Protein AF-0000000082298680 (afdb_homodimer)

InterPro domains:
  IPR006968 Root UVB sensitive family [PTHR12770] (121-531)
  IPR054549 Protein root UVB sensitive/RUS domain [PF04884] (141-387)
  IPR055412 Root UVB sensitive protein, C-terminal [PF24160] (391-531)

Structure (mmCIF, N/CA/C/O backbone):
data_AF-0000000082298680-model_v1
#
loop_
_entity.id
_entity.type
_entity.pdbx_description
1 polymer 'Vitamin B6 photo-protection and homoeostasis domain containing protein'
#
loop_
_atom_site.group_PDB
_atom_site.id
_atom_site.type_symbol
_atom_site.label_atom_id
_atom_site.label_alt_id
_atom_site.label_comp_id
_atom_site.label_asym_id
_atom_site.label_entity_id
_atom_site.label_seq_id
_atom_site.pdbx_PDB_ins_code
_atom_site.Cartn_x
_atom_site.Cartn_y
_atom_site.Cartn_z
_atom_site.occupancy
_atom_site.B_iso_or_equiv
_atom_site.auth_seq_id
_atom_site.auth_comp_id
_atom_site.auth_asym_id
_atom_site.auth_atom_id
_atom_site.pdbx_PDB_model_num
ATOM 1 N N . MET A 1 1 ? -20.094 -68.25 15.547 1 15.2 1 MET A N 1
ATOM 2 C CA . MET A 1 1 ? -20.938 -68.062 16.734 1 15.2 1 MET A CA 1
ATOM 3 C C . MET A 1 1 ? -21.188 -66.625 17 1 15.2 1 MET A C 1
ATOM 5 O O . MET A 1 1 ? -20.562 -65.75 16.359 1 15.2 1 MET A O 1
ATOM 9 N N . SER A 1 2 ? -20.922 -66.312 18.344 1 16.11 2 SER A N 1
ATOM 10 C CA . SER A 1 2 ? -21.625 -65.438 19.266 1 16.11 2 SER A CA 1
ATOM 11 C C . SER A 1 2 ? -21.406 -63.938 18.922 1 16.11 2 SER A C 1
ATOM 13 O O . SER A 1 2 ? -20.484 -63.594 18.172 1 16.11 2 SER A O 1
ATOM 15 N N . SER A 1 3 ? -21.875 -63 19.828 1 16.31 3 SER A N 1
ATOM 16 C CA . SER A 1 3 ? -22.688 -61.875 20.25 1 16.31 3 SER A CA 1
ATOM 17 C C . SER A 1 3 ? -21.844 -60.625 20.5 1 16.31 3 SER A C 1
ATOM 19 O O . SER A 1 3 ? -22.359 -59.531 20.719 1 16.31 3 SER A O 1
ATOM 21 N N . SER A 1 4 ? -20.609 -60.781 20.891 1 17.95 4 SER A N 1
ATOM 22 C CA . SER A 1 4 ? -20.266 -59.906 22.016 1 17.95 4 SER A CA 1
ATOM 23 C C . SER A 1 4 ? -20.328 -58.438 21.609 1 17.95 4 SER A C 1
ATOM 25 O O . SER A 1 4 ? -19.969 -58.094 20.484 1 17.95 4 SER A O 1
ATOM 27 N N . SER A 1 5 ? -20.891 -57.625 22.438 1 17.7 5 SER A N 1
ATOM 28 C CA . SER A 1 5 ? -21.516 -56.375 22.891 1 17.7 5 SER A CA 1
ATOM 29 C C . SER A 1 5 ? -20.547 -55.188 22.797 1 17.7 5 SER A C 1
ATOM 31 O O . SER A 1 5 ? -19.375 -55.344 23.172 1 17.7 5 SER A O 1
ATOM 33 N N . LEU A 1 6 ? -20.75 -54.219 21.859 1 17.81 6 LEU A N 1
ATOM 34 C CA . LEU A 1 6 ? -20.406 -52.938 21.25 1 17.81 6 LEU A CA 1
ATOM 35 C C . LEU A 1 6 ? -20.359 -51.844 22.281 1 17.81 6 LEU A C 1
ATOM 37 O O . LEU A 1 6 ? -21.391 -51.312 22.688 1 17.81 6 LEU A O 1
ATOM 41 N N . ILE A 1 7 ? -19.766 -52.125 23.469 1 16.97 7 ILE A N 1
ATOM 42 C CA . ILE A 1 7 ? -19.969 -51.344 24.688 1 16.97 7 ILE A CA 1
ATOM 43 C C . ILE A 1 7 ? -19.469 -49.906 24.453 1 16.97 7 ILE A C 1
ATOM 45 O O . ILE A 1 7 ? -18.281 -49.688 24.203 1 16.97 7 ILE A O 1
ATOM 49 N N . GLY A 1 8 ? -20.281 -49.031 23.828 1 17.34 8 GLY A N 1
ATOM 50 C CA . GLY A 1 8 ? -20.297 -47.625 23.422 1 17.34 8 GLY A CA 1
ATOM 51 C C . GLY A 1 8 ? -20.094 -46.656 24.578 1 17.34 8 GLY A C 1
ATOM 52 O O . GLY A 1 8 ? -21.016 -46.406 25.359 1 17.34 8 GLY A O 1
ATOM 53 N N . THR A 1 9 ? -19.062 -46.844 25.391 1 16.61 9 THR A N 1
ATOM 54 C CA . THR A 1 9 ? -19.047 -46.188 26.688 1 16.61 9 THR A CA 1
ATOM 55 C C . THR A 1 9 ? -19.266 -44.688 26.516 1 16.61 9 THR A C 1
ATOM 57 O O . THR A 1 9 ? -18.812 -44.062 25.547 1 16.61 9 THR A O 1
ATOM 60 N N . ARG A 1 10 ? -20.094 -43.938 27.359 1 17.27 10 ARG A N 1
ATOM 61 C CA . ARG A 1 10 ? -20.984 -42.844 27.719 1 17.27 10 ARG A CA 1
ATOM 62 C C . ARG A 1 10 ? -20.172 -41.594 28.125 1 17.27 10 ARG A C 1
ATOM 64 O O . ARG A 1 10 ? -19.594 -41.562 29.219 1 17.27 10 ARG A O 1
ATOM 71 N N . MET A 1 11 ? -19.234 -41.125 27.359 1 16.62 11 MET A N 1
ATOM 72 C CA . MET A 1 11 ? -18.375 -40.062 27.844 1 16.62 11 MET A CA 1
ATOM 73 C C . MET A 1 11 ? -19.203 -38.906 28.391 1 16.62 11 MET A C 1
ATOM 75 O O . MET A 1 11 ? -20.078 -38.375 27.703 1 16.62 11 MET A O 1
ATOM 79 N N . VAL A 1 12 ? -19.406 -38.781 29.703 1 16.64 12 VAL A N 1
ATOM 80 C CA . VAL A 1 12 ? -20.125 -37.938 30.656 1 16.64 12 VAL A CA 1
ATOM 81 C C . VAL A 1 12 ? -19.766 -36.469 30.406 1 16.64 12 VAL A C 1
ATOM 83 O O . VAL A 1 12 ? -18.625 -36.156 30.078 1 16.64 12 VAL A O 1
ATOM 86 N N . LEU A 1 13 ? -20.781 -35.562 30.25 1 17.56 13 LEU A N 1
ATOM 87 C CA . LEU A 1 13 ? -21.234 -34.219 29.891 1 17.56 13 LEU A CA 1
ATOM 88 C C . LEU A 1 13 ? -20.812 -33.188 30.938 1 17.56 13 LEU A C 1
ATOM 90 O O . LEU A 1 13 ? -21.109 -32 30.828 1 17.56 13 LEU A O 1
ATOM 94 N N . PRO A 1 14 ? -19.547 -33.281 31.531 1 16.38 14 PRO A N 1
ATOM 95 C CA . PRO A 1 14 ? -19.641 -32.594 32.812 1 16.38 14 PRO A CA 1
ATOM 96 C C . PRO A 1 14 ? -20.188 -31.172 32.688 1 16.38 14 PRO A C 1
ATOM 98 O O . PRO A 1 14 ? -20.094 -30.578 31.594 1 16.38 14 PRO A O 1
ATOM 101 N N . GLN A 1 15 ? -21.047 -30.719 33.594 1 16.88 15 GLN A N 1
ATOM 102 C CA . GLN A 1 15 ? -22.016 -29.688 33.969 1 16.88 15 GLN A CA 1
ATOM 103 C C . GLN A 1 15 ? -21.312 -28.359 34.281 1 16.88 15 GLN A C 1
ATOM 105 O O . GLN A 1 15 ? -20.984 -28.078 35.438 1 16.88 15 GLN A O 1
ATOM 110 N N . LEU A 1 16 ? -20.188 -28.031 33.719 1 16.06 16 LEU A N 1
ATOM 111 C CA . LEU A 1 16 ? -19.516 -26.906 34.344 1 16.06 16 LEU A CA 1
ATOM 112 C C . LEU A 1 16 ? -20.484 -25.734 34.531 1 16.06 16 LEU A C 1
ATOM 114 O O . LEU A 1 16 ? -21.094 -25.266 33.562 1 16.06 16 LEU A O 1
ATOM 118 N N . ASN A 1 17 ? -21.078 -25.531 35.688 1 16.42 17 ASN A N 1
ATOM 119 C CA . ASN A 1 17 ? -22.047 -24.656 36.344 1 16.42 17 ASN A CA 1
ATOM 120 C C . ASN A 1 17 ? -21.578 -23.203 36.344 1 16.42 17 ASN A C 1
ATOM 122 O O . ASN A 1 17 ? -20.719 -22.812 37.156 1 16.42 17 ASN A O 1
ATOM 126 N N . TYR A 1 18 ? -20.891 -22.766 35.406 1 17.05 18 TYR A N 1
ATOM 127 C CA . TYR A 1 18 ? -20.406 -21.406 35.625 1 17.05 18 TYR A CA 1
ATOM 128 C C . TYR A 1 18 ? -21.531 -20.5 36.125 1 17.05 18 TYR A C 1
ATOM 130 O O . TYR A 1 18 ? -22.641 -20.531 35.594 1 17.05 18 TYR A O 1
ATOM 138 N N . CYS A 1 19 ? -21.453 -20.203 37.406 1 17.25 19 CYS A N 1
ATOM 139 C CA . CYS A 1 19 ? -22.266 -19.375 38.312 1 17.25 19 CYS A CA 1
ATOM 140 C C . CYS A 1 19 ? -22.516 -18 37.688 1 17.25 19 CYS A C 1
ATOM 142 O O . CYS A 1 19 ? -21.562 -17.266 37.406 1 17.25 19 CYS A O 1
ATOM 144 N N . ILE A 1 20 ? -23.562 -17.766 36.875 1 17.66 20 ILE A N 1
ATOM 145 C CA . ILE A 1 20 ? -24.219 -16.703 36.156 1 17.66 20 ILE A CA 1
ATOM 146 C C . ILE A 1 20 ? -24.516 -15.539 37.094 1 17.66 20 ILE A C 1
ATOM 148 O O . ILE A 1 20 ? -24.906 -14.453 36.656 1 17.66 20 ILE A O 1
ATOM 152 N N . SER A 1 21 ? -24.438 -15.711 38.469 1 16.34 21 SER A N 1
ATOM 153 C CA . SER A 1 21 ? -25.547 -15 39.062 1 16.34 21 SER A CA 1
ATOM 154 C C . SER A 1 21 ? -25.312 -13.492 39.094 1 16.34 21 SER A C 1
ATOM 156 O O . SER A 1 21 ? -26.25 -12.719 39.281 1 16.34 21 SER A O 1
ATOM 158 N N . ARG A 1 22 ? -24.078 -12.984 39.312 1 18.77 22 ARG A N 1
ATOM 159 C CA . ARG A 1 22 ? -24.172 -11.922 40.312 1 18.77 22 ARG A CA 1
ATOM 160 C C . ARG A 1 22 ? -25 -10.75 39.781 1 18.77 22 ARG A C 1
ATOM 162 O O . ARG A 1 22 ? -24.859 -10.352 38.625 1 18.77 22 ARG A O 1
ATOM 169 N N . ARG A 1 23 ? -26.109 -10.305 40.469 1 19.19 23 ARG A N 1
ATOM 170 C CA . ARG A 1 23 ? -27.203 -9.344 40.438 1 19.19 23 ARG A CA 1
ATOM 171 C C . ARG A 1 23 ? -26.688 -7.91 40.406 1 19.19 23 ARG A C 1
ATOM 173 O O . ARG A 1 23 ? -26.328 -7.363 41.469 1 19.19 23 ARG A O 1
ATOM 180 N N . LEU A 1 24 ? -25.547 -7.617 39.812 1 18 24 LEU A N 1
ATOM 181 C CA . LEU A 1 24 ? -25.125 -6.281 40.219 1 18 24 LEU A CA 1
ATOM 182 C C . LEU A 1 24 ? -26.281 -5.289 40.094 1 18 24 LEU A C 1
ATOM 184 O O . LEU A 1 24 ? -26.969 -5.238 39.094 1 18 24 LEU A O 1
ATOM 188 N N . SER A 1 25 ? -26.859 -4.898 41.219 1 17.77 25 SER A N 1
ATOM 189 C CA . SER A 1 25 ? -27.922 -3.941 41.5 1 17.77 25 SER A CA 1
ATOM 190 C C . SER A 1 25 ? -27.641 -2.588 40.875 1 17.77 25 SER A C 1
ATOM 192 O O . SER A 1 25 ? -26.562 -2.01 41.094 1 17.77 25 SER A O 1
ATOM 194 N N . ILE A 1 26 ? -28 -2.379 39.719 1 19.28 26 ILE A N 1
ATOM 195 C CA . ILE A 1 26 ? -27.844 -1.153 38.938 1 19.28 26 ILE A CA 1
ATOM 196 C C . ILE A 1 26 ? -28.438 0.024 39.719 1 19.28 26 ILE A C 1
ATOM 198 O O . ILE A 1 26 ? -29.641 0.051 40 1 19.28 26 ILE A O 1
ATOM 202 N N . PRO A 1 27 ? -27.703 0.486 40.781 1 18.97 27 PRO A N 1
ATOM 203 C CA . PRO A 1 27 ? -28.469 1.513 41.469 1 18.97 27 PRO A CA 1
ATOM 204 C C . PRO A 1 27 ? -29.062 2.57 40.531 1 18.97 27 PRO A C 1
ATOM 206 O O . PRO A 1 27 ? -28.516 2.801 39.469 1 18.97 27 PRO A O 1
ATOM 209 N N . THR A 1 28 ? -30.406 2.818 40.688 1 18.09 28 THR A N 1
ATOM 210 C CA . THR A 1 28 ? -31.406 3.533 39.906 1 18.09 28 THR A CA 1
ATOM 211 C C . THR A 1 28 ? -31.016 5.004 39.75 1 18.09 28 THR A C 1
ATOM 213 O O . THR A 1 28 ? -31.109 5.562 38.656 1 18.09 28 THR A O 1
ATOM 216 N N . SER A 1 29 ? -30.938 5.766 40.844 1 18.31 29 SER A N 1
ATOM 217 C CA . SER A 1 29 ? -31.703 7.004 40.875 1 18.31 29 SER A CA 1
ATOM 218 C C . SER A 1 29 ? -30.891 8.188 40.406 1 18.31 29 SER A C 1
ATOM 220 O O . SER A 1 29 ? -31.203 9.344 40.688 1 18.31 29 SER A O 1
ATOM 222 N N . PHE A 1 30 ? -30.094 8.102 39.531 1 18.61 30 PHE A N 1
ATOM 223 C CA . PHE A 1 30 ? -29.25 9.289 39.438 1 18.61 30 PHE A CA 1
ATOM 224 C C . PHE A 1 30 ? -30.109 10.547 39.25 1 18.61 30 PHE A C 1
ATOM 226 O O . PHE A 1 30 ? -30.984 10.586 38.406 1 18.61 30 PHE A O 1
ATOM 233 N N . HIS A 1 31 ? -30.344 11.312 40.344 1 18.59 31 HIS A N 1
ATOM 234 C CA . HIS A 1 31 ? -31.094 12.555 40.5 1 18.59 31 HIS A CA 1
ATOM 235 C C . HIS A 1 31 ? -30.547 13.648 39.594 1 18.59 31 HIS A C 1
ATOM 237 O O . HIS A 1 31 ? -29.359 13.977 39.656 1 18.59 31 HIS A O 1
ATOM 243 N N . TRP A 1 32 ? -30.938 13.688 38.406 1 18.05 32 TRP A N 1
ATOM 244 C CA . TRP A 1 32 ? -30.562 14.719 37.438 1 18.05 32 TRP A CA 1
ATOM 245 C C . TRP A 1 32 ? -30.891 16.109 37.969 1 18.05 32 TRP A C 1
ATOM 247 O O . TRP A 1 32 ? -32.031 16.391 38.312 1 18.05 32 TRP A O 1
ATOM 257 N N . ARG A 1 33 ? -30.109 16.531 39 1 18.03 33 ARG A N 1
ATOM 258 C CA . ARG A 1 33 ? -30.484 17.875 39.438 1 18.03 33 ARG A CA 1
ATOM 259 C C . ARG A 1 33 ? -30.594 18.828 38.25 1 18.03 33 ARG A C 1
ATOM 261 O O . ARG A 1 33 ? -29.656 18.953 37.469 1 18.03 33 ARG A O 1
ATOM 268 N N . GLN A 1 34 ? -31.797 19.094 37.844 1 17.58 34 GLN A N 1
ATOM 269 C CA . GLN A 1 34 ? -32.344 20 36.812 1 17.58 34 GLN A CA 1
ATOM 270 C C . GLN A 1 34 ? -31.844 21.422 37.062 1 17.58 34 GLN A C 1
ATOM 272 O O . GLN A 1 34 ? -32.031 21.984 38.125 1 17.58 34 GLN A O 1
ATOM 277 N N . PHE A 1 35 ? -30.594 21.719 36.875 1 18.34 35 PHE A N 1
ATOM 278 C CA . PHE A 1 35 ? -30.297 23.125 37.156 1 18.34 35 PHE A CA 1
ATOM 279 C C . PHE A 1 35 ? -31.312 24.047 36.5 1 18.34 35 PHE A C 1
ATOM 281 O O . PHE A 1 35 ? -31.703 23.828 35.344 1 18.34 35 PHE A O 1
ATOM 288 N N . PRO A 1 36 ? -32.125 24.688 37.25 1 17.59 36 PRO A N 1
ATOM 289 C CA . PRO A 1 36 ? -33.25 25.562 36.844 1 17.59 36 PRO A CA 1
ATOM 290 C C . PRO A 1 36 ? -32.812 26.672 35.875 1 17.59 36 PRO A C 1
ATOM 292 O O . PRO A 1 36 ? -31.734 27.25 36.062 1 17.59 36 PRO A O 1
ATOM 295 N N . LEU A 1 37 ? -32.938 26.516 34.656 1 18 37 LEU A N 1
ATOM 296 C CA . LEU A 1 37 ? -32.75 27.531 33.625 1 18 37 LEU A CA 1
ATOM 297 C C . LEU A 1 37 ? -33.406 28.844 34.031 1 18 37 LEU A C 1
ATOM 299 O O . LEU A 1 37 ? -34.625 28.875 34.281 1 18 37 LEU A O 1
ATOM 303 N N . SER A 1 38 ? -32.75 29.609 34.875 1 17.69 38 SER A N 1
ATOM 304 C CA . SER A 1 38 ? -33.312 30.906 35.281 1 17.69 38 SER A CA 1
ATOM 305 C C . SER A 1 38 ? -33.938 31.609 34.062 1 17.69 38 SER A C 1
ATOM 307 O O . SER A 1 38 ? -33.438 31.469 32.938 1 17.69 38 SER A O 1
ATOM 309 N N . VAL A 1 39 ? -35.188 32.094 34.188 1 18.66 39 VAL A N 1
ATOM 310 C CA . VAL A 1 39 ? -36.312 32.688 33.5 1 18.66 39 VAL A CA 1
ATOM 311 C C . VAL A 1 39 ? -35.938 34.062 32.969 1 18.66 39 VAL A C 1
ATOM 313 O O . VAL A 1 39 ? -35.625 34.969 33.719 1 18.66 39 VAL A O 1
ATOM 316 N N . PHE A 1 40 ? -34.875 34.25 32.219 1 18.73 40 PHE A N 1
ATOM 317 C CA . PHE A 1 40 ? -34.656 35.688 31.922 1 18.73 40 PHE A CA 1
ATOM 318 C C . PHE A 1 40 ? -35.938 36.312 31.391 1 18.73 40 PHE A C 1
ATOM 320 O O . PHE A 1 40 ? -36.719 35.656 30.703 1 18.73 40 PHE A O 1
ATOM 327 N N . PRO A 1 41 ? -36.406 37.344 31.984 1 18.39 41 PRO A N 1
ATOM 328 C CA . PRO A 1 41 ? -37.656 38.062 31.766 1 18.39 41 PRO A CA 1
ATOM 329 C C . PRO A 1 41 ? -37.844 38.531 30.328 1 18.39 41 PRO A C 1
ATOM 331 O O . PRO A 1 41 ? -36.844 38.875 29.672 1 18.39 41 PRO A O 1
ATOM 334 N N . ILE A 1 42 ? -38.781 38 29.625 1 18.98 42 ILE A N 1
ATOM 335 C CA . ILE A 1 42 ? -39.281 38.281 28.297 1 18.98 42 ILE A CA 1
ATOM 336 C C . ILE A 1 42 ? -39.688 39.75 28.188 1 18.98 42 ILE A C 1
ATOM 338 O O . ILE A 1 42 ? -40.625 40.188 28.875 1 18.98 42 ILE A O 1
ATOM 342 N N . ARG A 1 43 ? -38.719 40.688 28.234 1 19.02 43 ARG A N 1
ATOM 343 C CA . ARG A 1 43 ? -39.281 42.031 28.109 1 19.02 43 ARG A CA 1
ATOM 344 C C . ARG A 1 43 ? -40.219 42.125 26.906 1 19.02 43 ARG A C 1
ATOM 346 O O . ARG A 1 43 ? -39.906 41.625 25.828 1 19.02 43 ARG A O 1
ATOM 353 N N . ARG A 1 44 ? -41.469 42.312 27.172 1 18.86 44 ARG A N 1
ATOM 354 C CA . ARG A 1 44 ? -42.688 42.5 26.375 1 18.86 44 ARG A CA 1
ATOM 355 C C . ARG A 1 44 ? -42.531 43.688 25.422 1 18.86 44 ARG A C 1
ATOM 357 O O . ARG A 1 44 ? -42.531 44.844 25.859 1 18.86 44 ARG A O 1
ATOM 364 N N . TYR A 1 45 ? -41.5 43.812 24.641 1 18.2 45 TYR A N 1
ATOM 365 C CA . TYR A 1 45 ? -41.594 45.062 23.906 1 18.2 45 TYR A CA 1
ATOM 366 C C . TYR A 1 45 ? -42.906 45.125 23.141 1 18.2 45 TYR A C 1
ATOM 368 O O . TYR A 1 45 ? -43.375 44.125 22.609 1 18.2 45 TYR A O 1
ATOM 376 N N . SER A 1 46 ? -43.781 45.969 23.562 1 18.28 46 SER A N 1
ATOM 377 C CA . SER A 1 46 ? -45.094 46.438 23.094 1 18.28 46 SER A CA 1
ATOM 378 C C . SER A 1 46 ? -45.031 46.875 21.641 1 18.28 46 SER A C 1
ATOM 380 O O . SER A 1 46 ? -44.25 47.75 21.281 1 18.28 46 SER A O 1
ATOM 382 N N . ASN A 1 47 ? -45.156 45.969 20.75 1 18.33 47 ASN A N 1
ATOM 383 C CA . ASN A 1 47 ? -45.312 46.312 19.328 1 18.33 47 ASN A CA 1
ATOM 384 C C . ASN A 1 47 ? -46.5 47.25 19.109 1 18.33 47 ASN A C 1
ATOM 386 O O . ASN A 1 47 ? -47.625 46.906 19.453 1 18.33 47 ASN A O 1
ATOM 390 N N . THR A 1 48 ? -46.344 48.5 19.312 1 19.47 48 THR A N 1
ATOM 391 C CA . THR A 1 48 ? -47.375 49.406 18.891 1 19.47 48 THR A CA 1
ATOM 392 C C . THR A 1 48 ? -47.781 49.125 17.453 1 19.47 48 THR A C 1
ATOM 394 O O . THR A 1 48 ? -46.938 48.969 16.578 1 19.47 48 THR A O 1
ATOM 397 N N . SER A 1 49 ? -49.062 48.688 17.219 1 19.23 49 SER A N 1
ATOM 398 C CA . SER A 1 49 ? -49.844 48.312 16.047 1 19.23 49 SER A CA 1
ATOM 399 C C . SER A 1 49 ? -50 49.469 15.078 1 19.23 49 SER A C 1
ATOM 401 O O . SER A 1 49 ? -50.688 49.375 14.078 1 19.23 49 SER A O 1
ATOM 403 N N . ASN A 1 50 ? -49 50.375 14.797 1 20.42 50 ASN A N 1
ATOM 404 C CA . ASN A 1 50 ? -49.594 51.375 13.953 1 20.42 50 ASN A CA 1
ATOM 405 C C . ASN A 1 50 ? -50.25 50.781 12.711 1 20.42 50 ASN A C 1
ATOM 407 O O . ASN A 1 50 ? -49.688 49.875 12.102 1 20.42 50 ASN A O 1
ATOM 411 N N . ASP A 1 51 ? -51.594 50.969 12.492 1 20.77 51 ASP A N 1
ATOM 412 C CA . ASP A 1 51 ? -52.625 50.594 11.555 1 20.77 51 ASP A CA 1
ATOM 413 C C . ASP A 1 51 ? -52.312 51.062 10.141 1 20.77 51 ASP A C 1
ATOM 415 O O . ASP A 1 51 ? -53.156 51 9.234 1 20.77 51 ASP A O 1
ATOM 419 N N . THR A 1 52 ? -51.062 51.438 9.734 1 22.3 52 THR A N 1
ATOM 420 C CA . THR A 1 52 ? -51.219 52.156 8.477 1 22.3 52 THR A CA 1
ATOM 421 C C . THR A 1 52 ? -51.812 51.25 7.414 1 22.3 52 THR A C 1
ATOM 423 O O . THR A 1 52 ? -51.562 50.031 7.395 1 22.3 52 THR A O 1
ATOM 426 N N . THR A 1 53 ? -52.875 51.688 6.707 1 23 53 THR A N 1
ATOM 427 C CA . THR A 1 53 ? -53.812 51.281 5.648 1 23 53 THR A CA 1
ATOM 428 C C . THR A 1 53 ? -53.062 50.906 4.379 1 23 53 THR A C 1
ATOM 430 O O . THR A 1 53 ? -53.438 51.281 3.275 1 23 53 THR A O 1
ATOM 433 N N . GLU A 1 54 ? -51.781 50.375 4.402 1 21.86 54 GLU A N 1
ATOM 434 C CA . GLU A 1 54 ? -51.25 50.344 3.051 1 21.86 54 GLU A CA 1
ATOM 435 C C . GLU A 1 54 ? -52.094 49.5 2.121 1 21.86 54 GLU A C 1
ATOM 437 O O . GLU A 1 54 ? -52.75 48.531 2.561 1 21.86 54 GLU A O 1
ATOM 442 N N . SER A 1 55 ? -52.406 50.031 0.885 1 25.14 55 SER A N 1
ATOM 443 C CA . SER A 1 55 ? -53.031 49.625 -0.354 1 25.14 55 SER A CA 1
ATOM 444 C C . SER A 1 55 ? -52.531 48.281 -0.827 1 25.14 55 SER A C 1
ATOM 446 O O . SER A 1 55 ? -51.312 48 -0.743 1 25.14 55 SER A O 1
ATOM 448 N N . SER A 1 56 ? -53.375 47.25 -0.876 1 25.27 56 SER A N 1
ATOM 449 C CA . SER A 1 56 ? -53.281 45.844 -1.203 1 25.27 56 SER A CA 1
ATOM 450 C C . SER A 1 56 ? -52.719 45.625 -2.615 1 25.27 56 SER A C 1
ATOM 452 O O . SER A 1 56 ? -53.5 45.312 -3.537 1 25.27 56 SER A O 1
ATOM 454 N N . ASN A 1 57 ? -51.812 46.531 -3.186 1 26.86 57 ASN A N 1
ATOM 455 C CA . ASN A 1 57 ? -51.438 46.031 -4.52 1 26.86 57 ASN A CA 1
ATOM 456 C C . ASN A 1 57 ? -51.062 44.562 -4.5 1 26.86 57 ASN A C 1
ATOM 458 O O . ASN A 1 57 ? -50.219 44.156 -3.697 1 26.86 57 ASN A O 1
ATOM 462 N N . ALA A 1 58 ? -51.969 43.688 -4.918 1 28.38 58 ALA A N 1
ATOM 463 C CA . ALA A 1 58 ? -51.781 42.25 -5.172 1 28.38 58 ALA A CA 1
ATOM 464 C C . ALA A 1 58 ? -50.5 41.969 -5.934 1 28.38 58 ALA A C 1
ATOM 466 O O . ALA A 1 58 ? -50.406 42.25 -7.133 1 28.38 58 ALA A O 1
ATOM 467 N N . THR A 1 59 ? -49.312 42.5 -5.445 1 29.61 59 THR A N 1
ATOM 468 C CA . THR A 1 59 ? -48.125 42.031 -6.113 1 29.61 59 THR A CA 1
ATOM 469 C C . THR A 1 59 ? -48.219 40.531 -6.402 1 29.61 59 THR A C 1
ATOM 471 O O . THR A 1 59 ? -48.594 39.75 -5.52 1 29.61 59 THR A O 1
ATOM 474 N N . THR A 1 60 ? -48.5 40.125 -7.652 1 33.06 60 THR A N 1
ATOM 475 C CA . THR A 1 60 ? -48.312 38.781 -8.18 1 33.06 60 THR A CA 1
ATOM 476 C C . THR A 1 60 ? -47.125 38.094 -7.5 1 33.06 60 THR A C 1
ATOM 478 O O . THR A 1 60 ? -46 38.625 -7.535 1 33.06 60 THR A O 1
ATOM 481 N N . SER A 1 61 ? -47.344 37.594 -6.395 1 34.78 61 SER A N 1
ATOM 482 C CA . SER A 1 61 ? -46.344 36.812 -5.668 1 34.78 61 SER A CA 1
ATOM 483 C C . SER A 1 61 ? -45.5 36 -6.625 1 34.78 61 SER A C 1
ATOM 485 O O . SER A 1 61 ? -46 35.188 -7.406 1 34.78 61 SER A O 1
ATOM 487 N N . SER A 1 62 ? -44.438 36.438 -7.234 1 38.38 62 SER A N 1
ATOM 488 C CA . SER A 1 62 ? -43.375 35.781 -7.953 1 38.38 62 SER A CA 1
ATOM 489 C C . SER A 1 62 ? -43.188 34.344 -7.461 1 38.38 62 SER A C 1
ATOM 491 O O . SER A 1 62 ? -43.031 34.125 -6.262 1 38.38 62 SER A O 1
ATOM 493 N N . ALA A 1 63 ? -43.812 33.25 -8.086 1 45.88 63 ALA A N 1
ATOM 494 C CA . ALA A 1 63 ? -43.719 31.812 -7.977 1 45.88 63 ALA A CA 1
ATOM 495 C C . ALA A 1 63 ? -42.281 31.406 -7.629 1 45.88 63 ALA A C 1
ATOM 497 O O . ALA A 1 63 ? -41.344 31.703 -8.367 1 45.88 63 ALA A O 1
ATOM 498 N N . SER A 1 64 ? -41.844 31.422 -6.441 1 55.97 64 SER A N 1
ATOM 499 C CA . SER A 1 64 ? -40.5 31.016 -6.012 1 55.97 64 SER A CA 1
ATOM 500 C C . SER A 1 64 ? -40.188 29.594 -6.48 1 55.97 64 SER A C 1
ATOM 502 O O . SER A 1 64 ? -40.938 28.656 -6.18 1 55.97 64 SER A O 1
ATOM 504 N N . LEU A 1 65 ? -39.688 29.422 -7.676 1 68.5 65 LEU A N 1
ATOM 505 C CA . LEU A 1 65 ? -39.188 28.188 -8.266 1 68.5 65 LEU A CA 1
ATOM 506 C C . LEU A 1 65 ? -37.969 27.641 -7.496 1 68.5 65 LEU A C 1
ATOM 508 O O . LEU A 1 65 ? -36.969 28.359 -7.328 1 68.5 65 LEU A O 1
ATOM 512 N N . LEU A 1 66 ? -38.25 26.625 -6.695 1 78.44 66 LEU A N 1
ATOM 513 C CA . LEU A 1 66 ? -37.125 25.922 -6.055 1 78.44 66 LEU A CA 1
ATOM 514 C C . LEU A 1 66 ? -36.5 24.906 -7.012 1 78.44 66 LEU A C 1
ATOM 516 O O . LEU A 1 66 ? -37.219 24.047 -7.543 1 78.44 66 LEU A O 1
ATOM 520 N N . ARG A 1 67 ? -35.219 25.25 -7.418 1 82.25 67 ARG A N 1
ATOM 521 C CA . ARG A 1 67 ? -34.469 24.344 -8.273 1 82.25 67 ARG A CA 1
ATOM 522 C C . ARG A 1 67 ? -33.281 23.734 -7.531 1 82.25 67 ARG A C 1
ATOM 524 O O . ARG A 1 67 ? -32.438 24.453 -6.988 1 82.25 67 ARG A O 1
ATOM 531 N N . ILE A 1 68 ? -33.375 22.391 -7.449 1 88 68 ILE A N 1
ATOM 532 C CA . ILE A 1 68 ? -32.312 21.672 -6.738 1 88 68 ILE A CA 1
ATOM 533 C C . ILE A 1 68 ? -31.688 20.641 -7.66 1 88 68 ILE A C 1
ATOM 535 O O . ILE A 1 68 ? -32.406 19.891 -8.352 1 88 68 ILE A O 1
ATOM 539 N N . ARG A 1 69 ? -30.391 20.688 -7.691 1 88.56 69 ARG A N 1
ATOM 540 C CA . ARG A 1 69 ? -29.656 19.703 -8.461 1 88.56 69 ARG A CA 1
ATOM 541 C C . ARG A 1 69 ? -29.047 18.641 -7.547 1 88.56 69 ARG A C 1
ATOM 543 O O . ARG A 1 69 ? -28.484 18.969 -6.5 1 88.56 69 ARG A O 1
ATOM 550 N N . GLN A 1 70 ? -29.25 17.391 -7.816 1 90.38 70 GLN A N 1
ATOM 551 C CA . GLN A 1 70 ? -28.625 16.297 -7.09 1 90.38 70 GLN A CA 1
ATOM 552 C C . GLN A 1 70 ? -27.625 15.547 -7.973 1 90.38 70 GLN A C 1
ATOM 554 O O . GLN A 1 70 ? -27.922 15.227 -9.125 1 90.38 70 GLN A O 1
ATOM 559 N N . ILE A 1 71 ? -26.438 15.328 -7.426 1 87.19 71 ILE A N 1
ATOM 560 C CA . ILE A 1 71 ? -25.359 14.688 -8.156 1 87.19 71 ILE A CA 1
ATOM 561 C C . ILE A 1 71 ? -24.828 13.5 -7.359 1 87.19 71 ILE A C 1
ATOM 563 O O . ILE A 1 71 ? -24.672 13.578 -6.141 1 87.19 71 ILE A O 1
ATOM 567 N N . PRO A 1 72 ? -24.594 12.375 -8.062 1 84.75 72 PRO A N 1
ATOM 568 C CA . PRO A 1 72 ? -24.031 11.227 -7.359 1 84.75 72 PRO A CA 1
ATOM 569 C C . PRO A 1 72 ? -22.594 11.477 -6.883 1 84.75 72 PRO A C 1
ATOM 571 O O . PRO A 1 72 ? -21.812 12.133 -7.574 1 84.75 72 PRO A O 1
ATOM 574 N N . VAL A 1 73 ? -22.281 10.898 -5.742 1 83.06 73 VAL A N 1
ATOM 575 C CA . VAL A 1 73 ? -20.969 11.078 -5.121 1 83.06 73 VAL A CA 1
ATOM 576 C C . VAL A 1 73 ? -19.875 10.57 -6.062 1 83.06 73 VAL A C 1
ATOM 578 O O . VAL A 1 73 ? -18.781 11.148 -6.133 1 83.06 73 VAL A O 1
ATOM 581 N N . LYS A 1 74 ? -20.172 9.547 -6.816 1 77.06 74 LYS A N 1
ATOM 582 C CA . LYS A 1 74 ? -19.188 8.945 -7.727 1 77.06 74 LYS A CA 1
ATOM 583 C C . LYS A 1 74 ? -18.781 9.93 -8.812 1 77.06 74 LYS A C 1
ATOM 585 O O . LYS A 1 74 ? -17.688 9.812 -9.375 1 77.06 74 LYS A O 1
ATOM 590 N N . SER A 1 75 ? -19.547 10.93 -9.062 1 74.81 75 SER A N 1
ATOM 591 C CA . SER A 1 75 ? -19.297 11.836 -10.18 1 74.81 75 SER A CA 1
ATOM 592 C C . SER A 1 75 ? -18.828 13.203 -9.688 1 74.81 75 SER A C 1
ATOM 594 O O . SER A 1 75 ? -18.594 14.109 -10.484 1 74.81 75 SER A O 1
ATOM 596 N N . LEU A 1 76 ? -18.656 13.375 -8.445 1 74.06 76 LEU A N 1
ATOM 597 C CA . LEU A 1 76 ? -18.344 14.68 -7.867 1 74.06 76 LEU A CA 1
ATOM 598 C C . LEU A 1 76 ? -17 15.195 -8.359 1 74.06 76 LEU A C 1
ATOM 600 O O . LEU A 1 76 ? -16.781 16.406 -8.461 1 74.06 76 LEU A O 1
ATOM 604 N N . LYS A 1 77 ? -16.109 14.289 -8.641 1 68.62 77 LYS A N 1
ATOM 605 C CA . LYS A 1 77 ? -14.766 14.719 -9.031 1 68.62 77 LYS A CA 1
ATOM 606 C C . LYS A 1 77 ? -14.656 14.883 -10.539 1 68.62 77 LYS A C 1
ATOM 608 O O . LYS A 1 77 ? -13.617 15.312 -11.055 1 68.62 77 LYS A O 1
ATOM 613 N N . ASP A 1 78 ? -15.766 14.641 -11.117 1 71.38 78 ASP A N 1
ATOM 614 C CA . ASP A 1 78 ? -15.766 14.797 -12.57 1 71.38 78 ASP A CA 1
ATOM 615 C C . ASP A 1 78 ? -15.992 16.25 -12.969 1 71.38 78 ASP A C 1
ATOM 617 O O . ASP A 1 78 ? -16.688 16.984 -12.273 1 71.38 78 ASP A O 1
ATOM 621 N N . ASP A 1 79 ? -15.281 16.656 -13.938 1 63.69 79 ASP A N 1
ATOM 622 C CA . ASP A 1 79 ? -15.469 18.016 -14.445 1 63.69 79 ASP A CA 1
ATOM 623 C C . ASP A 1 79 ? -16.922 18.234 -14.875 1 63.69 79 ASP A C 1
ATOM 625 O O . ASP A 1 79 ? -17.469 19.328 -14.688 1 63.69 79 ASP A O 1
ATOM 629 N N . HIS A 1 80 ? -17.531 17.125 -15.398 1 63.59 80 HIS A N 1
ATOM 630 C CA . HIS A 1 80 ? -18.938 17.156 -15.789 1 63.59 80 HIS A CA 1
ATOM 631 C C . HIS A 1 80 ? -19.719 16.031 -15.133 1 63.59 80 HIS A C 1
ATOM 633 O O . HIS A 1 80 ? -19.844 14.945 -15.703 1 63.59 80 HIS A O 1
ATOM 639 N N . PRO A 1 81 ? -20.109 16.359 -13.875 1 68.19 81 PRO A N 1
ATOM 640 C CA . PRO A 1 81 ? -20.812 15.289 -13.172 1 68.19 81 PRO A CA 1
ATOM 641 C C . PRO A 1 81 ? -22.078 14.844 -13.891 1 68.19 81 PRO A C 1
ATOM 643 O O . PRO A 1 81 ? -22.812 15.68 -14.43 1 68.19 81 PRO A O 1
ATOM 646 N N . THR A 1 82 ? -22.188 13.539 -14.203 1 64.56 82 THR A N 1
ATOM 647 C CA . THR A 1 82 ? -23.344 12.961 -14.906 1 64.56 82 THR A CA 1
ATOM 648 C C . THR A 1 82 ? -24.172 12.102 -13.953 1 64.56 82 THR A C 1
ATOM 650 O O . THR A 1 82 ? -23.703 11.719 -12.883 1 64.56 82 THR A O 1
ATOM 653 N N . GLY A 1 83 ? -25.406 11.969 -14.273 1 68.5 83 GLY A N 1
ATOM 654 C CA . GLY A 1 83 ? -26.281 11.039 -13.57 1 68.5 83 GLY A CA 1
ATOM 655 C C . GLY A 1 83 ? -27.078 11.695 -12.461 1 68.5 83 GLY A C 1
ATOM 656 O O . GLY A 1 83 ? -27.641 11.008 -11.617 1 68.5 83 GLY A O 1
ATOM 657 N N . GLY A 1 84 ? -27.047 12.93 -12.5 1 77.62 84 GLY A N 1
ATOM 658 C CA . GLY A 1 84 ? -27.797 13.625 -11.469 1 77.62 84 GLY A CA 1
ATOM 659 C C . GLY A 1 84 ? -29.203 13.984 -11.891 1 77.62 84 GLY A C 1
ATOM 660 O O . GLY A 1 84 ? -29.672 13.547 -12.945 1 77.62 84 GLY A O 1
ATOM 661 N N . PHE A 1 85 ? -29.984 14.461 -10.914 1 84.31 85 PHE A N 1
ATOM 662 C CA . PHE A 1 85 ? -31.375 14.859 -11.117 1 84.31 85 PHE A CA 1
ATOM 663 C C . PHE A 1 85 ? -31.578 16.312 -10.703 1 84.31 85 PHE A C 1
ATOM 665 O O . PHE A 1 85 ? -30.875 16.828 -9.836 1 84.31 85 PHE A O 1
ATOM 672 N N . VAL A 1 86 ? -32.469 16.938 -11.508 1 84.44 86 VAL A N 1
ATOM 673 C CA . VAL A 1 86 ? -32.906 18.281 -11.133 1 84.44 86 VAL A CA 1
ATOM 674 C C . VAL A 1 86 ? -34.344 18.234 -10.625 1 84.44 86 VAL A C 1
ATOM 676 O O . VAL A 1 86 ? -35.219 17.672 -11.273 1 84.44 86 VAL A O 1
ATOM 679 N N . TYR A 1 87 ? -34.469 18.688 -9.461 1 84.62 87 TYR A N 1
ATOM 680 C CA . TYR A 1 87 ? -35.781 18.781 -8.844 1 84.62 87 TYR A CA 1
ATOM 681 C C . TYR A 1 87 ? -36.344 20.203 -8.922 1 84.62 87 TYR A C 1
ATOM 683 O O . TYR A 1 87 ? -35.625 21.156 -8.578 1 84.62 87 TYR A O 1
ATOM 691 N N . GLU A 1 88 ? -37.562 20.328 -9.461 1 83.94 88 GLU A N 1
ATOM 692 C CA . GLU A 1 88 ? -38.188 21.641 -9.555 1 83.94 88 GLU A CA 1
ATOM 693 C C . GLU A 1 88 ? -39.594 21.594 -8.977 1 83.94 88 GLU A C 1
ATOM 695 O O . GLU A 1 88 ? -40.312 20.594 -9.117 1 83.94 88 GLU A O 1
ATOM 700 N N . TYR A 1 89 ? -39.875 22.594 -8.172 1 80 89 TYR A N 1
ATOM 701 C CA . TYR A 1 89 ? -41.219 22.75 -7.629 1 80 89 TYR A CA 1
ATOM 702 C C . TYR A 1 89 ? -41.719 24.188 -7.805 1 80 89 TYR A C 1
ATOM 704 O O . TYR A 1 89 ? -41 25.141 -7.441 1 80 89 TYR A O 1
ATOM 712 N N . ASN A 1 90 ? -43 24.391 -8.516 1 71.06 90 ASN A N 1
ATOM 713 C CA . ASN A 1 90 ? -43.656 25.688 -8.672 1 71.06 90 ASN A CA 1
ATOM 714 C C . ASN A 1 90 ? -44.844 25.828 -7.734 1 71.06 90 ASN A C 1
ATOM 716 O O . ASN A 1 90 ? -45.75 25 -7.766 1 71.06 90 ASN A O 1
ATOM 720 N N . ASN A 1 91 ? -44.688 26.609 -6.73 1 62.62 91 ASN A N 1
ATOM 721 C CA . ASN A 1 91 ? -45.781 26.844 -5.777 1 62.62 91 ASN A CA 1
ATOM 722 C C . ASN A 1 91 ? -46.906 27.656 -6.402 1 62.62 91 ASN A C 1
ATOM 724 O O . ASN A 1 91 ? -47.062 28.844 -6.102 1 62.62 91 ASN A O 1
ATOM 728 N N . THR A 1 92 ? -47.312 27.797 -7.594 1 53.66 92 THR A N 1
ATOM 729 C CA . THR A 1 92 ? -48.406 28.625 -8.055 1 53.66 92 THR A CA 1
ATOM 730 C C . THR A 1 92 ? -49.75 28.125 -7.504 1 53.66 92 THR A C 1
ATOM 732 O O . THR A 1 92 ? -50.25 27.094 -7.953 1 53.66 92 THR A O 1
ATOM 735 N N . GLN A 1 93 ? -49.938 28.094 -6.242 1 45.41 93 GLN A N 1
ATOM 736 C CA . GLN A 1 93 ? -51.281 27.812 -5.824 1 45.41 93 GLN A CA 1
ATOM 737 C C . GLN A 1 93 ? -52.281 28.703 -6.566 1 45.41 93 GLN A C 1
ATOM 739 O O . GLN A 1 93 ? -52.219 29.922 -6.48 1 45.41 93 GLN A O 1
ATOM 744 N N . GLN A 1 94 ? -52.844 28.453 -7.664 1 43.09 94 GLN A N 1
ATOM 745 C CA . GLN A 1 94 ? -54.125 29.094 -7.98 1 43.09 94 GLN A CA 1
ATOM 746 C C . GLN A 1 94 ? -55.125 28.891 -6.855 1 43.09 94 GLN A C 1
ATOM 748 O O . GLN A 1 94 ? -55.188 27.812 -6.254 1 43.09 94 GLN A O 1
ATOM 753 N N . PRO A 1 95 ? -55.812 30.047 -6.168 1 39.97 95 PRO A N 1
ATOM 754 C CA . PRO A 1 95 ? -56.812 30.047 -5.098 1 39.97 95 PRO A CA 1
ATOM 755 C C . PRO A 1 95 ? -57.875 28.969 -5.27 1 39.97 95 PRO A C 1
ATOM 757 O O . PRO A 1 95 ? -58.5 28.562 -4.297 1 39.97 95 PRO A O 1
ATOM 760 N N . GLU A 1 96 ? -58.5 28.859 -6.527 1 39.38 96 GLU A N 1
ATOM 761 C CA . GLU A 1 96 ? -59.875 28.375 -6.551 1 39.38 96 GLU A CA 1
ATOM 762 C C . GLU A 1 96 ? -59.969 26.906 -6.117 1 39.38 96 GLU A C 1
ATOM 764 O O . GLU A 1 96 ? -60.938 26.5 -5.492 1 39.38 96 GLU A O 1
ATOM 769 N N . GLU A 1 97 ? -59.594 25.906 -7.051 1 38.81 97 GLU A N 1
ATOM 770 C CA . GLU A 1 97 ? -60.281 24.625 -6.898 1 38.81 97 GLU A CA 1
ATOM 771 C C . GLU A 1 97 ? -59.781 23.891 -5.656 1 38.81 97 GLU A C 1
ATOM 773 O O . GLU A 1 97 ? -58.594 23.953 -5.316 1 38.81 97 GLU A O 1
ATOM 778 N N . LYS A 1 98 ? -60.688 23.312 -4.727 1 42.31 98 LYS A N 1
ATOM 779 C CA . LYS A 1 98 ? -60.781 22.578 -3.475 1 42.31 98 LYS A CA 1
ATOM 780 C C . LYS A 1 98 ? -59.688 21.516 -3.391 1 42.31 98 LYS A C 1
ATOM 782 O O . LYS A 1 98 ? -59.562 20.828 -2.373 1 42.31 98 LYS A O 1
ATOM 787 N N . THR A 1 99 ? -59.438 20.766 -4.527 1 39.31 99 THR A N 1
ATOM 788 C CA . THR A 1 99 ? -58.688 19.547 -4.379 1 39.31 99 THR A CA 1
ATOM 789 C C . THR A 1 99 ? -57.188 19.859 -4.18 1 39.31 99 THR A C 1
ATOM 791 O O . THR A 1 99 ? -56.594 20.609 -4.957 1 39.31 99 THR A O 1
ATOM 794 N N . LEU A 1 100 ? -56.719 19.844 -2.984 1 39.84 100 LEU A N 1
ATOM 795 C CA . LEU A 1 100 ? -55.344 19.984 -2.57 1 39.84 100 LEU A CA 1
ATOM 796 C C . LEU A 1 100 ? -54.406 19.312 -3.568 1 39.84 100 LEU A C 1
ATOM 798 O O . LEU A 1 100 ? -54.469 18.094 -3.762 1 39.84 100 LEU A O 1
ATOM 802 N N . PRO A 1 101 ? -54.094 19.828 -4.758 1 44.06 101 PRO A N 1
ATOM 803 C CA . PRO A 1 101 ? -53.219 19.141 -5.699 1 44.06 101 PRO A CA 1
ATOM 804 C C . PRO A 1 101 ? -52 18.5 -5.012 1 44.06 101 PRO A C 1
ATOM 806 O O . PRO A 1 101 ? -51.5 19.047 -4.027 1 44.06 101 PRO A O 1
ATOM 809 N N . LEU A 1 102 ? -51.781 17.188 -5.09 1 51.25 102 LEU A N 1
ATOM 810 C CA . LEU A 1 102 ? -50.656 16.375 -4.637 1 51.25 102 LEU A CA 1
ATOM 811 C C . LEU A 1 102 ? -49.344 17.047 -4.984 1 51.25 102 LEU A C 1
ATOM 813 O O . LEU A 1 102 ? -49.031 17.266 -6.16 1 51.25 102 LEU A O 1
ATOM 817 N N . ARG A 1 103 ? -48.75 17.938 -4.27 1 64.19 103 ARG A N 1
ATOM 818 C CA . ARG A 1 103 ? -47.469 18.625 -4.363 1 64.19 103 ARG A CA 1
ATOM 819 C C . ARG A 1 103 ? -46.344 17.641 -4.57 1 64.19 103 ARG A C 1
ATOM 821 O O . ARG A 1 103 ? -46.156 16.703 -3.793 1 64.19 103 ARG A O 1
ATOM 828 N N . SER A 1 104 ? -45.906 17.312 -5.871 1 75.06 104 SER A N 1
ATOM 829 C CA . SER A 1 104 ? -44.812 16.375 -6.129 1 75.06 104 SER A CA 1
ATOM 830 C C . SER A 1 104 ? -43.688 17.047 -6.91 1 75.06 104 SER A C 1
ATOM 832 O O . SER A 1 104 ? -43.875 18.109 -7.488 1 75.06 104 SER A O 1
ATOM 834 N N . TRP A 1 105 ? -42.469 16.625 -6.781 1 81.56 105 TRP A N 1
ATOM 835 C CA . TRP A 1 105 ? -41.281 17.078 -7.488 1 81.56 105 TRP A CA 1
ATOM 836 C C . TRP A 1 105 ? -41.406 16.859 -8.992 1 81.56 105 TRP A C 1
ATOM 838 O O . TRP A 1 105 ? -41.938 15.836 -9.43 1 81.56 105 TRP A O 1
ATOM 848 N N . SER A 1 106 ? -41.125 17.875 -9.781 1 83.44 106 SER A N 1
ATOM 849 C CA . SER A 1 106 ? -40.781 17.609 -11.172 1 83.44 106 SER A CA 1
ATOM 850 C C . SER A 1 106 ? -39.312 17.203 -11.305 1 83.44 106 SER A C 1
ATOM 852 O O . SER A 1 106 ? -38.406 17.984 -10.953 1 83.44 106 SER A O 1
ATOM 854 N N . ILE A 1 107 ? -39.125 16.016 -11.719 1 86.44 107 ILE A N 1
ATOM 855 C CA . ILE A 1 107 ? -37.75 15.461 -11.734 1 86.44 107 ILE A CA 1
ATOM 856 C C . ILE A 1 107 ? -37.281 15.328 -13.18 1 86.44 107 ILE A C 1
ATOM 858 O O . ILE A 1 107 ? -37.969 14.781 -14.031 1 86.44 107 ILE A O 1
ATOM 862 N N . ARG A 1 108 ? -36.125 15.891 -13.555 1 82.25 108 ARG A N 1
ATOM 863 C CA . ARG A 1 108 ? -35.469 15.758 -14.859 1 82.25 108 ARG A CA 1
ATOM 864 C C . ARG A 1 108 ? -34.031 15.289 -14.711 1 82.25 108 ARG A C 1
ATOM 866 O O . ARG A 1 108 ? -33.375 15.602 -13.719 1 82.25 108 ARG A O 1
ATOM 873 N N . PRO A 1 109 ? -33.594 14.469 -15.602 1 80.88 109 PRO A N 1
ATOM 874 C CA . PRO A 1 109 ? -32.188 14.047 -15.547 1 80.88 109 PRO A CA 1
ATOM 875 C C . PRO A 1 109 ? -31.203 15.203 -15.789 1 80.88 109 PRO A C 1
ATOM 877 O O . PRO A 1 109 ? -31.531 16.141 -16.516 1 80.88 109 PRO A O 1
ATOM 880 N N . ASP A 1 110 ? -30.047 15.305 -15.102 1 73.88 110 ASP A N 1
ATOM 881 C CA . ASP A 1 110 ? -28.969 16.281 -15.273 1 73.88 110 ASP A CA 1
ATOM 882 C C . ASP A 1 110 ? -27.734 15.617 -15.875 1 73.88 110 ASP A C 1
ATOM 884 O O . ASP A 1 110 ? -27.141 14.734 -15.25 1 73.88 110 ASP A O 1
ATOM 888 N N . PRO A 1 111 ? -27.125 16.25 -17.016 1 63 111 PRO A N 1
ATOM 889 C CA . PRO A 1 111 ? -27.734 17.266 -17.891 1 63 111 PRO A CA 1
ATOM 890 C C . PRO A 1 111 ? -28.859 16.688 -18.75 1 63 111 PRO A C 1
ATOM 892 O O . PRO A 1 111 ? -29 15.469 -18.859 1 63 111 PRO A O 1
ATOM 895 N N . PRO A 1 112 ? -29.734 17.594 -19.141 1 56.19 112 PRO A N 1
ATOM 896 C CA . PRO A 1 112 ? -30.766 17.062 -20.047 1 56.19 112 PRO A CA 1
ATOM 897 C C . PRO A 1 112 ? -30.172 16.266 -21.203 1 56.19 112 PRO A C 1
ATOM 899 O O . PRO A 1 112 ? -29.078 16.578 -21.672 1 56.19 112 PRO A O 1
ATOM 902 N N . PRO A 1 113 ? -30.688 15.133 -21.328 1 47.75 113 PRO A N 1
ATOM 903 C CA . PRO A 1 113 ? -30.203 14.414 -22.5 1 47.75 113 PRO A CA 1
ATOM 904 C C . PRO A 1 113 ? -30.031 15.32 -23.719 1 47.75 113 PRO A C 1
ATOM 906 O O . PRO A 1 113 ? -30.844 16.219 -23.938 1 47.75 113 PRO A O 1
ATOM 909 N N . THR A 1 114 ? -28.891 15.773 -24.047 1 43.25 114 THR A N 1
ATOM 910 C CA . THR A 1 114 ? -28.75 16.516 -25.281 1 43.25 114 THR A CA 1
ATOM 911 C C . THR A 1 114 ? -29.75 16.031 -26.328 1 43.25 114 THR A C 1
ATOM 913 O O . THR A 1 114 ? -29.719 14.867 -26.734 1 43.25 114 THR A O 1
ATOM 916 N N . VAL A 1 115 ? -30.969 16.578 -26.312 1 36.53 115 VAL A N 1
ATOM 917 C CA . VAL A 1 115 ? -31.766 16.359 -27.516 1 36.53 115 VAL A CA 1
ATOM 918 C C . VAL A 1 115 ? -30.984 16.828 -28.75 1 36.53 115 VAL A C 1
ATOM 920 O O . VAL A 1 115 ? -30.688 18.016 -28.875 1 36.53 115 VAL A O 1
ATOM 923 N N . ASN A 1 116 ? -30.047 16.062 -29.297 1 32.84 116 ASN A N 1
ATOM 924 C CA . ASN A 1 116 ? -29.594 16.469 -30.625 1 32.84 116 ASN A CA 1
ATOM 925 C C . ASN A 1 116 ? -30.734 17.109 -31.438 1 32.84 116 ASN A C 1
ATOM 927 O O . ASN A 1 116 ? -30.562 18.188 -32 1 32.84 116 ASN A O 1
ATOM 931 N N . ASN A 1 117 ? -31.547 16.266 -32.219 1 32.94 117 ASN A N 1
ATOM 932 C CA . ASN A 1 117 ? -31.906 16.562 -33.594 1 32.94 117 ASN A CA 1
ATOM 933 C C . ASN A 1 117 ? -33.062 17.531 -33.688 1 32.94 117 ASN A C 1
ATOM 935 O O . ASN A 1 117 ? -34.25 17.141 -33.594 1 32.94 117 ASN A O 1
ATOM 939 N N . ASN A 1 118 ? -33.156 18.641 -33.062 1 29.98 118 ASN A N 1
ATOM 940 C CA . ASN A 1 118 ? -34.219 19.484 -33.625 1 29.98 118 ASN A CA 1
ATOM 941 C C . ASN A 1 118 ? -34.062 19.672 -35.125 1 29.98 118 ASN A C 1
ATOM 943 O O . ASN A 1 118 ? -33.781 20.781 -35.594 1 29.98 118 ASN A O 1
ATOM 947 N N . ASN A 1 119 ? -33.156 19.016 -35.969 1 29.53 119 ASN A N 1
ATOM 948 C CA . ASN A 1 119 ? -33.406 19.406 -37.375 1 29.53 119 ASN A CA 1
ATOM 949 C C . ASN A 1 119 ? -34.844 19.141 -37.781 1 29.53 119 ASN A C 1
ATOM 951 O O . ASN A 1 119 ? -35.281 17.984 -37.812 1 29.53 119 ASN A O 1
ATOM 955 N N . ASN A 1 120 ? -35.75 20.062 -37.562 1 28.47 120 ASN A N 1
ATOM 956 C CA . ASN A 1 120 ? -37.031 20.234 -38.25 1 28.47 120 ASN A CA 1
ATOM 957 C C . ASN A 1 120 ? -36.906 20.078 -39.75 1 28.47 120 ASN A C 1
ATOM 959 O O . ASN A 1 120 ? -37.062 21.047 -40.5 1 28.47 120 ASN A O 1
ATOM 963 N N . ASN A 1 121 ? -35.719 19.688 -40.438 1 26.64 121 ASN A N 1
ATOM 964 C CA . ASN A 1 121 ? -35.906 19.641 -41.875 1 26.64 121 ASN A CA 1
ATOM 965 C C . ASN A 1 121 ? -37.156 18.859 -42.281 1 26.64 121 ASN A C 1
ATOM 967 O O . ASN A 1 121 ? -37.594 17.969 -41.531 1 26.64 121 ASN A O 1
ATOM 971 N N . ASN A 1 122 ? -38 19.531 -43.25 1 28.22 122 ASN A N 1
ATOM 972 C CA . ASN A 1 122 ? -39.094 19.188 -44.156 1 28.22 122 ASN A CA 1
ATOM 973 C C . ASN A 1 122 ? -39 17.734 -44.625 1 28.22 122 ASN A C 1
ATOM 975 O O . ASN A 1 122 ? -37.875 17.188 -44.688 1 28.22 122 ASN A O 1
ATOM 979 N N . ASN A 1 123 ? -40.219 16.984 -44.688 1 27.52 123 ASN A N 1
ATOM 980 C CA . ASN A 1 123 ? -40.688 15.625 -44.969 1 27.52 123 ASN A CA 1
ATOM 981 C C . ASN A 1 123 ? -40.156 15.117 -46.312 1 27.52 123 ASN A C 1
ATOM 983 O O . ASN A 1 123 ? -40.75 14.195 -46.875 1 27.52 123 ASN A O 1
ATOM 987 N N . ASN A 1 124 ? -39.469 15.992 -47.219 1 28.55 124 ASN A N 1
ATOM 988 C CA . ASN A 1 124 ? -39.281 15.25 -48.469 1 28.55 124 ASN A CA 1
ATOM 989 C C . ASN A 1 124 ? -38.625 13.898 -48.219 1 28.55 124 ASN A C 1
ATOM 991 O O . ASN A 1 124 ? -37.531 13.828 -47.656 1 28.55 124 ASN A O 1
ATOM 995 N N . GLN A 1 125 ? -39.5 12.805 -48.219 1 27.39 125 GLN A N 1
ATOM 996 C CA . GLN A 1 125 ? -39.375 11.359 -48.094 1 27.39 125 GLN A CA 1
ATOM 997 C C . GLN A 1 125 ? -38.25 10.812 -48.938 1 27.39 125 GLN A C 1
ATOM 999 O O . GLN A 1 125 ? -38.5 10.156 -49.969 1 27.39 125 GLN A O 1
ATOM 1004 N N . THR A 1 126 ? -37.375 11.68 -49.625 1 29.66 126 THR A N 1
ATOM 1005 C CA . THR A 1 126 ? -36.562 10.781 -50.406 1 29.66 126 THR A CA 1
ATOM 1006 C C . THR A 1 126 ? -35.938 9.695 -49.531 1 29.66 126 THR A C 1
ATOM 1008 O O . THR A 1 126 ? -35.375 9.984 -48.5 1 29.66 126 THR A O 1
ATOM 1011 N N . GLU A 1 127 ? -36.375 8.406 -49.688 1 28.88 127 GLU A N 1
ATOM 1012 C CA . GLU A 1 127 ? -35.938 7.121 -49.188 1 28.88 127 GLU A CA 1
ATOM 1013 C C . GLU A 1 127 ? -34.406 7.039 -49.125 1 28.88 127 GLU A C 1
ATOM 1015 O O . GLU A 1 127 ? -33.781 6.805 -50.156 1 28.88 127 GLU A O 1
ATOM 1020 N N . VAL A 1 128 ? -33.75 8.133 -48.812 1 27.81 128 VAL A N 1
ATOM 1021 C CA . VAL A 1 128 ? -32.344 7.766 -48.812 1 27.81 128 VAL A CA 1
ATOM 1022 C C . VAL A 1 128 ? -32.125 6.477 -48.031 1 27.81 128 VAL A C 1
ATOM 1024 O O . VAL A 1 128 ? -32.656 6.352 -46.906 1 27.81 128 VAL A O 1
ATOM 1027 N N . SER A 1 129 ? -31.859 5.367 -48.719 1 30.22 129 SER A N 1
ATOM 1028 C CA . SER A 1 129 ? -31.406 4.07 -48.219 1 30.22 129 SER A CA 1
ATOM 1029 C C . SER A 1 129 ? -30.375 4.227 -47.125 1 30.22 129 SER A C 1
ATOM 1031 O O . SER A 1 129 ? -29.359 4.906 -47.281 1 30.22 129 SER A O 1
ATOM 1033 N N . THR A 1 130 ? -30.797 4.434 -45.906 1 32.62 130 THR A N 1
ATOM 1034 C CA . THR A 1 130 ? -30.141 4.473 -44.594 1 32.62 130 THR A CA 1
ATOM 1035 C C . THR A 1 130 ? -29.047 3.41 -44.531 1 32.62 130 THR A C 1
ATOM 1037 O O . THR A 1 130 ? -29.328 2.225 -44.344 1 32.62 130 THR A O 1
ATOM 1040 N N . SER A 1 131 ? -28.156 3.381 -45.531 1 33.25 131 SER A N 1
ATOM 1041 C CA . SER A 1 131 ? -27 2.547 -45.25 1 33.25 131 SER A CA 1
ATOM 1042 C C . SER A 1 131 ? -26.375 2.928 -43.906 1 33.25 131 SER A C 1
ATOM 1044 O O . SER A 1 131 ? -25.312 3.553 -43.875 1 33.25 131 SER A O 1
ATOM 1046 N N . SER A 1 132 ? -27.016 3.629 -43.031 1 37.69 132 SER A N 1
ATOM 1047 C CA . SER A 1 132 ? -26.562 4.023 -41.688 1 37.69 132 SER A CA 1
ATOM 1048 C C . SER A 1 132 ? -26.047 2.82 -40.906 1 37.69 132 SER A C 1
ATOM 1050 O O . SER A 1 132 ? -25.766 2.93 -39.719 1 37.69 132 SER A O 1
ATOM 1052 N N . SER A 1 133 ? -26.172 1.668 -41.5 1 37.94 133 SER A N 1
ATOM 1053 C CA . SER A 1 133 ? -25.922 0.499 -40.656 1 37.94 133 SER A CA 1
ATOM 1054 C C . SER A 1 133 ? -24.469 0.448 -40.188 1 37.94 133 SER A C 1
ATOM 1056 O O . SER A 1 133 ? -24.156 -0.153 -39.156 1 37.94 133 SER A O 1
ATOM 1058 N N . SER A 1 134 ? -23.469 0.754 -41.125 1 43 134 SER A N 1
ATOM 1059 C CA . SER A 1 134 ? -22.125 0.216 -40.969 1 43 134 SER A CA 1
ATOM 1060 C C . SER A 1 134 ? -21.297 1.079 -40 1 43 134 SER A C 1
ATOM 1062 O O . SER A 1 134 ? -20.328 0.604 -39.438 1 43 134 SER A O 1
ATOM 1064 N N . SER A 1 135 ? -21.328 2.42 -40.031 1 45.47 135 SER A N 1
ATOM 1065 C CA . SER A 1 135 ? -20.453 3.33 -39.312 1 45.47 135 SER A CA 1
ATOM 1066 C C . SER A 1 135 ? -20.797 3.342 -37.812 1 45.47 135 SER A C 1
ATOM 1068 O O . SER A 1 135 ? -20.172 4.066 -37.031 1 45.47 135 SER A O 1
ATOM 1070 N N . PHE A 1 136 ? -22.109 3.223 -37.5 1 48.81 136 PHE A N 1
ATOM 1071 C CA . PHE A 1 136 ? -22.531 3.051 -36.125 1 48.81 136 PHE A CA 1
ATOM 1072 C C . PHE A 1 136 ? -21.5 2.25 -35.312 1 48.81 136 PHE A C 1
ATOM 1074 O O . PHE A 1 136 ? -21.266 2.531 -34.156 1 48.81 136 PHE A O 1
ATOM 1081 N N . SER A 1 137 ? -20.891 1.045 -36 1 56.91 137 SER A N 1
ATOM 1082 C CA . SER A 1 137 ? -20.344 -0.203 -35.469 1 56.91 137 SER A CA 1
ATOM 1083 C C . SER A 1 137 ? -18.969 0.013 -34.844 1 56.91 137 SER A C 1
ATOM 1085 O O . SER A 1 137 ? -18.719 -0.438 -33.75 1 56.91 137 SER A O 1
ATOM 1087 N N . LEU A 1 138 ? -18.203 0.788 -35.594 1 64.88 138 LEU A N 1
ATOM 1088 C CA . LEU A 1 138 ? -16.828 0.867 -35.094 1 64.88 138 LEU A CA 1
ATOM 1089 C C . LEU A 1 138 ? -16.719 1.864 -33.938 1 64.88 138 LEU A C 1
ATOM 1091 O O . LEU A 1 138 ? -16.016 1.613 -32.969 1 64.88 138 LEU A O 1
ATOM 1095 N N . GLU A 1 139 ? -17.344 3.111 -34.156 1 69.31 139 GLU A N 1
ATOM 1096 C CA . GLU A 1 139 ? -17.297 4.117 -33.094 1 69.31 139 GLU A CA 1
ATOM 1097 C C . GLU A 1 139 ? -18 3.627 -31.844 1 69.31 139 GLU A C 1
ATOM 1099 O O . GLU A 1 139 ? -17.531 3.896 -30.734 1 69.31 139 GLU A O 1
ATOM 1104 N N . GLN A 1 140 ? -19.141 3.055 -32.094 1 69.44 140 GLN A N 1
ATOM 1105 C CA . GLN A 1 140 ? -19.828 2.469 -30.953 1 69.44 140 GLN A CA 1
ATOM 1106 C C . GLN A 1 140 ? -18.984 1.385 -30.312 1 69.44 140 GLN A C 1
ATOM 1108 O O . GLN A 1 140 ? -18.953 1.268 -29.078 1 69.44 140 GLN A O 1
ATOM 1113 N N . LEU A 1 141 ? -18.391 0.717 -31.219 1 67.88 141 LEU A N 1
ATOM 1114 C CA . LEU A 1 141 ? -17.484 -0.317 -30.719 1 67.88 141 LEU A CA 1
ATOM 1115 C C . LEU A 1 141 ? -16.328 0.3 -29.953 1 67.88 141 LEU A C 1
ATOM 1117 O O . LEU A 1 141 ? -15.953 -0.183 -28.875 1 67.88 141 LEU A O 1
ATOM 1121 N N . LYS A 1 142 ? -15.812 1.322 -30.484 1 70.38 142 LYS A N 1
ATOM 1122 C CA . LYS A 1 142 ? -14.703 2 -29.812 1 70.38 142 LYS A CA 1
ATOM 1123 C C . LYS A 1 142 ? -15.133 2.572 -28.469 1 70.38 142 LYS A C 1
ATOM 1125 O O . LYS A 1 142 ? -14.398 2.484 -27.484 1 70.38 142 LYS A O 1
ATOM 1130 N N . ARG A 1 143 ? -16.266 3.129 -28.469 1 70.06 143 ARG A N 1
ATOM 1131 C CA . ARG A 1 143 ? -16.781 3.689 -27.219 1 70.06 143 ARG A CA 1
ATOM 1132 C C . ARG A 1 143 ? -17.062 2.592 -26.203 1 70.06 143 ARG A C 1
ATOM 1134 O O . ARG A 1 143 ? -16.781 2.758 -25.016 1 70.06 143 ARG A O 1
ATOM 1141 N N . SER A 1 144 ? -17.531 1.557 -26.766 1 73.94 144 SER A N 1
ATOM 1142 C CA . SER A 1 144 ? -17.828 0.429 -25.891 1 73.94 144 SER A CA 1
ATOM 1143 C C . SER A 1 144 ? -16.547 -0.179 -25.328 1 73.94 144 SER A C 1
ATOM 1145 O O . SER A 1 144 ? -16.484 -0.499 -24.141 1 73.94 144 SER A O 1
ATOM 1147 N N . ILE A 1 145 ? -15.578 -0.264 -26.188 1 73.5 145 ILE A N 1
ATOM 1148 C CA . ILE A 1 145 ? -14.297 -0.81 -25.766 1 73.5 145 ILE A CA 1
ATOM 1149 C C . ILE A 1 145 ? -13.648 0.135 -24.75 1 73.5 145 ILE A C 1
ATOM 1151 O O . ILE A 1 145 ? -13.109 -0.307 -23.734 1 73.5 145 ILE A O 1
ATOM 1155 N N . HIS A 1 146 ? -13.781 1.335 -25.109 1 76 146 HIS A N 1
ATOM 1156 C CA . HIS A 1 146 ? -13.219 2.328 -24.203 1 76 146 HIS A CA 1
ATOM 1157 C C . HIS A 1 146 ? -13.898 2.275 -22.828 1 76 146 HIS A C 1
ATOM 1159 O O . HIS A 1 146 ? -13.227 2.344 -21.797 1 76 146 HIS A O 1
ATOM 1165 N N . GLU A 1 147 ? -15.117 2.152 -22.828 1 77 147 GLU A N 1
ATOM 1166 C CA . GLU A 1 147 ? -15.859 2.078 -21.578 1 77 147 GLU A CA 1
ATOM 1167 C C . GLU A 1 147 ? -15.5 0.818 -20.797 1 77 147 GLU A C 1
ATOM 1169 O O . GLU A 1 147 ? -15.344 0.862 -19.578 1 77 147 GLU A O 1
ATOM 1174 N N . SER A 1 148 ? -15.359 -0.139 -21.578 1 77 148 SER A N 1
ATOM 1175 C CA . SER A 1 148 ? -15.016 -1.4 -20.922 1 77 148 SER A CA 1
ATOM 1176 C C . SER A 1 148 ? -13.609 -1.352 -20.328 1 77 148 SER A C 1
ATOM 1178 O O . SER A 1 148 ? -13.398 -1.786 -19.188 1 77 148 SER A O 1
ATOM 1180 N N . VAL A 1 149 ? -12.711 -0.818 -21.078 1 80.5 149 VAL A N 1
ATOM 1181 C CA . VAL A 1 149 ? -11.328 -0.728 -20.609 1 80.5 149 VAL A CA 1
ATOM 1182 C C . VAL A 1 149 ? -11.266 0.152 -19.359 1 80.5 149 VAL A C 1
ATOM 1184 O O . VAL A 1 149 ? -10.555 -0.166 -18.406 1 80.5 149 VAL A O 1
ATOM 1187 N N . THR A 1 150 ? -12.031 1.143 -19.375 1 79.62 150 THR A N 1
ATOM 1188 C CA . THR A 1 150 ? -12.023 2.076 -18.25 1 79.62 150 THR A CA 1
ATOM 1189 C C . THR A 1 150 ? -12.625 1.43 -17 1 79.62 150 THR A C 1
ATOM 1191 O O . THR A 1 150 ? -12.094 1.581 -15.906 1 79.62 150 THR A O 1
ATOM 1194 N N . VAL A 1 151 ? -13.578 0.645 -17.219 1 77.38 151 VAL A N 1
ATOM 1195 C CA . VAL A 1 151 ? -14.289 0.056 -16.078 1 77.38 151 VAL A CA 1
ATOM 1196 C C . VAL A 1 151 ? -13.484 -1.108 -15.516 1 77.38 151 VAL A C 1
ATOM 1198 O O . VAL A 1 151 ? -13.375 -1.263 -14.297 1 77.38 151 VAL A O 1
ATOM 1201 N N . TYR A 1 152 ? -12.805 -1.756 -16.375 1 84.69 152 TYR A N 1
ATOM 1202 C CA . TYR A 1 152 ? -12.195 -3.006 -15.93 1 84.69 152 TYR A CA 1
ATOM 1203 C C . TYR A 1 152 ? -10.727 -2.807 -15.578 1 84.69 152 TYR A C 1
ATOM 1205 O O . TYR A 1 152 ? -10.172 -3.547 -14.766 1 84.69 152 TYR A O 1
ATOM 1213 N N . PHE A 1 153 ? -10.148 -1.725 -16.078 1 90.44 153 PHE A N 1
ATOM 1214 C CA . PHE A 1 153 ? -8.703 -1.69 -15.938 1 90.44 153 PHE A CA 1
ATOM 1215 C C . PHE A 1 153 ? -8.25 -0.378 -15.312 1 90.44 153 PHE A C 1
ATOM 1217 O O . PHE A 1 153 ? -7.062 -0.202 -15.016 1 90.44 153 PHE A O 1
ATOM 1224 N N . LEU A 1 154 ? -9.203 0.526 -15.062 1 91.06 154 LEU A N 1
ATOM 1225 C CA . LEU A 1 154 ? -8.828 1.789 -14.438 1 91.06 154 LEU A CA 1
ATOM 1226 C C . LEU A 1 154 ? -9.578 1.993 -13.125 1 91.06 154 LEU A C 1
ATOM 1228 O O . LEU A 1 154 ? -10.688 1.475 -12.953 1 91.06 154 LEU A O 1
ATOM 1232 N N . PRO A 1 155 ? -8.953 2.66 -12.156 1 89.88 155 PRO A N 1
ATOM 1233 C CA . PRO A 1 155 ? -9.586 2.863 -10.852 1 89.88 155 PRO A CA 1
ATOM 1234 C C . PRO A 1 155 ? -10.852 3.715 -10.938 1 89.88 155 PRO A C 1
ATOM 1236 O O . PRO A 1 155 ? -11.039 4.457 -11.906 1 89.88 155 PRO A O 1
ATOM 1239 N N . ALA A 1 156 ? -11.656 3.607 -9.891 1 84.88 156 ALA A N 1
ATOM 1240 C CA . ALA A 1 156 ? -12.875 4.406 -9.797 1 84.88 156 ALA A CA 1
ATOM 1241 C C . ALA A 1 156 ? -12.555 5.898 -9.789 1 84.88 156 ALA A C 1
ATOM 1243 O O . ALA A 1 156 ? -11.594 6.328 -9.148 1 84.88 156 ALA A O 1
ATOM 1244 N N . GLN A 1 157 ? -13.398 6.695 -10.594 1 83.31 157 GLN A N 1
ATOM 1245 C CA . GLN A 1 157 ? -13.297 8.148 -10.664 1 83.31 157 GLN A CA 1
ATOM 1246 C C . GLN A 1 157 ? -12.016 8.586 -11.367 1 83.31 157 GLN A C 1
ATOM 1248 O O . GLN A 1 157 ? -11.461 9.641 -11.062 1 83.31 157 GLN A O 1
ATOM 1253 N N . TYR A 1 158 ? -11.453 7.699 -12.078 1 87.31 158 TYR A N 1
ATOM 1254 C CA . TYR A 1 158 ? -10.336 8.109 -12.922 1 87.31 158 TYR A CA 1
ATOM 1255 C C . TYR A 1 158 ? -10.719 9.289 -13.812 1 87.31 158 TYR A C 1
ATOM 1257 O O . TYR A 1 158 ? -11.844 9.352 -14.312 1 87.31 158 TYR A O 1
ATOM 1265 N N . PRO A 1 159 ? -9.781 10.289 -13.984 1 89.25 159 PRO A N 1
ATOM 1266 C CA . PRO A 1 159 ? -8.352 10.383 -13.664 1 89.25 159 PRO A CA 1
ATOM 1267 C C . PRO A 1 159 ? -8.094 11.148 -12.367 1 89.25 159 PRO A C 1
ATOM 1269 O O . PRO A 1 159 ? -6.969 11.148 -11.859 1 89.25 159 PRO A O 1
ATOM 1272 N N . LYS A 1 160 ? -9.117 11.617 -11.711 1 87.75 160 LYS A N 1
ATOM 1273 C CA . LYS A 1 160 ? -8.906 12.523 -10.586 1 87.75 160 LYS A CA 1
ATOM 1274 C C . LYS A 1 160 ? -8.578 11.742 -9.312 1 87.75 160 LYS A C 1
ATOM 1276 O O . LYS A 1 160 ? -8.094 12.32 -8.336 1 87.75 160 LYS A O 1
ATOM 1281 N N . SER A 1 161 ? -8.812 10.461 -9.359 1 89.06 161 SER A N 1
ATOM 1282 C CA . SER A 1 161 ? -8.617 9.633 -8.18 1 89.06 161 SER A CA 1
ATOM 1283 C C . SER A 1 161 ? -7.164 9.172 -8.062 1 89.06 161 SER A C 1
ATOM 1285 O O . SER A 1 161 ? -6.762 8.625 -7.035 1 89.06 161 SER A O 1
ATOM 1287 N N . VAL A 1 162 ? -6.383 9.391 -9.156 1 94.06 162 VAL A N 1
ATOM 1288 C CA . VAL A 1 162 ? -5.008 8.898 -9.164 1 94.06 162 VAL A CA 1
ATOM 1289 C C . VAL A 1 162 ? -4.059 10.023 -9.586 1 94.06 162 VAL A C 1
ATOM 1291 O O . VAL A 1 162 ? -4.5 11.086 -10.023 1 94.06 162 VAL A O 1
ATOM 1294 N N . ALA A 1 163 ? -2.746 9.766 -9.391 1 94.69 163 ALA A N 1
ATOM 1295 C CA . ALA A 1 163 ? -1.729 10.734 -9.789 1 94.69 163 ALA A CA 1
ATOM 1296 C C . ALA A 1 163 ? -1.691 10.906 -11.305 1 94.69 163 ALA A C 1
ATOM 1298 O O . ALA A 1 163 ? -2.035 9.984 -12.047 1 94.69 163 ALA A O 1
ATOM 1299 N N . PRO A 1 164 ? -1.341 12.07 -11.867 1 91.25 164 PRO A N 1
ATOM 1300 C CA . PRO A 1 164 ? -1.347 12.344 -13.305 1 91.25 164 PRO A CA 1
ATOM 1301 C C . PRO A 1 164 ? -0.492 11.352 -14.094 1 91.25 164 PRO A C 1
ATOM 1303 O O . PRO A 1 164 ? -0.775 11.086 -15.266 1 91.25 164 PRO A O 1
ATOM 1306 N N . GLY A 1 165 ? 0.466 10.773 -13.664 1 93.06 165 GLY A N 1
ATOM 1307 C CA . GLY A 1 165 ? 1.326 9.844 -14.391 1 93.06 165 GLY A CA 1
ATOM 1308 C C . GLY A 1 165 ? 0.816 8.422 -14.367 1 93.06 165 GLY A C 1
ATOM 1309 O O . GLY A 1 165 ? 1.432 7.523 -14.953 1 93.06 165 GLY A O 1
ATOM 1310 N N . TYR A 1 166 ? -0.421 8.219 -13.945 1 96.38 166 TYR A N 1
ATOM 1311 C CA . TYR A 1 166 ? -0.935 6.875 -13.727 1 96.38 166 TYR A CA 1
ATOM 1312 C C . TYR A 1 166 ? -1.063 6.121 -15.047 1 96.38 166 TYR A C 1
ATOM 1314 O O . TYR A 1 166 ? -0.615 4.977 -15.164 1 96.38 166 TYR A O 1
ATOM 1322 N N . LEU A 1 167 ? -1.629 6.723 -16.031 1 95.62 167 LEU A N 1
ATOM 1323 C CA . LEU A 1 167 ? -1.847 6.035 -17.297 1 95.62 167 LEU A CA 1
ATOM 1324 C C . LEU A 1 167 ? -0.519 5.684 -17.953 1 95.62 167 LEU A C 1
ATOM 1326 O O . LEU A 1 167 ? -0.37 4.594 -18.516 1 95.62 167 LEU A O 1
ATOM 1330 N N . GLY A 1 168 ? 0.413 6.617 -17.984 1 96.12 168 GLY A N 1
ATOM 1331 C CA . GLY A 1 168 ? 1.736 6.301 -18.5 1 96.12 168 GLY A CA 1
ATOM 1332 C C . GLY A 1 168 ? 2.393 5.137 -17.781 1 96.12 168 GLY A C 1
ATOM 1333 O O . GLY A 1 168 ? 2.918 4.223 -18.422 1 96.12 168 GLY A O 1
ATOM 1334 N N . PHE A 1 169 ? 2.277 5.156 -16.5 1 97 169 PHE A N 1
ATOM 1335 C CA . PHE A 1 169 ? 2.85 4.102 -15.672 1 97 169 PHE A CA 1
ATOM 1336 C C . PHE A 1 169 ? 2.254 2.746 -16.031 1 97 169 PHE A C 1
ATOM 1338 O O . PHE A 1 169 ? 2.988 1.793 -16.297 1 97 169 PHE A O 1
ATOM 1345 N N . VAL A 1 170 ? 0.916 2.629 -16.125 1 97.06 170 VAL A N 1
ATOM 1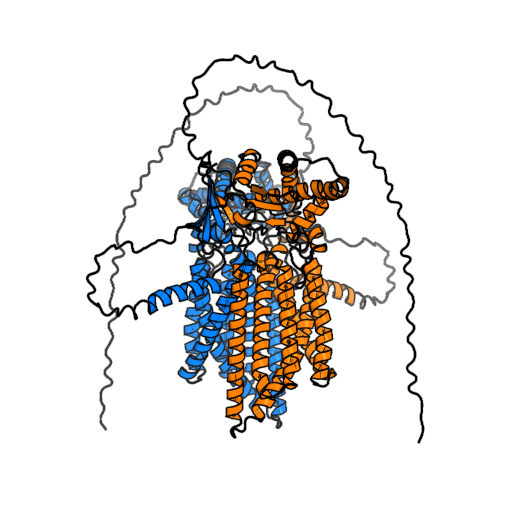346 C CA . VAL A 1 170 ? 0.252 1.339 -16.281 1 97.06 170 VAL A CA 1
ATOM 1347 C C . VAL A 1 170 ? 0.418 0.844 -17.719 1 97.06 170 VAL A C 1
ATOM 1349 O O . VAL A 1 170 ? 0.52 -0.362 -17.953 1 97.06 170 VAL A O 1
ATOM 1352 N N . THR A 1 171 ? 0.498 1.736 -18.672 1 97.12 171 THR A N 1
ATOM 1353 C CA . THR A 1 171 ? 0.682 1.339 -20.062 1 97.12 171 THR A CA 1
ATOM 1354 C C . THR A 1 171 ? 2.039 0.671 -20.25 1 97.12 171 THR A C 1
ATOM 1356 O O . THR A 1 171 ? 2.127 -0.402 -20.859 1 97.12 171 THR A O 1
ATOM 1359 N N . PHE A 1 172 ? 3.01 1.278 -19.75 1 97.94 172 PHE A N 1
ATOM 1360 C CA . PHE A 1 172 ? 4.348 0.715 -19.891 1 97.94 172 PHE A CA 1
ATOM 1361 C C . PHE A 1 172 ? 4.508 -0.528 -19.016 1 97.94 172 PHE A C 1
ATOM 1363 O O . PHE A 1 172 ? 5.199 -1.474 -19.406 1 97.94 172 PHE A O 1
ATOM 1370 N N . CYS A 1 173 ? 3.9 -0.525 -17.844 1 97.5 173 CYS A N 1
ATOM 1371 C CA . CYS A 1 173 ? 3.914 -1.719 -17.016 1 97.5 173 CYS A CA 1
ATOM 1372 C C . CYS A 1 173 ? 3.254 -2.893 -17.719 1 97.5 173 CYS A C 1
ATOM 1374 O O . CYS A 1 173 ? 3.729 -4.027 -17.641 1 97.5 173 CYS A O 1
ATOM 1376 N N . PHE A 1 174 ? 2.158 -2.59 -18.359 1 97.25 174 PHE A N 1
ATOM 1377 C CA . PHE A 1 174 ? 1.44 -3.605 -19.109 1 97.25 174 PHE A CA 1
ATOM 1378 C C . PHE A 1 174 ? 2.332 -4.199 -20.203 1 97.25 174 PHE A C 1
ATOM 1380 O O . PHE A 1 174 ? 2.434 -5.422 -20.328 1 97.25 174 PHE A O 1
ATOM 1387 N N . SER A 1 175 ? 2.973 -3.355 -20.906 1 98.12 175 SER A N 1
ATOM 1388 C CA . SER A 1 175 ? 3.861 -3.785 -21.984 1 98.12 175 SER A CA 1
ATOM 1389 C C . SER A 1 175 ? 5.035 -4.594 -21.438 1 98.12 175 SER A C 1
ATOM 1391 O O . SER A 1 175 ? 5.426 -5.602 -22.016 1 98.12 175 SER A O 1
ATOM 1393 N N . ALA A 1 176 ? 5.598 -4.141 -20.359 1 98.25 176 ALA A N 1
ATOM 1394 C CA . ALA A 1 176 ? 6.684 -4.871 -19.719 1 98.25 176 ALA A CA 1
ATOM 1395 C C . ALA A 1 176 ? 6.23 -6.27 -19.297 1 98.25 176 ALA A C 1
ATOM 1397 O O . ALA A 1 176 ? 6.961 -7.246 -19.484 1 98.25 176 ALA A O 1
ATOM 1398 N N . SER A 1 177 ? 5.012 -6.332 -18.75 1 97.31 177 SER A N 1
ATOM 1399 C CA . SER A 1 177 ? 4.48 -7.605 -18.266 1 97.31 177 SER A CA 1
ATOM 1400 C C . SER A 1 177 ? 4.23 -8.562 -19.422 1 97.31 177 SER A C 1
ATOM 1402 O O . SER A 1 177 ? 4.414 -9.773 -19.281 1 97.31 177 SER A O 1
ATOM 1404 N N . VAL A 1 178 ? 3.809 -8.062 -20.547 1 97.56 178 VAL A N 1
ATOM 1405 C CA . VAL A 1 178 ? 3.607 -8.898 -21.719 1 97.56 178 VAL A CA 1
ATOM 1406 C C . VAL A 1 178 ? 4.941 -9.492 -22.172 1 97.56 178 VAL A C 1
ATOM 1408 O O . VAL A 1 178 ? 5.047 -10.703 -22.375 1 97.56 178 VAL A O 1
ATOM 1411 N N . ALA A 1 179 ? 5.891 -8.656 -22.266 1 98.31 179 ALA A N 1
ATOM 1412 C CA . ALA A 1 179 ? 7.215 -9.117 -22.688 1 98.31 179 ALA A CA 1
ATOM 1413 C C . ALA A 1 179 ? 7.793 -10.109 -21.672 1 98.31 179 ALA A C 1
ATOM 1415 O O . ALA A 1 179 ? 8.375 -11.133 -22.062 1 98.31 179 ALA A O 1
ATOM 1416 N N . GLY A 1 180 ? 7.613 -9.758 -20.406 1 97.12 180 GLY A N 1
ATOM 1417 C CA . GLY A 1 180 ? 8.109 -10.648 -19.375 1 97.12 180 GLY A CA 1
ATOM 1418 C C . GLY A 1 180 ? 7.434 -12.008 -19.375 1 97.12 180 GLY A C 1
ATOM 1419 O O . GLY A 1 180 ? 8.102 -13.039 -19.234 1 97.12 180 GLY A O 1
ATOM 1420 N N . SER A 1 181 ? 6.16 -12.031 -19.547 1 94.19 181 SER A N 1
ATOM 1421 C CA . SER A 1 181 ? 5.414 -13.281 -19.578 1 94.19 181 SER A CA 1
ATOM 1422 C C . SER A 1 181 ? 5.793 -14.117 -20.812 1 94.19 181 SER A C 1
ATOM 1424 O O . SER A 1 181 ? 5.871 -15.344 -20.719 1 94.19 181 SER A O 1
ATOM 1426 N N . ALA A 1 182 ? 5.973 -13.477 -21.859 1 95.94 182 ALA A N 1
ATOM 1427 C CA . ALA A 1 182 ? 6.426 -14.188 -23.062 1 95.94 182 ALA A CA 1
ATOM 1428 C C . ALA A 1 182 ? 7.785 -14.844 -22.828 1 95.94 182 ALA A C 1
ATOM 1430 O O . ALA A 1 182 ? 8 -15.992 -23.203 1 95.94 182 ALA A O 1
ATOM 1431 N N . ALA A 1 183 ? 8.68 -14.109 -22.281 1 96.5 183 ALA A N 1
ATOM 1432 C CA . ALA A 1 183 ? 10.016 -14.625 -21.984 1 96.5 183 ALA A CA 1
ATOM 1433 C C . ALA A 1 183 ? 9.945 -15.82 -21.047 1 96.5 183 ALA A C 1
ATOM 1435 O O . ALA A 1 183 ? 10.727 -16.766 -21.172 1 96.5 183 ALA A O 1
ATOM 1436 N N . MET A 1 184 ? 9.055 -15.742 -20.125 1 92.75 184 MET A N 1
ATOM 1437 C CA . MET A 1 184 ? 8.914 -16.812 -19.156 1 92.75 184 MET A CA 1
ATOM 1438 C C . MET A 1 184 ? 8.484 -18.109 -19.828 1 92.75 184 MET A C 1
ATOM 1440 O O . MET A 1 184 ? 8.867 -19.203 -19.391 1 92.75 184 MET A O 1
ATOM 1444 N N . VAL A 1 185 ? 7.684 -17.984 -20.844 1 88.94 185 VAL A N 1
ATOM 1445 C CA . VAL A 1 185 ? 7.273 -19.172 -21.594 1 88.94 185 VAL A CA 1
ATOM 1446 C C . VAL A 1 185 ? 8.492 -19.828 -22.234 1 88.94 185 VAL A C 1
ATOM 1448 O O . VAL A 1 185 ? 8.656 -21.047 -22.172 1 88.94 185 VAL A O 1
ATOM 1451 N N . LEU A 1 186 ? 9.32 -19.047 -22.812 1 91.44 186 LEU A N 1
ATOM 1452 C CA . LEU A 1 186 ? 10.531 -19.578 -23.422 1 91.44 186 LEU A CA 1
ATOM 1453 C C . LEU A 1 186 ? 11.414 -20.266 -22.391 1 91.44 186 LEU A C 1
ATOM 1455 O O . LEU A 1 186 ? 11.953 -21.344 -22.641 1 91.44 186 LEU A O 1
ATOM 1459 N N . SER A 1 187 ? 11.484 -19.609 -21.281 1 91.44 187 SER A N 1
ATOM 1460 C CA . SER A 1 187 ? 12.273 -20.156 -20.172 1 91.44 187 SER A CA 1
ATOM 1461 C C . SER A 1 187 ? 11.703 -21.484 -19.688 1 91.44 187 SER A C 1
ATOM 1463 O O . SER A 1 187 ? 12.453 -22.453 -19.484 1 91.44 187 SER A O 1
ATOM 1465 N N . THR A 1 188 ? 10.445 -21.5 -19.469 1 82.25 188 THR A N 1
ATOM 1466 C CA . THR A 1 188 ? 9.789 -22.703 -18.984 1 82.25 188 THR A CA 1
ATOM 1467 C C . THR A 1 188 ? 9.984 -23.859 -19.969 1 82.25 188 THR A C 1
ATOM 1469 O O . THR A 1 188 ? 10.234 -25 -19.578 1 82.25 188 THR A O 1
ATOM 1472 N N . GLN A 1 189 ? 9.914 -23.656 -21.219 1 82.62 189 GLN A N 1
ATOM 1473 C CA . GLN A 1 189 ? 10.078 -24.688 -22.25 1 82.62 189 GLN A CA 1
ATOM 1474 C C . GLN A 1 189 ? 11.492 -25.266 -22.219 1 82.62 189 GLN A C 1
ATOM 1476 O O . GLN A 1 189 ? 11.664 -26.484 -22.297 1 82.62 189 GLN A O 1
ATOM 1481 N N . THR A 1 190 ? 12.398 -24.438 -22.141 1 84.56 190 THR A N 1
ATOM 1482 C CA . THR A 1 190 ? 13.781 -24.906 -22.125 1 84.56 190 THR A CA 1
ATOM 1483 C C . THR A 1 190 ? 14.086 -25.672 -20.844 1 84.56 190 THR A C 1
ATOM 1485 O O . THR A 1 190 ? 14.836 -26.656 -20.875 1 84.56 190 THR A O 1
ATOM 1488 N N . LEU A 1 191 ? 13.547 -25.203 -19.812 1 78.44 191 LEU A N 1
ATOM 1489 C CA . LEU A 1 191 ? 13.773 -25.859 -18.531 1 78.44 191 LEU A CA 1
ATOM 1490 C C . LEU A 1 191 ? 13.164 -27.266 -18.516 1 78.44 191 LEU A C 1
ATOM 1492 O O . LEU A 1 191 ? 13.734 -28.188 -17.938 1 78.44 191 LEU A O 1
ATOM 1496 N N . LEU A 1 192 ? 11.992 -27.438 -19.109 1 72.25 192 LEU A N 1
ATOM 1497 C CA . LEU A 1 192 ? 11.367 -28.75 -19.219 1 72.25 192 LEU A CA 1
ATOM 1498 C C . LEU A 1 192 ? 12.219 -29.688 -20.062 1 72.25 192 LEU A C 1
ATOM 1500 O O . LEU A 1 192 ? 12.336 -30.875 -19.75 1 72.25 192 LEU A O 1
ATOM 1504 N N . LEU A 1 193 ? 12.766 -29.188 -21.062 1 72.94 193 LEU A N 1
ATOM 1505 C CA . LEU A 1 193 ? 13.664 -29.969 -21.906 1 72.94 193 LEU A CA 1
ATOM 1506 C C . LEU A 1 193 ? 14.898 -30.391 -21.125 1 72.94 193 LEU A C 1
ATOM 1508 O O . LEU A 1 193 ? 15.336 -31.547 -21.219 1 72.94 193 LEU A O 1
ATOM 1512 N N . ALA A 1 194 ? 15.344 -29.484 -20.375 1 73.75 194 ALA A N 1
ATOM 1513 C CA . ALA A 1 194 ? 16.547 -29.75 -19.594 1 73.75 194 ALA A CA 1
ATOM 1514 C C . ALA A 1 194 ? 16.297 -30.812 -18.531 1 73.75 194 ALA A C 1
ATOM 1516 O O . ALA A 1 194 ? 17.141 -31.703 -18.312 1 73.75 194 ALA A O 1
ATOM 1517 N N . VAL A 1 195 ? 15.273 -30.734 -17.891 1 68.62 195 VAL A N 1
ATOM 1518 C CA . VAL A 1 195 ? 14.93 -31.688 -16.828 1 68.62 195 VAL A CA 1
ATOM 1519 C C . VAL A 1 195 ? 14.641 -33.062 -17.453 1 68.62 195 VAL A C 1
ATOM 1521 O O . VAL A 1 195 ? 14.953 -34.094 -16.859 1 68.62 195 VAL A O 1
ATOM 1524 N N . GLY A 1 196 ? 13.984 -33.031 -18.562 1 65.31 196 GLY A N 1
ATOM 1525 C CA . GLY A 1 196 ? 13.789 -34.281 -19.281 1 65.31 196 GLY A CA 1
ATOM 1526 C C . GLY A 1 196 ? 15.094 -34.969 -19.656 1 65.31 196 GLY A C 1
ATOM 1527 O O . GLY A 1 196 ? 15.211 -36.188 -19.547 1 65.31 196 GLY A O 1
ATOM 1528 N N . ILE A 1 197 ? 16 -34.219 -20 1 62.19 197 ILE A N 1
ATOM 1529 C CA . ILE A 1 197 ? 17.312 -34.719 -20.375 1 62.19 197 ILE A CA 1
ATOM 1530 C C . ILE A 1 197 ? 18.016 -35.312 -19.156 1 62.19 197 ILE A C 1
ATOM 1532 O O . ILE A 1 197 ? 18.594 -36.406 -19.234 1 62.19 197 ILE A O 1
ATOM 1536 N N . VAL A 1 198 ? 17.938 -34.656 -18.062 1 59.56 198 VAL A N 1
ATOM 1537 C CA . VAL A 1 198 ? 18.562 -35.125 -16.828 1 59.56 198 VAL A CA 1
ATOM 1538 C C . VAL A 1 198 ? 17.906 -36.406 -16.375 1 59.56 198 VAL A C 1
ATOM 1540 O O . VAL A 1 198 ? 18.594 -37.312 -15.898 1 59.56 198 VAL A O 1
ATOM 1543 N N . GLY A 1 199 ? 16.625 -36.438 -16.438 1 60.19 199 GLY A N 1
ATOM 1544 C CA . GLY A 1 199 ? 15.891 -37.656 -16.047 1 60.19 199 GLY A CA 1
ATOM 1545 C C . GLY A 1 199 ? 16.203 -38.844 -16.922 1 60.19 199 GLY A C 1
ATOM 1546 O O . GLY A 1 199 ? 16.188 -39.969 -16.438 1 60.19 199 GLY A O 1
ATOM 1547 N N . SER A 1 200 ? 16.453 -38.688 -18.156 1 59.91 200 SER A N 1
ATOM 1548 C CA . SER A 1 200 ? 16.719 -39.781 -19.062 1 59.91 200 SER A CA 1
ATOM 1549 C C . SER A 1 200 ? 18.109 -40.375 -18.844 1 59.91 200 SER A C 1
ATOM 1551 O O . SER A 1 200 ? 18.344 -41.531 -19.125 1 59.91 200 SER A O 1
ATOM 1553 N N . ASN A 1 201 ? 19.016 -39.531 -18.484 1 55.16 201 ASN A N 1
ATOM 1554 C CA . ASN A 1 201 ? 20.375 -40 -18.328 1 55.16 201 ASN A CA 1
ATOM 1555 C C . ASN A 1 201 ? 20.562 -40.75 -17 1 55.16 201 ASN A C 1
ATOM 1557 O O . ASN A 1 201 ? 21.641 -41.312 -16.734 1 55.16 201 ASN A O 1
ATOM 1561 N N . THR A 1 202 ? 19.75 -40.469 -16.094 1 46.78 202 THR A N 1
ATOM 1562 C CA . THR A 1 202 ? 19.891 -41.25 -14.875 1 46.78 202 THR A CA 1
ATOM 1563 C C . THR A 1 202 ? 19.484 -42.719 -15.102 1 46.78 202 THR A C 1
ATOM 1565 O O . THR A 1 202 ? 18.438 -42.969 -15.688 1 46.78 202 THR A O 1
ATOM 1568 N N . SER A 1 203 ? 20.531 -43.625 -15.289 1 43.47 203 SER A N 1
ATOM 1569 C CA . SER A 1 203 ? 20.531 -45.062 -15.539 1 43.47 203 SER A CA 1
ATOM 1570 C C . SER A 1 203 ? 19.406 -45.75 -14.781 1 43.47 203 SER A C 1
ATOM 1572 O O . SER A 1 203 ? 19.328 -46.969 -14.781 1 43.47 203 SER A O 1
ATOM 1574 N N . THR A 1 204 ? 18.859 -45.188 -13.781 1 39.94 204 THR A N 1
ATOM 1575 C CA . THR A 1 204 ? 18.016 -46.156 -13.062 1 39.94 204 THR A CA 1
ATOM 1576 C C . THR A 1 204 ? 16.828 -46.594 -13.914 1 39.94 204 THR A C 1
ATOM 1578 O O . THR A 1 204 ? 16.25 -45.75 -14.625 1 39.94 204 THR A O 1
ATOM 1581 N N . SER A 1 205 ? 16.656 -47.844 -14.211 1 43.03 205 SER A N 1
ATOM 1582 C CA . SER A 1 205 ? 15.742 -48.719 -14.977 1 43.03 205 SER A CA 1
ATOM 1583 C C . SER A 1 205 ? 14.305 -48.188 -14.891 1 43.03 205 SER A C 1
ATOM 1585 O O . SER A 1 205 ? 13.461 -48.531 -15.719 1 43.03 205 SER A O 1
ATOM 1587 N N . VAL A 1 206 ? 13.703 -47.719 -13.609 1 45.31 206 VAL A N 1
ATOM 1588 C CA . VAL A 1 206 ? 12.25 -47.594 -13.602 1 45.31 206 VAL A CA 1
ATOM 1589 C C . VAL A 1 206 ? 11.852 -46.156 -13.836 1 45.31 206 VAL A C 1
ATOM 1591 O O . VAL A 1 206 ? 12.289 -45.25 -13.117 1 45.31 206 VAL A O 1
ATOM 1594 N N . ALA A 1 207 ? 11.328 -45.75 -14.984 1 47.94 207 ALA A N 1
ATOM 1595 C CA . ALA A 1 207 ? 10.734 -44.5 -15.461 1 47.94 207 ALA A CA 1
ATOM 1596 C C . ALA A 1 207 ? 10.086 -43.719 -14.312 1 47.94 207 ALA A C 1
ATOM 1598 O O . ALA A 1 207 ? 10.234 -42.5 -14.203 1 47.94 207 ALA A O 1
ATOM 1599 N N . SER A 1 208 ? 9.539 -44.469 -13.492 1 49.59 208 SER A N 1
ATOM 1600 C CA . SER A 1 208 ? 8.789 -43.875 -12.391 1 49.59 208 SER A CA 1
ATOM 1601 C C . SER A 1 208 ? 9.711 -43.219 -11.375 1 49.59 208 SER A C 1
ATOM 1603 O O . SER A 1 208 ? 9.422 -42.156 -10.859 1 49.59 208 SER A O 1
ATOM 1605 N N . ALA A 1 209 ? 10.891 -43.938 -11.148 1 49.56 209 ALA A N 1
ATOM 1606 C CA . ALA A 1 209 ? 11.82 -43.406 -10.164 1 49.56 209 ALA A CA 1
ATOM 1607 C C . ALA A 1 209 ? 12.477 -42.125 -10.688 1 49.56 209 ALA A C 1
ATOM 1609 O O . ALA A 1 209 ? 12.711 -41.188 -9.922 1 49.56 209 ALA A O 1
ATOM 1610 N N . GLY A 1 210 ? 12.648 -42.031 -11.922 1 51.97 210 GLY A N 1
ATOM 1611 C CA . GLY A 1 210 ? 13.211 -40.844 -12.531 1 51.97 210 GLY A CA 1
ATOM 1612 C C . GLY A 1 210 ? 12.273 -39.625 -12.477 1 51.97 210 GLY A C 1
ATOM 1613 O O . GLY A 1 210 ? 12.703 -38.531 -12.172 1 51.97 210 GLY A O 1
ATOM 1614 N N . ILE A 1 211 ? 11.008 -39.969 -12.633 1 54.5 211 ILE A N 1
ATOM 1615 C CA . ILE A 1 211 ? 9.992 -38.906 -12.594 1 54.5 211 ILE A CA 1
ATOM 1616 C C . ILE A 1 211 ? 9.867 -38.375 -11.172 1 54.5 211 ILE A C 1
ATOM 1618 O O . ILE A 1 211 ? 9.781 -37.156 -10.969 1 54.5 211 ILE A O 1
ATOM 1622 N N . MET A 1 212 ? 9.938 -39.219 -10.195 1 53.09 212 MET A N 1
ATOM 1623 C CA . MET A 1 212 ? 9.852 -38.781 -8.805 1 53.09 212 MET A CA 1
ATOM 1624 C C . MET A 1 212 ? 11.07 -37.969 -8.398 1 53.09 212 MET A C 1
ATOM 1626 O O . MET A 1 212 ? 10.945 -36.969 -7.703 1 53.09 212 MET A O 1
ATOM 1630 N N . ALA A 1 213 ? 12.172 -38.5 -8.805 1 58.41 213 ALA A N 1
ATOM 1631 C CA . ALA A 1 213 ? 13.391 -37.75 -8.516 1 58.41 213 ALA A CA 1
ATOM 1632 C C . ALA A 1 213 ? 13.367 -36.375 -9.172 1 58.41 213 ALA A C 1
ATOM 1634 O O . ALA A 1 213 ? 13.797 -35.406 -8.57 1 58.41 213 ALA A O 1
ATOM 1635 N N . GLY A 1 214 ? 12.844 -36.344 -10.32 1 64.25 214 GLY A N 1
ATOM 1636 C CA . GLY A 1 214 ? 12.664 -35.062 -10.992 1 64.25 214 GLY A CA 1
ATOM 1637 C C . GLY A 1 214 ? 11.719 -34.125 -10.25 1 64.25 214 GLY A C 1
ATOM 1638 O O . GLY A 1 214 ? 12 -32.938 -10.102 1 64.25 214 GLY A O 1
ATOM 1639 N N . ALA A 1 215 ? 10.664 -34.656 -9.742 1 61.09 215 ALA A N 1
ATOM 1640 C CA . ALA A 1 215 ? 9.695 -33.875 -8.977 1 61.09 215 ALA A CA 1
ATOM 1641 C C . ALA A 1 215 ? 10.32 -33.344 -7.68 1 61.09 215 ALA A C 1
ATOM 1643 O O . ALA A 1 215 ? 10.109 -32.188 -7.309 1 61.09 215 ALA A O 1
ATOM 1644 N N . LEU A 1 216 ? 11.047 -34.25 -7.059 1 61.94 216 LEU A N 1
ATOM 1645 C CA . LEU A 1 216 ? 11.695 -33.844 -5.812 1 61.94 216 LEU A CA 1
ATOM 1646 C C . LEU A 1 216 ? 12.727 -32.75 -6.062 1 61.94 216 LEU A C 1
ATOM 1648 O O . LEU A 1 216 ? 12.852 -31.812 -5.273 1 61.94 216 LEU A O 1
ATOM 1652 N N . ASN A 1 217 ? 13.469 -33 -7.137 1 65.12 217 ASN A N 1
ATOM 1653 C CA . ASN A 1 217 ? 14.453 -32 -7.492 1 65.12 217 ASN A CA 1
ATOM 1654 C C . ASN A 1 217 ? 13.797 -30.656 -7.797 1 65.12 217 ASN A C 1
ATOM 1656 O O . ASN A 1 217 ? 14.336 -29.594 -7.457 1 65.12 217 ASN A O 1
ATOM 1660 N N . TRP A 1 218 ? 12.68 -30.719 -8.32 1 69.12 218 TRP A N 1
ATOM 1661 C CA . TRP A 1 218 ? 11.922 -29.5 -8.625 1 69.12 218 TRP A CA 1
ATOM 1662 C C . TRP A 1 218 ? 11.477 -28.812 -7.34 1 69.12 218 TRP A C 1
ATOM 1664 O O . TRP A 1 218 ? 11.594 -27.594 -7.207 1 69.12 218 TRP A O 1
ATOM 1674 N N . VAL A 1 219 ? 11.07 -29.609 -6.434 1 69.19 219 VAL A N 1
ATOM 1675 C CA . VAL A 1 219 ? 10.594 -29.078 -5.16 1 69.19 219 VAL A CA 1
ATOM 1676 C C . VAL A 1 219 ? 11.758 -28.469 -4.391 1 69.19 219 VAL A C 1
ATOM 1678 O O . VAL A 1 219 ? 11.617 -27.391 -3.787 1 69.19 219 VAL A O 1
ATOM 1681 N N . MET A 1 220 ? 12.828 -29.156 -4.461 1 73 220 MET A N 1
ATOM 1682 C CA . MET A 1 220 ? 14 -28.656 -3.756 1 73 220 MET A CA 1
ATOM 1683 C C . MET A 1 220 ? 14.477 -27.344 -4.359 1 73 220 MET A C 1
ATOM 1685 O O . MET A 1 220 ? 14.852 -26.422 -3.635 1 73 220 MET A O 1
ATOM 1689 N N . LYS A 1 221 ? 14.516 -27.344 -5.633 1 76.81 221 LYS A N 1
ATOM 1690 C CA . LYS A 1 221 ? 14.844 -26.109 -6.344 1 76.81 221 LYS A CA 1
ATOM 1691 C C . LYS A 1 221 ? 13.922 -24.969 -5.918 1 76.81 221 LYS A C 1
ATOM 1693 O O . LYS A 1 221 ? 14.375 -23.859 -5.664 1 76.81 221 LYS A O 1
ATOM 1698 N N . ASP A 1 222 ? 12.68 -25.219 -5.805 1 78.19 222 ASP A N 1
ATOM 1699 C CA . ASP A 1 222 ? 11.695 -24.203 -5.41 1 78.19 222 ASP A CA 1
ATOM 1700 C C . ASP A 1 222 ? 11.914 -23.766 -3.965 1 78.19 222 ASP A C 1
ATOM 1702 O O . ASP A 1 222 ? 11.812 -22.578 -3.652 1 78.19 222 ASP A O 1
ATOM 1706 N N . PHE A 1 223 ? 12.258 -24.719 -3.17 1 79.62 223 PHE A N 1
ATOM 1707 C CA . PHE A 1 223 ? 12.508 -24.453 -1.759 1 79.62 223 PHE A CA 1
ATOM 1708 C C . PHE A 1 223 ? 13.727 -23.547 -1.592 1 79.62 223 PHE A C 1
ATOM 1710 O O . PHE A 1 223 ? 13.664 -22.531 -0.882 1 79.62 223 PHE A O 1
ATOM 1717 N N . VAL A 1 224 ? 14.711 -23.891 -2.244 1 79.94 224 VAL A N 1
ATOM 1718 C CA . VAL A 1 224 ? 15.945 -23.125 -2.152 1 79.94 224 VAL A CA 1
ATOM 1719 C C . VAL A 1 224 ? 15.727 -21.719 -2.711 1 79.94 224 VAL A C 1
ATOM 1721 O O . VAL A 1 224 ? 16.203 -20.734 -2.145 1 79.94 224 VAL A O 1
ATOM 1724 N N . GLY A 1 225 ? 15.062 -21.656 -3.787 1 85.06 225 GLY A N 1
ATOM 1725 C CA . GLY A 1 225 ? 14.75 -20.359 -4.375 1 85.06 225 GLY A CA 1
ATOM 1726 C C . GLY A 1 225 ? 13.961 -19.453 -3.441 1 85.06 225 GLY A C 1
ATOM 1727 O O . GLY A 1 225 ? 14.281 -18.281 -3.295 1 85.06 225 GLY A O 1
ATOM 1728 N N . GLN A 1 226 ? 13.031 -20.016 -2.783 1 87 226 GLN A N 1
ATOM 1729 C CA . GLN A 1 226 ? 12.172 -19.266 -1.874 1 87 226 GLN A CA 1
ATOM 1730 C C . GLN A 1 226 ? 12.953 -18.766 -0.657 1 87 226 GLN A C 1
ATOM 1732 O O . GLN A 1 226 ? 12.836 -17.609 -0.264 1 87 226 GLN A O 1
ATOM 1737 N N . ILE A 1 227 ? 13.766 -19.562 -0.168 1 85.94 227 ILE A N 1
ATOM 1738 C CA . ILE A 1 227 ? 14.578 -19.203 0.982 1 85.94 227 ILE A CA 1
ATOM 1739 C C . ILE A 1 227 ? 15.547 -18.078 0.592 1 85.94 227 ILE A C 1
ATOM 1741 O O . ILE A 1 227 ? 15.727 -17.125 1.336 1 85.94 227 ILE A O 1
ATOM 1745 N N . GLY A 1 228 ? 16.141 -18.297 -0.542 1 83.5 228 GLY A N 1
ATOM 1746 C CA . GLY A 1 228 ? 17.031 -17.25 -1.027 1 83.5 228 GLY A CA 1
ATOM 1747 C C . GLY A 1 228 ? 16.344 -15.914 -1.197 1 83.5 228 GLY A C 1
ATOM 1748 O O . GLY A 1 228 ? 16.906 -14.875 -0.837 1 83.5 228 GLY A O 1
ATOM 1749 N N . GLY A 1 229 ? 15.164 -15.938 -1.74 1 89.31 229 GLY A N 1
ATOM 1750 C CA . GLY A 1 229 ? 14.391 -14.719 -1.876 1 89.31 229 GLY A CA 1
ATOM 1751 C C . GLY A 1 229 ? 14.07 -14.062 -0.545 1 89.31 229 GLY A C 1
ATOM 1752 O O . GLY A 1 229 ? 14.195 -12.844 -0.404 1 89.31 229 GLY A O 1
ATOM 1753 N N . VAL A 1 230 ? 13.766 -14.828 0.433 1 86.5 230 VAL A N 1
ATOM 1754 C CA . VAL A 1 230 ? 13.391 -14.359 1.763 1 86.5 230 VAL A CA 1
ATOM 1755 C C . VAL A 1 230 ? 14.602 -13.703 2.43 1 86.5 230 VAL A C 1
ATOM 1757 O O . VAL A 1 230 ? 14.484 -12.617 3.002 1 86.5 230 VAL A O 1
ATOM 1760 N N . ILE A 1 231 ? 15.719 -14.281 2.299 1 84.62 231 ILE A N 1
ATOM 1761 C CA . ILE A 1 231 ? 16.938 -13.75 2.906 1 84.62 231 ILE A CA 1
ATOM 1762 C C . ILE A 1 231 ? 17.266 -12.391 2.299 1 84.62 231 ILE A C 1
ATOM 1764 O O . ILE A 1 231 ? 17.547 -11.43 3.023 1 84.62 231 ILE A O 1
ATOM 1768 N N . PHE A 1 232 ? 17.125 -12.359 1.065 1 87.94 232 PHE A N 1
ATOM 1769 C CA . PHE A 1 232 ? 17.438 -11.109 0.377 1 87.94 232 PHE A CA 1
ATOM 1770 C C . PHE A 1 232 ? 16.438 -10.023 0.762 1 87.94 232 PHE A C 1
ATOM 1772 O O . PHE A 1 232 ? 16.828 -8.906 1.105 1 87.94 232 PHE A O 1
ATOM 1779 N N . ALA A 1 233 ? 15.242 -10.359 0.659 1 85.06 233 ALA A N 1
ATOM 1780 C CA . ALA A 1 233 ? 14.195 -9.383 0.946 1 85.06 233 ALA A CA 1
ATOM 1781 C C . ALA A 1 233 ? 14.297 -8.875 2.383 1 85.06 233 ALA A C 1
ATOM 1783 O O . ALA A 1 233 ? 14.07 -7.695 2.65 1 85.06 233 ALA A O 1
ATOM 1784 N N . SER A 1 234 ? 14.656 -9.719 3.27 1 83.62 234 SER A N 1
ATOM 1785 C CA . SER A 1 234 ? 14.781 -9.359 4.676 1 83.62 234 SER A CA 1
ATOM 1786 C C . SER A 1 234 ? 15.938 -8.391 4.902 1 83.62 234 SER A C 1
ATOM 1788 O O . SER A 1 234 ? 15.82 -7.441 5.68 1 83.62 234 SER A O 1
ATOM 1790 N N . GLN A 1 235 ? 16.953 -8.617 4.223 1 82.69 235 GLN A N 1
ATOM 1791 C CA . GLN A 1 235 ? 18.109 -7.742 4.363 1 82.69 235 GLN A CA 1
ATOM 1792 C C . GLN A 1 235 ? 17.828 -6.352 3.803 1 82.69 235 GLN A C 1
ATOM 1794 O O . GLN A 1 235 ? 18.219 -5.348 4.398 1 82.69 235 GLN A O 1
ATOM 1799 N N . MET A 1 236 ? 17.156 -6.375 2.732 1 85.25 236 MET A N 1
ATOM 1800 C CA . MET A 1 236 ? 16.844 -5.09 2.119 1 85.25 236 MET A CA 1
ATOM 1801 C C . MET A 1 236 ? 15.75 -4.367 2.904 1 85.25 236 MET A C 1
ATOM 1803 O O . MET A 1 236 ? 15.711 -3.137 2.938 1 85.25 236 MET A O 1
ATOM 1807 N N . GLY A 1 237 ? 14.922 -5.102 3.49 1 78.94 237 GLY A N 1
ATOM 1808 C CA . GLY A 1 237 ? 13.883 -4.52 4.332 1 78.94 237 GLY A CA 1
ATOM 1809 C C . GLY A 1 237 ? 14.438 -3.809 5.551 1 78.94 237 GLY A C 1
ATOM 1810 O O . GLY A 1 237 ? 13.953 -2.734 5.918 1 78.94 237 GLY A O 1
ATOM 1811 N N . GLN A 1 238 ? 15.461 -4.27 6.074 1 78.88 238 GLN A N 1
ATOM 1812 C CA . GLN A 1 238 ? 16.062 -3.709 7.277 1 78.88 238 GLN A CA 1
ATOM 1813 C C . GLN A 1 238 ? 16.625 -2.314 7.016 1 78.88 238 GLN A C 1
ATOM 1815 O O . GLN A 1 238 ? 16.672 -1.477 7.918 1 78.88 238 GLN A O 1
ATOM 1820 N N . THR A 1 239 ? 16.891 -2.117 5.82 1 78.75 239 THR A N 1
ATOM 1821 C CA . THR A 1 239 ? 17.438 -0.813 5.465 1 78.75 239 THR A CA 1
ATOM 1822 C C . THR A 1 239 ? 16.344 0.094 4.898 1 78.75 239 THR A C 1
ATOM 1824 O O . THR A 1 239 ? 16.641 1.207 4.449 1 78.75 239 THR A O 1
ATOM 1827 N N . ARG A 1 240 ? 15.195 -0.357 4.824 1 85.38 240 ARG A N 1
ATOM 1828 C CA . ARG A 1 240 ? 14.062 0.38 4.266 1 85.38 240 ARG A CA 1
ATOM 1829 C C . ARG A 1 240 ? 14.328 0.77 2.814 1 85.38 240 ARG A C 1
ATOM 1831 O O . ARG A 1 240 ? 13.914 1.843 2.369 1 85.38 240 ARG A O 1
ATOM 1838 N N . ALA A 1 241 ? 14.969 -0.105 2.219 1 87.06 241 ALA A N 1
ATOM 1839 C CA . ALA A 1 241 ? 15.391 0.164 0.846 1 87.06 241 ALA A CA 1
ATOM 1840 C C . ALA A 1 241 ? 14.188 0.315 -0.08 1 87.06 241 ALA A C 1
ATOM 1842 O O . ALA A 1 241 ? 14.18 1.171 -0.968 1 87.06 241 ALA A O 1
ATOM 1843 N N . PHE A 1 242 ? 13.141 -0.422 0.155 1 90.06 242 PHE A N 1
ATOM 1844 C CA . PHE A 1 242 ? 11.984 -0.461 -0.733 1 90.06 242 PHE A CA 1
ATOM 1845 C C . PHE A 1 242 ? 11.156 0.815 -0.606 1 90.06 242 PHE A C 1
ATOM 1847 O O . PHE A 1 242 ? 10.422 1.178 -1.525 1 90.06 242 PHE A O 1
ATOM 1854 N N . ASP A 1 243 ? 11.297 1.457 0.505 1 90.19 243 ASP A N 1
ATOM 1855 C CA . ASP A 1 243 ? 10.539 2.688 0.734 1 90.19 243 ASP A CA 1
ATOM 1856 C C . ASP A 1 243 ? 11.367 3.914 0.366 1 90.19 243 ASP A C 1
ATOM 1858 O O . ASP A 1 243 ? 10.828 4.918 -0.1 1 90.19 243 ASP A O 1
ATOM 1862 N N . ASN A 1 244 ? 12.656 3.779 0.534 1 88.06 244 ASN A N 1
ATOM 1863 C CA . ASN A 1 244 ? 13.547 4.898 0.264 1 88.06 244 ASN A CA 1
ATOM 1864 C C . ASN A 1 244 ? 13.719 5.133 -1.234 1 88.06 244 ASN A C 1
ATOM 1866 O O . ASN A 1 244 ? 13.758 6.281 -1.686 1 88.06 244 ASN A O 1
ATOM 1870 N N . ASP A 1 245 ? 13.836 4.07 -1.934 1 92.38 245 ASP A N 1
ATOM 1871 C CA . ASP A 1 245 ? 14.047 4.156 -3.375 1 92.38 245 ASP A CA 1
ATOM 1872 C C . ASP A 1 245 ? 13.305 3.041 -4.109 1 92.38 245 ASP A C 1
ATOM 1874 O O . ASP A 1 245 ? 13.922 2.219 -4.785 1 92.38 245 ASP A O 1
ATOM 1878 N N . PRO A 1 246 ? 11.953 3.117 -4.086 1 94.88 246 PRO A N 1
ATOM 1879 C CA . PRO A 1 246 ? 11.164 2.039 -4.691 1 94.88 246 PRO A CA 1
ATOM 1880 C C . PRO A 1 246 ? 11.414 1.905 -6.195 1 94.88 246 PRO A C 1
ATOM 1882 O O . PRO A 1 246 ? 11.344 0.8 -6.738 1 94.88 246 PRO A O 1
ATOM 1885 N N . LYS A 1 247 ? 11.734 2.971 -6.945 1 96.44 247 LYS A N 1
ATOM 1886 C CA . LYS A 1 247 ? 12 2.918 -8.383 1 96.44 247 LYS A CA 1
ATOM 1887 C C . LYS A 1 247 ? 13.234 2.08 -8.68 1 96.44 247 LYS A C 1
ATOM 1889 O O . LYS A 1 247 ? 13.219 1.229 -9.57 1 96.44 247 LYS A O 1
ATOM 1894 N N . ARG A 1 248 ? 14.258 2.34 -7.961 1 94.69 248 ARG A N 1
ATOM 1895 C CA . ARG A 1 248 ? 15.508 1.6 -8.133 1 94.69 248 ARG A CA 1
ATOM 1896 C C . ARG A 1 248 ? 15.297 0.109 -7.895 1 94.69 248 ARG A C 1
ATOM 1898 O O . ARG A 1 248 ? 15.773 -0.724 -8.672 1 94.69 248 ARG A O 1
ATOM 1905 N N . TRP A 1 249 ? 14.641 -0.166 -6.902 1 94.44 249 TRP A N 1
ATOM 1906 C CA . TRP A 1 249 ? 14.484 -1.566 -6.523 1 94.44 249 TRP A CA 1
ATOM 1907 C C . TRP A 1 249 ? 13.484 -2.271 -7.438 1 94.44 249 TRP A C 1
ATOM 1909 O O . TRP A 1 249 ? 13.578 -3.48 -7.652 1 94.44 249 TRP A O 1
ATOM 1919 N N . ARG A 1 250 ? 12.539 -1.556 -7.98 1 96.69 250 ARG A N 1
ATOM 1920 C CA . ARG A 1 250 ? 11.711 -2.131 -9.039 1 96.69 250 ARG A CA 1
ATOM 1921 C C . ARG A 1 250 ? 12.547 -2.506 -10.25 1 96.69 250 ARG A C 1
ATOM 1923 O O . ARG A 1 250 ? 12.305 -3.533 -10.891 1 96.69 250 ARG A O 1
ATOM 1930 N N . MET A 1 251 ? 13.516 -1.658 -10.57 1 96.75 251 MET A N 1
ATOM 1931 C CA . MET A 1 251 ? 14.43 -1.963 -11.664 1 96.75 251 MET A CA 1
ATOM 1932 C C . MET A 1 251 ? 15.297 -3.174 -11.328 1 96.75 251 MET A C 1
ATOM 1934 O O . MET A 1 251 ? 15.539 -4.027 -12.188 1 96.75 251 MET A O 1
ATOM 1938 N N . VAL A 1 252 ? 15.742 -3.225 -10.125 1 95.88 252 VAL A N 1
ATOM 1939 C CA . VAL A 1 252 ? 16.531 -4.367 -9.68 1 95.88 252 VAL A CA 1
ATOM 1940 C C . VAL A 1 252 ? 15.703 -5.648 -9.812 1 95.88 252 VAL A C 1
ATOM 1942 O O . VAL A 1 252 ? 16.219 -6.684 -10.234 1 95.88 252 VAL A O 1
ATOM 1945 N N . ALA A 1 253 ? 14.461 -5.559 -9.414 1 96.62 253 ALA A N 1
ATOM 1946 C CA . ALA A 1 253 ? 13.57 -6.707 -9.539 1 96.62 253 ALA A CA 1
ATOM 1947 C C . ALA A 1 253 ? 13.477 -7.18 -10.992 1 96.62 253 ALA A C 1
ATOM 1949 O O . ALA A 1 253 ? 13.594 -8.375 -11.273 1 96.62 253 ALA A O 1
ATOM 1950 N N . ALA A 1 254 ? 13.281 -6.246 -11.875 1 97.25 254 ALA A N 1
ATOM 1951 C CA . ALA A 1 254 ? 13.164 -6.574 -13.297 1 97.25 254 ALA A CA 1
ATOM 1952 C C . ALA A 1 254 ? 14.461 -7.199 -13.812 1 97.25 254 ALA A C 1
ATOM 1954 O O . ALA A 1 254 ? 14.422 -8.164 -14.586 1 97.25 254 ALA A O 1
ATOM 1955 N N . MET A 1 255 ? 15.562 -6.723 -13.422 1 97.12 255 MET A N 1
ATOM 1956 C CA . MET A 1 255 ? 16.859 -7.234 -13.875 1 97.12 255 MET A CA 1
ATOM 1957 C C . MET A 1 255 ? 17.109 -8.633 -13.312 1 97.12 255 MET A C 1
ATOM 1959 O O . MET A 1 255 ? 17.625 -9.5 -14.016 1 97.12 255 MET A O 1
ATOM 1963 N N . ALA A 1 256 ? 16.781 -8.742 -12.062 1 96.38 256 ALA A N 1
ATOM 1964 C CA . ALA A 1 256 ? 16.922 -10.062 -11.453 1 96.38 256 ALA A CA 1
ATOM 1965 C C . ALA A 1 256 ? 16.078 -11.102 -12.18 1 96.38 256 ALA A C 1
ATOM 1967 O O . ALA A 1 256 ? 16.547 -12.219 -12.438 1 96.38 256 ALA A O 1
ATOM 1968 N N . MET A 1 257 ? 14.852 -10.742 -12.523 1 96.31 257 MET A N 1
ATOM 1969 C CA . MET A 1 257 ? 13.953 -11.648 -13.242 1 96.31 257 MET A CA 1
ATOM 1970 C C . MET A 1 257 ? 14.523 -12.008 -14.609 1 96.31 257 MET A C 1
ATOM 1972 O O . MET A 1 257 ? 14.508 -13.172 -15.008 1 96.31 257 MET A O 1
ATOM 1976 N N . ASP A 1 258 ? 15.023 -11.039 -15.281 1 97.69 258 ASP A N 1
ATOM 1977 C CA . ASP A 1 258 ? 15.578 -11.281 -16.609 1 97.69 258 ASP A CA 1
ATOM 1978 C C . ASP A 1 258 ? 16.828 -12.141 -16.531 1 97.69 258 ASP A C 1
ATOM 1980 O O . ASP A 1 258 ? 17.016 -13.047 -17.344 1 97.69 258 ASP A O 1
ATOM 1984 N N . ALA A 1 259 ? 17.688 -11.844 -15.586 1 97.44 259 ALA A N 1
ATOM 1985 C CA . ALA A 1 259 ? 18.906 -12.641 -15.422 1 97.44 259 ALA A CA 1
ATOM 1986 C C . ALA A 1 259 ? 18.562 -14.094 -15.109 1 97.44 259 ALA A C 1
ATOM 1988 O O . ALA A 1 259 ? 19.188 -15.008 -15.656 1 97.44 259 ALA A O 1
ATOM 1989 N N . ALA A 1 260 ? 17.609 -14.273 -14.242 1 96.25 260 ALA A N 1
ATOM 1990 C CA . ALA A 1 260 ? 17.188 -15.617 -13.875 1 96.25 260 ALA A CA 1
ATOM 1991 C C . ALA A 1 260 ? 16.594 -16.359 -15.078 1 96.25 260 ALA A C 1
ATOM 1993 O O . ALA A 1 260 ? 16.906 -17.531 -15.305 1 96.25 260 ALA A O 1
ATOM 1994 N N . THR A 1 261 ? 15.781 -15.688 -15.812 1 95.69 261 THR A N 1
ATOM 1995 C CA . THR A 1 261 ? 15.148 -16.266 -17 1 95.69 261 THR A CA 1
ATOM 1996 C C . THR A 1 261 ? 16.203 -16.672 -18.031 1 95.69 261 THR A C 1
ATOM 1998 O O . THR A 1 261 ? 16.109 -17.734 -18.625 1 95.69 261 THR A O 1
ATOM 2001 N N . LEU A 1 262 ? 17.156 -15.836 -18.219 1 97 262 LEU A N 1
ATOM 2002 C CA . LEU A 1 262 ? 18.219 -16.141 -19.156 1 97 262 LEU A CA 1
ATOM 2003 C C . LEU A 1 262 ? 19.016 -17.359 -18.719 1 97 262 LEU A C 1
ATOM 2005 O O . LEU A 1 262 ? 19.359 -18.219 -19.547 1 97 262 LEU A O 1
ATOM 2009 N N . LEU A 1 263 ? 19.312 -17.453 -17.469 1 95.31 263 LEU A N 1
ATOM 2010 C CA . LEU A 1 263 ? 20.047 -18.609 -16.938 1 95.31 263 LEU A CA 1
ATOM 2011 C C . LEU A 1 263 ? 19.281 -19.906 -17.203 1 95.31 263 LEU A C 1
ATOM 2013 O O . LEU A 1 263 ? 19.891 -20.922 -17.547 1 95.31 263 LEU A O 1
ATOM 2017 N N . GLU A 1 264 ? 18.031 -19.844 -17.047 1 91.62 264 GLU A N 1
ATOM 2018 C CA . GLU A 1 264 ? 17.203 -21.016 -17.312 1 91.62 264 GLU A CA 1
ATOM 2019 C C . GLU A 1 264 ? 17.203 -21.391 -18.781 1 91.62 264 GLU A C 1
ATOM 2021 O O . GLU A 1 264 ? 17.297 -22.562 -19.141 1 91.62 264 GLU A O 1
ATOM 2026 N N . ILE A 1 265 ? 17.094 -20.391 -19.578 1 93.19 265 ILE A N 1
ATOM 2027 C CA . ILE A 1 265 ? 17.062 -20.609 -21.031 1 93.19 265 ILE A CA 1
ATOM 2028 C C . ILE A 1 265 ? 18.375 -21.25 -21.469 1 93.19 265 ILE A C 1
ATOM 2030 O O . ILE A 1 265 ? 18.375 -22.125 -22.344 1 93.19 265 ILE A O 1
ATOM 2034 N N . LEU A 1 266 ? 19.453 -20.969 -20.859 1 93.69 266 LEU A N 1
ATOM 2035 C CA . LEU A 1 266 ? 20.781 -21.438 -21.266 1 93.69 266 LEU A CA 1
ATOM 2036 C C . LEU A 1 266 ? 21.109 -22.75 -20.562 1 93.69 266 LEU A C 1
ATOM 2038 O O . LEU A 1 266 ? 22.141 -23.375 -20.859 1 93.69 266 LEU A O 1
ATOM 2042 N N . SER A 1 267 ? 20.312 -23.234 -19.719 1 89.81 267 SER A N 1
ATOM 2043 C CA . SER A 1 267 ? 20.609 -24.375 -18.844 1 89.81 267 SER A CA 1
ATOM 2044 C C . SER A 1 267 ? 20.859 -25.641 -19.656 1 89.81 267 SER A C 1
ATOM 2046 O O . SER A 1 267 ? 21.703 -26.469 -19.281 1 89.81 267 SER A O 1
ATOM 2048 N N . PRO A 1 268 ? 20.203 -25.828 -20.859 1 86.75 268 PRO A N 1
ATOM 2049 C CA . PRO A 1 268 ? 20.453 -27.047 -21.625 1 86.75 268 PRO A CA 1
ATOM 2050 C C . PRO A 1 268 ? 21.828 -27.062 -22.297 1 86.75 268 PRO A C 1
ATOM 2052 O O . PRO A 1 268 ? 22.281 -28.109 -22.766 1 86.75 268 PRO A O 1
ATOM 2055 N N . LEU A 1 269 ? 22.453 -25.953 -22.328 1 88.62 269 LEU A N 1
ATOM 2056 C CA . LEU A 1 269 ? 23.734 -25.844 -23.016 1 88.62 269 LEU A CA 1
ATOM 2057 C C . LEU A 1 269 ? 24.875 -26.266 -22.109 1 88.62 269 LEU A C 1
ATOM 2059 O O . LEU A 1 269 ? 26.016 -26.438 -22.562 1 88.62 269 LEU A O 1
ATOM 2063 N N . VAL A 1 270 ? 24.562 -26.484 -20.844 1 88.88 270 VAL A N 1
ATOM 2064 C CA . VAL A 1 270 ? 25.625 -26.844 -19.906 1 88.88 270 VAL A CA 1
ATOM 2065 C C . VAL A 1 270 ? 25.594 -28.344 -19.641 1 88.88 270 VAL A C 1
ATOM 2067 O O . VAL A 1 270 ? 24.703 -29.047 -20.109 1 88.88 270 VAL A O 1
ATOM 2070 N N . ALA A 1 271 ? 26.703 -28.797 -18.922 1 87.31 271 ALA A N 1
ATOM 2071 C CA . ALA A 1 271 ? 26.766 -30.219 -18.547 1 87.31 271 ALA A CA 1
ATOM 2072 C C . ALA A 1 271 ? 25.547 -30.609 -17.703 1 87.31 271 ALA A C 1
ATOM 2074 O O . ALA A 1 271 ? 25.062 -29.828 -16.906 1 87.31 271 ALA A O 1
ATOM 2075 N N . THR A 1 272 ? 25.047 -31.844 -17.875 1 83.81 272 THR A N 1
ATOM 2076 C CA . THR A 1 272 ? 23.844 -32.344 -17.234 1 83.81 272 THR A CA 1
ATOM 2077 C C . THR A 1 272 ? 23.953 -32.219 -15.711 1 83.81 272 THR A C 1
ATOM 2079 O O . THR A 1 272 ? 22.953 -31.969 -15.031 1 83.81 272 THR A O 1
ATOM 2082 N N . SER A 1 273 ? 25.172 -32.375 -15.195 1 85 273 SER A N 1
ATOM 2083 C CA . SER A 1 273 ? 25.359 -32.344 -13.75 1 85 273 SER A CA 1
ATOM 2084 C C . SER A 1 273 ? 25.188 -30.922 -13.219 1 85 273 SER A C 1
ATOM 2086 O O . SER A 1 273 ? 24.938 -30.719 -12.023 1 85 273 SER A O 1
ATOM 2088 N N . LEU A 1 274 ? 25.203 -29.984 -14.102 1 89.94 274 LEU A N 1
ATOM 2089 C CA . LEU A 1 274 ? 25.156 -28.578 -13.672 1 89.94 274 LEU A CA 1
ATOM 2090 C C . LEU A 1 274 ? 23.766 -27.984 -13.883 1 89.94 274 LEU A C 1
ATOM 2092 O O . LEU A 1 274 ? 23.484 -26.875 -13.43 1 89.94 274 LEU A O 1
ATOM 2096 N N . VAL A 1 275 ? 22.891 -28.703 -14.453 1 86.69 275 VAL A N 1
ATOM 2097 C CA . VAL A 1 275 ? 21.562 -28.188 -14.797 1 86.69 275 VAL A CA 1
ATOM 2098 C C . VAL A 1 275 ? 20.797 -27.844 -13.523 1 86.69 275 VAL A C 1
ATOM 2100 O O . VAL A 1 275 ? 20.234 -26.75 -13.406 1 86.69 275 VAL A O 1
ATOM 2103 N N . LEU A 1 276 ? 20.828 -28.734 -12.555 1 84.06 276 LEU A N 1
ATOM 2104 C CA . LEU A 1 276 ? 20.047 -28.516 -11.336 1 84.06 276 LEU A CA 1
ATOM 2105 C C . LEU A 1 276 ? 20.625 -27.359 -10.523 1 84.06 276 LEU A C 1
ATOM 2107 O O . LEU A 1 276 ? 19.875 -26.5 -10.055 1 84.06 276 LEU A O 1
ATOM 2111 N N . PRO A 1 277 ? 21.906 -27.297 -10.328 1 87.88 277 PRO A N 1
ATOM 2112 C CA . PRO A 1 277 ? 22.469 -26.141 -9.617 1 87.88 277 PRO A CA 1
ATOM 2113 C C . PRO A 1 277 ? 22.172 -24.812 -10.312 1 87.88 277 PRO A C 1
ATOM 2115 O O . PRO A 1 277 ? 21.859 -23.828 -9.641 1 87.88 277 PRO A O 1
ATOM 2118 N N . ILE A 1 278 ? 22.219 -24.797 -11.547 1 90.06 278 ILE A N 1
ATOM 2119 C CA . ILE A 1 278 ? 21.969 -23.578 -12.297 1 90.06 278 ILE A CA 1
ATOM 2120 C C . ILE A 1 278 ? 20.5 -23.188 -12.203 1 90.06 278 ILE A C 1
ATOM 2122 O O . ILE A 1 278 ? 20.172 -22.016 -12.023 1 90.06 278 ILE A O 1
ATOM 2126 N N . ALA A 1 279 ? 19.688 -24.156 -12.336 1 87.25 279 ALA A N 1
ATOM 2127 C CA . ALA A 1 279 ? 18.25 -23.922 -12.195 1 87.25 279 ALA A CA 1
ATOM 2128 C C . ALA A 1 279 ? 17.922 -23.406 -10.797 1 87.25 279 ALA A C 1
ATOM 2130 O O . ALA A 1 279 ? 17.016 -22.578 -10.633 1 87.25 279 ALA A O 1
ATOM 2131 N N . SER A 1 280 ? 18.641 -23.875 -9.836 1 88.81 280 SER A N 1
ATOM 2132 C CA . SER A 1 280 ? 18.422 -23.438 -8.461 1 88.81 280 SER A CA 1
ATOM 2133 C C . SER A 1 280 ? 18.844 -21.984 -8.266 1 88.81 280 SER A C 1
ATOM 2135 O O . SER A 1 280 ? 18.156 -21.219 -7.605 1 88.81 280 SER A O 1
ATOM 2137 N N . VAL A 1 281 ? 19.922 -21.672 -8.812 1 93.06 281 VAL A N 1
ATOM 2138 C CA . VAL A 1 281 ? 20.391 -20.297 -8.742 1 93.06 281 VAL A CA 1
ATOM 2139 C C . VAL A 1 281 ? 19.422 -19.375 -9.484 1 93.06 281 VAL A C 1
ATOM 2141 O O . VAL A 1 281 ? 19.125 -18.266 -9.016 1 93.06 281 VAL A O 1
ATOM 2144 N N . ALA A 1 282 ? 18.953 -19.781 -10.609 1 93.94 282 ALA A N 1
ATOM 2145 C CA . ALA A 1 282 ? 17.953 -19.016 -11.352 1 93.94 282 ALA A CA 1
ATOM 2146 C C . ALA A 1 282 ? 16.688 -18.812 -10.523 1 93.94 282 ALA A C 1
ATOM 2148 O O . ALA A 1 282 ? 16.109 -17.734 -10.516 1 93.94 282 ALA A O 1
ATOM 2149 N N . ASN A 1 283 ? 16.375 -19.812 -9.844 1 90.69 283 ASN A N 1
ATOM 2150 C CA . ASN A 1 283 ? 15.156 -19.734 -9.031 1 90.69 283 ASN A CA 1
ATOM 2151 C C . ASN A 1 283 ? 15.336 -18.781 -7.852 1 90.69 283 ASN A C 1
ATOM 2153 O O . ASN A 1 283 ? 14.383 -18.125 -7.43 1 90.69 283 ASN A O 1
ATOM 2157 N N . ILE A 1 284 ? 16.484 -18.766 -7.277 1 92.44 284 ILE A N 1
ATOM 2158 C CA . ILE A 1 284 ? 16.781 -17.766 -6.258 1 92.44 284 ILE A CA 1
ATOM 2159 C C . ILE A 1 284 ? 16.594 -16.359 -6.84 1 92.44 284 ILE A C 1
ATOM 2161 O O . ILE A 1 284 ? 15.938 -15.516 -6.23 1 92.44 284 ILE A O 1
ATOM 2165 N N . GLY A 1 285 ? 17.125 -16.203 -8 1 94.5 285 GLY A N 1
ATOM 2166 C CA . GLY A 1 285 ? 16.984 -14.914 -8.672 1 94.5 285 GLY A CA 1
ATOM 2167 C C . GLY A 1 285 ? 15.539 -14.539 -8.945 1 94.5 285 GLY A C 1
ATOM 2168 O O . GLY A 1 285 ? 15.148 -13.383 -8.766 1 94.5 285 GLY A O 1
ATOM 2169 N N . LYS A 1 286 ? 14.734 -15.445 -9.344 1 93.56 286 LYS A N 1
ATOM 2170 C CA . LYS A 1 286 ? 13.312 -15.195 -9.594 1 93.56 286 LYS A CA 1
ATOM 2171 C C . LYS A 1 286 ? 12.586 -14.805 -8.312 1 93.56 286 LYS A C 1
ATOM 2173 O O . LYS A 1 286 ? 11.75 -13.906 -8.32 1 93.56 286 LYS A O 1
ATOM 2178 N N . ASN A 1 287 ? 12.961 -15.477 -7.25 1 92.12 287 ASN A N 1
ATOM 2179 C CA . ASN A 1 287 ? 12.305 -15.172 -5.98 1 92.12 287 ASN A CA 1
ATOM 2180 C C . ASN A 1 287 ? 12.742 -13.812 -5.438 1 92.12 287 ASN A C 1
ATOM 2182 O O . ASN A 1 287 ? 11.938 -13.094 -4.848 1 92.12 287 ASN A O 1
ATOM 2186 N N . ILE A 1 288 ? 13.969 -13.508 -5.625 1 93.06 288 ILE A N 1
ATOM 2187 C CA . ILE A 1 288 ? 14.438 -12.164 -5.297 1 93.06 288 ILE A CA 1
ATOM 2188 C C . ILE A 1 288 ? 13.656 -11.133 -6.102 1 93.06 288 ILE A C 1
ATOM 2190 O O . ILE A 1 288 ? 13.164 -10.148 -5.551 1 93.06 288 ILE A O 1
ATOM 2194 N N . GLY A 1 289 ? 13.562 -11.406 -7.398 1 94.75 289 GLY A N 1
ATOM 2195 C CA . GLY A 1 289 ? 12.82 -10.516 -8.273 1 94.75 289 GLY A CA 1
ATOM 2196 C C . GLY A 1 289 ? 11.359 -10.367 -7.875 1 94.75 289 GLY A C 1
ATOM 2197 O O . GLY A 1 289 ? 10.844 -9.258 -7.797 1 94.75 289 GLY A O 1
ATOM 2198 N N . PHE A 1 290 ? 10.75 -11.414 -7.516 1 91.44 290 PHE A N 1
ATOM 2199 C CA . PHE A 1 290 ? 9.336 -11.422 -7.172 1 91.44 290 PHE A CA 1
ATOM 2200 C C . PHE A 1 290 ? 9.086 -10.656 -5.875 1 91.44 290 PHE A C 1
ATOM 2202 O O . PHE A 1 290 ? 8.195 -9.812 -5.805 1 91.44 290 PHE A O 1
ATOM 2209 N N . LEU A 1 291 ? 9.844 -10.945 -4.855 1 92.25 291 LEU A N 1
ATOM 2210 C CA . LEU A 1 291 ? 9.664 -10.297 -3.559 1 92.25 291 LEU A CA 1
ATOM 2211 C C . LEU A 1 291 ? 9.992 -8.812 -3.648 1 92.25 291 LEU A C 1
ATOM 2213 O O . LEU A 1 291 ? 9.281 -7.98 -3.074 1 92.25 291 LEU A O 1
ATOM 2217 N N . THR A 1 292 ? 11.062 -8.531 -4.352 1 94.25 292 THR A N 1
ATOM 2218 C CA . THR A 1 292 ? 11.469 -7.141 -4.531 1 94.25 292 THR A CA 1
ATOM 2219 C C . THR A 1 292 ? 10.422 -6.371 -5.332 1 94.25 292 THR A C 1
ATOM 2221 O O . THR A 1 292 ? 10.102 -5.227 -5.008 1 94.25 292 THR A O 1
ATOM 2224 N N . ALA A 1 293 ? 9.922 -6.984 -6.34 1 95.38 293 ALA A N 1
ATOM 2225 C CA . ALA A 1 293 ? 8.883 -6.359 -7.152 1 95.38 293 ALA A CA 1
ATOM 2226 C C . ALA A 1 293 ? 7.629 -6.102 -6.328 1 95.38 293 ALA A C 1
ATOM 2228 O O . ALA A 1 293 ? 7.008 -5.039 -6.445 1 95.38 293 ALA A O 1
ATOM 2229 N N . SER A 1 294 ? 7.301 -7.027 -5.535 1 93.81 294 SER A N 1
ATOM 2230 C CA . SER A 1 294 ? 6.105 -6.902 -4.707 1 93.81 294 SER A CA 1
ATOM 2231 C C . SER A 1 294 ? 6.238 -5.754 -3.713 1 93.81 294 SER A C 1
ATOM 2233 O O . SER A 1 294 ? 5.34 -4.922 -3.594 1 93.81 294 SER A O 1
ATOM 2235 N N . ALA A 1 295 ? 7.348 -5.668 -3.047 1 94.06 295 ALA A N 1
ATOM 2236 C CA . ALA A 1 295 ? 7.582 -4.641 -2.035 1 94.06 295 ALA A CA 1
ATOM 2237 C C . ALA A 1 295 ? 7.648 -3.254 -2.666 1 94.06 295 ALA A C 1
ATOM 2239 O O . ALA A 1 295 ? 7.023 -2.311 -2.176 1 94.06 295 ALA A O 1
ATOM 2240 N N . SER A 1 296 ? 8.43 -3.148 -3.709 1 95.38 296 SER A N 1
ATOM 2241 C CA . SER A 1 296 ? 8.562 -1.854 -4.371 1 95.38 296 SER A CA 1
ATOM 2242 C C . SER A 1 296 ? 7.238 -1.416 -4.996 1 95.38 296 SER A C 1
ATOM 2244 O O . SER A 1 296 ? 6.906 -0.229 -4.988 1 95.38 296 SER A O 1
ATOM 2246 N N . ARG A 1 297 ? 6.492 -2.383 -5.492 1 95.94 297 ARG A N 1
ATOM 2247 C CA . ARG A 1 297 ? 5.195 -2.086 -6.09 1 95.94 297 ARG A CA 1
ATOM 2248 C C . ARG A 1 297 ? 4.242 -1.478 -5.066 1 95.94 297 ARG A C 1
ATOM 2250 O O . ARG A 1 297 ? 3.447 -0.597 -5.395 1 95.94 297 ARG A O 1
ATOM 2257 N N . ALA A 1 298 ? 4.293 -1.981 -3.889 1 94.62 298 ALA A N 1
ATOM 2258 C CA . ALA A 1 298 ? 3.445 -1.438 -2.832 1 94.62 298 ALA A CA 1
ATOM 2259 C C . ALA A 1 298 ? 3.721 0.047 -2.617 1 94.62 298 ALA A C 1
ATOM 2261 O O . ALA A 1 298 ? 2.791 0.852 -2.527 1 94.62 298 ALA A O 1
ATOM 2262 N N . ALA A 1 299 ? 4.969 0.392 -2.561 1 93.81 299 ALA A N 1
ATOM 2263 C CA . ALA A 1 299 ? 5.363 1.784 -2.361 1 93.81 299 ALA A CA 1
ATOM 2264 C C . ALA A 1 299 ? 4.988 2.639 -3.566 1 93.81 299 ALA A C 1
ATOM 2266 O O . ALA A 1 299 ? 4.547 3.781 -3.414 1 93.81 299 ALA A O 1
ATOM 2267 N N . LEU A 1 300 ? 5.125 2.115 -4.73 1 96.94 300 LEU A N 1
ATOM 2268 C CA . LEU A 1 300 ? 4.793 2.84 -5.953 1 96.94 300 LEU A CA 1
ATOM 2269 C C . LEU A 1 300 ? 3.287 3.076 -6.051 1 96.94 300 LEU A C 1
ATOM 2271 O O . LEU A 1 300 ? 2.85 4.176 -6.395 1 96.94 300 LEU A O 1
ATOM 2275 N N . HIS A 1 301 ? 2.504 2.023 -5.715 1 96.62 301 HIS A N 1
ATOM 2276 C CA . HIS A 1 301 ? 1.051 2.146 -5.734 1 96.62 301 HIS A CA 1
ATOM 2277 C C . HIS A 1 301 ? 0.57 3.186 -4.727 1 96.62 301 HIS A C 1
ATOM 2279 O O . HIS A 1 301 ? -0.378 3.928 -4.996 1 96.62 301 HIS A O 1
ATOM 2285 N N . GLN A 1 302 ? 1.247 3.188 -3.643 1 94.19 302 GLN A N 1
ATOM 2286 C CA . GLN A 1 302 ? 0.893 4.16 -2.615 1 94.19 302 GLN A CA 1
ATOM 2287 C C . GLN A 1 302 ? 1.055 5.59 -3.131 1 94.19 302 GLN A C 1
ATOM 2289 O O . GLN A 1 302 ? 0.241 6.461 -2.822 1 94.19 302 GLN A O 1
ATOM 2294 N N . SER A 1 303 ? 2.086 5.832 -3.879 1 94.12 303 SER A N 1
ATOM 2295 C CA . SER A 1 303 ? 2.35 7.164 -4.414 1 94.12 303 SER A CA 1
ATOM 2296 C C . SER A 1 303 ? 1.342 7.535 -5.496 1 94.12 303 SER A C 1
ATOM 2298 O O . SER A 1 303 ? 1.081 8.719 -5.727 1 94.12 303 SER A O 1
ATOM 2300 N N . LEU A 1 304 ? 0.78 6.578 -6.148 1 96.5 304 LEU A N 1
ATOM 2301 C CA . LEU A 1 304 ? -0.165 6.812 -7.234 1 96.5 304 LEU A CA 1
ATOM 2302 C C . LEU A 1 304 ? -1.588 6.934 -6.703 1 96.5 304 LEU A C 1
ATOM 2304 O O . LEU A 1 304 ? -2.447 7.535 -7.348 1 96.5 304 LEU A O 1
ATOM 2308 N N . ALA A 1 305 ? -1.869 6.32 -5.523 1 93.69 305 ALA A N 1
ATOM 2309 C CA . ALA A 1 305 ? -3.189 6.336 -4.898 1 93.69 305 ALA A CA 1
ATOM 2310 C C . ALA A 1 305 ? -3.391 7.609 -4.082 1 93.69 305 ALA A C 1
ATOM 2312 O O . ALA A 1 305 ? -3.271 7.594 -2.854 1 93.69 305 ALA A O 1
ATOM 2313 N N . ILE A 1 306 ? -3.891 8.734 -4.695 1 90.44 306 ILE A N 1
ATOM 2314 C CA . ILE A 1 306 ? -3.893 10.039 -4.043 1 90.44 306 ILE A CA 1
ATOM 2315 C C . ILE A 1 306 ? -5.254 10.289 -3.4 1 90.44 306 ILE A C 1
ATOM 2317 O O . ILE A 1 306 ? -5.465 11.328 -2.766 1 90.44 306 ILE A O 1
ATOM 2321 N N . SER A 1 307 ? -6.203 9.328 -3.516 1 87.5 307 SER A N 1
ATOM 2322 C CA . SER A 1 307 ? -7.543 9.492 -2.961 1 87.5 307 SER A CA 1
ATOM 2323 C C . SER A 1 307 ? -7.852 8.414 -1.927 1 87.5 307 SER A C 1
ATOM 2325 O O . SER A 1 307 ? -8.984 7.945 -1.837 1 87.5 307 SER A O 1
ATOM 2327 N N . GLY A 1 308 ? -6.816 7.965 -1.316 1 87.25 308 GLY A N 1
ATOM 2328 C CA . GLY A 1 308 ? -7.039 6.926 -0.324 1 87.25 308 GLY A CA 1
ATOM 2329 C C . GLY A 1 308 ? -7.605 5.648 -0.915 1 87.25 308 GLY A C 1
ATOM 2330 O O . GLY A 1 308 ? -8.422 4.977 -0.282 1 87.25 308 GLY A O 1
ATOM 2331 N N . ASN A 1 309 ? -7.254 5.332 -2.111 1 91.31 309 ASN A N 1
ATOM 2332 C CA . ASN A 1 309 ? -7.812 4.203 -2.85 1 91.31 309 ASN A CA 1
ATOM 2333 C C . ASN A 1 309 ? -6.738 3.184 -3.215 1 91.31 309 ASN A C 1
ATOM 2335 O O . ASN A 1 309 ? -6.688 2.707 -4.352 1 91.31 309 ASN A O 1
ATOM 2339 N N . LEU A 1 310 ? -5.844 2.895 -2.283 1 93.25 310 LEU A N 1
ATOM 2340 C CA . LEU A 1 310 ? -4.754 1.95 -2.518 1 93.25 310 LEU A CA 1
ATOM 2341 C C . LEU A 1 310 ? -5.297 0.573 -2.883 1 93.25 310 LEU A C 1
ATOM 2343 O O . LEU A 1 310 ? -4.738 -0.113 -3.74 1 93.25 310 LEU A O 1
ATOM 2347 N N . GLY A 1 311 ? -6.395 0.135 -2.236 1 92.75 311 GLY A N 1
ATOM 2348 C CA . GLY A 1 311 ? -7.016 -1.134 -2.582 1 92.75 311 GLY A CA 1
ATOM 2349 C C . GLY A 1 311 ? -7.496 -1.191 -4.02 1 92.75 311 GLY A C 1
ATOM 2350 O O . GLY A 1 311 ? -7.262 -2.18 -4.719 1 92.75 311 GLY A O 1
ATOM 2351 N N . ASP A 1 312 ? -8.102 -0.159 -4.418 1 91.88 312 ASP A N 1
ATOM 2352 C CA . ASP A 1 312 ? -8.617 -0.091 -5.785 1 91.88 312 ASP A CA 1
ATOM 2353 C C . ASP A 1 312 ? -7.473 -0.095 -6.797 1 91.88 312 ASP A C 1
ATOM 2355 O O . ASP A 1 312 ? -7.527 -0.816 -7.797 1 91.88 312 ASP A O 1
ATOM 2359 N N . VAL A 1 313 ? -6.48 0.722 -6.523 1 95.12 313 VAL A N 1
ATOM 2360 C CA . VAL A 1 313 ? -5.324 0.796 -7.406 1 95.12 313 VAL A CA 1
ATOM 2361 C C . VAL A 1 313 ? -4.656 -0.575 -7.504 1 95.12 313 VAL A C 1
ATOM 2363 O O . VAL A 1 313 ? -4.277 -1.012 -8.594 1 95.12 313 VAL A O 1
ATOM 2366 N N . THR A 1 314 ? -4.535 -1.262 -6.426 1 94 314 THR A N 1
ATOM 2367 C CA . THR A 1 314 ? -3.912 -2.58 -6.387 1 94 314 THR A CA 1
ATOM 2368 C C . THR A 1 314 ? -4.773 -3.607 -7.113 1 94 314 THR A C 1
ATOM 2370 O O . THR A 1 314 ? -4.258 -4.461 -7.836 1 94 314 THR A O 1
ATOM 2373 N N . ALA A 1 315 ? -6.066 -3.531 -6.91 1 92.56 315 ALA A N 1
ATOM 2374 C CA . ALA A 1 315 ? -6.977 -4.441 -7.598 1 92.56 315 ALA A CA 1
ATOM 2375 C C . ALA A 1 315 ? -6.863 -4.293 -9.109 1 92.56 315 ALA A C 1
ATOM 2377 O O . ALA A 1 315 ? -6.781 -5.285 -9.836 1 92.56 315 ALA A O 1
ATOM 2378 N N . LYS A 1 316 ? -6.898 -3.105 -9.57 1 93.31 316 LYS A N 1
ATOM 2379 C CA . LYS A 1 316 ? -6.816 -2.85 -11.008 1 93.31 316 LYS A CA 1
ATOM 2380 C C . LYS A 1 316 ? -5.453 -3.246 -11.562 1 93.31 316 LYS A C 1
ATOM 2382 O O . LYS A 1 316 ? -5.352 -3.754 -12.68 1 93.31 316 LYS A O 1
ATOM 2387 N N . SER A 1 317 ? -4.406 -2.955 -10.781 1 94.31 317 SER A N 1
ATOM 2388 C CA . SER A 1 317 ? -3.084 -3.426 -11.18 1 94.31 317 SER A CA 1
ATOM 2389 C C . SER A 1 317 ? -3.059 -4.941 -11.336 1 94.31 317 SER A C 1
ATOM 2391 O O . SER A 1 317 ? -2.426 -5.469 -12.25 1 94.31 317 SER A O 1
ATOM 2393 N N . GLY A 1 318 ? -3.713 -5.648 -10.406 1 92.62 318 GLY A N 1
ATOM 2394 C CA . GLY A 1 318 ? -3.832 -7.094 -10.523 1 92.62 318 GLY A CA 1
ATOM 2395 C C . GLY A 1 318 ? -4.523 -7.527 -11.805 1 92.62 318 GLY A C 1
ATOM 2396 O O . GLY A 1 318 ? -4.047 -8.43 -12.492 1 92.62 318 GLY A O 1
ATOM 2397 N N . SER A 1 319 ? -5.578 -6.895 -12.102 1 91.88 319 SER A N 1
ATOM 2398 C CA . SER A 1 319 ? -6.32 -7.188 -13.32 1 91.88 319 SER A CA 1
ATOM 2399 C C . SER A 1 319 ? -5.469 -6.926 -14.562 1 91.88 319 SER A C 1
ATOM 2401 O O . SER A 1 319 ? -5.469 -7.723 -15.5 1 91.88 319 SER A O 1
ATOM 2403 N N . GLN A 1 320 ? -4.805 -5.84 -14.586 1 94.06 320 GLN A N 1
ATOM 2404 C CA . GLN A 1 320 ? -3.924 -5.48 -15.688 1 94.06 320 GLN A CA 1
ATOM 2405 C C . GLN A 1 320 ? -2.811 -6.512 -15.859 1 94.06 320 GLN A C 1
ATOM 2407 O O . GLN A 1 320 ? -2.496 -6.914 -16.984 1 94.06 320 GLN A O 1
ATOM 2412 N N . SER A 1 321 ? -2.262 -6.891 -14.766 1 93.31 321 SER A N 1
ATOM 2413 C CA . SER A 1 321 ? -1.172 -7.863 -14.797 1 93.31 321 SER A CA 1
ATOM 2414 C C . SER A 1 321 ? -1.647 -9.203 -15.344 1 93.31 321 SER A C 1
ATOM 2416 O O . SER A 1 321 ? -0.929 -9.867 -16.094 1 93.31 321 SER A O 1
ATOM 2418 N N . ILE A 1 322 ? -2.82 -9.617 -14.914 1 91.62 322 ILE A N 1
ATOM 2419 C CA . ILE A 1 322 ? -3.377 -10.883 -15.391 1 91.62 322 ILE A CA 1
ATOM 2420 C C . ILE A 1 322 ? -3.594 -10.82 -16.891 1 91.62 322 ILE A C 1
ATOM 2422 O O . ILE A 1 322 ? -3.197 -11.734 -17.625 1 91.62 322 ILE A O 1
ATOM 2426 N N . MET A 1 323 ? -4.164 -9.797 -17.328 1 91 323 MET A N 1
ATOM 2427 C CA . MET A 1 323 ? -4.406 -9.648 -18.766 1 91 323 MET A CA 1
ATOM 2428 C C . MET A 1 323 ? -3.092 -9.617 -19.531 1 91 323 MET A C 1
ATOM 2430 O O . MET A 1 323 ? -2.969 -10.266 -20.578 1 91 323 MET A O 1
ATOM 2434 N N . ALA A 1 324 ? -2.184 -8.852 -19.062 1 94.62 324 ALA A N 1
ATOM 2435 C CA . ALA A 1 324 ? -0.875 -8.781 -19.703 1 94.62 324 ALA A CA 1
ATOM 2436 C C . ALA A 1 324 ? -0.215 -10.164 -19.75 1 94.62 324 ALA A C 1
ATOM 2438 O O . ALA A 1 324 ? 0.413 -10.523 -20.75 1 94.62 324 ALA A O 1
ATOM 2439 N N . SER A 1 325 ? -0.341 -10.828 -18.672 1 92.56 325 SER A N 1
ATOM 2440 C CA . SER A 1 325 ? 0.235 -12.172 -18.594 1 92.56 325 SER A CA 1
ATOM 2441 C C . SER A 1 325 ? -0.406 -13.109 -19.609 1 92.56 325 SER A C 1
ATOM 2443 O O . SER A 1 325 ? 0.278 -13.93 -20.219 1 92.56 325 SER A O 1
ATOM 2445 N N . LEU A 1 326 ? -1.698 -13.039 -19.781 1 89.62 326 LEU A N 1
ATOM 2446 C CA . LEU A 1 326 ? -2.404 -13.859 -20.766 1 89.62 326 LEU A CA 1
ATOM 2447 C C . LEU A 1 326 ? -1.923 -13.547 -22.172 1 89.62 326 LEU A C 1
ATOM 2449 O O . LEU A 1 326 ? -1.639 -14.461 -22.953 1 89.62 326 LEU A O 1
ATOM 2453 N N . LEU A 1 327 ? -1.833 -12.367 -22.438 1 93.12 327 LEU A N 1
ATOM 2454 C CA . LEU A 1 327 ? -1.345 -11.945 -23.75 1 93.12 327 LEU A CA 1
ATOM 2455 C C . LEU A 1 327 ? 0.113 -12.352 -23.938 1 93.12 327 LEU A C 1
ATOM 2457 O O . LEU A 1 327 ? 0.496 -12.82 -25.016 1 93.12 327 LEU A O 1
ATOM 2461 N N . GLY A 1 328 ? 0.877 -12.117 -22.922 1 94.88 328 GLY A N 1
ATOM 2462 C CA . GLY A 1 328 ? 2.281 -12.492 -22.984 1 94.88 328 GLY A CA 1
ATOM 2463 C C . GLY A 1 328 ? 2.498 -13.984 -23.156 1 94.88 328 GLY A C 1
ATOM 2464 O O . GLY A 1 328 ? 3.35 -14.398 -23.953 1 94.88 328 GLY A O 1
ATOM 2465 N N . THR A 1 329 ? 1.767 -14.703 -22.469 1 90.44 329 THR A N 1
ATOM 2466 C CA . THR A 1 329 ? 1.866 -16.156 -22.594 1 90.44 329 THR A CA 1
ATOM 2467 C C . THR A 1 329 ? 1.499 -16.594 -24 1 90.44 329 THR A C 1
ATOM 2469 O O . THR A 1 329 ? 2.178 -17.438 -24.594 1 90.44 329 THR A O 1
ATOM 2472 N N . SER A 1 330 ? 0.423 -16.078 -24.5 1 90.69 330 SER A N 1
ATOM 2473 C CA . SER A 1 330 ? 0.035 -16.391 -25.875 1 90.69 330 SER A CA 1
ATOM 2474 C C . SER A 1 330 ? 1.14 -16.016 -26.859 1 90.69 330 SER A C 1
ATOM 2476 O O . SER A 1 330 ? 1.45 -16.781 -27.766 1 90.69 330 SER A O 1
ATOM 2478 N N . LEU A 1 331 ? 1.669 -14.93 -26.625 1 94.25 331 LEU A N 1
ATOM 2479 C CA . LEU A 1 331 ? 2.775 -14.484 -27.469 1 94.25 331 LEU A CA 1
ATOM 2480 C C . LEU A 1 331 ? 3.98 -15.398 -27.312 1 94.25 331 LEU A C 1
ATOM 2482 O O . LEU A 1 331 ? 4.664 -15.711 -28.297 1 94.25 331 LEU A O 1
ATOM 2486 N N . GLY A 1 332 ? 4.273 -15.758 -26.078 1 93.75 332 GLY A N 1
ATOM 2487 C CA . GLY A 1 332 ? 5.379 -16.672 -25.828 1 93.75 332 GLY A CA 1
ATOM 2488 C C . GLY A 1 332 ? 5.227 -18 -26.531 1 93.75 332 GLY A C 1
ATOM 2489 O O . GLY A 1 332 ? 6.188 -18.531 -27.094 1 93.75 332 GLY A O 1
ATOM 2490 N N . ILE A 1 333 ? 4.023 -18.5 -26.562 1 88.62 333 ILE A N 1
ATOM 2491 C CA . ILE A 1 333 ? 3.742 -19.766 -27.234 1 88.62 333 ILE A CA 1
ATOM 2492 C C . ILE A 1 333 ? 3.932 -19.609 -28.734 1 88.62 333 ILE A C 1
ATOM 2494 O O . ILE A 1 333 ? 4.562 -20.453 -29.391 1 88.62 333 ILE A O 1
ATOM 2498 N N . ALA A 1 334 ? 3.42 -18.609 -29.25 1 92.62 334 ALA A N 1
ATOM 2499 C CA . ALA A 1 334 ? 3.58 -18.344 -30.688 1 92.62 334 ALA A CA 1
ATOM 2500 C C . ALA A 1 334 ? 5.051 -18.188 -31.047 1 92.62 334 ALA A C 1
ATOM 2502 O O . ALA A 1 334 ? 5.5 -18.734 -32.062 1 92.62 334 ALA A O 1
ATOM 2503 N N . LEU A 1 335 ? 5.789 -17.5 -30.234 1 93.44 335 LEU A N 1
ATOM 2504 C CA . LEU A 1 335 ? 7.211 -17.281 -30.484 1 93.44 335 LEU A CA 1
ATOM 2505 C C . LEU A 1 335 ? 7.992 -18.578 -30.375 1 93.44 335 LEU A C 1
ATOM 2507 O O . LEU A 1 335 ? 8.953 -18.797 -31.125 1 93.44 335 LEU A O 1
ATOM 2511 N N . SER A 1 336 ? 7.605 -19.328 -29.391 1 91.38 336 SER A N 1
ATOM 2512 C CA . SER A 1 336 ? 8.273 -20.609 -29.234 1 91.38 336 SER A CA 1
ATOM 2513 C C . SER A 1 336 ? 8.164 -21.469 -30.484 1 91.38 336 SER A C 1
ATOM 2515 O O . SER A 1 336 ? 9.133 -22.109 -30.906 1 91.38 336 SER A O 1
ATOM 2517 N N . SER A 1 337 ? 7.008 -21.5 -31.094 1 90.81 337 SER A N 1
ATOM 2518 C CA . SER A 1 337 ? 6.785 -22.25 -32.344 1 90.81 337 SER A CA 1
ATOM 2519 C C . SER A 1 337 ? 7.57 -21.641 -33.5 1 90.81 337 SER A C 1
ATOM 2521 O O . SER A 1 337 ? 8.148 -22.359 -34.312 1 90.81 337 SER A O 1
ATOM 2523 N N . LEU A 1 338 ? 7.559 -20.406 -33.531 1 92.56 338 LEU A N 1
ATOM 2524 C CA . LEU A 1 338 ? 8.242 -19.703 -34.625 1 92.56 338 LEU A CA 1
ATOM 2525 C C . LEU A 1 338 ? 9.75 -19.906 -34.531 1 92.56 338 LEU A C 1
ATOM 2527 O O . LEU A 1 338 ? 10.43 -19.969 -35.562 1 92.56 338 LEU A O 1
ATOM 2531 N N . LEU A 1 339 ? 10.289 -20.031 -33.281 1 92.81 339 LEU A N 1
ATOM 2532 C CA . LEU A 1 339 ? 11.727 -20.125 -33.062 1 92.81 339 LEU A CA 1
ATOM 2533 C C . LEU A 1 339 ? 12.172 -21.594 -33.031 1 92.81 339 LEU A C 1
ATOM 2535 O O . LEU A 1 339 ? 13.305 -21.891 -32.656 1 92.81 339 LEU A O 1
ATOM 2539 N N . GLN A 1 340 ? 11.344 -22.5 -33.375 1 86.62 340 GLN A N 1
ATOM 2540 C CA . GLN A 1 340 ? 11.586 -23.906 -33.625 1 86.62 340 GLN A CA 1
ATOM 2541 C C . GLN A 1 340 ? 12.141 -24.609 -32.375 1 86.62 340 GLN A C 1
ATOM 2543 O O . GLN A 1 340 ? 13 -25.484 -32.5 1 86.62 340 GLN A O 1
ATOM 2548 N N . HIS A 1 341 ? 11.852 -24.109 -31.266 1 82.81 341 HIS A N 1
ATOM 2549 C CA . HIS A 1 341 ? 12.172 -24.75 -29.984 1 82.81 341 HIS A CA 1
ATOM 2550 C C . HIS A 1 341 ? 13.672 -24.984 -29.844 1 82.81 341 HIS A C 1
ATOM 2552 O O . HIS A 1 341 ? 14.109 -26.016 -29.344 1 82.81 341 HIS A O 1
ATOM 2558 N N . ASP A 1 342 ? 14.461 -24.047 -30.438 1 89.06 342 ASP A N 1
ATOM 2559 C CA . ASP A 1 342 ? 15.922 -24.078 -30.359 1 89.06 342 ASP A CA 1
ATOM 2560 C C . ASP A 1 342 ? 16.422 -23.156 -29.25 1 89.06 342 ASP A C 1
ATOM 2562 O O . ASP A 1 342 ? 16 -22 -29.141 1 89.06 342 ASP A O 1
ATOM 2566 N N . THR A 1 343 ? 17.375 -23.703 -28.5 1 89.56 343 THR A N 1
ATOM 2567 C CA . THR A 1 343 ? 17.859 -23 -27.312 1 89.56 343 THR A CA 1
ATOM 2568 C C . THR A 1 343 ? 18.531 -21.688 -27.703 1 89.56 343 THR A C 1
ATOM 2570 O O . THR A 1 343 ? 18.297 -20.656 -27.047 1 89.56 343 THR A O 1
ATOM 2573 N N . LEU A 1 344 ? 19.375 -21.719 -28.656 1 92.5 344 LEU A N 1
ATOM 2574 C CA . LEU A 1 344 ? 20.078 -20.5 -29.047 1 92.5 344 LEU A CA 1
ATOM 2575 C C . LEU A 1 344 ? 19.109 -19.484 -29.641 1 92.5 344 LEU A C 1
ATOM 2577 O O . LEU A 1 344 ? 19.266 -18.281 -29.422 1 92.5 344 LEU A O 1
ATOM 2581 N N . ASN A 1 345 ? 18.109 -19.953 -30.406 1 94.5 345 ASN A N 1
ATOM 2582 C CA . ASN A 1 345 ? 17.062 -19.062 -30.891 1 94.5 345 ASN A CA 1
ATOM 2583 C C . ASN A 1 345 ? 16.25 -18.469 -29.75 1 94.5 345 ASN A C 1
ATOM 2585 O O . ASN A 1 345 ? 15.844 -17.312 -29.812 1 94.5 345 ASN A O 1
ATOM 2589 N N . PHE A 1 346 ? 16.016 -19.328 -28.797 1 94.94 346 PHE A N 1
ATOM 2590 C CA . PHE A 1 346 ? 15.281 -18.844 -27.625 1 94.94 346 PHE A CA 1
ATOM 2591 C C . PHE A 1 346 ? 16.078 -17.766 -26.906 1 94.94 346 PHE A C 1
ATOM 2593 O O . PHE A 1 346 ? 15.5 -16.766 -26.453 1 94.94 346 PHE A O 1
ATOM 2600 N N . ALA A 1 347 ? 17.375 -17.938 -26.797 1 95.69 347 ALA A N 1
ATOM 2601 C CA . ALA A 1 347 ? 18.219 -16.938 -26.141 1 95.69 347 ALA A CA 1
ATOM 2602 C C . ALA A 1 347 ? 18.172 -15.609 -26.875 1 95.69 347 ALA A C 1
ATOM 2604 O O . ALA A 1 347 ? 18.109 -14.547 -26.266 1 95.69 347 ALA A O 1
ATOM 2605 N N . MET A 1 348 ? 18.203 -15.664 -28.172 1 96.06 348 MET A N 1
ATOM 2606 C CA . MET A 1 348 ? 18.156 -14.445 -28.969 1 96.06 348 MET A CA 1
ATOM 2607 C C . MET A 1 348 ? 16.781 -13.773 -28.859 1 96.06 348 MET A C 1
ATOM 2609 O O . MET A 1 348 ? 16.703 -12.555 -28.734 1 96.06 348 MET A O 1
ATOM 2613 N N . GLY A 1 349 ? 15.766 -14.594 -28.984 1 96.62 349 GLY A N 1
ATOM 2614 C CA . GLY A 1 349 ? 14.43 -14.062 -28.781 1 96.62 349 GLY A CA 1
ATOM 2615 C C . GLY A 1 349 ? 14.242 -13.438 -27.406 1 96.62 349 GLY A C 1
ATOM 2616 O O . GLY A 1 349 ? 13.633 -12.375 -27.281 1 96.62 349 GLY A O 1
ATOM 2617 N N . PHE A 1 350 ? 14.812 -14.07 -26.438 1 97.5 350 PHE A N 1
ATOM 2618 C CA . PHE A 1 350 ? 14.742 -13.555 -25.062 1 97.5 350 PHE A CA 1
ATOM 2619 C C . PHE A 1 350 ? 15.43 -12.195 -24.969 1 97.5 350 PHE A C 1
ATOM 2621 O O . PHE A 1 350 ? 14.93 -11.297 -24.281 1 97.5 350 PHE A O 1
ATOM 2628 N N . LEU A 1 351 ? 16.594 -12.109 -25.562 1 97.94 351 LEU A N 1
ATOM 2629 C CA . LEU A 1 351 ? 17.328 -10.844 -25.484 1 97.94 351 LEU A CA 1
ATOM 2630 C C . LEU A 1 351 ? 16.484 -9.703 -26.031 1 97.94 351 LEU A C 1
ATOM 2632 O O . LEU A 1 351 ? 16.484 -8.602 -25.469 1 97.94 351 LEU A O 1
ATOM 2636 N N . ALA A 1 352 ? 15.766 -9.914 -27.078 1 97.88 352 ALA A N 1
ATOM 2637 C CA . ALA A 1 352 ? 14.867 -8.898 -27.641 1 97.88 352 ALA A CA 1
ATOM 2638 C C . ALA A 1 352 ? 13.734 -8.578 -26.672 1 97.88 352 ALA A C 1
ATOM 2640 O O . ALA A 1 352 ? 13.414 -7.41 -26.453 1 97.88 352 ALA A O 1
ATOM 2641 N N . LEU A 1 353 ? 13.148 -9.609 -26.141 1 98.44 353 LEU A N 1
ATOM 2642 C CA . LEU A 1 353 ? 12.07 -9.422 -25.172 1 98.44 353 LEU A CA 1
ATOM 2643 C C . LEU A 1 353 ? 12.57 -8.695 -23.922 1 98.44 353 LEU A C 1
ATOM 2645 O O . LEU A 1 353 ? 11.859 -7.875 -23.344 1 98.44 353 LEU A O 1
ATOM 2649 N N . SER A 1 354 ? 13.797 -8.992 -23.531 1 98.38 354 SER A N 1
ATOM 2650 C CA . SER A 1 354 ? 14.383 -8.391 -22.344 1 98.38 354 SER A CA 1
ATOM 2651 C C . SER A 1 354 ? 14.602 -6.891 -22.531 1 98.38 354 SER A C 1
ATOM 2653 O O . SER A 1 354 ? 14.414 -6.105 -21.594 1 98.38 354 SER A O 1
ATOM 2655 N N . ILE A 1 355 ? 15.023 -6.508 -23.688 1 98.19 355 ILE A N 1
ATOM 2656 C CA . ILE A 1 355 ? 15.211 -5.09 -23.984 1 98.19 355 ILE A CA 1
ATOM 2657 C C . ILE A 1 355 ? 13.875 -4.359 -23.859 1 98.19 355 ILE A C 1
ATOM 2659 O O . ILE A 1 355 ? 13.805 -3.273 -23.266 1 98.19 355 ILE A O 1
ATOM 2663 N N . ILE A 1 356 ? 12.836 -4.965 -24.344 1 98.44 356 ILE A N 1
ATOM 2664 C CA . ILE A 1 356 ? 11.5 -4.379 -24.234 1 98.44 356 ILE A CA 1
ATOM 2665 C C . ILE A 1 356 ? 11.062 -4.359 -22.766 1 98.44 356 ILE A C 1
ATOM 2667 O O . ILE A 1 356 ? 10.555 -3.35 -22.281 1 98.44 356 ILE A O 1
ATOM 2671 N N . HIS A 1 357 ? 11.273 -5.461 -22.125 1 98.44 357 HIS A N 1
ATOM 2672 C CA . HIS A 1 357 ? 10.891 -5.598 -20.719 1 98.44 357 HIS A CA 1
ATOM 2673 C C . HIS A 1 357 ? 11.586 -4.547 -19.859 1 98.44 357 HIS A C 1
ATOM 2675 O O . HIS A 1 357 ? 10.93 -3.834 -19.094 1 98.44 357 HIS A O 1
ATOM 2681 N N . GLN A 1 358 ? 12.906 -4.391 -20 1 97.81 358 GLN A N 1
ATOM 2682 C CA . GLN A 1 358 ? 13.68 -3.441 -19.219 1 97.81 358 GLN A CA 1
ATOM 2683 C C . GLN A 1 358 ? 13.352 -2.002 -19.609 1 97.81 358 GLN A C 1
ATOM 2685 O O . GLN A 1 358 ? 13.219 -1.134 -18.734 1 97.81 358 GLN A O 1
ATOM 2690 N N . GLY A 1 359 ? 13.281 -1.748 -20.875 1 97.88 359 GLY A N 1
ATOM 2691 C CA . GLY A 1 359 ? 12.961 -0.412 -21.359 1 97.88 359 GLY A CA 1
ATOM 2692 C C . GLY A 1 359 ? 11.594 0.073 -20.891 1 97.88 359 GLY A C 1
ATOM 2693 O O . GLY A 1 359 ? 11.453 1.216 -20.453 1 97.88 359 GLY A O 1
ATOM 2694 N N . CYS A 1 360 ? 10.609 -0.782 -20.969 1 98.31 360 CYS A N 1
ATOM 2695 C CA . CYS A 1 360 ? 9.258 -0.419 -20.562 1 98.31 360 CYS A CA 1
ATOM 2696 C C . CYS A 1 360 ? 9.18 -0.225 -19.047 1 98.31 360 CYS A C 1
ATOM 2698 O O . CYS A 1 360 ? 8.453 0.65 -18.562 1 98.31 360 CYS A O 1
ATOM 2700 N N . ASN A 1 361 ? 9.875 -1.055 -18.297 1 97.94 361 ASN A N 1
ATOM 2701 C CA . ASN A 1 361 ? 9.922 -0.847 -16.859 1 97.94 361 ASN A CA 1
ATOM 2702 C C . ASN A 1 361 ? 10.539 0.504 -16.5 1 97.94 361 ASN A C 1
ATOM 2704 O O . ASN A 1 361 ? 10.023 1.22 -15.641 1 97.94 361 ASN A O 1
ATOM 2708 N N . TYR A 1 362 ? 11.617 0.826 -17.172 1 96.5 362 TYR A N 1
ATOM 2709 C CA . TYR A 1 362 ? 12.281 2.104 -16.922 1 96.5 362 TYR A CA 1
ATOM 2710 C C . TYR A 1 362 ? 11.352 3.268 -17.234 1 96.5 362 TYR A C 1
ATOM 2712 O O . TYR A 1 362 ? 11.227 4.203 -16.453 1 96.5 362 TYR A O 1
ATOM 2720 N N . GLN A 1 363 ? 10.703 3.232 -18.375 1 97.19 363 GLN A N 1
ATOM 2721 C CA . GLN A 1 363 ? 9.789 4.293 -18.781 1 97.19 363 GLN A CA 1
ATOM 2722 C C . GLN A 1 363 ? 8.609 4.406 -17.828 1 97.19 363 GLN A C 1
ATOM 2724 O O . GLN A 1 363 ? 8.172 5.508 -17.5 1 97.19 363 GLN A O 1
ATOM 2729 N N . SER A 1 364 ? 8.094 3.262 -17.406 1 97.81 364 SER A N 1
ATOM 2730 C CA . SER A 1 364 ? 6.965 3.27 -16.469 1 97.81 364 SER A CA 1
ATOM 2731 C C . SER A 1 364 ? 7.312 4.012 -15.188 1 97.81 364 SER A C 1
ATOM 2733 O O . SER A 1 364 ? 6.504 4.789 -14.672 1 97.81 364 SER A O 1
ATOM 2735 N N . LEU A 1 365 ? 8.508 3.863 -14.672 1 97.31 365 LEU A N 1
ATOM 2736 C CA . LEU A 1 365 ? 8.922 4.395 -13.375 1 97.31 365 LEU A CA 1
ATOM 2737 C C . LEU A 1 365 ? 9.133 5.902 -13.453 1 97.31 365 LEU A C 1
ATOM 2739 O O . LEU A 1 365 ? 9.023 6.602 -12.438 1 97.31 365 LEU A O 1
ATOM 2743 N N . GLN A 1 366 ? 9.352 6.414 -14.617 1 96.06 366 GLN A N 1
ATOM 2744 C CA . GLN A 1 366 ? 9.523 7.852 -14.805 1 96.06 366 GLN A CA 1
ATOM 2745 C C . GLN A 1 366 ? 8.211 8.594 -14.57 1 96.06 366 GLN A C 1
ATOM 2747 O O . GLN A 1 366 ? 8.219 9.797 -14.297 1 96.06 366 GLN A O 1
ATOM 2752 N N . TYR A 1 367 ? 7.102 7.906 -14.562 1 96.5 367 TYR A N 1
ATOM 2753 C CA . TYR A 1 367 ? 5.793 8.531 -14.438 1 96.5 367 TYR A CA 1
ATOM 2754 C C . TYR A 1 367 ? 5.324 8.547 -12.992 1 96.5 367 TYR A C 1
ATOM 2756 O O . TYR A 1 367 ? 4.262 9.094 -12.68 1 96.5 367 TYR A O 1
ATOM 2764 N N . VAL A 1 368 ? 6.098 8.023 -12.078 1 97 368 VAL A N 1
ATOM 2765 C CA . VAL A 1 368 ? 5.652 7.898 -10.695 1 97 368 VAL A CA 1
ATOM 2766 C C . VAL A 1 368 ? 6.199 9.062 -9.867 1 97 368 VAL A C 1
ATOM 2768 O O . VAL A 1 368 ? 7.41 9.18 -9.672 1 97 368 VAL A O 1
ATOM 2771 N N . PRO A 1 369 ? 5.336 9.898 -9.406 1 96.25 369 PRO A N 1
ATOM 2772 C CA . PRO A 1 369 ? 5.793 10.984 -8.531 1 96.25 369 PRO A CA 1
ATOM 2773 C C . PRO A 1 369 ? 5.953 10.547 -7.078 1 96.25 369 PRO A C 1
ATOM 2775 O O . PRO A 1 369 ? 4.969 10.18 -6.43 1 96.25 369 PRO A O 1
ATOM 2778 N N . LEU A 1 370 ? 7.094 10.461 -6.551 1 95.06 370 LEU A N 1
ATOM 2779 C CA . LEU A 1 370 ? 7.332 10.211 -5.133 1 95.06 370 LEU A CA 1
ATOM 2780 C C . LEU A 1 370 ? 7.395 11.523 -4.355 1 95.06 370 LEU A C 1
ATOM 2782 O O . LEU A 1 370 ? 8.219 12.391 -4.66 1 95.06 370 LEU A O 1
ATOM 2786 N N . ALA A 1 371 ? 6.578 11.672 -3.359 1 94.31 371 ALA A N 1
ATOM 2787 C CA . ALA A 1 371 ? 6.406 12.945 -2.68 1 94.31 371 ALA A CA 1
ATOM 2788 C C . ALA A 1 371 ? 7.254 13.016 -1.41 1 94.31 371 ALA A C 1
ATOM 2790 O O . ALA A 1 371 ? 7.035 13.875 -0.554 1 94.31 371 ALA A O 1
ATOM 2791 N N . HIS A 1 372 ? 8.156 12.133 -1.234 1 93.12 372 HIS A N 1
ATOM 2792 C CA . HIS A 1 372 ? 9.055 12.156 -0.089 1 93.12 372 HIS A CA 1
ATOM 2793 C C . HIS A 1 372 ? 10.508 12.297 -0.534 1 93.12 372 HIS A C 1
ATOM 2795 O O . HIS A 1 372 ? 10.852 11.977 -1.675 1 93.12 372 HIS A O 1
ATOM 2801 N N . PHE A 1 373 ? 11.336 12.734 0.372 1 94.38 373 PHE A N 1
ATOM 2802 C CA . PHE A 1 373 ? 12.695 13.086 -0.013 1 94.38 373 PHE A CA 1
ATOM 2803 C C . PHE A 1 373 ? 13.664 11.969 0.343 1 94.38 373 PHE A C 1
ATOM 2805 O O . PHE A 1 373 ? 13.609 11.414 1.443 1 94.38 373 PHE A O 1
ATOM 2812 N N . ASN A 1 374 ? 14.367 11.578 -0.601 1 92.06 374 ASN A N 1
ATOM 2813 C CA . ASN A 1 374 ? 15.695 11.016 -0.378 1 92.06 374 ASN A CA 1
ATOM 2814 C C . ASN A 1 374 ? 16.797 11.992 -0.781 1 92.06 374 ASN A C 1
ATOM 2816 O O . ASN A 1 374 ? 16.516 13.148 -1.117 1 92.06 374 ASN A O 1
ATOM 2820 N N . ILE A 1 375 ? 18.031 11.602 -0.679 1 92.06 375 ILE A N 1
ATOM 2821 C CA . ILE A 1 375 ? 19.125 12.531 -0.909 1 92.06 375 ILE A CA 1
ATOM 2822 C C . ILE A 1 375 ? 19.125 12.977 -2.369 1 92.06 375 ILE A C 1
ATOM 2824 O O . ILE A 1 375 ? 19.422 14.141 -2.67 1 92.06 375 ILE A O 1
ATOM 2828 N N . GLN A 1 376 ? 18.75 12.156 -3.25 1 93.25 376 GLN A N 1
ATOM 2829 C CA . GLN A 1 376 ? 18.75 12.492 -4.668 1 93.25 376 GLN A CA 1
ATOM 2830 C C . GLN A 1 376 ? 17.625 13.469 -5 1 93.25 376 GLN A C 1
ATOM 2832 O O . GLN A 1 376 ? 17.859 14.477 -5.668 1 93.25 376 GLN A O 1
ATOM 2837 N N . ARG A 1 377 ? 16.453 13.156 -4.613 1 95.06 377 ARG A N 1
ATOM 2838 C CA . ARG A 1 377 ? 15.305 14.016 -4.914 1 95.06 377 ARG A CA 1
ATOM 2839 C C . ARG A 1 377 ? 15.477 15.398 -4.293 1 95.06 377 ARG A C 1
ATOM 2841 O O . ARG A 1 377 ? 15.18 16.406 -4.93 1 95.06 377 ARG A O 1
ATOM 2848 N N . LEU A 1 378 ? 15.906 15.375 -3.045 1 95.69 378 LEU A N 1
ATOM 2849 C CA . LEU A 1 378 ? 16.156 16.672 -2.41 1 95.69 378 LEU A CA 1
ATOM 2850 C C . LEU A 1 378 ? 17.25 17.438 -3.154 1 95.69 378 LEU A C 1
ATOM 2852 O O . LEU A 1 378 ? 17.141 18.656 -3.324 1 95.69 378 LEU A O 1
ATOM 2856 N N . GLY A 1 379 ? 18.266 16.719 -3.539 1 94.81 379 GLY A N 1
ATOM 2857 C CA . GLY A 1 379 ? 19.328 17.359 -4.305 1 94.81 379 GLY A CA 1
ATOM 2858 C C . GLY A 1 379 ? 18.844 18 -5.582 1 94.81 379 GLY A C 1
ATOM 2859 O O . GLY A 1 379 ? 19.25 19.125 -5.914 1 94.81 379 GLY A O 1
ATOM 2860 N N . ILE A 1 380 ? 17.984 17.359 -6.297 1 95.44 380 ILE A N 1
ATOM 2861 C CA . ILE A 1 380 ? 17.438 17.891 -7.535 1 95.44 380 ILE A CA 1
ATOM 2862 C C . ILE A 1 380 ? 16.641 19.156 -7.242 1 95.44 380 ILE A C 1
ATOM 2864 O O . ILE A 1 380 ? 16.781 20.156 -7.957 1 95.44 380 ILE A O 1
ATOM 2868 N N . VAL A 1 381 ? 15.859 19.141 -6.191 1 97 381 VAL A N 1
ATOM 2869 C CA . VAL A 1 381 ? 15.031 20.281 -5.812 1 97 381 VAL A CA 1
ATOM 2870 C C . VAL A 1 381 ? 15.922 21.453 -5.414 1 97 381 VAL A C 1
ATOM 2872 O O . VAL A 1 381 ? 15.688 22.578 -5.84 1 97 381 VAL A O 1
ATOM 2875 N N . LEU A 1 382 ? 16.938 21.141 -4.637 1 96 382 LEU A N 1
ATOM 2876 C CA . LEU A 1 382 ? 17.797 22.203 -4.121 1 96 382 LEU A CA 1
ATOM 2877 C C . LEU A 1 382 ? 18.672 22.797 -5.234 1 96 382 LEU A C 1
ATOM 2879 O O . LEU A 1 382 ? 18.938 24 -5.258 1 96 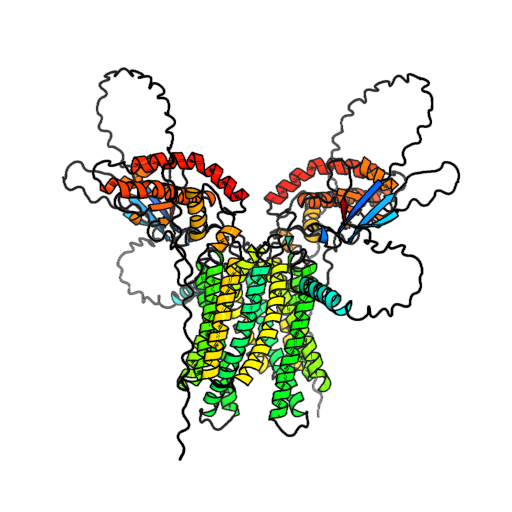382 LEU A O 1
ATOM 2883 N N . GLU A 1 383 ? 19.141 21.969 -6.07 1 93.69 383 GLU A N 1
ATOM 2884 C CA . GLU A 1 383 ? 19.891 22.453 -7.215 1 93.69 383 GLU A CA 1
ATOM 2885 C C . GLU A 1 383 ? 19.062 23.422 -8.055 1 93.69 383 GLU A C 1
ATOM 2887 O O . GLU A 1 383 ? 19.562 24.469 -8.484 1 93.69 383 GLU A O 1
ATOM 2892 N N . GLU A 1 384 ? 17.859 23.062 -8.328 1 94.81 384 GLU A N 1
ATOM 2893 C CA . GLU A 1 384 ? 16.953 23.922 -9.086 1 94.81 384 GLU A CA 1
ATOM 2894 C C . GLU A 1 384 ? 16.656 25.219 -8.32 1 94.81 384 GLU A C 1
ATOM 2896 O O . GLU A 1 384 ? 16.625 26.297 -8.906 1 94.81 384 GLU A O 1
ATOM 2901 N N . TYR A 1 385 ? 16.484 25.109 -7.051 1 95.38 385 TYR A N 1
ATOM 2902 C CA . TYR A 1 385 ? 16.156 26.281 -6.238 1 95.38 385 TYR A CA 1
ATOM 2903 C C . TYR A 1 385 ? 17.297 27.266 -6.215 1 95.38 385 TYR A C 1
ATOM 2905 O O . TYR A 1 385 ? 17.094 28.484 -6.297 1 95.38 385 TYR A O 1
ATOM 2913 N N . ILE A 1 386 ? 18.453 26.781 -6.047 1 90.06 386 ILE A N 1
ATOM 2914 C CA . ILE A 1 386 ? 19.625 27.641 -5.969 1 90.06 386 ILE A CA 1
ATOM 2915 C C . ILE A 1 386 ? 19.859 28.328 -7.312 1 90.06 386 ILE A C 1
ATOM 2917 O O . ILE A 1 386 ? 20.266 29.484 -7.359 1 90.06 386 ILE A O 1
ATOM 2921 N N . THR A 1 387 ? 19.484 27.672 -8.352 1 90.25 387 THR A N 1
ATOM 2922 C CA . THR A 1 387 ? 19.75 28.188 -9.695 1 90.25 387 THR A CA 1
ATOM 2923 C C . THR A 1 387 ? 18.609 29.094 -10.148 1 90.25 387 THR A C 1
ATOM 2925 O O . THR A 1 387 ? 18.859 30.172 -10.711 1 90.25 387 THR A O 1
ATOM 2928 N N . SER A 1 388 ? 17.359 28.719 -9.883 1 93.75 388 SER A N 1
ATOM 2929 C CA . SER A 1 388 ? 16.234 29.453 -10.477 1 93.75 388 SER A CA 1
ATOM 2930 C C . SER A 1 388 ? 15.258 29.922 -9.406 1 93.75 388 SER A C 1
ATOM 2932 O O . SER A 1 388 ? 14.25 30.562 -9.719 1 93.75 388 SER A O 1
ATOM 2934 N N . VAL A 1 389 ? 15.445 29.609 -8.125 1 93.12 389 VAL A N 1
ATOM 2935 C CA . VAL A 1 389 ? 14.594 30 -7 1 93.12 389 VAL A CA 1
ATOM 2936 C C . VAL A 1 389 ? 13.195 29.406 -7.188 1 93.12 389 VAL A C 1
ATOM 2938 O O . VAL A 1 389 ? 12.195 30.094 -6.938 1 93.12 389 VAL A O 1
ATOM 2941 N N . THR A 1 390 ? 13.227 28.281 -7.824 1 95.5 390 THR A N 1
ATOM 2942 C CA . THR A 1 390 ? 11.969 27.562 -8.023 1 95.5 390 THR A CA 1
ATOM 2943 C C . THR A 1 390 ? 12.016 26.203 -7.344 1 95.5 390 THR A C 1
ATOM 2945 O O . THR A 1 390 ? 13.031 25.5 -7.41 1 95.5 390 THR A O 1
ATOM 2948 N N . ILE A 1 391 ? 10.938 25.953 -6.691 1 97.12 391 ILE A N 1
ATOM 2949 C CA . ILE A 1 391 ? 10.82 24.641 -6.066 1 97.12 391 ILE A CA 1
ATOM 2950 C C . ILE A 1 391 ? 10.008 23.719 -6.965 1 97.12 391 ILE A C 1
ATOM 2952 O O . ILE A 1 391 ? 8.852 24 -7.285 1 97.12 391 ILE A O 1
ATOM 2956 N N . LEU A 1 392 ? 10.633 22.656 -7.363 1 97.31 392 LEU A N 1
ATOM 2957 C CA . LEU A 1 392 ? 10 21.688 -8.25 1 97.31 392 LEU A CA 1
ATOM 2958 C C . LEU A 1 392 ? 9 20.828 -7.488 1 97.31 392 LEU A C 1
ATOM 2960 O O . LEU A 1 392 ? 9.188 20.547 -6.301 1 97.31 392 LEU A O 1
ATOM 2964 N N . ASN A 1 393 ? 7.941 20.453 -8.148 1 96.56 393 ASN A N 1
ATOM 2965 C CA . ASN A 1 393 ? 7.008 19.484 -7.586 1 96.56 393 ASN A CA 1
ATOM 2966 C C . ASN A 1 393 ? 7.449 18.047 -7.859 1 96.56 393 ASN A C 1
ATOM 2968 O O . ASN A 1 393 ? 8.375 17.812 -8.641 1 96.56 393 ASN A O 1
ATOM 2972 N N . PRO A 1 394 ? 6.844 17.078 -7.207 1 95.81 394 PRO A N 1
ATOM 2973 C CA . PRO A 1 394 ? 7.27 15.688 -7.344 1 95.81 394 PRO A CA 1
ATOM 2974 C C . PRO A 1 394 ? 7.188 15.188 -8.781 1 95.81 394 PRO A C 1
ATOM 2976 O O . PRO A 1 394 ? 8.031 14.398 -9.219 1 95.81 394 PRO A O 1
ATOM 2979 N N . THR A 1 395 ? 6.266 15.586 -9.531 1 94.69 395 THR A N 1
ATOM 2980 C CA . THR A 1 395 ? 6.105 15.141 -10.906 1 94.69 395 THR A CA 1
ATOM 2981 C C . THR A 1 395 ? 7.289 15.578 -11.766 1 94.69 395 THR A C 1
ATOM 2983 O O . THR A 1 395 ? 7.828 14.789 -12.547 1 94.69 395 THR A O 1
ATOM 2986 N N . LYS A 1 396 ? 7.695 16.797 -11.57 1 95.5 396 LYS A N 1
ATOM 2987 C CA . LYS A 1 396 ? 8.82 17.312 -12.328 1 95.5 396 LYS A CA 1
ATOM 2988 C C . LYS A 1 396 ? 10.133 16.656 -11.898 1 95.5 396 LYS A C 1
ATOM 2990 O O . LYS A 1 396 ? 11.016 16.438 -12.719 1 95.5 396 LYS A O 1
ATOM 2995 N N . VAL A 1 397 ? 10.281 16.375 -10.664 1 96.12 397 VAL A N 1
ATOM 2996 C CA . VAL A 1 397 ? 11.484 15.727 -10.148 1 96.12 397 VAL A CA 1
ATOM 2997 C C . VAL A 1 397 ? 11.578 14.305 -10.695 1 96.12 397 VAL A C 1
ATOM 2999 O O . VAL A 1 397 ? 12.672 13.812 -10.992 1 96.12 397 VAL A O 1
ATOM 3002 N N . SER A 1 398 ? 10.406 13.602 -10.82 1 94.94 398 SER A N 1
ATOM 3003 C CA . SER A 1 398 ? 10.367 12.227 -11.297 1 94.94 398 SER A CA 1
ATOM 3004 C C . SER A 1 398 ? 11 12.094 -12.68 1 94.94 398 SER A C 1
ATOM 3006 O O . SER A 1 398 ? 11.586 11.062 -13 1 94.94 398 SER A O 1
ATOM 3008 N N . GLU A 1 399 ? 10.969 13.125 -13.445 1 92.69 399 GLU A N 1
ATOM 3009 C CA . GLU A 1 399 ? 11.508 13.109 -14.797 1 92.69 399 GLU A CA 1
ATOM 3010 C C . GLU A 1 399 ? 13.031 13.211 -14.789 1 92.69 399 GLU A C 1
ATOM 3012 O O . GLU A 1 399 ? 13.688 12.852 -15.766 1 92.69 399 GLU A O 1
ATOM 3017 N N . ARG A 1 400 ? 13.578 13.641 -13.703 1 92.62 400 ARG A N 1
ATOM 3018 C CA . ARG A 1 400 ? 15.008 13.906 -13.641 1 92.62 400 ARG A CA 1
ATOM 3019 C C . ARG A 1 400 ? 15.719 12.867 -12.781 1 92.62 400 ARG A C 1
ATOM 3021 O O . ARG A 1 400 ? 16.953 12.773 -12.789 1 92.62 400 ARG A O 1
ATOM 3028 N N . GLU A 1 401 ? 14.977 12.086 -12.125 1 93.31 401 GLU A N 1
ATOM 3029 C CA . GLU A 1 401 ? 15.547 11.109 -11.203 1 93.31 401 GLU A CA 1
ATOM 3030 C C . GLU A 1 401 ? 16.312 10.023 -11.953 1 93.31 401 GLU A C 1
ATOM 3032 O O . GLU A 1 401 ? 15.891 9.578 -13.023 1 93.31 401 GLU A O 1
ATOM 3037 N N . ARG A 1 402 ? 17.438 9.703 -11.375 1 92.12 402 ARG A N 1
ATOM 3038 C CA . ARG A 1 402 ? 18.219 8.57 -11.859 1 92.12 402 ARG A CA 1
ATOM 3039 C C . ARG A 1 402 ? 18.078 7.367 -10.938 1 92.12 402 ARG A C 1
ATOM 3041 O O . ARG A 1 402 ? 18.484 7.422 -9.773 1 92.12 402 ARG A O 1
ATOM 3048 N N . PHE A 1 403 ? 17.453 6.301 -11.469 1 92.88 403 PHE A N 1
ATOM 3049 C CA . PHE A 1 403 ? 17.188 5.176 -10.586 1 92.88 403 PHE A CA 1
ATOM 3050 C C . PHE A 1 403 ? 17.703 3.875 -11.188 1 92.88 403 PHE A C 1
ATOM 3052 O O . PHE A 1 403 ? 17.438 2.791 -10.664 1 92.88 403 PHE A O 1
ATOM 3059 N N . PHE A 1 404 ? 18.469 3.969 -12.195 1 91.88 404 PHE A N 1
ATOM 3060 C CA . PHE A 1 404 ? 19.094 2.762 -12.727 1 91.88 404 PHE A CA 1
ATOM 3061 C C . PHE A 1 404 ? 20.078 2.172 -11.727 1 91.88 404 PHE A C 1
ATOM 3063 O O . PHE A 1 404 ? 20.922 2.891 -11.18 1 91.88 404 PHE A O 1
ATOM 3070 N N . PRO A 1 405 ? 20 0.872 -11.477 1 88.06 405 PRO A N 1
ATOM 3071 C CA . PRO A 1 405 ? 20.734 0.258 -10.359 1 88.06 405 PRO A CA 1
ATOM 3072 C C . PRO A 1 405 ? 22.25 0.384 -10.516 1 88.06 405 PRO A C 1
ATOM 3074 O O . PRO A 1 405 ? 22.984 0.333 -9.523 1 88.06 405 PRO A O 1
ATOM 3077 N N . LEU A 1 406 ? 22.828 0.596 -11.594 1 83.56 406 LEU A N 1
ATOM 3078 C CA . LEU A 1 406 ? 24.266 0.693 -11.781 1 83.56 406 LEU A CA 1
ATOM 3079 C C . LEU A 1 406 ? 24.766 2.102 -11.469 1 83.56 406 LEU A C 1
ATOM 3081 O O . LEU A 1 406 ? 25.969 2.33 -11.367 1 83.56 406 LEU A O 1
ATOM 3085 N N . VAL A 1 407 ? 23.828 2.953 -11.195 1 80.12 407 VAL A N 1
ATOM 3086 C CA . VAL A 1 407 ? 24.156 4.332 -10.859 1 80.12 407 VAL A CA 1
ATOM 3087 C C . VAL A 1 407 ? 23.953 4.562 -9.359 1 80.12 407 VAL A C 1
ATOM 3089 O O . VAL A 1 407 ? 22.906 4.207 -8.812 1 80.12 407 VAL A O 1
ATOM 3092 N N . ALA A 1 408 ? 24.891 5.109 -8.766 1 76.25 408 ALA A N 1
ATOM 3093 C CA . ALA A 1 408 ? 24.766 5.379 -7.332 1 76.25 408 ALA A CA 1
ATOM 3094 C C . ALA A 1 408 ? 23.672 6.398 -7.059 1 76.25 408 ALA A C 1
ATOM 3096 O O . ALA A 1 408 ? 23.531 7.383 -7.793 1 76.25 408 ALA A O 1
ATOM 3097 N N . PRO A 1 409 ? 22.875 6.121 -6.062 1 76.19 409 PRO A N 1
ATOM 3098 C CA . PRO A 1 409 ? 21.75 7.016 -5.754 1 76.19 409 PRO A CA 1
ATOM 3099 C C . PRO A 1 409 ? 22.219 8.406 -5.328 1 76.19 409 PRO A C 1
ATOM 3101 O O . PRO A 1 409 ? 21.484 9.383 -5.504 1 76.19 409 PRO A O 1
ATOM 3104 N N . ASN A 1 410 ? 23.406 8.469 -4.781 1 77.44 410 ASN A N 1
ATOM 3105 C CA . ASN A 1 410 ? 23.906 9.742 -4.273 1 77.44 410 ASN A CA 1
ATOM 3106 C C . ASN A 1 410 ? 25 10.312 -5.176 1 77.44 410 ASN A C 1
ATOM 3108 O O . ASN A 1 410 ? 25.953 10.922 -4.691 1 77.44 410 ASN A O 1
ATOM 3112 N N . GLN A 1 411 ? 24.859 10.125 -6.414 1 80.38 411 GLN A N 1
ATOM 3113 C CA . GLN A 1 411 ? 25.891 10.562 -7.348 1 80.38 411 GLN A CA 1
ATOM 3114 C C . GLN A 1 411 ? 26.125 12.07 -7.254 1 80.38 411 GLN A C 1
ATOM 3116 O O . GLN A 1 411 ? 27.25 12.539 -7.398 1 80.38 411 GLN A O 1
ATOM 3121 N N . MET A 1 412 ? 25.156 12.789 -6.934 1 81.75 412 MET A N 1
ATOM 3122 C CA . MET A 1 412 ? 25.219 14.242 -6.887 1 81.75 412 MET A CA 1
ATOM 3123 C C . MET A 1 412 ? 25.984 14.711 -5.652 1 81.75 412 MET A C 1
ATOM 3125 O O . MET A 1 412 ? 26.547 15.805 -5.645 1 81.75 412 MET A O 1
ATOM 3129 N N . THR A 1 413 ? 26 13.867 -4.629 1 88.06 413 THR A N 1
ATOM 3130 C CA . THR A 1 413 ? 26.5 14.352 -3.348 1 88.06 413 THR A CA 1
ATOM 3131 C C . THR A 1 413 ? 27.625 13.461 -2.844 1 88.06 413 THR A C 1
ATOM 3133 O O . THR A 1 413 ? 28.328 13.812 -1.891 1 88.06 413 THR A O 1
ATOM 3136 N N . LYS A 1 414 ? 27.875 12.406 -3.453 1 85.81 414 LYS A N 1
ATOM 3137 C CA . LYS A 1 414 ? 28.797 11.391 -2.938 1 85.81 414 LYS A CA 1
ATOM 3138 C C . LYS A 1 414 ? 30.188 11.969 -2.688 1 85.81 414 LYS A C 1
ATOM 3140 O O . LYS A 1 414 ? 30.875 11.547 -1.761 1 85.81 414 LYS A O 1
ATOM 3145 N N . ASP A 1 415 ? 30.531 12.992 -3.357 1 86.94 415 ASP A N 1
ATOM 3146 C CA . ASP A 1 415 ? 31.906 13.477 -3.307 1 86.94 415 ASP A CA 1
ATOM 3147 C C . ASP A 1 415 ? 32.031 14.617 -2.303 1 86.94 415 ASP A C 1
ATOM 3149 O O . ASP A 1 415 ? 33.156 14.992 -1.928 1 86.94 415 ASP A O 1
ATOM 3153 N N . TRP A 1 416 ? 30.906 15.086 -1.843 1 91.44 416 TRP A N 1
ATOM 3154 C CA . TRP A 1 416 ? 31.141 16.297 -1.066 1 91.44 416 TRP A CA 1
ATOM 3155 C C . TRP A 1 416 ? 30.234 16.344 0.154 1 91.44 416 TRP A C 1
ATOM 3157 O O . TRP A 1 416 ? 30.438 17.156 1.058 1 91.44 416 TRP A O 1
ATOM 3167 N N . LEU A 1 417 ? 29.25 15.516 0.263 1 94 417 LEU A N 1
ATOM 3168 C CA . LEU A 1 417 ? 28.297 15.602 1.363 1 94 417 LEU A CA 1
ATOM 3169 C C . LEU A 1 417 ? 28.25 14.289 2.139 1 94 417 LEU A C 1
ATOM 3171 O O . LEU A 1 417 ? 28.078 13.219 1.548 1 94 417 LEU A O 1
ATOM 3175 N N . HIS A 1 418 ? 28.422 14.398 3.477 1 93.75 418 HIS A N 1
ATOM 3176 C CA . HIS A 1 418 ? 28.266 13.273 4.391 1 93.75 418 HIS A CA 1
ATOM 3177 C C . HIS A 1 418 ? 27.219 13.594 5.469 1 93.75 418 HIS A C 1
ATOM 3179 O O . HIS A 1 418 ? 27.281 14.656 6.09 1 93.75 418 HIS A O 1
ATOM 3185 N N . VAL A 1 419 ? 26.312 12.688 5.555 1 94.06 419 VAL A N 1
ATOM 3186 C CA . VAL A 1 419 ? 25.25 12.898 6.531 1 94.06 419 VAL A CA 1
ATOM 3187 C C . VAL A 1 419 ? 25.359 11.883 7.66 1 94.06 419 VAL A C 1
ATOM 3189 O O . VAL A 1 419 ? 25.359 10.672 7.418 1 94.06 419 VAL A O 1
ATOM 3192 N N . GLY A 1 420 ? 25.5 12.328 8.852 1 93.5 420 GLY A N 1
ATOM 3193 C CA . GLY A 1 420 ? 25.453 11.5 10.039 1 93.5 420 GLY A CA 1
ATOM 3194 C C . GLY A 1 420 ? 26.688 10.641 10.227 1 93.5 420 GLY A C 1
ATOM 3195 O O . GLY A 1 420 ? 26.594 9.5 10.672 1 93.5 420 GLY A O 1
ATOM 3196 N N . ARG A 1 421 ? 27.781 11.086 9.859 1 92.25 421 ARG A N 1
ATOM 3197 C CA . ARG A 1 421 ? 29.031 10.359 10.102 1 92.25 421 ARG A CA 1
ATOM 3198 C C . ARG A 1 421 ? 29.406 10.406 11.578 1 92.25 421 ARG A C 1
ATOM 3200 O O . ARG A 1 421 ? 29 11.312 12.305 1 92.25 421 ARG A O 1
ATOM 3207 N N . PRO A 1 422 ? 30.172 9.398 11.992 1 91.25 422 PRO A N 1
ATOM 3208 C CA . PRO A 1 422 ? 30.672 9.477 13.367 1 91.25 422 PRO A CA 1
ATOM 3209 C C . PRO A 1 422 ? 31.469 10.75 13.633 1 91.25 422 PRO A C 1
ATOM 3211 O O . PRO A 1 422 ? 32.188 11.227 12.766 1 91.25 422 PRO A O 1
ATOM 3214 N N . LEU A 1 423 ? 31.328 11.203 14.805 1 88.75 423 LEU A N 1
ATOM 3215 C CA . LEU A 1 423 ? 31.891 12.492 15.188 1 88.75 423 LEU A CA 1
ATOM 3216 C C . LEU A 1 423 ? 33.406 12.5 15 1 88.75 423 LEU A C 1
ATOM 3218 O O . LEU A 1 423 ? 33.969 13.516 14.625 1 88.75 423 LEU A O 1
ATOM 3222 N N . GLN A 1 424 ? 34.031 11.383 15.227 1 87.94 424 GLN A N 1
ATOM 3223 C CA . GLN A 1 424 ? 35.469 11.297 15.117 1 87.94 424 GLN A CA 1
ATOM 3224 C C . GLN A 1 424 ? 35.938 11.555 13.688 1 87.94 424 GLN A C 1
ATOM 3226 O O . GLN A 1 424 ? 37.062 12.023 13.469 1 87.94 424 GLN A O 1
ATOM 3231 N N . HIS A 1 425 ? 35.094 11.289 12.789 1 88.69 425 HIS A N 1
ATOM 3232 C CA . HIS A 1 425 ? 35.438 11.484 11.383 1 88.69 425 HIS A CA 1
ATOM 3233 C C . HIS A 1 425 ? 35 12.859 10.898 1 88.69 425 HIS A C 1
ATOM 3235 O O . HIS A 1 425 ? 35.719 13.516 10.141 1 88.69 425 HIS A O 1
ATOM 3241 N N . ALA A 1 426 ? 33.844 13.305 11.344 1 90.31 426 ALA A N 1
ATOM 3242 C CA . ALA A 1 426 ? 33.312 14.594 10.922 1 90.31 426 ALA A CA 1
ATOM 3243 C C . ALA A 1 426 ? 34.094 15.75 11.547 1 90.31 426 ALA A C 1
ATOM 3245 O O . ALA A 1 426 ? 34.281 16.797 10.914 1 90.31 426 ALA A O 1
ATOM 3246 N N . CYS A 1 427 ? 34.438 15.523 12.758 1 88.75 427 CYS A N 1
ATOM 3247 C CA . CYS A 1 427 ? 35.156 16.516 13.531 1 88.75 427 CYS A CA 1
ATOM 3248 C C . CYS A 1 427 ? 36.25 15.852 14.383 1 88.75 427 CYS A C 1
ATOM 3250 O O . CYS A 1 427 ? 36.094 15.695 15.594 1 88.75 427 CYS A O 1
ATOM 3252 N N . PRO A 1 428 ? 37.375 15.656 13.805 1 85.81 428 PRO A N 1
ATOM 3253 C CA . PRO A 1 428 ? 38.438 14.953 14.539 1 85.81 428 PRO A CA 1
ATOM 3254 C C . PRO A 1 428 ? 39 15.781 15.695 1 85.81 428 PRO A C 1
ATOM 3256 O O . PRO A 1 428 ? 39.5 15.211 16.672 1 85.81 428 PRO A O 1
ATOM 3259 N N . ASP A 1 429 ? 38.938 17.125 15.625 1 83.12 429 ASP A N 1
ATOM 3260 C CA . ASP A 1 429 ? 39.438 18.016 16.672 1 83.12 429 ASP A CA 1
ATOM 3261 C C . ASP A 1 429 ? 38.312 18.484 17.594 1 83.12 429 ASP A C 1
ATOM 3263 O O . ASP A 1 429 ? 37.469 19.281 17.172 1 83.12 429 ASP A O 1
ATOM 3267 N N . PRO A 1 430 ? 38.344 18.062 18.875 1 86.31 430 PRO A N 1
ATOM 3268 C CA . PRO A 1 430 ? 37.312 18.469 19.797 1 86.31 430 PRO A CA 1
ATOM 3269 C C . PRO A 1 430 ? 37.219 19.984 19.984 1 86.31 430 PRO A C 1
ATOM 3271 O O . PRO A 1 430 ? 36.125 20.5 20.266 1 86.31 430 PRO A O 1
ATOM 3274 N N . LEU A 1 431 ? 38.281 20.672 19.812 1 83.31 431 LEU A N 1
ATOM 3275 C CA . LEU A 1 431 ? 38.25 22.125 19.953 1 83.31 431 LEU A CA 1
ATOM 3276 C C . LEU A 1 431 ? 37.438 22.75 18.828 1 83.31 431 LEU A C 1
ATOM 3278 O O . LEU A 1 431 ? 36.812 23.797 19.031 1 83.31 431 LEU A O 1
ATOM 3282 N N . ARG A 1 432 ? 37.531 22.109 17.734 1 86.38 432 ARG A N 1
ATOM 3283 C CA . ARG A 1 432 ? 36.75 22.609 16.609 1 86.38 432 ARG A CA 1
ATOM 3284 C C . ARG A 1 432 ? 35.25 22.453 16.906 1 86.38 432 ARG A C 1
ATOM 3286 O O . ARG A 1 432 ? 34.438 23.297 16.484 1 86.38 432 ARG A O 1
ATOM 3293 N N . LEU A 1 433 ? 34.906 21.359 17.516 1 88.94 433 LEU A N 1
ATOM 3294 C CA . LEU A 1 433 ? 33.5 21.172 17.875 1 88.94 433 LEU A CA 1
ATOM 3295 C C . LEU A 1 433 ? 33.031 22.281 18.812 1 88.94 433 LEU A C 1
ATOM 3297 O O . LEU A 1 433 ? 31.891 22.781 18.656 1 88.94 433 LEU A O 1
ATOM 3301 N N . GLU A 1 434 ? 33.844 22.609 19.75 1 86 434 GLU A N 1
ATOM 3302 C CA . GLU A 1 434 ? 33.5 23.688 20.672 1 86 434 GLU A CA 1
ATOM 3303 C C . GLU A 1 434 ? 33.281 25 19.922 1 86 434 GLU A C 1
ATOM 3305 O O . GLU A 1 434 ? 32.375 25.766 20.234 1 86 434 GLU A O 1
ATOM 3310 N N . ALA A 1 435 ? 34.188 25.203 19 1 87.12 435 ALA A N 1
ATOM 3311 C CA . ALA A 1 435 ? 34.062 26.422 18.203 1 87.12 435 ALA A CA 1
ATOM 3312 C C . ALA A 1 435 ? 32.781 26.422 17.391 1 87.12 435 ALA A C 1
ATOM 3314 O O . ALA A 1 435 ? 32.094 27.453 17.328 1 87.12 435 ALA A O 1
ATOM 3315 N N . VAL A 1 436 ? 32.469 25.328 16.812 1 91 436 VAL A N 1
ATOM 3316 C CA . VAL A 1 436 ? 31.266 25.203 15.992 1 91 436 VAL A CA 1
ATOM 3317 C C . VAL A 1 436 ? 30.016 25.359 16.859 1 91 436 VAL A C 1
ATOM 3319 O O . VAL A 1 436 ? 29.047 26 16.453 1 91 436 VAL A O 1
ATOM 3322 N N . LEU A 1 437 ? 30.062 24.781 18.031 1 89.81 437 LEU A N 1
ATOM 3323 C CA . LEU A 1 437 ? 28.938 24.859 18.938 1 89.81 437 LEU A CA 1
ATOM 3324 C C . LEU A 1 437 ? 28.688 26.312 19.359 1 89.81 437 LEU A C 1
ATOM 3326 O O . LEU A 1 437 ? 27.531 26.719 19.547 1 89.81 437 LEU A O 1
ATOM 3330 N N . LYS A 1 438 ? 29.75 27.031 19.484 1 87.38 438 LYS A N 1
ATOM 3331 C CA . LYS A 1 438 ? 29.625 28.438 19.859 1 87.38 438 LYS A CA 1
ATOM 3332 C C . LYS A 1 438 ? 29.031 29.266 18.719 1 87.38 438 LYS A C 1
ATOM 3334 O O . LYS A 1 438 ? 28.312 30.234 18.969 1 87.38 438 LYS A O 1
ATOM 3339 N N . MET A 1 439 ? 29.328 28.875 17.531 1 88.44 439 MET A N 1
ATOM 3340 C CA . MET A 1 439 ? 28.875 29.625 16.375 1 88.44 439 MET A CA 1
ATOM 3341 C C . MET A 1 439 ? 27.469 29.203 15.953 1 88.44 439 MET A C 1
ATOM 3343 O O . MET A 1 439 ? 26.797 29.922 15.227 1 88.44 439 MET A O 1
ATOM 3347 N N . THR A 1 440 ? 27.047 28.062 16.328 1 90.56 440 THR A N 1
ATOM 3348 C CA . THR A 1 440 ? 25.734 27.531 15.969 1 90.56 440 THR A CA 1
ATOM 3349 C C . THR A 1 440 ? 24.656 28.062 16.906 1 90.56 440 THR A C 1
ATOM 3351 O O . THR A 1 440 ? 24.828 28.031 18.141 1 90.56 440 THR A O 1
ATOM 3354 N N . PRO A 1 441 ? 23.641 28.594 16.328 1 91.19 441 PRO A N 1
ATOM 3355 C CA . PRO A 1 441 ? 22.547 29 17.203 1 91.19 441 PRO A CA 1
ATOM 3356 C C . PRO A 1 441 ? 22.094 27.875 18.141 1 91.19 441 PRO A C 1
ATOM 3358 O O . PRO A 1 441 ? 22.031 26.719 17.734 1 91.19 441 PRO A O 1
ATOM 3361 N N . LYS A 1 442 ? 21.688 28.156 19.328 1 86.75 442 LYS A N 1
ATOM 3362 C CA . LYS A 1 442 ? 21.344 27.203 20.359 1 86.75 442 LYS A CA 1
ATOM 3363 C C . LYS A 1 442 ? 20.156 26.344 19.938 1 86.75 442 LYS A C 1
ATOM 3365 O O . LYS A 1 442 ? 20.047 25.172 20.328 1 86.75 442 LYS A O 1
ATOM 3370 N N . GLU A 1 443 ? 19.328 26.906 19.172 1 88.69 443 GLU A N 1
ATOM 3371 C CA . GLU A 1 443 ? 18.109 26.188 18.797 1 88.69 443 GLU A CA 1
ATOM 3372 C C . GLU A 1 443 ? 18.312 25.359 17.531 1 88.69 443 GLU A C 1
ATOM 3374 O O . GLU A 1 443 ? 17.406 24.656 17.094 1 88.69 443 GLU A O 1
ATOM 3379 N N . SER A 1 444 ? 19.5 25.422 17.016 1 92.5 444 SER A N 1
ATOM 3380 C CA . SER A 1 444 ? 19.719 24.688 15.773 1 92.5 444 SER A CA 1
ATOM 3381 C C . SER A 1 444 ? 19.656 23.188 16 1 92.5 444 SER A C 1
ATOM 3383 O O . SER A 1 444 ? 20.297 22.656 16.922 1 92.5 444 SER A O 1
ATOM 3385 N N . PRO A 1 445 ? 18.938 22.484 15.117 1 94.56 445 PRO A N 1
ATOM 3386 C CA . PRO A 1 445 ? 18.781 21.031 15.289 1 94.56 445 PRO A CA 1
ATOM 3387 C C . PRO A 1 445 ? 19.906 20.234 14.617 1 94.56 445 PRO A C 1
ATOM 3389 O O . PRO A 1 445 ? 19.844 19 14.578 1 94.56 445 PRO A O 1
ATOM 3392 N N . TYR A 1 446 ? 20.922 20.891 14.109 1 96.5 446 TYR A N 1
ATOM 3393 C CA . TYR A 1 446 ? 22 20.188 13.43 1 96.5 446 TYR A CA 1
ATOM 3394 C C . TYR A 1 446 ? 23.297 20.969 13.539 1 96.5 446 TYR A C 1
ATOM 3396 O O . TYR A 1 446 ? 23.312 22.125 13.945 1 96.5 446 TYR A O 1
ATOM 3404 N N . LEU A 1 447 ? 24.438 20.297 13.266 1 95.19 447 LEU A N 1
ATOM 3405 C CA . LEU A 1 447 ? 25.781 20.875 13.188 1 95.19 447 LEU A CA 1
ATOM 3406 C C . LEU A 1 447 ? 26.391 20.625 11.82 1 95.19 447 LEU A C 1
ATOM 3408 O O . LEU A 1 447 ? 26.125 19.594 11.195 1 95.19 447 LEU A O 1
ATOM 3412 N N . LEU A 1 448 ? 27.109 21.531 11.352 1 95.62 448 LEU A N 1
ATOM 3413 C CA . LEU A 1 448 ? 27.812 21.391 10.086 1 95.62 448 LEU A CA 1
ATOM 3414 C C . LEU A 1 448 ? 29.312 21.531 10.273 1 95.62 448 LEU A C 1
ATOM 3416 O O . LEU A 1 448 ? 29.766 22.391 11.055 1 95.62 448 LEU A O 1
ATOM 3420 N N . PHE A 1 449 ? 30.047 20.641 9.641 1 92.75 449 PHE A N 1
ATOM 3421 C CA . PHE A 1 449 ? 31.5 20.672 9.68 1 92.75 449 PHE A CA 1
ATOM 3422 C C . PHE A 1 449 ? 32.062 20.719 8.266 1 92.75 449 PHE A C 1
ATOM 3424 O O . PHE A 1 449 ? 31.641 19.969 7.387 1 92.75 449 PHE A O 1
ATOM 3431 N N . PHE A 1 450 ? 32.875 21.609 7.961 1 88.06 450 PHE A N 1
ATOM 3432 C CA . PHE A 1 450 ? 33.594 21.641 6.691 1 88.06 450 PHE A CA 1
ATOM 3433 C C . PHE A 1 450 ? 34.938 22.328 6.848 1 88.06 450 PHE A C 1
ATOM 3435 O O . PHE A 1 450 ? 35.125 23.141 7.75 1 88.06 450 PHE A O 1
ATOM 3442 N N . ASP A 1 451 ? 35.906 21.766 6.23 1 74.81 451 ASP A N 1
ATOM 3443 C CA . ASP A 1 451 ? 37.25 22.281 6.348 1 74.81 451 ASP A CA 1
ATOM 3444 C C . ASP A 1 451 ? 37.688 22.938 5.043 1 74.81 451 ASP A C 1
ATOM 3446 O O . ASP A 1 451 ? 37.156 22.641 3.975 1 74.81 451 ASP A O 1
ATOM 3450 N N . ASP A 1 452 ? 38.625 23.859 5.207 1 63.03 452 ASP A N 1
ATOM 3451 C CA . ASP A 1 452 ? 39.188 24.609 4.086 1 63.03 452 ASP A CA 1
ATOM 3452 C C . ASP A 1 452 ? 39.844 23.688 3.08 1 63.03 452 ASP A C 1
ATOM 3454 O O . ASP A 1 452 ? 39.812 23.938 1.875 1 63.03 452 ASP A O 1
ATOM 3458 N N . ASN A 1 453 ? 40.312 22.656 3.633 1 62.5 453 ASN A N 1
ATOM 3459 C CA . ASN A 1 453 ? 41.125 21.828 2.764 1 62.5 453 ASN A CA 1
ATOM 3460 C C . ASN A 1 453 ? 40.312 20.703 2.135 1 62.5 453 ASN A C 1
ATOM 3462 O O . ASN A 1 453 ? 40.781 20.031 1.209 1 62.5 453 ASN A O 1
ATOM 3466 N N . SER A 1 454 ? 39.188 20.531 2.719 1 67.19 454 SER A N 1
ATOM 3467 C CA . SER A 1 454 ? 38.375 19.438 2.191 1 67.19 454 SER A CA 1
ATOM 3468 C C . SER A 1 454 ? 37.062 19.938 1.627 1 67.19 454 SER A C 1
ATOM 3470 O O . SER A 1 454 ? 36.375 20.766 2.254 1 67.19 454 SER A O 1
ATOM 3472 N N . PRO A 1 455 ? 36.812 19.547 0.372 1 77.5 455 PRO A N 1
ATOM 3473 C CA . PRO A 1 455 ? 35.531 19.938 -0.262 1 77.5 455 PRO A CA 1
ATOM 3474 C C . PRO A 1 455 ? 34.312 19.25 0.343 1 77.5 455 PRO A C 1
ATOM 3476 O O . PRO A 1 455 ? 33.188 19.5 -0.065 1 77.5 455 PRO A O 1
ATOM 3479 N N . THR A 1 456 ? 34.562 18.562 1.489 1 88.88 456 THR A N 1
ATOM 3480 C CA . THR A 1 456 ? 33.469 17.75 2 1 88.88 456 THR A CA 1
ATOM 3481 C C . THR A 1 456 ? 32.75 18.469 3.143 1 88.88 456 THR A C 1
ATOM 3483 O O . THR A 1 456 ? 33.406 19.156 3.939 1 88.88 456 THR A O 1
ATOM 3486 N N . ILE A 1 457 ? 31.562 18.391 3.143 1 94.38 457 ILE A N 1
ATOM 3487 C CA . ILE A 1 457 ? 30.719 18.938 4.191 1 94.38 457 ILE A CA 1
ATOM 3488 C C . ILE A 1 457 ? 30.031 17.812 4.965 1 94.38 457 ILE A C 1
ATOM 3490 O O . ILE A 1 457 ? 29.484 16.891 4.367 1 94.38 457 ILE A O 1
ATOM 3494 N N . ASP A 1 458 ? 30.141 17.844 6.305 1 95.25 458 ASP A N 1
ATOM 3495 C CA . ASP A 1 458 ? 29.484 16.859 7.168 1 95.25 458 ASP A CA 1
ATOM 3496 C C . ASP A 1 458 ? 28.312 17.5 7.926 1 95.25 458 ASP A C 1
ATOM 3498 O O . ASP A 1 458 ? 28.484 18.547 8.555 1 95.25 458 ASP A O 1
ATOM 3502 N N . VAL A 1 459 ? 27.219 16.891 7.812 1 96.56 459 VAL A N 1
ATOM 3503 C CA . VAL A 1 459 ? 26.062 17.328 8.562 1 96.56 459 VAL A CA 1
ATOM 3504 C C . VAL A 1 459 ? 25.703 16.281 9.625 1 96.56 459 VAL A C 1
ATOM 3506 O O . VAL A 1 459 ? 25.531 15.109 9.305 1 96.56 459 VAL A O 1
ATOM 3509 N N . ILE A 1 460 ? 25.578 16.672 10.875 1 96.12 460 ILE A N 1
ATOM 3510 C CA . ILE A 1 460 ? 25.172 15.789 11.969 1 96.12 460 ILE A CA 1
ATOM 3511 C C . ILE A 1 460 ? 23.953 16.391 12.68 1 96.12 460 ILE A C 1
ATOM 3513 O O . ILE A 1 460 ? 23.969 17.562 13.055 1 96.12 460 ILE A O 1
ATOM 3517 N N . TYR A 1 461 ? 22.969 15.594 12.844 1 95.62 461 TYR A N 1
ATOM 3518 C CA . TYR A 1 461 ? 21.734 16.078 13.453 1 95.62 461 TYR A CA 1
ATOM 3519 C C . TYR A 1 461 ? 21.656 15.68 14.922 1 95.62 461 TYR A C 1
ATOM 3521 O O . TYR A 1 461 ? 22.281 14.703 15.344 1 95.62 461 TYR A O 1
ATOM 3529 N N . PHE A 1 462 ? 20.938 16.531 15.641 1 93.88 462 PHE A N 1
ATOM 3530 C CA . PHE A 1 462 ? 20.641 16.203 17.031 1 93.88 462 PHE A CA 1
ATOM 3531 C C . PHE A 1 462 ? 19.531 15.156 17.109 1 93.88 462 PHE A C 1
ATOM 3533 O O . PHE A 1 462 ? 18.797 14.945 16.141 1 93.88 462 PHE A O 1
ATOM 3540 N N . GLN A 1 463 ? 19.344 14.484 18.172 1 90.12 463 GLN A N 1
ATOM 3541 C CA . GLN A 1 463 ? 18.438 13.359 18.375 1 90.12 463 GLN A CA 1
ATOM 3542 C C . GLN A 1 463 ? 16.984 13.758 18.125 1 90.12 463 GLN A C 1
ATOM 3544 O O . GLN A 1 463 ? 16.203 12.969 17.578 1 90.12 463 GLN A O 1
ATOM 3549 N N . ASP A 1 464 ? 16.609 14.984 18.359 1 88.56 464 ASP A N 1
ATOM 3550 C CA . ASP A 1 464 ? 15.211 15.391 18.297 1 88.56 464 ASP A CA 1
ATOM 3551 C C . ASP A 1 464 ? 14.906 16.109 16.984 1 88.56 464 ASP A C 1
ATOM 3553 O O . ASP A 1 464 ? 13.836 16.703 16.828 1 88.56 464 ASP A O 1
ATOM 3557 N N . ALA A 1 465 ? 15.891 16.047 16.125 1 93.06 465 ALA A N 1
ATOM 3558 C CA . ALA A 1 465 ? 15.68 16.719 14.844 1 93.06 465 ALA A CA 1
ATOM 3559 C C . ALA A 1 465 ? 14.492 16.125 14.094 1 93.06 465 ALA A C 1
ATOM 3561 O O . ALA A 1 465 ? 14.32 14.906 14.055 1 93.06 465 ALA A O 1
ATOM 3562 N N . THR A 1 466 ? 13.617 16.953 13.531 1 92.44 466 THR A N 1
ATOM 3563 C CA . THR A 1 466 ? 12.445 16.562 12.758 1 92.44 466 THR A CA 1
ATOM 3564 C C . THR A 1 466 ? 12.797 16.406 11.281 1 92.44 466 THR A C 1
ATOM 3566 O O . THR A 1 466 ? 13.938 16.641 10.883 1 92.44 466 THR A O 1
ATOM 3569 N N . GLY A 1 467 ? 11.805 15.977 10.547 1 92.12 467 GLY A N 1
ATOM 3570 C CA . GLY A 1 467 ? 12.008 15.852 9.109 1 92.12 467 GLY A CA 1
ATOM 3571 C C . GLY A 1 467 ? 12.344 17.172 8.438 1 92.12 467 GLY A C 1
ATOM 3572 O O . GLY A 1 467 ? 13.219 17.219 7.57 1 92.12 467 GLY A O 1
ATOM 3573 N N . GLU A 1 468 ? 11.727 18.156 8.844 1 94.25 468 GLU A N 1
ATOM 3574 C CA . GLU A 1 468 ? 11.984 19.484 8.297 1 94.25 468 GLU A CA 1
ATOM 3575 C C 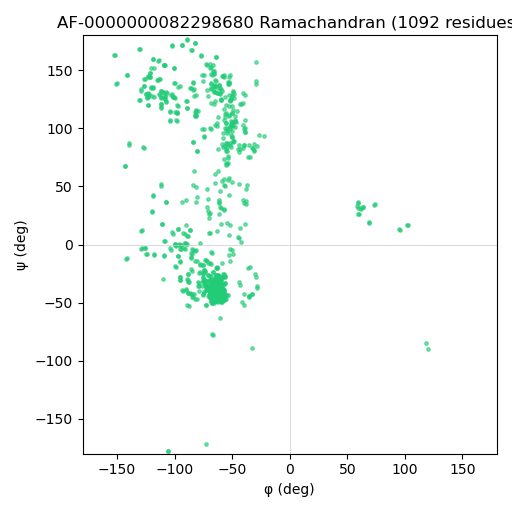. GLU A 1 468 ? 13.391 19.969 8.641 1 94.25 468 GLU A C 1
ATOM 3577 O O . GLU A 1 468 ? 14.031 20.641 7.844 1 94.25 468 GLU A O 1
ATOM 3582 N N . ASP A 1 469 ? 13.797 19.562 9.812 1 95.25 469 ASP A N 1
ATOM 3583 C CA . ASP A 1 469 ? 15.141 19.922 10.242 1 95.25 469 ASP A CA 1
ATOM 3584 C C . ASP A 1 469 ? 16.188 19.266 9.352 1 95.25 469 ASP A C 1
ATOM 3586 O O . ASP A 1 469 ? 17.219 19.891 9.031 1 95.25 469 ASP A O 1
ATOM 3590 N N . VAL A 1 470 ? 15.898 18.047 9.078 1 95.75 470 VAL A N 1
ATOM 3591 C CA . VAL A 1 470 ? 16.828 17.312 8.234 1 95.75 470 VAL A CA 1
ATOM 3592 C C . VAL A 1 470 ? 16.953 18 6.871 1 95.75 470 VAL A C 1
ATOM 3594 O O . VAL A 1 470 ? 18.047 18.172 6.352 1 95.75 470 VAL A O 1
ATOM 3597 N N . ILE A 1 471 ? 15.875 18.375 6.336 1 96.56 471 ILE A N 1
ATOM 3598 C CA . ILE A 1 471 ? 15.859 19.078 5.059 1 96.56 471 ILE A CA 1
ATOM 3599 C C . ILE A 1 471 ? 16.609 20.391 5.184 1 96.56 471 ILE A C 1
ATOM 3601 O O . ILE A 1 471 ? 17.375 20.766 4.293 1 96.56 471 ILE A O 1
ATOM 3605 N N . CYS A 1 472 ? 16.406 21.078 6.238 1 96.88 472 CYS A N 1
ATOM 3606 C CA . CYS A 1 472 ? 17.062 22.359 6.492 1 96.88 472 CYS A CA 1
ATOM 3607 C C . CYS A 1 472 ? 18.578 22.203 6.523 1 96.88 472 CYS A C 1
ATOM 3609 O O . CYS A 1 472 ? 19.312 23.016 5.949 1 96.88 472 CYS A O 1
ATOM 3611 N N . GLY A 1 473 ? 19.016 21.156 7.238 1 97 473 GLY A N 1
ATOM 3612 C CA . GLY A 1 473 ? 20.438 20.906 7.305 1 97 473 GLY A CA 1
ATOM 3613 C C . GLY A 1 473 ? 21.078 20.656 5.945 1 97 473 GLY A C 1
ATOM 3614 O O . GLY A 1 473 ? 22.172 21.156 5.66 1 97 473 GLY A O 1
ATOM 3615 N N . ILE A 1 474 ? 20.375 19.922 5.121 1 96.38 474 ILE A N 1
ATOM 3616 C CA . ILE A 1 474 ? 20.891 19.625 3.793 1 96.38 474 ILE A CA 1
ATOM 3617 C C . ILE A 1 474 ? 20.891 20.891 2.938 1 96.38 474 ILE A C 1
ATOM 3619 O O . ILE A 1 474 ? 21.828 21.141 2.174 1 96.38 474 ILE A O 1
ATOM 3623 N N . TYR A 1 475 ? 19.875 21.688 3.025 1 96.94 475 TYR A N 1
ATOM 3624 C CA . TYR A 1 475 ? 19.828 22.969 2.334 1 96.94 475 TYR A CA 1
ATOM 3625 C C . TYR A 1 475 ? 21.016 23.844 2.736 1 96.94 475 TYR A C 1
ATOM 3627 O O . TYR A 1 475 ? 21.641 24.469 1.885 1 96.94 475 TYR A O 1
ATOM 3635 N N . HIS A 1 476 ? 21.188 23.875 4.02 1 96.69 476 HIS A N 1
ATOM 3636 C CA . HIS A 1 476 ? 22.312 24.641 4.535 1 96.69 476 HIS A CA 1
ATOM 3637 C C . HIS A 1 476 ? 23.625 24.188 3.912 1 96.69 476 HIS A C 1
ATOM 3639 O O . HIS A 1 476 ? 24.453 25.016 3.525 1 96.69 476 HIS A O 1
ATOM 3645 N N . ALA A 1 477 ? 23.812 22.891 3.877 1 95.69 477 ALA A N 1
ATOM 3646 C CA . ALA A 1 477 ? 25.016 22.344 3.25 1 95.69 477 ALA A CA 1
ATOM 3647 C C . ALA A 1 477 ? 25.125 22.781 1.794 1 95.69 477 ALA A C 1
ATOM 3649 O O . ALA A 1 477 ? 26.203 23.141 1.328 1 95.69 477 ALA A O 1
ATOM 3650 N N . TRP A 1 478 ? 24.062 22.75 1.05 1 93.69 478 TRP A N 1
ATOM 3651 C CA . TRP A 1 478 ? 24.047 23.188 -0.343 1 93.69 478 TRP A CA 1
ATOM 3652 C C . TRP A 1 478 ? 24.422 24.656 -0.458 1 93.69 478 TRP A C 1
ATOM 3654 O O . TRP A 1 478 ? 25.109 25.062 -1.396 1 93.69 478 TRP A O 1
ATOM 3664 N N . LEU A 1 479 ? 23.906 25.438 0.436 1 92.81 479 LEU A N 1
ATOM 3665 C CA . LEU A 1 479 ? 24.203 26.859 0.455 1 92.81 479 LEU A CA 1
ATOM 3666 C C . LEU A 1 479 ? 25.688 27.109 0.671 1 92.81 479 LEU A C 1
ATOM 3668 O O . LEU A 1 479 ? 26.297 27.953 -0.003 1 92.81 479 LEU A O 1
ATOM 3672 N N . ILE A 1 480 ? 26.219 26.391 1.635 1 92 480 ILE A N 1
ATOM 3673 C CA . ILE A 1 480 ? 27.656 26.516 1.91 1 92 480 ILE A CA 1
ATOM 3674 C C . ILE A 1 480 ? 28.453 26.141 0.668 1 92 480 ILE A C 1
ATOM 3676 O O . ILE A 1 480 ? 29.391 26.844 0.296 1 92 480 ILE A O 1
ATOM 3680 N N . ARG A 1 481 ? 28.078 25.062 0.087 1 90 481 ARG A N 1
ATOM 3681 C CA . ARG A 1 481 ? 28.781 24.609 -1.108 1 90 481 ARG A CA 1
ATOM 3682 C C . ARG A 1 481 ? 28.703 25.656 -2.221 1 90 481 ARG A C 1
ATOM 3684 O O . ARG A 1 481 ? 29.688 25.891 -2.918 1 90 481 ARG A O 1
ATOM 3691 N N . SER A 1 482 ? 27.609 26.234 -2.445 1 87.06 482 SER A N 1
ATOM 3692 C CA . SER A 1 482 ? 27.406 27.234 -3.496 1 87.06 482 SER A CA 1
ATOM 3693 C C . SER A 1 482 ? 28.281 28.453 -3.275 1 87.06 482 SER A C 1
ATOM 3695 O O . SER A 1 482 ? 28.656 29.141 -4.23 1 87.06 482 SER A O 1
ATOM 3697 N N . GLN A 1 483 ? 28.594 28.734 -2.037 1 83.5 483 GLN A N 1
ATOM 3698 C CA . GLN A 1 483 ? 29.391 29.906 -1.71 1 83.5 483 GLN A CA 1
ATOM 3699 C C . GLN A 1 483 ? 30.891 29.578 -1.729 1 83.5 483 GLN A C 1
ATOM 3701 O O . GLN A 1 483 ? 31.719 30.453 -1.982 1 83.5 483 GLN A O 1
ATOM 3706 N N . THR A 1 484 ? 31.219 28.344 -1.422 1 80.81 484 THR A N 1
ATOM 3707 C CA . THR A 1 484 ? 32.625 27.969 -1.286 1 80.81 484 THR A CA 1
ATOM 3708 C C . THR A 1 484 ? 33.188 27.547 -2.633 1 80.81 484 THR A C 1
ATOM 3710 O O . THR A 1 484 ? 34.406 27.703 -2.875 1 80.81 484 THR A O 1
ATOM 3713 N N . VAL A 1 485 ? 32.438 26.953 -3.529 1 74.38 485 VAL A N 1
ATOM 3714 C CA . VAL A 1 485 ? 32.938 26.422 -4.781 1 74.38 485 VAL A CA 1
ATOM 3715 C C . VAL A 1 485 ? 33.438 27.547 -5.68 1 74.38 485 VAL A C 1
ATOM 3717 O O . VAL A 1 485 ? 34.562 27.516 -6.199 1 74.38 485 VAL A O 1
ATOM 3720 N N . PRO A 1 486 ? 32.625 28.609 -5.887 1 63.47 486 PRO A N 1
ATOM 3721 C CA . PRO A 1 486 ? 33.125 29.703 -6.711 1 63.47 486 PRO A CA 1
ATOM 3722 C C . PRO A 1 486 ? 34.344 30.391 -6.094 1 63.47 486 PRO A C 1
ATOM 3724 O O . PRO A 1 486 ? 35.219 30.875 -6.82 1 63.47 486 PRO A O 1
ATOM 3727 N N . LEU A 1 487 ? 34.375 30.406 -4.754 1 56.94 487 LEU A N 1
ATOM 3728 C CA . LEU A 1 487 ? 35.469 31.062 -4.051 1 56.94 487 LEU A CA 1
ATOM 3729 C C . LEU A 1 487 ? 36.781 30.312 -4.273 1 56.94 487 LEU A C 1
ATOM 3731 O O . LEU A 1 487 ? 37.844 30.922 -4.367 1 56.94 487 LEU A O 1
ATOM 3735 N N . LYS A 1 488 ? 36.688 29.016 -4.301 1 60.03 488 LYS A N 1
ATOM 3736 C CA . LYS A 1 488 ? 37.875 28.219 -4.559 1 60.03 488 LYS A CA 1
ATOM 3737 C C . LYS A 1 488 ? 38.375 28.438 -5.98 1 60.03 488 LYS A C 1
ATOM 3739 O O . LYS A 1 488 ? 39.594 28.406 -6.227 1 60.03 488 LYS A O 1
ATOM 3744 N N . GLU A 1 489 ? 37.406 28.609 -6.824 1 55.34 489 GLU A N 1
ATOM 3745 C CA . GLU A 1 489 ? 37.844 28.875 -8.195 1 55.34 489 GLU A CA 1
ATOM 3746 C C . GLU A 1 489 ? 38.531 30.25 -8.305 1 55.34 489 GLU A C 1
ATOM 3748 O O . GLU A 1 489 ? 39.469 30.422 -9.078 1 55.34 489 GLU A O 1
ATOM 3753 N N . ILE A 1 490 ? 38.031 31.125 -7.398 1 48.88 490 ILE A N 1
ATOM 3754 C CA . ILE A 1 490 ? 38.625 32.469 -7.402 1 48.88 490 ILE A CA 1
ATOM 3755 C C . ILE A 1 490 ? 39.906 32.469 -6.566 1 48.88 490 ILE A C 1
ATOM 3757 O O . ILE A 1 490 ? 40.875 33.125 -6.922 1 48.88 490 ILE A O 1
ATOM 3761 N N . ASP A 1 491 ? 39.781 31.828 -5.367 1 52.81 491 ASP A N 1
ATOM 3762 C CA . ASP A 1 491 ? 40.938 31.906 -4.445 1 52.81 491 ASP A CA 1
ATOM 3763 C C . ASP A 1 491 ? 42.125 31.156 -4.98 1 52.81 491 ASP A C 1
ATOM 3765 O O . ASP A 1 491 ? 43.156 31.016 -4.285 1 52.81 491 ASP A O 1
ATOM 3769 N N . LYS A 1 492 ? 42.156 30.391 -6.047 1 47.09 492 LYS A N 1
ATOM 3770 C CA . LYS A 1 492 ? 43.438 30 -6.566 1 47.09 492 LYS A CA 1
ATOM 3771 C C . LYS A 1 492 ? 44.406 31.172 -6.598 1 47.09 492 LYS A C 1
ATOM 3773 O O . LYS A 1 492 ? 45.594 31.016 -6.875 1 47.09 492 LYS A O 1
ATOM 3778 N N . THR A 1 493 ? 43.875 32.344 -6.82 1 41.44 493 THR A N 1
ATOM 3779 C CA . THR A 1 493 ? 44.812 33.438 -6.977 1 41.44 493 THR A CA 1
ATOM 3780 C C . THR A 1 493 ? 45.281 33.969 -5.617 1 41.44 493 THR A C 1
ATOM 3782 O O . THR A 1 493 ? 46 34.969 -5.535 1 41.44 493 THR A O 1
ATOM 3785 N N . GLY A 1 494 ? 45.562 33.438 -4.457 1 43.66 494 GLY A N 1
ATOM 3786 C CA . GLY A 1 494 ? 46.469 33.594 -3.332 1 43.66 494 GLY A CA 1
ATOM 3787 C C . GLY A 1 494 ? 45.75 33.906 -2.031 1 43.66 494 GLY A C 1
ATOM 3788 O O . GLY A 1 494 ? 46.062 33.312 -0.993 1 43.66 494 GLY A O 1
ATOM 3789 N N . ASN A 1 495 ? 45.312 35.312 -1.56 1 40.28 495 ASN A N 1
ATOM 3790 C CA . ASN A 1 495 ? 45.375 36 -0.283 1 40.28 495 ASN A CA 1
ATOM 3791 C C . ASN A 1 495 ? 44.156 35.719 0.577 1 40.28 495 ASN A C 1
ATOM 3793 O O . ASN A 1 495 ? 44.094 36.125 1.745 1 40.28 495 ASN A O 1
ATOM 3797 N N . ASP A 1 496 ? 42.812 35.875 0.216 1 44.34 496 ASP A N 1
ATOM 3798 C CA . ASP A 1 496 ? 41.719 36.219 1.115 1 44.34 496 ASP A CA 1
ATOM 3799 C C . ASP A 1 496 ? 41.219 35 1.886 1 44.34 496 ASP A C 1
ATOM 3801 O O . ASP A 1 496 ? 40.688 34.062 1.295 1 44.34 496 ASP A O 1
ATOM 3805 N N . SER A 1 497 ? 41.844 34.531 2.986 1 46.69 497 SER A N 1
ATOM 3806 C CA . SER A 1 497 ? 41.438 33.594 4.039 1 46.69 497 SER A CA 1
ATOM 3807 C C . SER A 1 497 ? 39.969 33.812 4.418 1 46.69 497 SER A C 1
ATOM 3809 O O . SER A 1 497 ? 39.656 34.656 5.258 1 46.69 497 SER A O 1
ATOM 3811 N N . THR A 1 498 ? 39.094 34.125 3.633 1 53.69 498 THR A N 1
ATOM 3812 C CA . THR A 1 498 ? 37.719 34.125 4.094 1 53.69 498 THR A CA 1
ATOM 3813 C C . THR A 1 498 ? 37.438 32.969 5.027 1 53.69 498 THR A C 1
ATOM 3815 O O . THR A 1 498 ? 37.656 31.797 4.66 1 53.69 498 THR A O 1
ATOM 3818 N N . ASN A 1 499 ? 37.469 33.125 6.465 1 71.06 499 ASN A N 1
ATOM 3819 C CA . ASN A 1 499 ? 37.375 32.281 7.66 1 71.06 499 ASN A CA 1
ATOM 3820 C C . ASN A 1 499 ? 36.156 31.375 7.617 1 71.06 499 ASN A C 1
ATOM 3822 O O . ASN A 1 499 ? 35.031 31.859 7.41 1 71.06 499 ASN A O 1
ATOM 3826 N N . HIS A 1 500 ? 36.312 30.172 7.34 1 78.81 500 HIS A N 1
ATOM 3827 C CA . HIS A 1 500 ? 35.281 29.125 7.434 1 78.81 500 HIS A CA 1
ATOM 3828 C C . HIS A 1 500 ? 34.281 29.438 8.523 1 78.81 500 HIS A C 1
ATOM 3830 O O . HIS A 1 500 ? 33.062 29.172 8.344 1 78.81 500 HIS A O 1
ATOM 3836 N N . ASP A 1 501 ? 34.75 30.156 9.398 1 85.69 501 ASP A N 1
ATOM 3837 C CA . ASP A 1 501 ? 33.875 30.484 10.508 1 85.69 501 ASP A CA 1
ATOM 3838 C C . ASP A 1 501 ? 32.906 31.594 10.133 1 85.69 501 ASP A C 1
ATOM 3840 O O . ASP A 1 501 ? 31.734 31.562 10.547 1 85.69 501 ASP A O 1
ATOM 3844 N N . ASP A 1 502 ? 33.406 32.469 9.367 1 86.81 502 ASP A N 1
ATOM 3845 C CA . ASP A 1 502 ? 32.531 33.531 8.922 1 86.81 502 ASP A CA 1
ATOM 3846 C C . ASP A 1 502 ? 31.453 33.031 7.98 1 86.81 502 ASP A C 1
ATOM 3848 O O . ASP A 1 502 ? 30.312 33.438 8.047 1 86.81 502 ASP A O 1
ATOM 3852 N N . ILE A 1 503 ? 31.844 32.125 7.164 1 88.19 503 ILE A N 1
ATOM 3853 C CA . ILE A 1 503 ? 30.891 31.516 6.23 1 88.19 503 ILE A CA 1
ATOM 3854 C C . ILE A 1 503 ? 29.828 30.734 7.004 1 88.19 503 ILE A C 1
ATOM 3856 O O . ILE A 1 503 ? 28.641 30.828 6.703 1 88.19 503 ILE A O 1
ATOM 3860 N N . LEU A 1 504 ? 30.266 30 7.953 1 91.06 504 LEU A N 1
ATOM 3861 C CA . LEU A 1 504 ? 29.344 29.188 8.758 1 91.06 504 LEU A CA 1
ATOM 3862 C C . LEU A 1 504 ? 28.344 30.078 9.484 1 91.06 504 LEU A C 1
ATOM 3864 O O . LEU A 1 504 ? 27.141 29.812 9.477 1 91.06 504 LEU A O 1
ATOM 3868 N N . GLN A 1 505 ? 28.812 31.156 10.07 1 90.94 505 GLN A N 1
ATOM 3869 C CA . GLN A 1 505 ? 27.953 32.062 10.828 1 90.94 505 GLN A CA 1
ATOM 3870 C C . GLN A 1 505 ? 26.984 32.812 9.898 1 90.94 505 GLN A C 1
ATOM 3872 O O . GLN A 1 505 ? 25.797 32.938 10.211 1 90.94 505 GLN A O 1
ATOM 3877 N N . SER A 1 506 ? 27.516 33.281 8.844 1 91.38 506 SER A N 1
ATOM 3878 C CA . SER A 1 506 ? 26.688 34 7.91 1 91.38 506 SER A CA 1
ATOM 3879 C C . SER A 1 506 ? 25.625 33.125 7.281 1 91.38 506 SER A C 1
ATOM 3881 O O . SER A 1 506 ? 24.5 33.531 7.051 1 91.38 506 SER A O 1
ATOM 3883 N N . THR A 1 507 ? 25.969 31.875 6.988 1 93.69 507 THR A N 1
ATOM 3884 C CA . THR A 1 507 ? 25.031 30.969 6.348 1 93.69 507 THR A CA 1
ATOM 3885 C C . THR A 1 507 ? 23.953 30.516 7.336 1 93.69 507 THR A C 1
ATOM 3887 O O . THR A 1 507 ? 22.812 30.266 6.953 1 93.69 507 THR A O 1
ATOM 3890 N N . TYR A 1 508 ? 24.297 30.359 8.586 1 94.62 508 TYR A N 1
ATOM 3891 C CA . TYR A 1 508 ? 23.281 30.062 9.586 1 94.62 508 TYR A CA 1
ATOM 3892 C C . TYR A 1 508 ? 22.219 31.141 9.617 1 94.62 508 TYR A C 1
ATOM 3894 O O . TYR A 1 508 ? 21.016 30.844 9.664 1 94.62 508 TYR A O 1
ATOM 3902 N N . LYS A 1 509 ? 22.625 32.344 9.578 1 93.38 509 LYS A N 1
ATOM 3903 C CA . LYS A 1 509 ? 21.688 33.469 9.586 1 93.38 509 LYS A CA 1
ATOM 3904 C C . LYS A 1 509 ? 20.844 33.5 8.32 1 93.38 509 LYS A C 1
ATOM 3906 O O . LYS A 1 509 ? 19.641 33.75 8.375 1 93.38 509 LYS A O 1
ATOM 3911 N N . GLN A 1 510 ? 21.484 33.219 7.289 1 94.25 510 GLN A N 1
ATOM 3912 C CA . GLN A 1 510 ? 20.781 33.219 6.016 1 94.25 510 GLN A CA 1
ATOM 3913 C C . GLN A 1 510 ? 19.719 32.094 5.988 1 94.25 510 GLN A C 1
ATOM 3915 O O . GLN A 1 510 ? 18.609 32.312 5.52 1 94.25 510 GLN A O 1
ATOM 3920 N N . VAL A 1 511 ? 20.047 30.938 6.418 1 95.94 511 VAL A N 1
ATOM 3921 C CA . VAL A 1 511 ? 19.141 29.797 6.418 1 95.94 511 VAL A CA 1
ATOM 3922 C C . VAL A 1 511 ? 17.969 30.062 7.344 1 95.94 511 VAL A C 1
ATOM 3924 O O . VAL A 1 511 ? 16.828 29.719 7.031 1 95.94 511 VAL A O 1
ATOM 3927 N N . GLN A 1 512 ? 18.188 30.688 8.477 1 94 512 GLN A N 1
ATOM 3928 C CA . GLN A 1 512 ? 17.125 31.016 9.422 1 94 512 GLN A CA 1
ATOM 3929 C C . GLN A 1 512 ? 16.109 31.953 8.797 1 94 512 GLN A C 1
ATOM 3931 O O . GLN A 1 512 ? 14.906 31.875 9.102 1 94 512 GLN A O 1
ATOM 3936 N N . LYS A 1 513 ? 16.547 32.656 7.918 1 94.12 513 LYS A N 1
ATOM 3937 C CA . LYS A 1 513 ? 15.688 33.656 7.273 1 94.12 513 LYS A CA 1
ATOM 3938 C C . LYS A 1 513 ? 14.977 33.031 6.066 1 94.12 513 LYS A C 1
ATOM 3940 O O . LYS A 1 513 ? 13.805 33.344 5.812 1 94.12 513 LYS A O 1
ATOM 3945 N N . THR A 1 514 ? 15.609 32.25 5.371 1 94.88 514 THR A N 1
ATOM 3946 C CA . THR A 1 514 ? 15.109 31.812 4.066 1 94.88 514 THR A CA 1
ATOM 3947 C C . THR A 1 514 ? 14.375 30.484 4.18 1 94.88 514 THR A C 1
ATOM 3949 O O . THR A 1 514 ? 13.453 30.203 3.404 1 94.88 514 THR A O 1
ATOM 3952 N N . PHE A 1 515 ? 14.656 29.609 5.094 1 96.38 515 PHE A N 1
ATOM 3953 C CA . PHE A 1 515 ? 14.164 28.234 5.105 1 96.38 515 PHE A CA 1
ATOM 3954 C C . PHE A 1 515 ? 12.664 28.203 5.387 1 96.38 515 PHE A C 1
ATOM 3956 O O . PHE A 1 515 ? 11.945 27.375 4.82 1 96.38 515 PHE A O 1
ATOM 3963 N N . PRO A 1 516 ? 12.156 29.078 6.254 1 96 516 PRO A N 1
ATOM 3964 C CA . PRO A 1 516 ? 10.711 29.031 6.488 1 96 516 PRO A CA 1
ATOM 3965 C C . PRO A 1 516 ? 9.898 29.203 5.207 1 96 516 PRO A C 1
ATOM 3967 O O . PRO A 1 516 ? 8.883 28.547 5.02 1 96 516 PRO A O 1
ATOM 3970 N N . SER A 1 517 ? 10.336 30.031 4.383 1 95.62 517 SER A N 1
ATOM 3971 C CA . SER A 1 517 ? 9.672 30.234 3.102 1 95.62 517 SER A CA 1
ATOM 3972 C C . SER A 1 517 ? 9.82 29 2.209 1 95.62 517 SER A C 1
ATOM 3974 O O . SER A 1 517 ? 8.891 28.641 1.49 1 95.62 517 SER A O 1
ATOM 3976 N N . ILE A 1 518 ? 10.969 28.438 2.238 1 96.69 518 ILE A N 1
ATOM 3977 C CA . ILE A 1 518 ? 11.227 27.234 1.459 1 96.69 518 ILE A CA 1
ATOM 3978 C C . ILE A 1 518 ? 10.336 26.094 1.96 1 96.69 518 ILE A C 1
ATOM 3980 O O . ILE A 1 518 ? 9.75 25.359 1.162 1 96.69 518 ILE A O 1
ATOM 3984 N N . ALA A 1 519 ? 10.219 25.969 3.232 1 96.31 519 ALA A N 1
ATOM 3985 C CA . ALA A 1 519 ? 9.406 24.922 3.842 1 96.31 519 ALA A CA 1
ATOM 3986 C C . ALA A 1 519 ? 7.945 25.047 3.43 1 96.31 519 ALA A C 1
ATOM 3988 O O . ALA A 1 519 ? 7.285 24.047 3.127 1 96.31 519 ALA A O 1
ATOM 3989 N N . LEU A 1 520 ? 7.477 26.234 3.416 1 95.38 520 LEU A N 1
ATOM 3990 C CA . LEU A 1 520 ? 6.094 26.484 3.018 1 95.38 520 LEU A CA 1
ATOM 3991 C C . LEU A 1 520 ? 5.883 26.156 1.545 1 95.38 520 LEU A C 1
ATOM 3993 O O . LEU A 1 520 ? 4.855 25.578 1.174 1 95.38 520 LEU A O 1
ATOM 3997 N N . GLU A 1 521 ? 6.832 26.547 0.782 1 96.25 521 GLU A N 1
ATOM 3998 C CA . GLU A 1 521 ? 6.734 26.281 -0.648 1 96.25 521 GLU A CA 1
ATOM 3999 C C . GLU A 1 521 ? 6.809 24.781 -0.93 1 96.25 521 GLU A C 1
ATOM 4001 O O . GLU A 1 521 ? 6.176 24.281 -1.865 1 96.25 521 GLU A O 1
ATOM 4006 N N . LEU A 1 522 ? 7.621 24.078 -0.214 1 96.75 522 LEU A N 1
ATOM 4007 C CA . LEU A 1 522 ? 7.699 22.625 -0.347 1 96.75 522 LEU A CA 1
ATOM 4008 C C . LEU A 1 522 ? 6.34 21.984 -0.081 1 96.75 522 LEU A C 1
ATOM 4010 O O . LEU A 1 522 ? 5.922 21.078 -0.813 1 96.75 522 LEU A O 1
ATOM 4014 N N . GLN A 1 523 ? 5.68 22.453 0.925 1 94.06 523 GLN A N 1
ATOM 4015 C CA . GLN A 1 523 ? 4.355 21.953 1.261 1 94.06 523 GLN A CA 1
ATOM 4016 C C . GLN A 1 523 ? 3.344 22.281 0.166 1 94.06 523 GLN A C 1
ATOM 4018 O O . GLN A 1 523 ? 2.523 21.438 -0.206 1 94.06 523 GLN A O 1
ATOM 4023 N N . LYS A 1 524 ? 3.447 23.422 -0.326 1 94.38 524 LYS A N 1
ATOM 4024 C CA . LYS A 1 524 ? 2.535 23.859 -1.378 1 94.38 524 LYS A CA 1
ATOM 4025 C C . LYS A 1 524 ? 2.713 23.031 -2.643 1 94.38 524 LYS A C 1
ATOM 4027 O O . LYS A 1 524 ? 1.747 22.766 -3.365 1 94.38 524 LYS A O 1
ATOM 4032 N N . GLN A 1 525 ? 3.928 22.656 -2.854 1 95.5 525 GLN A N 1
ATOM 4033 C CA . GLN A 1 525 ? 4.234 21.891 -4.055 1 95.5 525 GLN A CA 1
ATOM 4034 C C . GLN A 1 525 ? 3.916 20.422 -3.859 1 95.5 525 GLN A C 1
ATOM 4036 O O . GLN A 1 525 ? 4.043 19.625 -4.793 1 95.5 525 GLN A O 1
ATOM 4041 N N . GLY A 1 526 ? 3.535 19.984 -2.709 1 92.5 526 GLY A N 1
ATOM 4042 C CA . GLY A 1 526 ? 3.037 18.641 -2.502 1 92.5 526 GLY A CA 1
ATOM 4043 C C . GLY A 1 526 ? 4.062 17.719 -1.866 1 92.5 526 GLY A C 1
ATOM 4044 O O . GLY A 1 526 ? 3.883 16.5 -1.853 1 92.5 526 GLY A O 1
ATOM 4045 N N . TRP A 1 527 ? 5.105 18.297 -1.277 1 95.06 527 TRP A N 1
ATOM 4046 C CA . TRP A 1 527 ? 6.125 17.469 -0.654 1 95.06 527 TRP A CA 1
ATOM 4047 C C . TRP A 1 527 ? 5.742 17.109 0.781 1 95.06 527 TRP A C 1
ATOM 4049 O O . TRP A 1 527 ? 5.215 17.953 1.511 1 95.06 527 TRP A O 1
ATOM 4059 N N . ASN A 1 528 ? 5.93 15.859 1.07 1 91.12 528 ASN A N 1
ATOM 4060 C CA . ASN A 1 528 ? 5.781 15.398 2.447 1 91.12 528 ASN A CA 1
ATOM 4061 C C . ASN A 1 528 ? 7.098 15.492 3.215 1 91.12 528 ASN A C 1
ATOM 4063 O O . ASN A 1 528 ? 8.047 14.758 2.924 1 91.12 528 ASN A O 1
ATOM 4067 N N . THR A 1 529 ? 7.137 16.266 4.23 1 90.25 529 THR A N 1
ATOM 4068 C CA . THR A 1 529 ? 8.383 16.516 4.938 1 90.25 529 THR A CA 1
ATOM 4069 C C . THR A 1 529 ? 8.359 15.883 6.324 1 90.25 529 THR A C 1
ATOM 4071 O O . THR A 1 529 ? 9.195 16.203 7.176 1 90.25 529 THR A O 1
ATOM 4074 N N . SER A 1 530 ? 7.477 14.969 6.535 1 83.62 530 SER A N 1
ATOM 4075 C CA . SER A 1 530 ? 7.41 14.289 7.824 1 83.62 530 SER A CA 1
ATOM 4076 C C . SER A 1 530 ? 8.625 13.391 8.031 1 83.62 530 SER A C 1
ATOM 4078 O O . SER A 1 530 ? 9.242 12.938 7.07 1 83.62 530 SER A O 1
ATOM 4080 N N . MET A 1 531 ? 8.945 13.219 9.273 1 75.31 531 MET A N 1
ATOM 4081 C CA . MET A 1 531 ? 10.133 12.453 9.648 1 75.31 531 MET A CA 1
ATOM 4082 C C . MET A 1 531 ? 10 11 9.219 1 75.31 531 MET A C 1
ATOM 4084 O O . MET A 1 531 ? 10.984 10.359 8.859 1 75.31 531 MET A O 1
ATOM 4088 N N . ASP A 1 532 ? 8.906 10.492 9.156 1 76.12 532 ASP A N 1
ATOM 4089 C CA . ASP A 1 532 ? 8.695 9.07 8.922 1 76.12 532 ASP A CA 1
ATOM 4090 C C . ASP A 1 532 ? 8.945 8.711 7.457 1 76.12 532 ASP A C 1
ATOM 4092 O O . ASP A 1 532 ? 9.25 7.559 7.137 1 76.12 532 ASP A O 1
ATOM 4096 N N . VAL A 1 533 ? 8.938 9.734 6.637 1 76.38 533 VAL A N 1
ATOM 4097 C CA . VAL A 1 533 ? 9.023 9.406 5.215 1 76.38 533 VAL A CA 1
ATOM 4098 C C . VAL A 1 533 ? 10.289 10.008 4.621 1 76.38 533 VAL A C 1
ATOM 4100 O O . VAL A 1 533 ? 10.672 9.672 3.494 1 76.38 533 VAL A O 1
ATOM 4103 N N . THR A 1 534 ? 10.992 10.82 5.352 1 78.06 534 THR A N 1
ATOM 4104 C CA . THR A 1 534 ? 12.242 11.406 4.879 1 78.06 534 THR A CA 1
ATOM 4105 C C . THR A 1 534 ? 13.406 10.43 5.059 1 78.06 534 THR A C 1
ATOM 4107 O O . THR A 1 534 ? 13.734 10.062 6.184 1 78.06 534 THR A O 1
ATOM 4110 N N . THR A 1 535 ? 13.922 10.023 3.93 1 84.44 535 THR A N 1
ATOM 4111 C CA . THR A 1 535 ? 14.953 9 3.973 1 84.44 535 THR A CA 1
ATOM 4112 C C . THR A 1 535 ? 16.297 9.578 3.543 1 84.44 535 THR A C 1
ATOM 4114 O O . THR A 1 535 ? 16.984 9 2.688 1 84.44 535 THR A O 1
ATOM 4117 N N . ILE A 1 536 ? 16.656 10.594 4.129 1 88.81 536 ILE A N 1
ATOM 4118 C CA . ILE A 1 536 ? 17.922 11.242 3.844 1 88.81 536 ILE A CA 1
ATOM 4119 C C . ILE A 1 536 ? 19.031 10.617 4.695 1 88.81 536 ILE A C 1
ATOM 4121 O O . ILE A 1 536 ? 20.109 10.305 4.191 1 88.81 536 ILE A O 1
ATOM 4125 N N . GLU A 1 537 ? 18.656 10.398 5.906 1 87.81 537 GLU A N 1
ATOM 4126 C CA . GLU A 1 537 ? 19.562 9.695 6.797 1 87.81 537 GLU A CA 1
ATOM 4127 C C .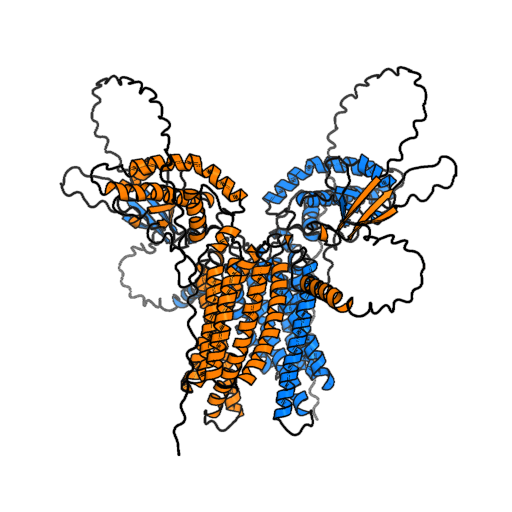 GLU A 1 537 ? 19.438 8.18 6.629 1 87.81 537 GLU A C 1
ATOM 4129 O O . GLU A 1 537 ? 18.344 7.66 6.461 1 87.81 537 GLU A O 1
ATOM 4134 N N . THR A 1 538 ? 20.578 7.578 6.531 1 79.44 538 THR A N 1
ATOM 4135 C CA . THR A 1 538 ? 20.562 6.121 6.457 1 79.44 538 THR A CA 1
ATOM 4136 C C . THR A 1 538 ? 20.438 5.508 7.848 1 79.44 538 THR A C 1
ATOM 4138 O O . THR A 1 538 ? 20.516 6.215 8.852 1 79.44 538 THR A O 1
ATOM 4141 N N . ALA A 1 539 ? 20.281 4.219 7.801 1 75.19 539 ALA A N 1
ATOM 4142 C CA . ALA A 1 539 ? 20.172 3.492 9.062 1 75.19 539 ALA A CA 1
ATOM 4143 C C . ALA A 1 539 ? 21.438 3.631 9.891 1 75.19 539 ALA A C 1
ATOM 4145 O O . ALA A 1 539 ? 21.406 3.613 11.117 1 75.19 539 ALA A O 1
ATOM 4146 N N . LEU A 1 540 ? 22.562 3.869 9.234 1 77.38 540 LEU A N 1
ATOM 4147 C CA . LEU A 1 540 ? 23.859 3.908 9.906 1 77.38 540 LEU A CA 1
ATOM 4148 C C . LEU A 1 540 ? 24.234 5.34 10.273 1 77.38 540 LEU A C 1
ATOM 4150 O O . LEU A 1 540 ? 25.234 5.562 10.969 1 77.38 540 LEU A O 1
ATOM 4154 N N . SER A 1 541 ? 23.359 6.191 9.828 1 88.06 541 SER A N 1
ATOM 4155 C CA . SER A 1 541 ? 23.625 7.578 10.203 1 88.06 541 SER A CA 1
ATOM 4156 C C . SER A 1 541 ? 23.5 7.777 11.711 1 88.06 541 SER A C 1
ATOM 4158 O O . SER A 1 541 ? 22.688 7.117 12.359 1 88.06 541 SER A O 1
ATOM 4160 N N . MET A 1 542 ? 24.375 8.742 12.227 1 91.56 542 MET A N 1
ATOM 4161 C CA . MET A 1 542 ? 24.391 8.953 13.664 1 91.56 542 MET A CA 1
ATOM 4162 C C . MET A 1 542 ? 23.891 10.352 14.023 1 91.56 542 MET A C 1
ATOM 4164 O O . MET A 1 542 ? 24.156 11.312 13.305 1 91.56 542 MET A O 1
ATOM 4168 N N . ARG A 1 543 ? 23.172 10.344 15.078 1 92.69 543 ARG A N 1
ATOM 4169 C CA . ARG A 1 543 ? 22.719 11.609 15.625 1 92.69 543 ARG A CA 1
ATOM 4170 C C . ARG A 1 543 ? 23.344 11.875 16.984 1 92.69 543 ARG A C 1
ATOM 4172 O O . ARG A 1 543 ? 23.859 10.953 17.625 1 92.69 543 ARG A O 1
ATOM 4179 N N . ILE A 1 544 ? 23.375 13.102 17.391 1 92.12 544 ILE A N 1
ATOM 4180 C CA . ILE A 1 544 ? 24.078 13.453 18.609 1 92.12 544 ILE A CA 1
ATOM 4181 C C . ILE A 1 544 ? 23.062 13.922 19.656 1 92.12 544 ILE A C 1
ATOM 4183 O O . ILE A 1 544 ? 22.016 14.461 19.328 1 92.12 544 ILE A O 1
ATOM 4187 N N . SER A 1 545 ? 23.344 13.547 20.859 1 89.38 545 SER A N 1
ATOM 4188 C CA . SER A 1 545 ? 22.625 14.039 22.031 1 89.38 545 SER A CA 1
ATOM 4189 C C . SER A 1 545 ? 23.578 14.695 23.031 1 89.38 545 SER A C 1
ATOM 4191 O O . SER A 1 545 ? 24.609 14.125 23.375 1 89.38 545 SER A O 1
ATOM 4193 N N . MET A 1 546 ? 23.344 15.953 23.312 1 83.25 546 MET A N 1
ATOM 4194 C CA . MET A 1 546 ? 24.172 16.688 24.266 1 83.25 546 MET A CA 1
ATOM 4195 C C . MET A 1 546 ? 23.312 17.625 25.109 1 83.25 546 MET A C 1
ATOM 4197 O O . MET A 1 546 ? 22.234 18.047 24.688 1 83.25 546 MET A O 1
ATOM 4201 N N . ASP A 1 547 ? 23.75 17.75 26.359 1 73.38 547 ASP A N 1
ATOM 4202 C CA . ASP A 1 547 ? 23.109 18.734 27.219 1 73.38 547 ASP A CA 1
ATOM 4203 C C . ASP A 1 547 ? 23.531 20.156 26.844 1 73.38 547 ASP A C 1
ATOM 4205 O O . ASP A 1 547 ? 24.719 20.5 26.922 1 73.38 547 ASP A O 1
ATOM 4209 N N . ARG A 1 548 ? 22.797 20.734 26.047 1 61.62 548 ARG A N 1
ATOM 4210 C CA . ARG A 1 548 ? 23.125 22.094 25.656 1 61.62 548 ARG A CA 1
ATOM 4211 C C . ARG A 1 548 ? 22.703 23.094 26.734 1 61.62 548 ARG A C 1
ATOM 4213 O O . ARG A 1 548 ? 21.781 22.828 27.5 1 61.62 548 ARG A O 1
ATOM 4220 N N . MET B 1 1 ? 28.594 -27.016 -63.031 1 16.05 1 MET B N 1
ATOM 4221 C CA . MET B 1 1 ? 29.688 -26.062 -63.094 1 16.05 1 MET B CA 1
ATOM 4222 C C . MET B 1 1 ? 29.281 -24.734 -62.469 1 16.05 1 MET B C 1
ATOM 4224 O O . MET B 1 1 ? 30.062 -24.141 -61.719 1 16.05 1 MET B O 1
ATOM 4228 N N . SER B 1 2 ? 28.328 -23.969 -63.062 1 17.33 2 SER B N 1
ATOM 4229 C CA . SER B 1 2 ? 28.422 -22.531 -63.25 1 17.33 2 SER B CA 1
ATOM 4230 C C . SER B 1 2 ? 28.172 -21.781 -61.938 1 17.33 2 SER B C 1
ATOM 4232 O O . SER B 1 2 ? 27.391 -22.219 -61.125 1 17.33 2 SER B O 1
ATOM 4234 N N . SER B 1 3 ? 28.938 -20.625 -61.594 1 17.84 3 SER B N 1
ATOM 4235 C CA . SER B 1 3 ? 29.562 -19.75 -60.625 1 17.84 3 SER B CA 1
ATOM 4236 C C . SER B 1 3 ? 28.594 -18.656 -60.188 1 17.84 3 SER B C 1
ATOM 4238 O O . SER B 1 3 ? 29.016 -17.594 -59.688 1 17.84 3 SER B O 1
ATOM 4240 N N . SER B 1 4 ? 27.312 -18.75 -60.406 1 19.23 4 SER B N 1
ATOM 4241 C CA . SER B 1 4 ? 26.609 -17.484 -60.5 1 19.23 4 SER B CA 1
ATOM 4242 C C . SER B 1 4 ? 26.75 -16.672 -59.219 1 19.23 4 SER B C 1
ATOM 4244 O O . SER B 1 4 ? 26.625 -17.219 -58.125 1 19.23 4 SER B O 1
ATOM 4246 N N . SER B 1 5 ? 27.234 -15.438 -59.281 1 18.16 5 SER B N 1
ATOM 4247 C CA . SER B 1 5 ? 27.812 -14.258 -58.625 1 18.16 5 SER B CA 1
ATOM 4248 C C . SER B 1 5 ? 26.828 -13.625 -57.656 1 18.16 5 SER B C 1
ATOM 4250 O O . SER B 1 5 ? 25.672 -13.391 -58 1 18.16 5 SER B O 1
ATOM 4252 N N . LEU B 1 6 ? 26.938 -13.812 -56.25 1 18.66 6 LEU B N 1
ATOM 4253 C CA . LEU B 1 6 ? 26.5 -13.516 -54.906 1 18.66 6 LEU B CA 1
ATOM 4254 C C . LEU B 1 6 ? 26.484 -12.008 -54.656 1 18.66 6 LEU B C 1
ATOM 4256 O O . LEU B 1 6 ? 27.547 -11.391 -54.5 1 18.66 6 LEU B O 1
ATOM 4260 N N . ILE B 1 7 ? 25.703 -11.219 -55.5 1 17.53 7 ILE B N 1
ATOM 4261 C CA . ILE B 1 7 ? 25.781 -9.773 -55.656 1 17.53 7 ILE B CA 1
ATOM 4262 C C . ILE B 1 7 ? 25.578 -9.109 -54.281 1 17.53 7 ILE B C 1
ATOM 4264 O O . ILE B 1 7 ? 24.625 -9.422 -53.562 1 17.53 7 ILE B O 1
ATOM 4268 N N . GLY B 1 8 ? 26.562 -8.312 -53.594 1 17.06 8 GLY B N 1
ATOM 4269 C CA . GLY B 1 8 ? 27.188 -7.668 -52.438 1 17.06 8 GLY B CA 1
ATOM 4270 C C . GLY B 1 8 ? 26.469 -6.395 -52 1 17.06 8 GLY B C 1
ATOM 4271 O O . GLY B 1 8 ? 26.938 -5.676 -51.125 1 17.06 8 GLY B O 1
ATOM 4272 N N . THR B 1 9 ? 25.297 -5.895 -52.625 1 17.03 9 THR B N 1
ATOM 4273 C CA . THR B 1 9 ? 25.234 -4.441 -52.688 1 17.03 9 THR B CA 1
ATOM 4274 C C . THR B 1 9 ? 25.125 -3.818 -51.312 1 17.03 9 THR B C 1
ATOM 4276 O O . THR B 1 9 ? 24.391 -4.309 -50.469 1 17.03 9 THR B O 1
ATOM 4279 N N . ARG B 1 10 ? 25.953 -2.723 -50.875 1 17.67 10 ARG B N 1
ATOM 4280 C CA . ARG B 1 10 ? 26.609 -1.893 -49.844 1 17.67 10 ARG B CA 1
ATOM 4281 C C . ARG B 1 10 ? 25.656 -0.849 -49.312 1 17.67 10 ARG B C 1
ATOM 4283 O O . ARG B 1 10 ? 25.234 0.068 -50 1 17.67 10 ARG B O 1
ATOM 4290 N N . MET B 1 11 ? 24.547 -1.165 -48.656 1 16.94 11 MET B N 1
ATOM 4291 C CA . MET B 1 11 ? 23.5 -0.214 -48.281 1 16.94 11 MET B CA 1
ATOM 4292 C C . MET B 1 11 ? 24.078 0.951 -47.5 1 16.94 11 MET B C 1
ATOM 4294 O O . MET B 1 11 ? 24.75 0.745 -46.469 1 16.94 11 MET B O 1
ATOM 4298 N N . VAL B 1 12 ? 24.375 2.121 -48.094 1 16.95 12 VAL B N 1
ATOM 4299 C CA . VAL B 1 12 ? 24.953 3.436 -47.844 1 16.95 12 VAL B CA 1
ATOM 4300 C C . VAL B 1 12 ? 24.266 4.086 -46.625 1 16.95 12 VAL B C 1
ATOM 4302 O O . VAL B 1 12 ? 23.047 3.988 -46.5 1 16.95 12 VAL B O 1
ATOM 4305 N N . LEU B 1 13 ? 25.016 4.512 -45.562 1 17.52 13 LEU B N 1
ATOM 4306 C CA . LEU B 1 13 ? 25.062 5.016 -44.188 1 17.52 13 LEU B CA 1
ATOM 4307 C C . LEU B 1 13 ? 24.562 6.457 -44.125 1 17.52 13 LEU B C 1
ATOM 4309 O O . LEU B 1 13 ? 25.281 7.383 -44.5 1 17.52 13 LEU B O 1
ATOM 4313 N N . PRO B 1 14 ? 23.375 6.828 -44.75 1 16.47 14 PRO B N 1
ATOM 4314 C CA . PRO B 1 14 ? 23.312 8.273 -44.969 1 16.47 14 PRO B CA 1
ATOM 4315 C C . PRO B 1 14 ? 23.578 9.07 -43.688 1 16.47 14 PRO B C 1
ATOM 4317 O O . PRO B 1 14 ? 23.344 8.562 -42.594 1 16.47 14 PRO B O 1
ATOM 4320 N N . GLN B 1 15 ? 24.375 10.188 -43.75 1 16.88 15 GLN B N 1
ATOM 4321 C CA . GLN B 1 15 ? 25.125 11.211 -43.031 1 16.88 15 GLN B CA 1
ATOM 4322 C C . GLN B 1 15 ? 24.188 12.203 -42.344 1 16.88 15 GLN B C 1
ATOM 4324 O O . GLN B 1 15 ? 23.766 13.195 -42.938 1 16.88 15 GLN B O 1
ATOM 4329 N N . LEU B 1 16 ? 22.984 11.883 -41.844 1 16.27 16 LEU B N 1
ATOM 4330 C CA . LEU B 1 16 ? 22.109 13.008 -41.531 1 16.27 16 LEU B CA 1
ATOM 4331 C C . LEU B 1 16 ? 22.797 13.992 -40.594 1 16.27 16 LEU B C 1
ATOM 4333 O O . LEU B 1 16 ? 23.25 13.609 -39.5 1 16.27 16 LEU B O 1
ATOM 4337 N N . ASN B 1 17 ? 23.359 15.125 -41.031 1 16.5 17 ASN B N 1
ATOM 4338 C CA . ASN B 1 17 ? 24.141 16.297 -40.656 1 16.5 17 ASN B CA 1
ATOM 4339 C C . ASN B 1 17 ? 23.406 17.141 -39.625 1 16.5 17 ASN B C 1
ATOM 4341 O O . ASN B 1 17 ? 22.516 17.922 -39.969 1 16.5 17 ASN B O 1
ATOM 4345 N N . TYR B 1 18 ? 22.688 16.625 -38.719 1 17.02 18 TYR B N 1
ATOM 4346 C CA . TYR B 1 18 ? 21.922 17.531 -37.875 1 17.02 18 TYR B CA 1
ATOM 4347 C C . TYR B 1 18 ? 22.797 18.656 -37.312 1 17.02 18 TYR B C 1
ATOM 4349 O O . TYR B 1 18 ? 23.891 18.391 -36.812 1 17.02 18 TYR B O 1
ATOM 4357 N N . CYS B 1 19 ? 22.641 19.844 -37.938 1 17.3 19 CYS B N 1
ATOM 4358 C CA . CYS B 1 19 ? 23.25 21.156 -37.75 1 17.3 19 CYS B CA 1
ATOM 4359 C C . CYS B 1 19 ? 23.156 21.594 -36.312 1 17.3 19 CYS B C 1
ATOM 4361 O O . CYS B 1 19 ? 22.062 21.781 -35.75 1 17.3 19 CYS B O 1
ATOM 4363 N N . ILE B 1 20 ? 24.062 21.25 -35.375 1 17.25 20 ILE B N 1
ATOM 4364 C CA . ILE B 1 20 ? 24.375 21.391 -33.969 1 17.25 20 ILE B CA 1
ATOM 4365 C C . ILE B 1 20 ? 24.516 22.859 -33.594 1 17.25 20 ILE B C 1
ATOM 4367 O O . ILE B 1 20 ? 24.547 23.234 -32.438 1 17.25 20 ILE B O 1
ATOM 4371 N N . SER B 1 21 ? 24.672 23.859 -34.562 1 16.3 21 SER B N 1
ATOM 4372 C CA . SER B 1 21 ? 25.688 24.797 -34.125 1 16.3 21 SER B CA 1
ATOM 4373 C C . SER B 1 21 ? 25.141 25.781 -33.094 1 16.3 21 SER B C 1
ATOM 4375 O O . SER B 1 21 ? 25.891 26.391 -32.344 1 16.3 21 SER B O 1
ATOM 4377 N N . ARG B 1 22 ? 23.875 26.312 -33.219 1 18.55 22 ARG B N 1
ATOM 4378 C CA . ARG B 1 22 ? 23.906 27.766 -33.125 1 18.55 22 ARG B CA 1
ATOM 4379 C C . ARG B 1 22 ? 24.328 28.219 -31.734 1 18.55 22 ARG B C 1
ATOM 4381 O O . ARG B 1 22 ? 23.984 27.578 -30.734 1 18.55 22 ARG B O 1
ATOM 4388 N N . ARG B 1 23 ? 25.234 29.281 -31.562 1 18.91 23 ARG B N 1
ATOM 4389 C CA . ARG B 1 23 ? 26.109 30.047 -30.688 1 18.91 23 ARG B CA 1
ATOM 4390 C C . ARG B 1 23 ? 25.312 30.875 -29.688 1 18.91 23 ARG B C 1
ATOM 4392 O O . ARG B 1 23 ? 24.875 31.984 -30 1 18.91 23 ARG B O 1
ATOM 4399 N N . LEU B 1 24 ? 24.078 30.5 -29.297 1 18.03 24 LEU B N 1
ATOM 4400 C CA . LEU B 1 24 ? 23.391 31.641 -28.703 1 18.03 24 LEU B CA 1
ATOM 4401 C C . LEU B 1 24 ? 24.25 32.312 -27.641 1 18.03 24 LEU B C 1
ATOM 4403 O O . LEU B 1 24 ? 24.812 31.625 -26.781 1 18.03 24 LEU B O 1
ATOM 4407 N N . SER B 1 25 ? 24.812 33.5 -27.922 1 17.8 25 SER B N 1
ATOM 4408 C CA . SER B 1 25 ? 25.656 34.438 -27.219 1 17.8 25 SER B CA 1
ATOM 4409 C C . SER B 1 25 ? 25.016 34.844 -25.891 1 17.8 25 SER B C 1
ATOM 4411 O O . SER B 1 25 ? 23.906 35.375 -25.875 1 17.8 25 SER B O 1
ATOM 4413 N N . ILE B 1 26 ? 25.109 34.125 -24.922 1 18.91 26 ILE B N 1
ATOM 4414 C CA . ILE B 1 26 ? 24.5 34.375 -23.609 1 18.91 26 ILE B CA 1
ATOM 4415 C C . ILE B 1 26 ? 24.984 35.719 -23.078 1 18.91 26 ILE B C 1
ATOM 4417 O O . ILE B 1 26 ? 26.172 35.938 -22.891 1 18.91 26 ILE B O 1
ATOM 4421 N N . PRO B 1 27 ? 24.281 36.781 -23.516 1 18.89 27 PRO B N 1
ATOM 4422 C CA . PRO B 1 27 ? 24.844 38.062 -23.062 1 18.89 27 PRO B CA 1
ATOM 4423 C C . PRO B 1 27 ? 25.094 38.094 -21.547 1 18.89 27 PRO B C 1
ATOM 4425 O O . PRO B 1 27 ? 24.391 37.406 -20.797 1 18.89 27 PRO B O 1
ATOM 4428 N N . THR B 1 28 ? 26.312 38.406 -21.141 1 17.92 28 THR B N 1
ATOM 4429 C CA . THR B 1 28 ? 27.078 38.281 -19.906 1 17.92 28 THR B CA 1
ATOM 4430 C C . THR B 1 28 ? 26.469 39.156 -18.812 1 17.92 28 THR B C 1
ATOM 4432 O O . THR B 1 28 ? 26.391 38.719 -17.656 1 17.92 28 THR B O 1
ATOM 4435 N N . SER B 1 29 ? 26.156 40.438 -19.031 1 18.25 29 SER B N 1
ATOM 4436 C CA . SER B 1 29 ? 26.703 41.375 -18.062 1 18.25 29 SER B CA 1
ATOM 4437 C C . SER B 1 29 ? 25.75 41.594 -16.906 1 18.25 29 SER B C 1
ATOM 4439 O O . SER B 1 29 ? 25.938 42.531 -16.109 1 18.25 29 SER B O 1
ATOM 4441 N N . PHE B 1 30 ? 25.094 40.75 -16.422 1 18.34 30 PHE B N 1
ATOM 4442 C CA . PHE B 1 30 ? 24.031 41.219 -15.539 1 18.34 30 PHE B CA 1
ATOM 4443 C C . PHE B 1 30 ? 24.625 42.062 -14.406 1 18.34 30 PHE B C 1
ATOM 4445 O O . PHE B 1 30 ? 25.531 41.625 -13.711 1 18.34 30 PHE B O 1
ATOM 4452 N N . HIS B 1 31 ? 24.656 43.375 -14.523 1 18.39 31 HIS B N 1
ATOM 4453 C CA . HIS B 1 31 ? 25.172 44.406 -13.594 1 18.39 31 HIS B CA 1
ATOM 4454 C C . HIS B 1 31 ? 24.438 44.312 -12.258 1 18.39 31 HIS B C 1
ATOM 4456 O O . HIS B 1 31 ? 23.203 44.406 -12.219 1 18.39 31 HIS B O 1
ATOM 4462 N N . TRP B 1 32 ? 24.859 43.531 -11.406 1 17.92 32 TRP B N 1
ATOM 4463 C CA . TRP B 1 32 ? 24.297 43.375 -10.07 1 17.92 32 TRP B CA 1
ATOM 4464 C C . TRP B 1 32 ? 24.297 44.688 -9.305 1 17.92 32 TRP B C 1
ATOM 4466 O O . TRP B 1 32 ? 25.344 45.344 -9.18 1 17.92 32 TRP B O 1
ATOM 4476 N N . ARG B 1 33 ? 23.375 45.594 -9.688 1 18.03 33 ARG B N 1
ATOM 4477 C CA . ARG B 1 33 ? 23.406 46.844 -8.953 1 18.03 33 ARG B CA 1
ATOM 4478 C C . ARG B 1 33 ? 23.375 46.594 -7.449 1 18.03 33 ARG B C 1
ATOM 4480 O O . ARG B 1 33 ? 22.5 45.906 -6.949 1 18.03 33 ARG B O 1
ATOM 4487 N N . GLN B 1 34 ? 24.5 46.688 -6.801 1 17.52 34 GLN B N 1
ATOM 4488 C CA . GLN B 1 34 ? 24.906 46.625 -5.402 1 17.52 34 GLN B CA 1
ATOM 4489 C C . GLN B 1 34 ? 24.125 47.594 -4.535 1 17.52 34 GLN B C 1
ATOM 4491 O O . GLN B 1 34 ? 24.125 48.812 -4.809 1 17.52 34 GLN B O 1
ATOM 4496 N N . PHE B 1 35 ? 22.875 47.375 -4.297 1 18.25 35 PHE B N 1
ATOM 4497 C CA . PHE B 1 35 ? 22.234 48.406 -3.504 1 18.25 35 PHE B CA 1
ATOM 4498 C C . PHE B 1 35 ? 23.047 48.719 -2.246 1 18.25 35 PHE B C 1
ATOM 4500 O O . PHE B 1 35 ? 23.578 47.812 -1.618 1 18.25 35 PHE B O 1
ATOM 4507 N N . PRO B 1 36 ? 23.594 49.875 -2.133 1 17.67 36 PRO B N 1
ATOM 4508 C CA . PRO B 1 36 ? 24.516 50.344 -1.102 1 17.67 36 PRO B CA 1
ATOM 4509 C C . PRO B 1 36 ? 23.938 50.25 0.307 1 17.67 36 PRO B C 1
ATOM 4511 O O . PRO B 1 36 ? 22.766 50.562 0.521 1 17.67 36 PRO B O 1
ATOM 4514 N N . LEU B 1 37 ? 24.156 49.188 0.982 1 17.89 37 LEU B N 1
ATOM 4515 C CA . LEU B 1 37 ? 23.781 49.031 2.383 1 17.89 37 LEU B CA 1
ATOM 4516 C C . LEU B 1 37 ? 24.141 50.25 3.201 1 17.89 37 LEU B C 1
ATOM 4518 O O . LEU B 1 37 ? 25.297 50.688 3.209 1 17.89 37 LEU B O 1
ATOM 4522 N N . SER B 1 38 ? 23.312 51.25 3.176 1 17.62 38 SER B N 1
ATOM 4523 C CA . SER B 1 38 ? 23.547 52.469 3.963 1 17.62 38 SER B CA 1
ATOM 4524 C C . SER B 1 38 ? 24.031 52.125 5.363 1 17.62 38 SER B C 1
ATOM 4526 O O . SER B 1 38 ? 23.594 51.156 5.965 1 17.62 38 SER B O 1
ATOM 4528 N N . VAL B 1 39 ? 25.203 52.594 5.75 1 18.61 39 VAL B N 1
ATOM 4529 C CA . VAL B 1 39 ? 26.203 52.594 6.805 1 18.61 39 VAL B CA 1
ATOM 4530 C C . VAL B 1 39 ? 25.594 53.094 8.109 1 18.61 39 VAL B C 1
ATOM 4532 O O . VAL B 1 39 ? 25.156 54.25 8.195 1 18.61 39 VAL B O 1
ATOM 4535 N N . PHE B 1 40 ? 24.5 52.531 8.625 1 18.69 40 PHE B N 1
ATOM 4536 C CA . PHE B 1 40 ? 24.031 53.188 9.82 1 18.69 40 PHE B CA 1
ATOM 4537 C C . PHE B 1 40 ? 25.172 53.406 10.812 1 18.69 40 PHE B C 1
ATOM 4539 O O . PHE B 1 40 ? 26.094 52.594 10.891 1 18.69 40 PHE B O 1
ATOM 4546 N N . PRO B 1 41 ? 25.375 54.625 11.258 1 18.52 41 PRO B N 1
ATOM 4547 C CA . PRO B 1 41 ? 26.469 55.125 12.086 1 18.52 41 PRO B CA 1
ATOM 4548 C C . PRO B 1 41 ? 26.609 54.375 13.414 1 18.52 41 PRO B C 1
ATOM 4550 O O . PRO B 1 41 ? 25.594 53.969 14 1 18.52 41 PRO B O 1
ATOM 4553 N N . ILE B 1 42 ? 27.609 53.562 13.547 1 19.09 42 ILE B N 1
ATOM 4554 C CA . ILE B 1 42 ? 28.078 52.812 14.711 1 19.09 42 ILE B CA 1
ATOM 4555 C C . ILE B 1 42 ? 28.281 53.781 15.883 1 19.09 42 ILE B C 1
ATOM 4557 O O . ILE B 1 42 ? 29.094 54.688 15.82 1 19.09 42 ILE B O 1
ATOM 4561 N N . ARG B 1 43 ? 27.156 54.188 16.5 1 19.12 43 ARG B N 1
ATOM 4562 C CA . ARG B 1 43 ? 27.406 55.062 17.641 1 19.12 43 ARG B CA 1
ATOM 4563 C C . ARG B 1 43 ? 28.406 54.406 18.594 1 19.12 43 ARG B C 1
ATOM 4565 O O . ARG B 1 43 ? 28.297 53.219 18.906 1 19.12 43 ARG B O 1
ATOM 4572 N N . ARG B 1 44 ? 29.578 54.969 18.641 1 18.89 44 ARG B N 1
ATOM 4573 C CA . ARG B 1 44 ? 30.797 54.688 19.406 1 18.89 44 ARG B CA 1
ATOM 4574 C C . ARG B 1 44 ? 30.5 54.719 20.906 1 18.89 44 ARG B C 1
ATOM 4576 O O . ARG B 1 44 ? 30.219 55.781 21.469 1 18.89 44 ARG B O 1
ATOM 4583 N N . TYR B 1 45 ? 29.562 53.938 21.422 1 18 45 TYR B N 1
ATOM 4584 C CA . TYR B 1 45 ? 29.438 54.156 22.859 1 18 45 TYR B CA 1
ATOM 4585 C C . TYR B 1 45 ? 30.781 53.969 23.547 1 18 45 TYR B C 1
ATOM 4587 O O . TYR B 1 45 ? 31.531 53.031 23.219 1 18 45 TYR B O 1
ATOM 4595 N N . SER B 1 46 ? 31.406 55 23.922 1 18.83 46 SER B N 1
ATOM 4596 C CA . SER B 1 46 ? 32.656 55.219 24.672 1 18.83 46 SER B CA 1
ATOM 4597 C C . SER B 1 46 ? 32.625 54.469 26 1 18.83 46 SER B C 1
ATOM 4599 O O . SER B 1 46 ? 31.828 54.812 26.891 1 18.83 46 SER B O 1
ATOM 4601 N N . ASN B 1 47 ? 32.406 53.188 26.031 1 18.23 47 ASN B N 1
ATOM 4602 C CA . ASN B 1 47 ? 32.469 52.625 27.375 1 18.23 47 ASN B CA 1
ATOM 4603 C C . ASN B 1 47 ? 33.781 52.938 28.062 1 18.23 47 ASN B C 1
ATOM 4605 O O . ASN B 1 47 ? 34.844 52.781 27.453 1 18.23 47 ASN B O 1
ATOM 4609 N N . THR B 1 48 ? 33.781 53.844 28.984 1 19.61 48 THR B N 1
ATOM 4610 C CA . THR B 1 48 ? 34.812 54.25 29.938 1 19.61 48 THR B CA 1
ATOM 4611 C C . THR B 1 48 ? 35.375 53.031 30.672 1 19.61 48 THR B C 1
ATOM 4613 O O . THR B 1 48 ? 34.625 52.125 31.062 1 19.61 48 THR B O 1
ATOM 4616 N N . SER B 1 49 ? 36.719 52.75 30.531 1 19.22 49 SER B N 1
ATOM 4617 C CA . SER B 1 49 ? 37.688 51.75 31.016 1 19.22 49 SER B CA 1
ATOM 4618 C C . SER B 1 49 ? 37.781 51.781 32.531 1 19.22 49 SER B C 1
ATOM 4620 O O . SER B 1 49 ? 38.656 51.125 33.125 1 19.22 49 SER B O 1
ATOM 4622 N N . ASN B 1 50 ? 36.688 51.812 33.344 1 20.14 50 ASN B N 1
ATOM 4623 C CA . ASN B 1 50 ? 37.156 51.875 34.719 1 20.14 50 ASN B CA 1
ATOM 4624 C C . ASN B 1 50 ? 38.094 50.719 35.062 1 20.14 50 ASN B C 1
ATOM 4626 O O . ASN B 1 50 ? 37.906 49.594 34.594 1 20.14 50 ASN B O 1
ATOM 4630 N N . ASP B 1 51 ? 39.312 51 35.594 1 20.62 51 ASP B N 1
ATOM 4631 C CA . ASP B 1 51 ? 40.594 50.406 35.969 1 20.62 51 ASP B CA 1
ATOM 4632 C C . ASP B 1 51 ? 40.406 49.375 37.062 1 20.62 51 ASP B C 1
ATOM 4634 O O . ASP B 1 51 ? 41.375 48.875 37.625 1 20.62 51 ASP B O 1
ATOM 4638 N N . THR B 1 52 ? 39.188 48.875 37.469 1 22.08 52 THR B N 1
ATOM 4639 C CA . THR B 1 52 ? 39.344 48.312 38.781 1 22.08 52 THR B CA 1
ATOM 4640 C C . THR B 1 52 ? 40.312 47.125 38.75 1 22.08 52 THR B C 1
ATOM 4642 O O . THR B 1 52 ? 40.312 46.344 37.75 1 22.08 52 THR B O 1
ATOM 4645 N N . THR B 1 53 ? 41.312 47.031 39.594 1 22.59 53 THR B N 1
ATOM 4646 C CA . THR B 1 53 ? 42.469 46.219 39.969 1 22.59 53 THR B CA 1
ATOM 4647 C C . THR B 1 53 ? 42.031 44.812 40.375 1 22.59 53 THR B C 1
ATOM 4649 O O . THR B 1 53 ? 42.5 44.281 41.375 1 22.59 53 THR B O 1
ATOM 4652 N N . GLU B 1 54 ? 40.875 44.219 39.906 1 21.86 54 GLU B N 1
ATOM 4653 C CA . GLU B 1 54 ? 40.562 43 40.656 1 21.86 54 GLU B CA 1
ATOM 4654 C C . GLU B 1 54 ? 41.688 42 40.562 1 21.86 54 GLU B C 1
ATOM 4656 O O . GLU B 1 54 ? 42.375 41.875 39.531 1 21.86 54 GLU B O 1
ATOM 4661 N N . SER B 1 55 ? 42.125 41.406 41.75 1 25.2 55 SER B N 1
ATOM 4662 C CA . SER B 1 55 ? 43.062 40.375 42.156 1 25.2 55 SER B CA 1
ATOM 4663 C C . SER B 1 55 ? 42.812 39.062 41.406 1 25.2 55 SER B C 1
ATOM 4665 O O . SER B 1 55 ? 41.656 38.688 41.156 1 25.2 55 SER B O 1
ATOM 4667 N N . SER B 1 56 ? 43.781 38.594 40.656 1 25.12 56 SER B N 1
ATOM 4668 C CA . SER B 1 56 ? 43.875 37.438 39.75 1 25.12 56 SER B CA 1
ATOM 4669 C C . SER B 1 56 ? 43.656 36.125 40.469 1 25.12 56 SER B C 1
ATOM 4671 O O . SER B 1 56 ? 44.625 35.5 40.938 1 25.12 56 SER B O 1
ATOM 4673 N N . ASN B 1 57 ? 42.719 35.969 41.531 1 27.28 57 ASN B N 1
ATOM 4674 C CA . ASN B 1 57 ? 42.688 34.594 42 1 27.28 57 ASN B CA 1
ATOM 4675 C C . ASN B 1 57 ? 42.531 33.625 40.812 1 27.28 57 ASN B C 1
ATOM 4677 O O . ASN B 1 57 ? 41.656 33.75 40 1 27.28 57 ASN B O 1
ATOM 4681 N N . ALA B 1 58 ? 43.625 32.938 40.438 1 29.12 58 ALA B N 1
ATOM 4682 C CA . ALA B 1 58 ? 43.719 31.859 39.469 1 29.12 58 ALA B CA 1
ATOM 4683 C C . ALA B 1 58 ? 42.688 30.781 39.719 1 29.12 58 ALA B C 1
ATOM 4685 O O . ALA B 1 58 ? 42.781 30.016 40.688 1 29.12 58 ALA B O 1
ATOM 4686 N N . THR B 1 59 ? 41.344 31.156 39.812 1 29.39 59 THR B N 1
ATOM 4687 C CA . THR B 1 59 ? 40.344 30.078 39.844 1 29.39 59 THR B CA 1
ATOM 4688 C C . THR B 1 59 ? 40.781 28.969 38.875 1 29.39 59 THR B C 1
ATOM 4690 O O . THR B 1 59 ? 41.156 29.234 37.719 1 29.39 59 THR B O 1
ATOM 4693 N N . THR B 1 60 ? 41.25 27.828 39.375 1 33.31 60 THR B N 1
ATOM 4694 C CA . THR B 1 60 ? 41.375 26.547 38.688 1 33.31 60 THR B CA 1
ATOM 4695 C C . THR B 1 60 ? 40.25 26.406 37.656 1 33.31 60 THR B C 1
ATOM 4697 O O . THR B 1 60 ? 39.062 26.438 38 1 33.31 60 THR B O 1
ATOM 4700 N N . SER B 1 61 ? 40.406 26.938 36.562 1 35.03 61 SER B N 1
ATOM 4701 C CA . SER B 1 61 ? 39.469 26.812 35.469 1 35.03 61 SER B CA 1
ATOM 4702 C C . SER B 1 61 ? 38.906 25.391 35.375 1 35.03 61 SER B C 1
ATOM 4704 O O . SER B 1 61 ? 39.656 24.422 35.312 1 35.03 61 SER B O 1
ATOM 4706 N N . SER B 1 62 ? 37.875 24.969 36.062 1 38.72 62 SER B N 1
ATOM 4707 C CA . SER B 1 62 ? 37.031 23.797 35.906 1 38.72 62 SER B CA 1
ATOM 4708 C C . SER B 1 62 ? 37.062 23.234 34.5 1 38.72 62 SER B C 1
ATOM 4710 O O . SER B 1 62 ? 36.844 23.984 33.531 1 38.72 62 SER B O 1
ATOM 4712 N N . ALA B 1 63 ? 37.938 22.219 34.125 1 46.06 63 ALA B N 1
ATOM 4713 C CA . ALA B 1 63 ? 38.062 21.375 32.938 1 46.06 63 ALA B CA 1
ATOM 4714 C C . ALA B 1 63 ? 36.719 21.094 32.281 1 46.06 63 ALA B C 1
ATOM 4716 O O . ALA B 1 63 ? 35.812 20.531 32.938 1 46.06 63 ALA B O 1
ATOM 4717 N N . SER B 1 64 ? 36.156 21.906 31.516 1 55.72 64 SER B N 1
ATOM 4718 C CA . SER B 1 64 ? 34.875 21.719 30.844 1 55.72 64 SER B CA 1
ATOM 4719 C C . SER B 1 64 ? 34.875 20.422 30.031 1 55.72 64 SER B C 1
ATOM 4721 O O . SER B 1 64 ? 35.719 20.219 29.172 1 55.72 64 SER B O 1
ATOM 4723 N N . LEU B 1 65 ? 34.531 19.297 30.609 1 67.44 65 LEU B N 1
ATOM 4724 C CA . LEU B 1 65 ? 34.344 17.984 30 1 67.44 65 LEU B CA 1
ATOM 4725 C C . LEU B 1 65 ? 33.188 18.016 29 1 67.44 65 LEU B C 1
ATOM 4727 O O . LEU B 1 65 ? 32.062 18.375 29.359 1 67.44 65 LEU B O 1
ATOM 4731 N N . LEU B 1 66 ? 33.531 18.031 27.734 1 78.06 66 LEU B N 1
ATOM 4732 C CA . LEU B 1 66 ? 32.531 17.875 26.703 1 78.06 66 LEU B CA 1
ATOM 4733 C C . LEU B 1 66 ? 32.188 16.406 26.484 1 78.06 66 LEU B C 1
ATOM 4735 O O . LEU B 1 66 ? 33.062 15.594 26.219 1 78.06 66 LEU B O 1
ATOM 4739 N N . ARG B 1 67 ? 30.906 16.078 26.906 1 82.12 67 ARG B N 1
ATOM 4740 C CA . ARG B 1 67 ? 30.406 14.719 26.703 1 82.12 67 ARG B CA 1
ATOM 4741 C C . ARG B 1 67 ? 29.281 14.695 25.672 1 82.12 67 ARG B C 1
ATOM 4743 O O . ARG B 1 67 ? 28.281 15.406 25.812 1 82.12 67 ARG B O 1
ATOM 4750 N N . ILE B 1 68 ? 29.609 13.945 24.578 1 87.94 68 ILE B N 1
ATOM 4751 C CA . ILE B 1 68 ? 28.656 13.867 23.484 1 87.94 68 ILE B CA 1
ATOM 4752 C C . ILE B 1 68 ? 28.281 12.406 23.234 1 87.94 68 ILE B C 1
ATOM 4754 O O . ILE B 1 68 ? 29.172 11.539 23.172 1 87.94 68 ILE B O 1
ATOM 4758 N N . ARG B 1 69 ? 27.016 12.188 23.188 1 88.56 69 ARG B N 1
ATOM 4759 C CA . ARG B 1 69 ? 26.531 10.852 22.859 1 88.56 69 ARG B CA 1
ATOM 4760 C C . ARG B 1 69 ? 26.047 10.797 21.406 1 88.56 69 ARG B C 1
ATOM 4762 O O . ARG B 1 69 ? 25.359 11.711 20.953 1 88.56 69 ARG B O 1
ATOM 4769 N N . GLN B 1 70 ? 26.484 9.859 20.641 1 90.31 70 GLN B N 1
ATOM 4770 C CA . GLN B 1 70 ? 26 9.633 19.281 1 90.31 70 GLN B CA 1
ATOM 4771 C C . GLN B 1 70 ? 25.219 8.328 19.188 1 90.31 70 GLN B C 1
ATOM 4773 O O . GLN B 1 70 ? 25.672 7.293 19.688 1 90.31 70 GLN B O 1
ATOM 4778 N N . ILE B 1 71 ? 24.062 8.398 18.578 1 87.31 71 ILE B N 1
ATOM 4779 C CA . ILE B 1 71 ? 23.172 7.254 18.453 1 87.31 71 ILE B CA 1
ATOM 4780 C C . ILE B 1 71 ? 22.797 7.043 17 1 87.31 71 ILE B C 1
ATOM 4782 O O . ILE B 1 71 ? 22.516 8 16.266 1 87.31 71 ILE B O 1
ATOM 4786 N N . PRO B 1 72 ? 22.812 5.77 16.562 1 84.62 72 PRO B N 1
ATOM 4787 C CA . PRO B 1 72 ? 22.406 5.508 15.18 1 84.62 72 PRO B CA 1
ATOM 4788 C C . PRO B 1 72 ? 20.906 5.773 14.953 1 84.62 72 PRO B C 1
ATOM 4790 O O . PRO B 1 72 ? 20.094 5.504 15.828 1 84.62 72 PRO B O 1
ATOM 4793 N N . VAL B 1 73 ? 20.609 6.23 13.766 1 83.06 73 VAL B N 1
ATOM 4794 C CA . VAL B 1 73 ? 19.234 6.586 13.398 1 83.06 73 VAL B CA 1
ATOM 4795 C C . VAL B 1 73 ? 18.344 5.355 13.516 1 83.06 73 VAL B C 1
ATOM 4797 O O . VAL B 1 73 ? 17.172 5.465 13.922 1 83.06 73 VAL B O 1
ATOM 4800 N N . LYS B 1 74 ? 18.859 4.207 13.219 1 77.19 74 LYS B N 1
ATOM 4801 C CA . LYS B 1 74 ? 18.078 2.969 13.25 1 77.19 74 LYS B CA 1
ATOM 4802 C C . LYS B 1 74 ? 17.594 2.662 14.664 1 77.19 74 LYS B C 1
ATOM 4804 O O . LYS B 1 74 ? 16.594 1.967 14.844 1 77.19 74 LYS B O 1
ATOM 4809 N N . SER B 1 75 ? 18.219 3.232 15.656 1 74.88 75 SER B N 1
ATOM 4810 C CA . SER B 1 75 ? 17.906 2.885 17.031 1 74.88 75 SER B CA 1
ATOM 4811 C C . SER B 1 75 ? 17.156 4.016 17.734 1 74.88 75 SER B C 1
ATOM 4813 O O . SER B 1 75 ? 16.844 3.916 18.922 1 74.88 75 SER B O 1
ATOM 4815 N N . LEU B 1 76 ? 16.844 5.039 17.078 1 74.06 76 LEU B N 1
ATOM 4816 C CA . LEU B 1 76 ? 16.266 6.23 17.703 1 74.06 76 LEU B CA 1
ATOM 4817 C C . LEU B 1 76 ? 14.898 5.926 18.297 1 74.06 76 LEU B C 1
ATOM 4819 O O . LEU B 1 76 ? 14.492 6.555 19.281 1 74.06 76 LEU B O 1
ATOM 4823 N N . LYS B 1 77 ? 14.211 4.992 17.703 1 69.12 77 LYS B N 1
ATOM 4824 C CA . LYS B 1 77 ? 12.852 4.719 18.172 1 69.12 77 LYS B CA 1
ATOM 4825 C C . LYS B 1 77 ? 12.852 3.637 19.25 1 69.12 77 LYS B C 1
ATOM 4827 O O . LYS B 1 77 ? 11.805 3.33 19.828 1 69.12 77 LYS B O 1
ATOM 4832 N N . ASP B 1 78 ? 14.039 3.232 19.516 1 71.5 78 ASP B N 1
ATOM 4833 C CA . ASP B 1 78 ? 14.133 2.207 20.547 1 71.5 78 ASP B CA 1
ATOM 4834 C C . ASP B 1 78 ? 14.141 2.83 21.953 1 71.5 78 ASP B C 1
ATOM 4836 O O . ASP B 1 78 ? 14.633 3.943 22.141 1 71.5 78 ASP B O 1
ATOM 4840 N N . ASP B 1 79 ? 13.461 2.201 22.812 1 63.97 79 ASP B N 1
ATOM 4841 C CA . ASP B 1 79 ? 13.461 2.668 24.203 1 63.97 79 ASP B CA 1
ATOM 4842 C C . ASP B 1 79 ? 14.883 2.727 24.766 1 63.97 79 ASP B C 1
ATOM 4844 O O . ASP B 1 79 ? 15.219 3.633 25.531 1 63.97 79 ASP B O 1
ATOM 4848 N N . HIS B 1 80 ? 15.711 1.757 24.281 1 64.25 80 HIS B N 1
ATOM 4849 C CA . HIS B 1 80 ? 17.125 1.72 24.672 1 64.25 80 HIS B CA 1
ATOM 4850 C C . HIS B 1 80 ? 18.016 1.671 23.438 1 64.25 80 HIS B C 1
ATOM 4852 O O . HIS B 1 80 ? 18.391 0.588 22.969 1 64.25 80 HIS B O 1
ATOM 4858 N N . PRO B 1 81 ? 18.25 2.912 22.922 1 68.31 81 PRO B N 1
ATOM 4859 C CA . PRO B 1 81 ? 19.062 2.922 21.703 1 68.31 81 PRO B CA 1
ATOM 4860 C C . PRO B 1 81 ? 20.438 2.314 21.922 1 68.31 81 PRO B C 1
ATOM 4862 O O . PRO B 1 81 ? 21.062 2.535 22.953 1 68.31 81 PRO B O 1
ATOM 4865 N N . THR B 1 82 ? 20.812 1.31 21.109 1 64.69 82 THR B N 1
ATOM 4866 C CA . THR B 1 82 ? 22.109 0.623 21.172 1 64.69 82 THR B CA 1
ATOM 4867 C C . THR B 1 82 ? 22.984 0.983 19.984 1 64.69 82 THR B C 1
ATOM 4869 O O . THR B 1 82 ? 22.484 1.501 18.984 1 64.69 82 THR B O 1
ATOM 4872 N N . GLY B 1 83 ? 24.25 0.873 20.188 1 68.75 83 GLY B N 1
ATOM 4873 C CA . GLY B 1 83 ? 25.203 1.005 19.109 1 68.75 83 GLY B CA 1
ATOM 4874 C C . GLY B 1 83 ? 25.766 2.406 18.969 1 68.75 83 GLY B C 1
ATOM 4875 O O . GLY B 1 83 ? 26.375 2.742 17.953 1 68.75 83 GLY B O 1
ATOM 4876 N N . GLY B 1 84 ? 25.516 3.125 19.953 1 77.5 84 GLY B N 1
ATOM 4877 C CA . GLY B 1 84 ? 26.047 4.48 19.906 1 77.5 84 GLY B CA 1
ATOM 4878 C C . GLY B 1 84 ? 27.391 4.625 20.578 1 77.5 84 GLY B C 1
ATOM 4879 O O . GLY B 1 84 ? 28.016 3.631 20.953 1 77.5 84 GLY B O 1
ATOM 4880 N N . PHE B 1 85 ? 27.984 5.816 20.406 1 83.88 85 PHE B N 1
ATOM 4881 C CA . PHE B 1 85 ? 29.281 6.148 20.969 1 83.88 85 PHE B CA 1
ATOM 4882 C C . PHE B 1 85 ? 29.188 7.391 21.844 1 83.88 85 PHE B C 1
ATOM 4884 O O . PHE B 1 85 ? 28.328 8.25 21.625 1 83.88 85 PHE B O 1
ATOM 4891 N N . VAL B 1 86 ? 30.016 7.328 22.891 1 83.69 86 VAL B N 1
ATOM 4892 C CA . VAL B 1 86 ? 30.188 8.516 23.719 1 83.69 86 VAL B CA 1
ATOM 4893 C C . VAL B 1 86 ? 31.562 9.133 23.484 1 83.69 86 VAL B C 1
ATOM 4895 O O . VAL B 1 86 ? 32.562 8.438 23.531 1 83.69 86 VAL B O 1
ATOM 4898 N N . TYR B 1 87 ? 31.516 10.328 23.125 1 84.44 87 TYR B N 1
ATOM 4899 C CA . TYR B 1 87 ? 32.75 11.094 22.922 1 84.44 87 TYR B CA 1
ATOM 4900 C C . TYR B 1 87 ? 33.031 12.008 24.109 1 84.44 87 TYR B C 1
ATOM 4902 O O . TYR B 1 87 ? 32.125 12.734 24.562 1 84.44 87 TYR B O 1
ATOM 4910 N N . GLU B 1 88 ? 34.25 11.883 24.641 1 83.38 88 GLU B N 1
ATOM 4911 C CA . GLU B 1 88 ? 34.656 12.734 25.75 1 83.38 88 GLU B CA 1
ATOM 4912 C C . GLU B 1 88 ? 36 13.406 25.484 1 83.38 88 GLU B C 1
ATOM 4914 O O . GLU B 1 88 ? 36.875 12.812 24.859 1 83.38 88 GLU B O 1
ATOM 4919 N N . TYR B 1 89 ? 36 14.68 25.734 1 79.69 89 TYR B N 1
ATOM 4920 C CA . TYR B 1 89 ? 37.25 15.438 25.625 1 79.69 89 TYR B CA 1
ATOM 4921 C C . TYR B 1 89 ? 37.5 16.281 26.859 1 79.69 89 TYR B C 1
ATOM 4923 O O . TYR B 1 89 ? 36.594 17.016 27.312 1 79.69 89 TYR B O 1
ATOM 4931 N N . ASN B 1 90 ? 38.781 16.094 27.594 1 70.56 90 ASN B N 1
ATOM 4932 C CA . ASN B 1 90 ? 39.188 16.891 28.734 1 70.56 90 ASN B CA 1
ATOM 4933 C C . ASN B 1 90 ? 40.25 17.922 28.344 1 70.56 90 ASN B C 1
ATOM 4935 O O . ASN B 1 90 ? 41.312 17.562 27.828 1 70.56 90 ASN B O 1
ATOM 4939 N N . ASN B 1 91 ? 39.906 19.141 28.281 1 62.38 91 ASN B N 1
ATOM 4940 C CA . ASN B 1 91 ? 40.812 20.219 27.922 1 62.38 91 ASN B CA 1
ATOM 4941 C C . ASN B 1 91 ? 41.844 20.453 29.031 1 62.38 91 ASN B C 1
ATOM 4943 O O . ASN B 1 91 ? 41.75 21.453 29.75 1 62.38 91 ASN B O 1
ATOM 4947 N N . THR B 1 92 ? 42.281 19.719 29.953 1 53.47 92 THR B N 1
ATOM 4948 C CA . THR B 1 92 ? 43.281 20.078 30.969 1 53.47 92 THR B CA 1
ATOM 4949 C C . THR B 1 92 ? 44.625 20.406 30.328 1 53.47 92 THR B C 1
ATOM 4951 O O . THR B 1 92 ? 45.312 19.516 29.859 1 53.47 92 THR B O 1
ATOM 4954 N N . GLN B 1 93 ? 44.719 21.406 29.547 1 45.31 93 GLN B N 1
ATOM 4955 C CA . GLN B 1 93 ? 46.062 21.797 29.188 1 45.31 93 GLN B CA 1
ATOM 4956 C C . GLN B 1 93 ? 46.969 21.906 30.406 1 45.31 93 GLN B C 1
ATOM 4958 O O . GLN B 1 93 ? 46.656 22.672 31.328 1 45.31 93 GLN B O 1
ATOM 4963 N N . GLN B 1 94 ? 47.656 21 30.906 1 43 94 GLN B N 1
ATOM 4964 C CA . GLN B 1 94 ? 48.812 21.359 31.703 1 43 94 GLN B CA 1
ATOM 4965 C C . GLN B 1 94 ? 49.719 22.328 30.953 1 43 94 GLN B C 1
ATOM 4967 O O . GLN B 1 94 ? 49.906 22.203 29.75 1 43 94 GLN B O 1
ATOM 4972 N N . PRO B 1 95 ? 50.094 23.672 31.516 1 39.81 95 PRO B N 1
ATOM 4973 C CA . PRO B 1 95 ? 50.969 24.703 30.969 1 39.81 95 PRO B CA 1
ATOM 4974 C C . PRO B 1 95 ? 52.219 24.141 30.297 1 39.81 95 PRO B C 1
ATOM 4976 O O . PRO B 1 95 ? 52.812 24.797 29.422 1 39.81 95 PRO B O 1
ATOM 4979 N N . GLU B 1 96 ? 53.031 23.219 31.016 1 39.28 96 GLU B N 1
ATOM 4980 C CA . GLU B 1 96 ? 54.438 23.156 30.75 1 39.28 96 GLU B CA 1
ATOM 4981 C C . GLU B 1 96 ? 54.719 22.625 29.344 1 39.28 96 GLU B C 1
ATOM 4983 O O . GLU B 1 96 ? 55.719 23.016 28.703 1 39.28 96 GLU B O 1
ATOM 4988 N N . GLU B 1 97 ? 54.625 21.25 29.078 1 38.94 97 GLU B N 1
ATOM 4989 C CA . GLU B 1 97 ? 55.469 20.703 28.031 1 38.94 97 GLU B CA 1
ATOM 4990 C C . GLU B 1 97 ? 55 21.156 26.641 1 38.94 97 GLU B C 1
ATOM 4992 O O . GLU B 1 97 ? 53.781 21.234 26.391 1 38.94 97 GLU B O 1
ATOM 4997 N N . LYS B 1 98 ? 55.875 21.75 25.703 1 42.12 98 LYS B N 1
ATOM 4998 C CA . LYS B 1 98 ? 56 22.281 24.359 1 42.12 98 LYS B CA 1
ATOM 4999 C C . LYS B 1 98 ? 55.125 21.484 23.375 1 42.12 98 LYS B C 1
ATOM 5001 O O . LYS B 1 98 ? 55 21.844 22.203 1 42.12 98 LYS B O 1
ATOM 5006 N N . THR B 1 99 ? 55.188 20.109 23.484 1 39.5 99 THR B N 1
ATOM 5007 C CA . THR B 1 99 ? 54.656 19.312 22.375 1 39.5 99 THR B CA 1
ATOM 5008 C C . THR B 1 99 ? 53.125 19.328 22.391 1 39.5 99 THR B C 1
ATOM 5010 O O . THR B 1 99 ? 52.5 19.047 23.406 1 39.5 99 THR B O 1
ATOM 5013 N N . LEU B 1 100 ? 52.5 20.141 21.594 1 39.69 100 LEU B N 1
ATOM 5014 C CA . LEU B 1 100 ? 51.062 20.25 21.328 1 39.69 100 LEU B CA 1
ATOM 5015 C C . LEU B 1 100 ? 50.406 18.875 21.375 1 39.69 100 LEU B C 1
ATOM 5017 O O . LEU B 1 100 ? 50.688 18.016 20.547 1 39.69 100 LEU B O 1
ATOM 5021 N N . PRO B 1 101 ? 50.156 18.219 22.5 1 43.91 101 PRO B N 1
ATOM 5022 C CA . PRO B 1 101 ? 49.5 16.891 22.484 1 43.91 101 PRO B CA 1
ATOM 5023 C C . PRO B 1 101 ? 48.375 16.797 21.484 1 43.91 101 PRO B C 1
ATOM 5025 O O . PRO B 1 101 ? 47.656 17.797 21.25 1 43.91 101 PRO B O 1
ATOM 5028 N N . LEU B 1 102 ? 48.375 15.891 20.5 1 50.91 102 LEU B N 1
ATOM 5029 C CA . LEU B 1 102 ? 47.375 15.516 19.516 1 50.91 102 LEU B CA 1
ATOM 5030 C C . LEU B 1 102 ? 46 15.406 20.156 1 50.91 102 LEU B C 1
ATOM 5032 O O . LEU B 1 102 ? 45.781 14.562 21.047 1 50.91 102 LEU B O 1
ATOM 5036 N N . ARG B 1 103 ? 45.219 16.391 20.391 1 63.47 103 ARG B N 1
ATOM 5037 C CA . ARG B 1 103 ? 43.875 16.5 20.922 1 63.47 103 ARG B CA 1
ATOM 5038 C C . ARG B 1 103 ? 42.906 15.547 20.203 1 63.47 103 ARG B C 1
ATOM 5040 O O . ARG B 1 103 ? 42.844 15.562 18.969 1 63.47 103 ARG B O 1
ATOM 5047 N N . SER B 1 104 ? 42.688 14.266 20.734 1 74.38 104 SER B N 1
ATOM 5048 C CA . SER B 1 104 ? 41.812 13.297 20.094 1 74.38 104 SER B CA 1
ATOM 5049 C C . SER B 1 104 ? 40.625 12.914 21 1 74.38 104 SER B C 1
ATOM 5051 O O . SER B 1 104 ? 40.688 13.18 22.203 1 74.38 104 SER B O 1
ATOM 5053 N N . TRP B 1 105 ? 39.5 12.539 20.5 1 81.12 105 TRP B N 1
ATOM 5054 C CA . TRP B 1 105 ? 38.281 12.062 21.188 1 81.12 105 TRP B CA 1
ATOM 5055 C C . TRP B 1 105 ? 38.594 10.797 21.984 1 81.12 105 TRP B C 1
ATOM 5057 O O . TRP B 1 105 ? 39.344 9.922 21.531 1 81.12 105 TRP B O 1
ATOM 5067 N N . SER B 1 106 ? 38.219 10.773 23.25 1 83.38 106 SER B N 1
ATOM 5068 C CA . SER B 1 106 ? 38.031 9.477 23.906 1 83.38 106 SER B CA 1
ATOM 5069 C C . SER B 1 106 ? 36.688 8.867 23.547 1 83.38 106 SER B C 1
ATOM 5071 O O . SER B 1 106 ? 35.625 9.453 23.844 1 83.38 106 SER B O 1
ATOM 5073 N N . ILE B 1 107 ? 36.719 7.762 22.859 1 86.38 107 ILE B N 1
ATOM 5074 C CA . ILE B 1 107 ? 35.5 7.172 22.344 1 86.38 107 ILE B CA 1
ATOM 5075 C C . ILE B 1 107 ? 35.156 5.895 23.109 1 86.38 107 ILE B C 1
ATOM 5077 O O . ILE B 1 107 ? 36.031 5.027 23.281 1 86.38 107 ILE B O 1
ATOM 5081 N N . ARG B 1 108 ? 33.969 5.75 23.688 1 82.75 108 ARG B N 1
ATOM 5082 C CA . ARG B 1 108 ? 33.469 4.551 24.359 1 82.75 108 ARG B CA 1
ATOM 5083 C C . ARG B 1 108 ? 32.125 4.121 23.781 1 82.75 108 ARG B C 1
ATOM 5085 O O . ARG B 1 108 ? 31.344 4.957 23.344 1 82.75 108 ARG B O 1
ATOM 5092 N N . PRO B 1 109 ? 31.891 2.844 23.656 1 80.75 109 PRO B N 1
ATOM 5093 C CA . PRO B 1 109 ? 30.594 2.379 23.188 1 80.75 109 PRO B CA 1
ATOM 5094 C C . PRO B 1 109 ? 29.453 2.736 24.141 1 80.75 109 PRO B C 1
ATOM 5096 O O . PRO B 1 109 ? 29.672 2.82 25.359 1 80.75 109 PRO B O 1
ATOM 5099 N N . ASP B 1 110 ? 28.234 3.129 23.688 1 74.19 110 ASP B N 1
ATOM 5100 C CA . ASP B 1 110 ? 27.031 3.402 24.453 1 74.19 110 ASP B CA 1
ATOM 5101 C C . ASP B 1 110 ? 25.969 2.328 24.203 1 74.19 110 ASP B C 1
ATOM 5103 O O . ASP B 1 110 ? 25.484 2.174 23.078 1 74.19 110 ASP B O 1
ATOM 5107 N N . PRO B 1 111 ? 25.344 1.765 25.344 1 63.03 111 PRO B N 1
ATOM 5108 C CA . PRO B 1 111 ? 25.844 1.804 26.719 1 63.03 111 PRO B CA 1
ATOM 5109 C C . PRO B 1 111 ? 27.125 1.003 26.906 1 63.03 111 PRO B C 1
ATOM 5111 O O . PRO B 1 111 ? 27.484 0.203 26.047 1 63.03 111 PRO B O 1
ATOM 5114 N N . PRO B 1 112 ? 27.859 1.43 27.922 1 56.78 112 PRO B N 1
ATOM 5115 C CA . PRO B 1 112 ? 29.047 0.601 28.172 1 56.78 112 PRO B CA 1
ATOM 5116 C C . PRO B 1 112 ? 28.719 -0.889 28.25 1 56.78 112 PRO B C 1
ATOM 5118 O O . PRO B 1 112 ? 27.625 -1.264 28.688 1 56.78 112 PRO B O 1
ATOM 5121 N N . PRO B 1 113 ? 29.453 -1.58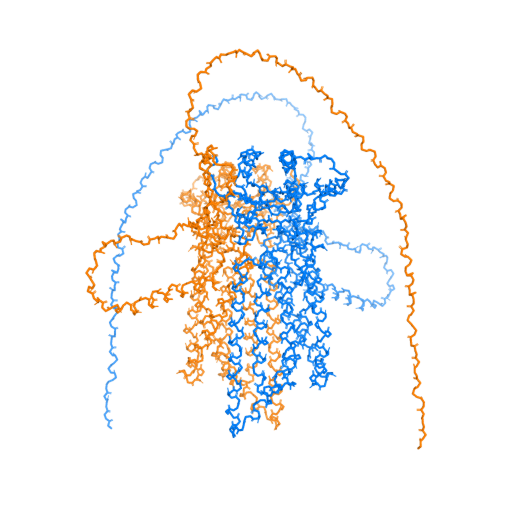8 27.469 1 48.12 113 PRO B N 1
ATOM 5122 C CA . PRO B 1 113 ? 29.188 -3.021 27.625 1 48.12 113 PRO B CA 1
ATOM 5123 C C . PRO B 1 113 ? 28.953 -3.42 29.078 1 48.12 113 PRO B C 1
ATOM 5125 O O . PRO B 1 113 ? 29.594 -2.867 29.984 1 48.12 113 PRO B O 1
ATOM 5128 N N . THR B 1 114 ? 27.797 -3.598 29.547 1 42.91 114 THR B N 1
ATOM 5129 C CA . THR B 1 114 ? 27.609 -4.109 30.906 1 42.91 114 THR B CA 1
ATOM 5130 C C . THR B 1 114 ? 28.797 -4.98 31.312 1 42.91 114 THR B C 1
ATOM 5132 O O . THR B 1 114 ? 29.047 -6.02 30.703 1 42.91 114 THR B O 1
ATOM 5135 N N . VAL B 1 115 ? 29.906 -4.352 31.828 1 36.03 115 VAL B N 1
ATOM 5136 C CA . VAL B 1 115 ? 30.844 -5.227 32.531 1 36.03 115 VAL B CA 1
ATOM 5137 C C . VAL B 1 115 ? 30.094 -6.062 33.562 1 36.03 115 VAL B C 1
ATOM 5139 O O . VAL B 1 115 ? 29.406 -5.523 34.406 1 36.03 115 VAL B O 1
ATOM 5142 N N . ASN B 1 116 ? 29.641 -7.281 33.312 1 32.88 116 ASN B N 1
ATOM 5143 C CA . ASN B 1 116 ? 29.391 -8.156 34.469 1 32.88 116 ASN B CA 1
ATOM 5144 C C . ASN B 1 116 ? 30.312 -7.824 35.625 1 32.88 116 ASN B C 1
ATOM 5146 O O . ASN B 1 116 ? 31.391 -7.254 35.438 1 32.88 116 ASN B O 1
ATOM 5150 N N . ASN B 1 117 ? 29.953 -8.156 36.875 1 30.95 117 ASN B N 1
ATOM 5151 C CA . ASN B 1 117 ? 30.391 -8.172 38.281 1 30.95 117 ASN B CA 1
ATOM 5152 C C . ASN B 1 117 ? 31.875 -8.539 38.375 1 30.95 117 ASN B C 1
ATOM 5154 O O . ASN B 1 117 ? 32.344 -9.422 37.688 1 30.95 117 ASN B O 1
ATOM 5158 N N . ASN B 1 118 ? 32.594 -7.652 39.125 1 29.97 118 ASN B N 1
ATOM 5159 C CA . ASN B 1 118 ? 33.688 -7.688 40.094 1 29.97 118 ASN B CA 1
ATOM 5160 C C . ASN B 1 118 ? 33.562 -8.875 41.031 1 29.97 118 ASN B C 1
ATOM 5162 O O . ASN B 1 118 ? 33.219 -8.711 42.188 1 29.97 118 ASN B O 1
ATOM 5166 N N . ASN B 1 119 ? 32.812 -10.055 40.906 1 28.73 119 ASN B N 1
ATOM 5167 C CA . ASN B 1 119 ? 33.156 -11 41.969 1 28.73 119 ASN B CA 1
ATOM 5168 C C . ASN B 1 119 ? 34.656 -11.281 42 1 28.73 119 ASN B C 1
ATOM 5170 O O . ASN B 1 119 ? 35.219 -11.82 41.062 1 28.73 119 ASN B O 1
ATOM 5174 N N . ASN B 1 120 ? 35.406 -10.375 42.688 1 28.38 120 ASN B N 1
ATOM 5175 C CA . ASN B 1 120 ? 36.688 -10.641 43.344 1 28.38 120 ASN B CA 1
ATOM 5176 C C . ASN B 1 120 ? 36.688 -11.961 44.094 1 28.38 120 ASN B C 1
ATOM 5178 O O . ASN B 1 120 ? 36.75 -11.984 45.312 1 28.38 120 ASN B O 1
ATOM 5182 N N . ASN B 1 121 ? 35.594 -12.859 44.125 1 26.58 121 ASN B N 1
ATOM 5183 C CA . ASN B 1 121 ? 35.906 -14 44.969 1 26.58 121 ASN B CA 1
ATOM 5184 C C . ASN B 1 121 ? 37.25 -14.594 44.625 1 26.58 121 ASN B C 1
ATOM 5186 O O . ASN B 1 121 ? 37.719 -14.484 43.5 1 26.58 121 ASN B O 1
ATOM 5190 N N . ASN B 1 122 ? 38.094 -14.812 45.781 1 28.02 122 ASN B N 1
ATOM 5191 C CA . ASN B 1 122 ? 39.312 -15.57 46.125 1 28.02 122 ASN B CA 1
ATOM 5192 C C . ASN B 1 122 ? 39.438 -16.828 45.281 1 28.02 122 ASN B C 1
ATOM 5194 O O . ASN B 1 122 ? 38.438 -17.375 44.812 1 28.02 122 ASN B O 1
ATOM 5198 N N . ASN B 1 123 ? 40.75 -17.141 44.844 1 27.59 123 ASN B N 1
ATOM 5199 C CA . ASN B 1 123 ? 41.469 -18.109 44 1 27.59 123 ASN B CA 1
ATOM 5200 C C . ASN B 1 123 ? 41.062 -19.531 44.344 1 27.59 123 ASN B C 1
ATOM 5202 O O . ASN B 1 123 ? 41.875 -20.453 44.219 1 27.59 123 ASN B O 1
ATOM 5206 N N . ASN B 1 124 ? 40.219 -19.797 45.5 1 29.02 124 ASN B N 1
ATOM 5207 C CA . ASN B 1 124 ? 40.25 -21.25 45.688 1 29.02 124 ASN B CA 1
ATOM 5208 C C . ASN B 1 124 ? 39.812 -21.969 44.406 1 29.02 124 ASN B C 1
ATOM 5210 O O . ASN B 1 124 ? 38.688 -21.734 43.906 1 29.02 124 ASN B O 1
ATOM 5214 N N . GLN B 1 125 ? 40.844 -22.438 43.594 1 27.64 125 GLN B N 1
ATOM 5215 C CA . GLN B 1 125 ? 40.938 -23.219 42.375 1 27.64 125 GLN B CA 1
ATOM 5216 C C . GLN B 1 125 ? 40 -24.406 42.406 1 27.64 125 GLN B C 1
ATOM 5218 O O . GLN B 1 125 ? 40.438 -25.547 42.562 1 27.64 125 GLN B O 1
ATOM 5223 N N . THR B 1 126 ? 38.969 -24.5 43.375 1 30.11 126 THR B N 1
ATOM 5224 C CA . THR B 1 126 ? 38.375 -25.797 43.125 1 30.11 126 THR B CA 1
ATOM 5225 C C . THR B 1 126 ? 37.906 -25.906 41.656 1 30.11 126 THR B C 1
ATOM 5227 O O . THR B 1 126 ? 37.25 -25.016 41.156 1 30.11 126 THR B O 1
ATOM 5230 N N . GLU B 1 127 ? 38.562 -26.766 40.844 1 29.48 127 GLU B N 1
ATOM 5231 C CA . GLU B 1 127 ? 38.312 -27.25 39.5 1 29.48 127 GLU B CA 1
ATOM 5232 C C . GLU B 1 127 ? 36.812 -27.484 39.25 1 29.48 127 GLU B C 1
ATOM 5234 O O . GLU B 1 127 ? 36.281 -28.516 39.688 1 29.48 127 GLU B O 1
ATOM 5239 N N . VAL B 1 128 ? 35.938 -26.625 39.781 1 28.08 128 VAL B N 1
ATOM 5240 C CA . VAL B 1 128 ? 34.625 -27.031 39.344 1 28.08 128 VAL B CA 1
ATOM 5241 C C . VAL B 1 128 ? 34.594 -27.297 37.844 1 28.08 128 VAL B C 1
ATOM 5243 O O . VAL B 1 128 ? 35.062 -26.453 37.062 1 28.08 128 VAL B O 1
ATOM 5246 N N . SER B 1 129 ? 34.531 -28.578 37.469 1 30.31 129 SER B N 1
ATOM 5247 C CA . SER B 1 129 ? 34.25 -29.094 36.125 1 30.31 129 SER B CA 1
ATOM 5248 C C . SER B 1 129 ? 33.156 -28.297 35.406 1 30.31 129 SER B C 1
ATOM 5250 O O . SER B 1 129 ? 32.062 -28.094 35.969 1 30.31 129 SER B O 1
ATOM 5252 N N . THR B 1 130 ? 33.469 -27.219 34.75 1 32.97 130 THR B N 1
ATOM 5253 C CA . THR B 1 130 ? 32.75 -26.344 33.875 1 32.97 130 THR B CA 1
ATOM 5254 C C . THR B 1 130 ? 31.797 -27.141 32.969 1 32.97 130 THR B C 1
ATOM 5256 O O . THR B 1 130 ? 32.219 -27.766 32 1 32.97 130 THR B O 1
ATOM 5259 N N . SER B 1 131 ? 31.031 -28.047 33.594 1 33.53 131 SER B N 1
ATOM 5260 C CA . SER B 1 131 ? 29.984 -28.531 32.688 1 33.53 131 SER B CA 1
ATOM 5261 C C . SER B 1 131 ? 29.172 -27.375 32.125 1 33.53 131 SER B C 1
ATOM 5263 O O . SER B 1 131 ? 28 -27.203 32.438 1 33.53 131 SER B O 1
ATOM 5265 N N . SER B 1 132 ? 29.625 -26.156 32.156 1 37.81 132 SER B N 1
ATOM 5266 C CA . SER B 1 132 ? 28.984 -24.969 31.594 1 37.81 132 SER B CA 1
ATOM 5267 C C . SER B 1 132 ? 28.594 -25.172 30.141 1 37.81 132 SER B C 1
ATOM 5269 O O . SER B 1 132 ? 28.188 -24.234 29.453 1 37.81 132 SER B O 1
ATOM 5271 N N . SER B 1 133 ? 28.953 -26.312 29.609 1 38.38 133 SER B N 1
ATOM 5272 C CA . SER B 1 133 ? 28.812 -26.422 28.172 1 38.38 133 SER B CA 1
ATOM 5273 C C . SER B 1 133 ? 27.359 -26.344 27.734 1 38.38 133 SER B C 1
ATOM 5275 O O . SER B 1 133 ? 27.047 -25.938 26.609 1 38.38 133 SER B O 1
ATOM 5277 N N . SER B 1 134 ? 26.438 -27.031 28.5 1 43.56 134 SER B N 1
ATOM 5278 C CA . SER B 1 134 ? 25.188 -27.469 27.875 1 43.56 134 SER B CA 1
ATOM 5279 C C . SER B 1 134 ? 24.141 -26.344 27.891 1 43.56 134 SER B C 1
ATOM 5281 O O . SER B 1 134 ? 23.219 -26.328 27.062 1 43.56 134 SER B O 1
ATOM 5283 N N . SER B 1 135 ? 23.938 -25.562 28.953 1 45.62 135 SER B N 1
ATOM 5284 C CA . SER B 1 135 ? 22.875 -24.578 29.125 1 45.62 135 SER B CA 1
ATOM 5285 C C . SER B 1 135 ? 23.094 -23.359 28.234 1 45.62 135 SER B C 1
ATOM 5287 O O . SER B 1 135 ? 22.297 -22.422 28.25 1 45.62 135 SER B O 1
ATOM 5289 N N . PHE B 1 136 ? 24.375 -22.953 28.062 1 48.78 136 PHE B N 1
ATOM 5290 C CA . PHE B 1 136 ? 24.719 -21.922 27.094 1 48.78 136 PHE B CA 1
ATOM 5291 C C . PHE B 1 136 ? 23.797 -21.969 25.875 1 48.78 136 PHE B C 1
ATOM 5293 O O . PHE B 1 136 ? 23.406 -20.938 25.328 1 48.78 136 PHE B O 1
ATOM 5300 N N . SER B 1 137 ? 23.469 -23.328 25.328 1 56.88 137 SER B N 1
ATOM 5301 C CA . SER B 1 137 ? 23.109 -23.781 23.984 1 56.88 137 SER B CA 1
ATOM 5302 C C . SER B 1 137 ? 21.672 -23.422 23.641 1 56.88 137 SER B C 1
ATOM 5304 O O . SER B 1 137 ? 21.406 -22.875 22.562 1 56.88 137 SER B O 1
ATOM 5306 N N . LEU B 1 138 ? 20.859 -23.641 24.641 1 65 138 LEU B N 1
ATOM 5307 C CA . LEU B 1 138 ? 19.453 -23.469 24.266 1 65 138 LEU B CA 1
ATOM 5308 C C . LEU B 1 138 ? 19.062 -21.984 24.312 1 65 138 LEU B C 1
ATOM 5310 O O . LEU B 1 138 ? 18.328 -21.516 23.438 1 65 138 LEU B O 1
ATOM 5314 N N . GLU B 1 139 ? 19.469 -21.281 25.453 1 69.44 139 GLU B N 1
ATOM 5315 C CA . GLU B 1 139 ? 19.156 -19.875 25.547 1 69.44 139 GLU B CA 1
ATOM 5316 C C . GLU B 1 139 ? 19.812 -19.078 24.438 1 69.44 139 GLU B C 1
ATOM 5318 O O . GLU B 1 139 ? 19.234 -18.125 23.891 1 69.44 139 GLU B O 1
ATOM 5323 N N . GLN B 1 140 ? 21.078 -19.422 24.266 1 69.31 140 GLN B N 1
ATOM 5324 C CA . GLN B 1 140 ? 21.75 -18.781 23.141 1 69.31 140 GLN B CA 1
ATOM 5325 C C . GLN B 1 140 ? 21.062 -19.094 21.828 1 69.31 140 GLN B C 1
ATOM 5327 O O . GLN B 1 140 ? 20.953 -18.234 20.953 1 69.31 140 GLN B O 1
ATOM 5332 N N . LEU B 1 141 ? 20.672 -20.312 21.828 1 67.62 141 LEU B N 1
ATOM 5333 C CA . LEU B 1 141 ? 19.938 -20.719 20.641 1 67.62 141 LEU B CA 1
ATOM 5334 C C . LEU B 1 141 ? 18.609 -19.953 20.531 1 67.62 141 LEU B C 1
ATOM 5336 O O . LEU B 1 141 ? 18.25 -19.484 19.453 1 67.62 141 LEU B O 1
ATOM 5340 N N . LYS B 1 142 ? 17.984 -19.828 21.609 1 70.75 142 LYS B N 1
ATOM 5341 C CA . LYS B 1 142 ? 16.719 -19.094 21.625 1 70.75 142 LYS B CA 1
ATOM 5342 C C . LYS B 1 142 ? 16.922 -17.625 21.25 1 70.75 142 LYS B C 1
ATOM 5344 O O . LYS B 1 142 ? 16.125 -17.062 20.5 1 70.75 142 LYS B O 1
ATOM 5349 N N . ARG B 1 143 ? 17.938 -17.094 21.766 1 69.88 143 ARG B N 1
ATOM 5350 C CA . ARG B 1 143 ? 18.234 -15.695 21.453 1 69.88 143 ARG B CA 1
ATOM 5351 C C . ARG B 1 143 ? 18.609 -15.531 19.984 1 69.88 143 ARG B C 1
ATOM 5353 O O . ARG B 1 143 ? 18.203 -14.562 19.344 1 69.88 143 ARG B O 1
ATOM 5360 N N . SER B 1 144 ? 19.297 -16.516 19.594 1 73.69 144 SER B N 1
ATOM 5361 C CA . SER B 1 144 ? 19.719 -16.469 18.203 1 73.69 144 SER B CA 1
ATOM 5362 C C . SER B 1 144 ? 18.516 -16.641 17.266 1 73.69 144 SER B C 1
ATOM 5364 O O . SER B 1 144 ? 18.406 -15.93 16.25 1 73.69 144 SER B O 1
ATOM 5366 N N . ILE B 1 145 ? 17.656 -17.531 17.656 1 73.56 145 ILE B N 1
ATOM 5367 C CA . ILE B 1 145 ? 16.453 -17.75 16.859 1 73.56 145 ILE B CA 1
ATOM 5368 C C . ILE B 1 145 ? 15.562 -16.516 16.906 1 73.56 145 ILE B C 1
ATOM 5370 O O . ILE B 1 145 ? 15.031 -16.094 15.867 1 73.56 145 ILE B O 1
ATOM 5374 N N . HIS B 1 146 ? 15.523 -16.016 18.047 1 76.06 146 HIS B N 1
ATOM 5375 C CA . HIS B 1 146 ? 14.727 -14.805 18.188 1 76.06 146 HIS B CA 1
ATOM 5376 C C . HIS B 1 146 ? 15.281 -13.672 17.344 1 76.06 146 HIS B C 1
ATOM 5378 O O . HIS B 1 146 ? 14.523 -12.953 16.688 1 76.06 146 HIS B O 1
ATOM 5384 N N . GLU B 1 147 ? 16.5 -13.539 17.344 1 76.75 147 GLU B N 1
ATOM 5385 C CA . GLU B 1 147 ? 17.141 -12.492 16.562 1 76.75 147 GLU B CA 1
ATOM 5386 C C . GLU B 1 147 ? 16.938 -12.734 15.062 1 76.75 147 GLU B C 1
ATOM 5388 O O . GLU B 1 147 ? 16.672 -11.789 14.305 1 76.75 147 GLU B O 1
ATOM 5393 N N . SER B 1 148 ? 17.031 -13.945 14.812 1 76.94 148 SER B N 1
ATOM 5394 C CA . SER B 1 148 ? 16.859 -14.289 13.406 1 76.94 148 SER B CA 1
ATOM 5395 C C . SER B 1 148 ? 15.422 -14.039 12.945 1 76.94 148 SER B C 1
ATOM 5397 O O . SER B 1 148 ? 15.195 -13.477 11.875 1 76.94 148 SER B O 1
ATOM 5399 N N . VAL B 1 149 ? 14.508 -14.438 13.758 1 80.44 149 VAL B N 1
ATOM 5400 C CA . VAL B 1 149 ? 13.102 -14.266 13.414 1 80.44 149 VAL B CA 1
ATOM 5401 C C . VAL B 1 149 ? 12.781 -12.781 13.289 1 80.44 149 VAL B C 1
ATOM 5403 O O . VAL B 1 149 ? 12.062 -12.367 12.375 1 80.44 149 VAL B O 1
ATOM 5406 N N . THR B 1 150 ? 13.359 -12.039 14.109 1 79.5 150 THR B N 1
ATOM 5407 C CA . THR B 1 150 ? 13.094 -10.609 14.117 1 79.5 150 THR B CA 1
ATOM 5408 C C . THR B 1 150 ? 13.695 -9.945 12.883 1 79.5 150 THR B C 1
ATOM 5410 O O . THR B 1 150 ? 13.062 -9.094 12.258 1 79.5 150 THR B O 1
ATOM 5413 N N . VAL B 1 151 ? 14.789 -10.422 12.492 1 77.31 151 VAL B N 1
ATOM 5414 C CA . VAL B 1 151 ? 15.5 -9.797 11.383 1 77.31 151 VAL B CA 1
ATOM 5415 C C . VAL B 1 151 ? 14.859 -10.211 10.062 1 77.31 151 VAL B C 1
ATOM 5417 O O . VAL B 1 151 ? 14.695 -9.391 9.156 1 77.31 151 VAL B O 1
ATOM 5420 N N . TYR B 1 152 ? 14.375 -11.391 10.055 1 84.69 152 TYR B N 1
ATOM 5421 C CA . TYR B 1 152 ? 13.961 -11.922 8.758 1 84.69 152 TYR B CA 1
ATOM 5422 C C . TYR B 1 152 ? 12.453 -11.789 8.57 1 84.69 152 TYR B C 1
ATOM 5424 O O . TYR B 1 152 ? 11.969 -11.719 7.441 1 84.69 152 TYR B O 1
ATOM 5432 N N . PHE B 1 153 ? 11.742 -11.602 9.664 1 90.44 153 PHE B N 1
ATOM 5433 C CA . PHE B 1 153 ? 10.305 -11.727 9.484 1 90.44 153 PHE B CA 1
ATOM 5434 C C . PHE B 1 153 ? 9.578 -10.516 10.055 1 90.44 153 PHE B C 1
ATOM 5436 O O . PHE B 1 153 ? 8.359 -10.391 9.906 1 90.44 153 PHE B O 1
ATOM 5443 N N . LEU B 1 154 ? 10.328 -9.602 10.68 1 91.06 154 LEU B N 1
ATOM 5444 C CA . LEU B 1 154 ? 9.688 -8.406 11.219 1 91.06 154 LEU B CA 1
ATOM 5445 C C . LEU B 1 154 ? 10.289 -7.148 10.609 1 91.06 154 LEU B C 1
ATOM 5447 O O . LEU B 1 154 ? 11.453 -7.141 10.195 1 91.06 154 LEU B O 1
ATOM 5451 N N . PRO B 1 155 ? 9.484 -6.098 10.453 1 90 155 PRO B N 1
ATOM 5452 C CA . PRO B 1 155 ? 9.961 -4.859 9.836 1 90 155 PRO B CA 1
ATOM 5453 C C . PRO B 1 155 ? 11.062 -4.18 10.648 1 90 155 PRO B C 1
ATOM 5455 O O . PRO B 1 155 ? 11.188 -4.434 11.852 1 90 155 PRO B O 1
ATOM 5458 N N . ALA B 1 156 ? 11.773 -3.295 9.961 1 84.94 156 ALA B N 1
ATOM 5459 C CA . ALA B 1 156 ? 12.82 -2.523 10.625 1 84.94 156 ALA B CA 1
ATOM 5460 C C . ALA B 1 156 ? 12.242 -1.653 11.734 1 84.94 156 ALA B C 1
ATOM 5462 O O . ALA B 1 156 ? 11.172 -1.065 11.578 1 84.94 156 ALA B O 1
ATOM 5463 N N . GLN B 1 157 ? 13 -1.643 12.93 1 83.44 157 GLN B N 1
ATOM 5464 C CA . GLN B 1 157 ? 12.656 -0.816 14.086 1 83.44 157 GLN B CA 1
ATOM 5465 C C . GLN B 1 157 ? 11.375 -1.313 14.75 1 83.44 157 GLN B C 1
ATOM 5467 O O . GLN B 1 157 ? 10.617 -0.525 15.328 1 83.44 157 GLN B O 1
ATOM 5472 N N . TYR B 1 158 ? 11.039 -2.504 14.477 1 87.62 158 TYR B N 1
ATOM 5473 C CA . TYR B 1 158 ? 9.938 -3.1 15.227 1 87.62 158 TYR B CA 1
ATOM 5474 C C . TYR B 1 158 ? 10.18 -2.986 16.734 1 87.62 158 TYR B C 1
ATOM 5476 O O . TYR B 1 158 ? 11.312 -3.135 17.188 1 87.62 158 TYR B O 1
ATOM 5484 N N . PRO B 1 159 ? 9.109 -2.672 17.531 1 89.31 159 PRO B N 1
ATOM 5485 C CA . PRO B 1 159 ? 7.668 -2.609 17.281 1 89.31 159 PRO B CA 1
ATOM 5486 C C . PRO B 1 159 ? 7.172 -1.188 17.016 1 89.31 159 PRO B C 1
ATOM 5488 O O . PRO B 1 159 ? 6.023 -0.994 16.609 1 89.31 159 PRO B O 1
ATOM 5491 N N . LYS B 1 160 ? 8.031 -0.223 17.062 1 87.94 160 LYS B N 1
ATOM 5492 C CA . LYS B 1 160 ? 7.578 1.164 17.016 1 87.94 160 LYS B CA 1
ATOM 5493 C C . LYS B 1 160 ? 7.285 1.605 15.594 1 87.94 160 LYS B C 1
ATOM 5495 O O . LYS B 1 160 ? 6.637 2.631 15.367 1 87.94 160 LYS B O 1
ATOM 5500 N N . SER B 1 161 ? 7.75 0.818 14.656 1 89.12 161 SER B N 1
ATOM 5501 C CA . SER B 1 161 ? 7.602 1.186 13.25 1 89.12 161 SER B CA 1
ATOM 5502 C C . SER B 1 161 ? 6.254 0.738 12.695 1 89.12 161 SER B C 1
ATOM 5504 O O . SER B 1 161 ? 5.875 1.114 11.586 1 89.12 161 SER B O 1
ATOM 5506 N N . VAL B 1 162 ? 5.527 -0.1 13.5 1 94.19 162 VAL B N 1
ATOM 5507 C CA . VAL B 1 162 ? 4.266 -0.648 13.016 1 94.19 162 VAL B CA 1
ATOM 5508 C C . VAL B 1 162 ? 3.174 -0.446 14.062 1 94.19 162 VAL B C 1
ATOM 5510 O O . VAL B 1 162 ? 3.457 -0.055 15.195 1 94.19 162 VAL B O 1
ATOM 5513 N N . ALA B 1 163 ? 1.921 -0.688 13.633 1 94.75 163 ALA B N 1
ATOM 5514 C CA . ALA B 1 163 ? 0.784 -0.57 14.547 1 94.75 163 ALA B CA 1
ATOM 5515 C C . ALA B 1 163 ? 0.84 -1.636 15.633 1 94.75 163 ALA B C 1
ATOM 5517 O O . ALA B 1 163 ? 1.396 -2.717 15.43 1 94.75 163 ALA B O 1
ATOM 5518 N N . PRO B 1 164 ? 0.34 -1.412 16.859 1 91.19 164 PRO B N 1
ATOM 5519 C CA . PRO B 1 164 ? 0.414 -2.35 17.984 1 91.19 164 PRO B CA 1
ATOM 5520 C C . PRO B 1 164 ? -0.188 -3.713 17.656 1 91.19 164 PRO B C 1
ATOM 5522 O O . PRO B 1 164 ? 0.232 -4.73 18.219 1 91.19 164 PRO B O 1
ATOM 5525 N N . GLY B 1 165 ? -1.059 -3.91 16.844 1 93.12 165 GLY B N 1
ATOM 5526 C CA . GLY B 1 165 ? -1.683 -5.184 16.516 1 93.12 165 GLY B CA 1
ATOM 5527 C C . GLY B 1 165 ? -0.934 -5.957 15.453 1 93.12 165 GLY B C 1
ATOM 5528 O O . GLY B 1 165 ? -1.332 -7.062 15.086 1 93.12 165 GLY B O 1
ATOM 5529 N N . TYR B 1 166 ? 0.279 -5.543 15.148 1 96.44 166 TYR B N 1
ATOM 5530 C CA . TYR B 1 166 ? 1.001 -6.117 14.016 1 96.44 166 TYR B CA 1
ATOM 5531 C C . TYR B 1 166 ? 1.366 -7.57 14.281 1 96.44 166 TYR B C 1
ATOM 5533 O O . TYR B 1 166 ? 1.133 -8.445 13.445 1 96.44 166 TYR B O 1
ATOM 5541 N N . LEU B 1 167 ? 1.907 -7.859 15.422 1 95.75 167 LEU B N 1
ATOM 5542 C CA . LEU B 1 167 ? 2.344 -9.219 15.711 1 95.75 167 LEU B CA 1
ATOM 5543 C C . LEU B 1 167 ? 1.155 -10.172 15.75 1 95.75 167 LEU B C 1
ATOM 5545 O O . LEU B 1 167 ? 1.245 -11.305 15.258 1 95.75 167 LEU B O 1
ATOM 5549 N N . GLY B 1 168 ? 0.073 -9.781 16.406 1 96.12 168 GLY B N 1
ATOM 5550 C CA . GLY B 1 168 ? -1.129 -10.602 16.375 1 96.12 168 GLY B CA 1
ATOM 5551 C C . GLY B 1 168 ? -1.627 -10.883 14.977 1 96.12 168 GLY B C 1
ATOM 5552 O O . GLY B 1 168 ? -1.935 -12.023 14.633 1 96.12 168 GLY B O 1
ATOM 5553 N N . PHE B 1 169 ? -1.624 -9.867 14.188 1 97.06 169 PHE B N 1
ATOM 5554 C CA . PHE B 1 169 ? -2.07 -9.977 12.797 1 97.06 169 PHE B CA 1
ATOM 5555 C C . PHE B 1 169 ? -1.22 -10.984 12.031 1 97.06 169 PHE B C 1
ATOM 5557 O O . PHE B 1 169 ? -1.751 -11.906 11.414 1 97.06 169 PHE B O 1
ATOM 5564 N N . VAL B 1 170 ? 0.117 -10.883 12.117 1 97.12 170 VAL B N 1
ATOM 5565 C CA . VAL B 1 170 ? 1.008 -11.68 11.281 1 97.12 170 VAL B CA 1
ATOM 5566 C C . VAL B 1 170 ? 1.05 -13.117 11.797 1 97.12 170 VAL B C 1
ATOM 5568 O O . VAL B 1 170 ? 1.181 -14.062 11.016 1 97.12 170 VAL B O 1
ATOM 5571 N N . THR B 1 171 ? 0.897 -13.32 13.078 1 97.12 171 THR B N 1
ATOM 5572 C CA . THR B 1 171 ? 0.904 -14.664 13.641 1 97.12 171 THR B CA 1
ATOM 5573 C C . THR B 1 171 ? -0.294 -15.469 13.141 1 97.12 171 THR B C 1
ATOM 5575 O O . THR B 1 171 ? -0.142 -16.609 12.688 1 97.12 171 THR B O 1
ATOM 5578 N N . PHE B 1 172 ? -1.389 -14.867 13.195 1 97.94 172 PHE B N 1
ATOM 5579 C CA . PHE B 1 172 ? -2.59 -15.562 12.742 1 97.94 172 PHE B CA 1
ATOM 5580 C C . PHE B 1 172 ? -2.604 -15.688 11.227 1 97.94 172 PHE B C 1
ATOM 5582 O O . PHE B 1 172 ? -3.086 -16.688 10.68 1 97.94 172 PHE B O 1
ATOM 5589 N N . CYS B 1 173 ? -2.111 -14.68 10.539 1 97.5 173 CYS B N 1
ATOM 5590 C CA . CYS B 1 173 ? -1.984 -14.773 9.086 1 97.5 173 CYS B CA 1
ATOM 5591 C C . CYS B 1 173 ? -1.073 -15.93 8.695 1 97.5 173 CYS B C 1
ATOM 5593 O O . CYS B 1 173 ? -1.347 -16.641 7.723 1 97.5 173 CYS B O 1
ATOM 5595 N N . PHE B 1 174 ? 0.005 -16.031 9.422 1 97.25 174 PHE B N 1
ATOM 5596 C CA . PHE B 1 174 ? 0.951 -17.109 9.188 1 97.25 174 PHE B CA 1
ATOM 5597 C C . PHE B 1 174 ? 0.271 -18.469 9.344 1 97.25 174 PHE B C 1
ATOM 5599 O O . PHE B 1 174 ? 0.394 -19.344 8.469 1 97.25 174 PHE B O 1
ATOM 5606 N N . SER B 1 175 ? -0.451 -18.609 10.375 1 98.19 175 SER B N 1
ATOM 5607 C CA . SER B 1 175 ? -1.157 -19.859 10.648 1 98.19 175 SER B CA 1
ATOM 5608 C C . SER B 1 175 ? -2.213 -20.141 9.586 1 98.19 175 SER B C 1
ATOM 5610 O O . SER B 1 175 ? -2.373 -21.281 9.156 1 98.19 175 SER B O 1
ATOM 5612 N N . ALA B 1 176 ? -2.924 -19.125 9.211 1 98.31 176 ALA B N 1
ATOM 5613 C CA . ALA B 1 176 ? -3.914 -19.281 8.148 1 98.31 176 ALA B CA 1
ATOM 5614 C C . ALA B 1 176 ? -3.262 -19.734 6.848 1 98.31 176 ALA B C 1
ATOM 5616 O O . ALA B 1 176 ? -3.787 -20.609 6.156 1 98.31 176 ALA B O 1
ATOM 5617 N N . SER B 1 177 ? -2.109 -19.141 6.547 1 97.31 177 SER B N 1
ATOM 5618 C CA . SER B 1 177 ? -1.403 -19.469 5.316 1 97.31 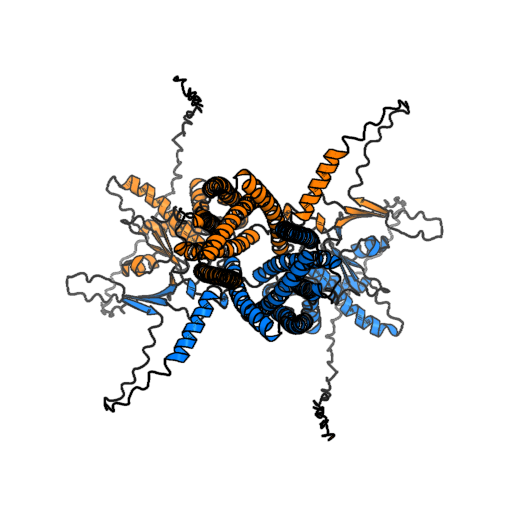177 SER B CA 1
ATOM 5619 C C . SER B 1 177 ? -0.894 -20.906 5.336 1 97.31 177 SER B C 1
ATOM 5621 O O . SER B 1 177 ? -0.869 -21.578 4.301 1 97.31 177 SER B O 1
ATOM 5623 N N . VAL B 1 178 ? -0.471 -21.375 6.465 1 97.56 178 VAL B N 1
ATOM 5624 C CA . VAL B 1 178 ? -0.031 -22.766 6.594 1 97.56 178 VAL B CA 1
ATOM 5625 C C . VAL B 1 178 ? -1.197 -23.703 6.305 1 97.56 178 VAL B C 1
ATOM 5627 O O . VAL B 1 178 ? -1.071 -24.625 5.496 1 97.56 178 VAL B O 1
ATOM 5630 N N . ALA B 1 179 ? -2.273 -23.438 6.922 1 98.31 179 ALA B N 1
ATOM 5631 C CA . ALA B 1 179 ? -3.455 -24.266 6.723 1 98.31 179 ALA B CA 1
ATOM 5632 C C . ALA B 1 179 ? -3.93 -24.203 5.273 1 98.31 179 ALA B C 1
ATOM 5634 O O . ALA B 1 179 ? -4.289 -25.234 4.688 1 98.31 179 ALA B O 1
ATOM 5635 N N . GLY B 1 180 ? -3.92 -22.984 4.754 1 97.12 180 GLY B N 1
ATOM 5636 C CA . GLY B 1 180 ? -4.332 -22.812 3.369 1 97.12 180 GLY B CA 1
ATOM 5637 C C . GLY B 1 180 ? -3.434 -23.547 2.389 1 97.12 180 GLY B C 1
ATOM 5638 O O . GLY B 1 180 ? -3.916 -24.188 1.451 1 97.12 180 GLY B O 1
ATOM 5639 N N . SER B 1 181 ? -2.164 -23.469 2.59 1 94.19 181 SER B N 1
ATOM 5640 C CA . SER B 1 181 ? -1.209 -24.125 1.713 1 94.19 181 SER B CA 1
ATOM 5641 C C . SER B 1 181 ? -1.333 -25.641 1.815 1 94.19 181 SER B C 1
ATOM 5643 O O . SER B 1 181 ? -1.198 -26.359 0.815 1 94.19 181 SER B O 1
ATOM 5645 N N . ALA B 1 182 ? -1.536 -26.109 2.959 1 95.94 182 ALA B N 1
ATOM 5646 C CA . ALA B 1 182 ? -1.756 -27.547 3.135 1 95.94 182 ALA B CA 1
ATOM 5647 C C . ALA B 1 182 ? -2.994 -28 2.375 1 95.94 182 ALA B C 1
ATOM 5649 O O . ALA B 1 182 ? -2.971 -29.047 1.706 1 95.94 182 ALA B O 1
ATOM 5650 N N . ALA B 1 183 ? -4.051 -27.281 2.512 1 96.5 183 ALA B N 1
ATOM 5651 C CA . ALA B 1 183 ? -5.297 -27.609 1.816 1 96.5 183 ALA B CA 1
ATOM 5652 C C . ALA B 1 183 ? -5.094 -27.609 0.304 1 96.5 183 ALA B C 1
ATOM 5654 O O . ALA B 1 183 ? -5.68 -28.422 -0.406 1 96.5 183 ALA B O 1
ATOM 5655 N N . MET B 1 184 ? -4.309 -26.703 -0.134 1 92.75 184 MET B N 1
ATOM 5656 C CA . MET B 1 184 ? -4.059 -26.578 -1.568 1 92.75 184 MET B CA 1
ATOM 5657 C C . MET B 1 184 ? -3.355 -27.828 -2.102 1 92.75 184 MET B C 1
ATOM 5659 O O . MET B 1 184 ? -3.58 -28.234 -3.244 1 92.75 184 MET B O 1
ATOM 5663 N N . VAL B 1 185 ? -2.508 -28.391 -1.295 1 88.94 185 VAL B N 1
ATOM 5664 C CA . VAL B 1 185 ? -1.833 -29.625 -1.695 1 88.94 185 VAL B CA 1
ATOM 5665 C C . VAL B 1 185 ? -2.859 -30.734 -1.888 1 88.94 185 VAL B C 1
ATOM 5667 O O . VAL B 1 185 ? -2.816 -31.469 -2.881 1 88.94 185 VAL B O 1
ATOM 5670 N N . LEU B 1 186 ? -3.762 -30.844 -1 1 91.38 186 LEU B N 1
ATOM 5671 C CA . LEU B 1 186 ? -4.812 -31.859 -1.114 1 91.38 186 LEU B CA 1
ATOM 5672 C C . LEU B 1 186 ? -5.641 -31.641 -2.375 1 91.38 186 LEU B C 1
ATOM 5674 O O . LEU B 1 186 ? -5.953 -32.594 -3.092 1 91.38 186 LEU B O 1
ATOM 5678 N N . SER B 1 187 ? -5.914 -30.391 -2.592 1 91.44 187 SER B N 1
ATOM 5679 C CA . SER B 1 187 ? -6.684 -30.016 -3.775 1 91.44 187 SER B CA 1
ATOM 5680 C C . SER B 1 187 ? -5.93 -30.359 -5.055 1 91.44 187 SER B C 1
ATOM 5682 O O . SER B 1 187 ? -6.508 -30.922 -5.988 1 91.44 187 SER B O 1
ATOM 5684 N N . THR B 1 188 ? -4.707 -29.984 -5.098 1 82.25 188 THR B N 1
ATOM 5685 C CA . THR B 1 188 ? -3.893 -30.234 -6.277 1 82.25 188 THR B CA 1
ATOM 5686 C C . THR B 1 188 ? -3.797 -31.734 -6.551 1 82.25 188 THR B C 1
ATOM 5688 O O . THR B 1 188 ? -3.875 -32.188 -7.703 1 82.25 188 THR B O 1
ATOM 5691 N N . GLN B 1 189 ? -3.668 -32.562 -5.605 1 82.5 189 GLN B N 1
ATOM 5692 C CA . GLN B 1 189 ? -3.564 -34 -5.754 1 82.5 189 GLN B CA 1
ATOM 5693 C C . GLN B 1 189 ? -4.848 -34.594 -6.332 1 82.5 189 GLN B C 1
ATOM 5695 O O . GLN B 1 189 ? -4.805 -35.438 -7.234 1 82.5 189 GLN B O 1
ATOM 5700 N N . THR B 1 190 ? -5.891 -34.188 -5.828 1 84.56 190 THR B N 1
ATOM 5701 C CA . THR B 1 190 ? -7.168 -34.688 -6.301 1 84.56 190 THR B CA 1
ATOM 5702 C C . THR B 1 190 ? -7.434 -34.25 -7.734 1 84.56 190 THR B C 1
ATOM 5704 O O . THR B 1 190 ? -7.996 -35 -8.531 1 84.56 190 THR B O 1
ATOM 5707 N N . LEU B 1 191 ? -7.074 -33.062 -7.992 1 78.38 191 LEU B N 1
ATOM 5708 C CA . LEU B 1 191 ? -7.281 -32.531 -9.328 1 78.38 191 LEU B CA 1
ATOM 5709 C C . LEU B 1 191 ? -6.441 -33.281 -10.359 1 78.38 191 LEU B C 1
ATOM 5711 O O . LEU B 1 191 ? -6.883 -33.5 -11.484 1 78.38 191 LEU B O 1
ATOM 5715 N N . LEU B 1 192 ? -5.203 -33.625 -10.016 1 72 192 LEU B N 1
ATOM 5716 C CA . LEU B 1 192 ? -4.348 -34.406 -10.906 1 72 192 LEU B CA 1
ATOM 5717 C C . LEU B 1 192 ? -4.945 -35.781 -11.164 1 72 192 LEU B C 1
ATOM 5719 O O . LEU B 1 192 ? -4.887 -36.281 -12.281 1 72 192 LEU B O 1
ATOM 5723 N N . LEU B 1 193 ? -5.492 -36.344 -10.18 1 72.69 193 LEU B N 1
ATOM 5724 C CA . LEU B 1 193 ? -6.172 -37.625 -10.32 1 72.69 193 LEU B CA 1
ATOM 5725 C C . LEU B 1 193 ? -7.371 -37.5 -11.258 1 72.69 193 LEU B C 1
ATOM 5727 O O . LEU B 1 193 ? -7.582 -38.375 -12.109 1 72.69 193 LEU B O 1
ATOM 5731 N N . ALA B 1 194 ? -8.031 -36.438 -11.07 1 73.81 194 ALA B N 1
ATOM 5732 C CA . ALA B 1 194 ? -9.234 -36.219 -11.867 1 73.81 194 ALA B CA 1
ATOM 5733 C C . ALA B 1 194 ? -8.891 -36.031 -13.336 1 73.81 194 ALA B C 1
ATOM 5735 O O . ALA B 1 194 ? -9.562 -36.531 -14.227 1 73.81 194 ALA B O 1
ATOM 5736 N N . VAL B 1 195 ? -7.949 -35.281 -13.609 1 68.44 195 VAL B N 1
ATOM 5737 C CA . VAL B 1 195 ? -7.531 -35 -14.977 1 68.44 195 VAL B CA 1
ATOM 5738 C C . VAL B 1 195 ? -6.945 -36.25 -15.609 1 68.44 195 VAL B C 1
ATOM 5740 O O . VAL B 1 195 ? -7.121 -36.5 -16.812 1 68.44 195 VAL B O 1
ATOM 5743 N N . GLY B 1 196 ? -6.219 -37 -14.844 1 65.25 196 GLY B N 1
ATOM 5744 C CA . GLY B 1 196 ? -5.742 -38.281 -15.32 1 65.25 196 GLY B CA 1
ATOM 5745 C C . GLY B 1 196 ? -6.863 -39.219 -15.719 1 65.25 196 GLY B C 1
ATOM 5746 O O . GLY B 1 196 ? -6.77 -39.906 -16.734 1 65.25 196 GLY B O 1
ATOM 5747 N N . ILE B 1 197 ? -7.855 -39.188 -15.016 1 62.31 197 ILE B N 1
ATOM 5748 C CA . ILE B 1 197 ? -9.023 -40.031 -15.281 1 62.31 197 ILE B CA 1
ATOM 5749 C C . ILE B 1 197 ? -9.703 -39.562 -16.562 1 62.31 197 ILE B C 1
ATOM 5751 O O . ILE B 1 197 ? -10.078 -40.406 -17.406 1 62.31 197 ILE B O 1
ATOM 5755 N N . VAL B 1 198 ? -9.844 -38.312 -16.734 1 59.72 198 VAL B N 1
ATOM 5756 C CA . VAL B 1 198 ? -10.484 -37.75 -17.922 1 59.72 198 VAL B CA 1
ATOM 5757 C C . VAL B 1 198 ? -9.648 -38.094 -19.156 1 59.72 198 VAL B C 1
ATOM 5759 O O . VAL B 1 198 ? -10.188 -38.406 -20.219 1 59.72 198 VAL B O 1
ATOM 5762 N N . GLY B 1 199 ? -8.383 -37.938 -19.047 1 60 199 GLY B N 1
ATOM 5763 C CA . GLY B 1 199 ? -7.48 -38.219 -20.141 1 60 199 GLY B CA 1
ATOM 5764 C C . GLY B 1 199 ? -7.496 -39.688 -20.547 1 60 199 GLY B C 1
ATOM 5765 O O . GLY B 1 199 ? -7.336 -40 -21.734 1 60 199 GLY B O 1
ATOM 5766 N N . SER B 1 200 ? -7.656 -40.594 -19.656 1 60.03 200 SER B N 1
ATOM 5767 C CA . SER B 1 200 ? -7.641 -42 -19.953 1 60.03 200 SER B CA 1
ATOM 5768 C C . SER B 1 200 ? -8.922 -42.438 -20.656 1 60.03 200 SER B C 1
ATOM 5770 O O . SER B 1 200 ? -8.93 -43.406 -21.406 1 60.03 200 SER B O 1
ATOM 5772 N N . ASN B 1 201 ? -9.984 -41.812 -20.328 1 55.25 201 ASN B N 1
ATOM 5773 C CA . ASN B 1 201 ? -11.258 -42.219 -20.922 1 55.25 201 ASN B CA 1
ATOM 5774 C C . ASN B 1 201 ? -11.414 -41.688 -22.344 1 55.25 201 ASN B C 1
ATOM 5776 O O . ASN B 1 201 ? -12.391 -42 -23.016 1 55.25 201 ASN B O 1
ATOM 5780 N N . THR B 1 202 ? -10.75 -40.656 -22.609 1 46.88 202 THR B N 1
ATOM 5781 C CA . THR B 1 202 ? -10.859 -40.219 -24 1 46.88 202 THR B CA 1
ATOM 5782 C C . THR B 1 202 ? -10.18 -41.188 -24.938 1 46.88 202 THR B C 1
ATOM 5784 O O . THR B 1 202 ? -9.039 -41.625 -24.688 1 46.88 202 THR B O 1
ATOM 5787 N N . SER B 1 203 ? -11.008 -42.094 -25.594 1 43.5 203 SER B N 1
ATOM 5788 C CA . SER B 1 203 ? -10.742 -43.156 -26.547 1 43.5 203 SER B CA 1
ATOM 5789 C C . SER B 1 203 ? -9.586 -42.812 -27.484 1 43.5 203 SER B C 1
ATOM 5791 O O . SER B 1 203 ? -9.289 -43.562 -28.422 1 43.5 203 SER B O 1
ATOM 5793 N N . THR B 1 204 ? -9.219 -41.594 -27.641 1 40 204 THR B N 1
ATOM 5794 C CA . THR B 1 204 ? -8.305 -41.5 -28.766 1 40 204 THR B CA 1
ATOM 5795 C C . THR B 1 204 ? -6.98 -42.188 -28.469 1 40 204 THR B C 1
ATOM 5797 O O . THR B 1 204 ? -6.5 -42.156 -27.328 1 40 204 THR B O 1
ATOM 5800 N N . SER B 1 205 ? -6.566 -43.188 -29.266 1 43.38 205 SER B N 1
ATOM 5801 C CA . SER B 1 205 ? -5.461 -44.125 -29.375 1 43.38 205 SER B CA 1
ATOM 5802 C C . SER B 1 205 ? -4.148 -43.5 -28.922 1 43.38 205 SER B C 1
ATOM 5804 O O . SER B 1 205 ? -3.189 -44.219 -28.594 1 43.38 205 SER B O 1
ATOM 5806 N N . VAL B 1 206 ? -3.754 -42.125 -29.328 1 45.44 206 VAL B N 1
ATOM 5807 C CA . VAL B 1 206 ? -2.35 -41.781 -29.125 1 45.44 206 VAL B CA 1
ATOM 5808 C C . VAL B 1 206 ? -2.186 -41 -27.812 1 45.44 206 VAL B C 1
ATOM 5810 O O . VAL B 1 206 ? -2.824 -39.969 -27.625 1 45.44 206 VAL B O 1
ATOM 5813 N N . ALA B 1 207 ? -1.653 -41.562 -26.734 1 47.91 207 ALA B N 1
ATOM 5814 C CA . ALA B 1 207 ? -1.253 -41.062 -25.422 1 47.91 207 ALA B CA 1
ATOM 5815 C C . ALA B 1 207 ? -0.844 -39.594 -25.5 1 47.91 207 ALA B C 1
ATOM 5817 O O . ALA B 1 207 ? -1.21 -38.781 -24.641 1 47.91 207 ALA B O 1
ATOM 5818 N N . SER B 1 208 ? -0.263 -39.312 -26.547 1 49.62 208 SER B N 1
ATOM 5819 C CA . SER B 1 208 ? 0.277 -37.969 -26.719 1 49.62 208 SER B CA 1
ATOM 5820 C C . SER B 1 208 ? -0.837 -36.938 -26.938 1 49.62 208 SER B C 1
ATOM 5822 O O . SER B 1 208 ? -0.782 -35.844 -26.391 1 49.62 208 SER B O 1
ATOM 5824 N N . ALA B 1 209 ? -1.883 -37.406 -27.719 1 49.62 209 ALA B N 1
ATOM 5825 C CA . ALA B 1 209 ? -2.984 -36.5 -27.984 1 49.62 209 ALA B CA 1
ATOM 5826 C C . ALA B 1 209 ? -3.803 -36.25 -26.734 1 49.62 209 ALA B C 1
ATOM 5828 O O . ALA B 1 209 ? -4.262 -35.125 -26.5 1 49.62 209 ALA B O 1
ATOM 5829 N N . GLY B 1 210 ? -3.871 -37.156 -25.891 1 51.81 210 GLY B N 1
ATOM 5830 C CA . GLY B 1 210 ? -4.574 -37 -24.625 1 51.81 210 GLY B CA 1
ATOM 5831 C C . GLY B 1 210 ? -3.873 -36.062 -23.672 1 51.81 210 GLY B C 1
ATOM 5832 O O . GLY B 1 210 ? -4.516 -35.219 -23.031 1 51.81 210 GLY B O 1
ATOM 5833 N N . ILE B 1 211 ? -2.568 -36.156 -23.703 1 54.31 211 ILE B N 1
ATOM 5834 C CA . ILE B 1 211 ? -1.758 -35.312 -22.844 1 54.31 211 ILE B CA 1
ATOM 5835 C C . ILE B 1 211 ? -1.857 -33.844 -23.328 1 54.31 211 ILE B C 1
ATOM 5837 O O . ILE B 1 211 ? -2.01 -32.938 -22.516 1 54.31 211 ILE B O 1
ATOM 5841 N N . MET B 1 212 ? -1.855 -33.625 -24.578 1 53.12 212 MET B N 1
ATOM 5842 C CA . MET B 1 212 ? -1.961 -32.281 -25.141 1 53.12 212 MET B CA 1
ATOM 5843 C C . MET B 1 212 ? -3.34 -31.688 -24.859 1 53.12 212 MET B C 1
ATOM 5845 O O . MET B 1 212 ? -3.455 -30.516 -24.516 1 53.12 212 MET B O 1
ATOM 5849 N N . ALA B 1 213 ? -4.293 -32.531 -25.109 1 58.34 213 ALA B N 1
ATOM 5850 C CA . ALA B 1 213 ? -5.648 -32.062 -24.828 1 58.34 213 ALA B CA 1
ATOM 5851 C C . ALA B 1 213 ? -5.812 -31.719 -23.344 1 58.34 213 ALA B C 1
ATOM 5853 O O . ALA B 1 213 ? -6.461 -30.734 -23 1 58.34 213 ALA B O 1
ATOM 5854 N N . GLY B 1 214 ? -5.219 -32.5 -22.531 1 64.12 214 GLY B N 1
ATOM 5855 C CA . GLY B 1 214 ? -5.207 -32.188 -21.109 1 64.12 214 GLY B CA 1
ATOM 5856 C C . GLY B 1 214 ? -4.508 -30.891 -20.781 1 64.12 214 GLY B C 1
ATOM 5857 O O . GLY B 1 214 ? -5.008 -30.094 -19.984 1 64.12 214 GLY B O 1
ATOM 5858 N N . ALA B 1 215 ? -3.43 -30.625 -21.422 1 61.19 215 ALA B N 1
ATOM 5859 C CA . ALA B 1 215 ? -2.682 -29.391 -21.219 1 61.19 215 ALA B CA 1
ATOM 5860 C C . ALA B 1 215 ? -3.49 -28.172 -21.688 1 61.19 215 ALA B C 1
ATOM 5862 O O . ALA B 1 215 ? -3.518 -27.141 -21.016 1 61.19 215 ALA B O 1
ATOM 5863 N N . LEU B 1 216 ? -4.098 -28.375 -22.828 1 62.06 216 LEU B N 1
ATOM 5864 C CA . LEU B 1 216 ? -4.902 -27.281 -23.359 1 62.06 216 LEU B CA 1
ATOM 5865 C C . LEU B 1 216 ? -6.094 -26.984 -22.453 1 62.06 216 LEU B C 1
ATOM 5867 O O . LEU B 1 216 ? -6.449 -25.828 -22.234 1 62.06 216 LEU B O 1
ATOM 5871 N N . ASN B 1 217 ? -6.676 -28.094 -22.047 1 65.31 217 ASN B N 1
ATOM 5872 C CA . ASN B 1 217 ? -7.797 -27.922 -21.125 1 65.31 217 ASN B CA 1
ATOM 5873 C C . ASN B 1 217 ? -7.363 -27.234 -19.828 1 65.31 217 ASN B C 1
ATOM 5875 O O . ASN B 1 217 ? -8.109 -26.406 -19.281 1 65.31 217 ASN B O 1
ATOM 5879 N N . TRP B 1 218 ? -6.219 -27.469 -19.469 1 69.38 218 TRP B N 1
ATOM 5880 C CA . TRP B 1 218 ? -5.668 -26.828 -18.266 1 69.38 218 TRP B CA 1
ATOM 5881 C C . TRP B 1 218 ? -5.453 -25.344 -18.5 1 69.38 218 TRP B C 1
ATOM 5883 O O . TRP B 1 218 ? -5.797 -24.516 -17.656 1 69.38 218 TRP B O 1
ATOM 5893 N N . VAL B 1 219 ? -4.988 -25.062 -19.656 1 69.38 219 VAL B N 1
ATOM 5894 C CA . VAL B 1 219 ? -4.719 -23.672 -20.016 1 69.38 219 VAL B CA 1
ATOM 5895 C C . VAL B 1 219 ? -6.031 -22.891 -20.125 1 69.38 219 VAL B C 1
ATOM 5897 O O . VAL B 1 219 ? -6.129 -21.75 -19.672 1 69.38 219 VAL B O 1
ATOM 5900 N N . MET B 1 220 ? -6.945 -23.562 -20.703 1 73.38 220 MET B N 1
ATOM 5901 C CA . MET B 1 220 ? -8.242 -22.922 -20.859 1 73.38 220 MET B CA 1
ATOM 5902 C C . MET B 1 220 ? -8.891 -22.656 -19.5 1 73.38 220 MET B C 1
ATOM 5904 O O . MET B 1 220 ? -9.484 -21.609 -19.297 1 73.38 220 MET B O 1
ATOM 5908 N N . LYS B 1 221 ? -8.828 -23.656 -18.703 1 77 221 LYS B N 1
ATOM 5909 C CA . LYS B 1 221 ? -9.305 -23.5 -17.328 1 77 221 LYS B CA 1
ATOM 5910 C C . LYS B 1 221 ? -8.641 -22.312 -16.641 1 77 221 LYS B C 1
ATOM 5912 O O . LYS B 1 221 ? -9.305 -21.516 -15.984 1 77 221 LYS B O 1
ATOM 5917 N N . ASP B 1 222 ? -7.391 -22.156 -16.797 1 78.38 222 ASP B N 1
ATOM 5918 C CA . ASP B 1 222 ? -6.633 -21.062 -16.188 1 78.38 222 ASP B CA 1
ATOM 5919 C C . ASP B 1 222 ? -7.043 -19.719 -16.781 1 78.38 222 ASP B C 1
ATOM 5921 O O . ASP B 1 222 ? -7.172 -18.734 -16.062 1 78.38 222 ASP B O 1
ATOM 5925 N N . PHE B 1 223 ? -7.285 -19.766 -18.062 1 80.06 223 PHE B N 1
ATOM 5926 C CA . PHE B 1 223 ? -7.695 -18.547 -18.766 1 80.06 223 PHE B CA 1
ATOM 5927 C C . PHE B 1 223 ? -9.062 -18.078 -18.266 1 80.06 223 PHE B C 1
ATOM 5929 O O . PHE B 1 223 ? -9.227 -16.906 -17.938 1 80.06 223 PHE B O 1
ATOM 5936 N N . VAL B 1 224 ? -9.906 -18.969 -18.219 1 80.44 224 VAL B N 1
ATOM 5937 C CA . VAL B 1 224 ? -11.258 -18.641 -17.781 1 80.44 224 VAL B CA 1
ATOM 5938 C C . VAL B 1 224 ? -11.242 -18.172 -16.328 1 80.44 224 VAL B C 1
ATOM 5940 O O . VAL B 1 224 ? -11.938 -17.219 -15.977 1 80.44 224 VAL B O 1
ATOM 5943 N N . GLY B 1 225 ? -10.516 -18.844 -15.547 1 85.31 225 GLY B N 1
ATOM 5944 C CA . GLY B 1 225 ? -10.391 -18.438 -14.156 1 85.31 225 GLY B CA 1
ATOM 5945 C C . GLY B 1 225 ? -9.852 -17.031 -13.984 1 85.31 225 GLY B C 1
ATOM 5946 O O . GLY B 1 225 ? -10.383 -16.25 -13.195 1 85.31 225 GLY B O 1
ATOM 5947 N N . GLN B 1 226 ? -8.898 -16.703 -14.75 1 87.12 226 GLN B N 1
ATOM 5948 C CA . GLN B 1 226 ? -8.266 -15.383 -14.672 1 87.12 226 GLN B CA 1
ATOM 5949 C C . GLN B 1 226 ? -9.219 -14.289 -15.141 1 87.12 226 GLN B C 1
ATOM 5951 O O . GLN B 1 226 ? -9.336 -13.25 -14.492 1 87.12 226 GLN B O 1
ATOM 5956 N N . ILE B 1 227 ? -9.906 -14.547 -16.125 1 86.12 227 ILE B N 1
ATOM 5957 C CA . ILE B 1 227 ? -10.867 -13.578 -16.641 1 86.12 227 ILE B CA 1
ATOM 5958 C C . ILE B 1 227 ? -11.984 -13.359 -15.617 1 86.12 227 ILE B C 1
ATOM 5960 O O . ILE B 1 227 ? -12.391 -12.227 -15.359 1 86.12 227 ILE B O 1
ATOM 5964 N N . GLY B 1 228 ? -12.43 -14.469 -15.109 1 83.69 228 GLY B N 1
ATOM 5965 C CA . GLY B 1 228 ? -13.445 -14.352 -14.078 1 83.69 228 GLY B CA 1
ATOM 5966 C C . GLY B 1 228 ? -12.992 -13.539 -12.883 1 83.69 228 GLY B C 1
ATOM 5967 O O . GLY B 1 228 ? -13.75 -12.719 -12.359 1 83.69 228 GLY B O 1
ATOM 5968 N N . GLY B 1 229 ? -11.789 -13.758 -12.461 1 89.38 229 GLY B N 1
ATOM 5969 C CA . GLY B 1 229 ? -11.234 -12.977 -11.367 1 89.38 229 GLY B CA 1
ATOM 5970 C C . GLY B 1 229 ? -11.148 -11.492 -11.68 1 89.38 229 GLY B C 1
ATOM 5971 O O . GLY B 1 229 ? -11.5 -10.656 -10.844 1 89.38 229 GLY B O 1
ATOM 5972 N N . VAL B 1 230 ? -10.781 -11.164 -12.867 1 86.62 230 VAL B N 1
ATOM 5973 C CA . VAL B 1 230 ? -10.609 -9.789 -13.32 1 86.62 230 VAL B CA 1
ATOM 5974 C C . VAL B 1 230 ? -11.969 -9.078 -13.336 1 86.62 230 VAL B C 1
ATOM 5976 O O . VAL B 1 230 ? -12.094 -7.949 -12.859 1 86.62 230 VAL B O 1
ATOM 5979 N N . ILE B 1 231 ? -12.953 -9.742 -13.797 1 84.88 231 ILE B N 1
ATOM 5980 C CA . ILE B 1 231 ? -14.289 -9.156 -13.875 1 84.88 231 ILE B CA 1
ATOM 5981 C C . ILE B 1 231 ? -14.805 -8.844 -12.477 1 84.88 231 ILE B C 1
ATOM 5983 O O . ILE B 1 231 ? -15.305 -7.746 -12.219 1 84.88 231 ILE B O 1
ATOM 5987 N N . PHE B 1 232 ? -14.57 -9.742 -11.656 1 87.94 232 PHE B N 1
ATOM 5988 C CA . PHE B 1 232 ? -15.039 -9.562 -10.281 1 87.94 232 PHE B CA 1
ATOM 5989 C C . PHE B 1 232 ? -14.281 -8.422 -9.609 1 87.94 232 PHE B C 1
ATOM 5991 O O . PHE B 1 232 ? -14.898 -7.535 -9 1 87.94 232 PHE B O 1
ATOM 5998 N N . ALA B 1 233 ? -13.039 -8.492 -9.703 1 85.25 233 ALA B N 1
ATOM 5999 C CA . ALA B 1 233 ? -12.211 -7.484 -9.047 1 85.25 233 ALA B CA 1
ATOM 6000 C C . ALA B 1 233 ? -12.516 -6.086 -9.578 1 85.25 233 ALA B C 1
ATOM 6002 O O . ALA B 1 233 ? -12.523 -5.113 -8.82 1 85.25 233 ALA B O 1
ATOM 6003 N N . SER B 1 234 ? -12.805 -5.984 -10.82 1 83.94 234 SER B N 1
ATOM 6004 C CA . SER B 1 234 ? -13.102 -4.703 -11.445 1 83.94 234 SER B CA 1
ATOM 6005 C C . SER B 1 234 ? -14.43 -4.137 -10.93 1 83.94 234 SER B C 1
ATOM 6007 O O . SER B 1 234 ? -14.539 -2.936 -10.688 1 83.94 234 SER B O 1
ATOM 6009 N N . GLN B 1 235 ? -15.328 -4.98 -10.766 1 82.88 235 GLN B N 1
ATOM 6010 C CA . GLN B 1 235 ? -16.641 -4.543 -10.281 1 82.88 235 GLN B CA 1
ATOM 6011 C C . GLN B 1 235 ? -16.547 -4.062 -8.836 1 82.88 235 GLN B C 1
ATOM 6013 O O . GLN B 1 235 ? -17.156 -3.053 -8.469 1 82.88 235 GLN B O 1
ATOM 6018 N N . MET B 1 236 ? -15.797 -4.781 -8.109 1 85.44 236 MET B N 1
ATOM 6019 C CA . MET B 1 236 ? -15.656 -4.402 -6.703 1 85.44 236 MET B CA 1
ATOM 6020 C C . MET B 1 236 ? -14.781 -3.162 -6.562 1 85.44 236 MET B C 1
ATOM 6022 O O . MET B 1 236 ? -14.961 -2.371 -5.633 1 85.44 236 MET B O 1
ATOM 6026 N N . GLY B 1 237 ? -13.883 -3.023 -7.434 1 79.12 237 GLY B N 1
ATOM 6027 C CA . GLY B 1 237 ? -13.039 -1.839 -7.438 1 79.12 237 GLY B CA 1
ATOM 6028 C C . GLY B 1 237 ? -13.805 -0.56 -7.711 1 79.12 237 GLY B C 1
ATOM 6029 O O . GLY B 1 237 ? -13.555 0.469 -7.082 1 79.12 237 GLY B O 1
ATOM 6030 N N . GLN B 1 238 ? -14.773 -0.614 -8.484 1 79.12 238 GLN B N 1
ATOM 6031 C CA . GLN B 1 238 ? -15.562 0.551 -8.867 1 79.12 238 GLN B CA 1
ATOM 6032 C C . GLN B 1 238 ? -16.328 1.113 -7.676 1 79.12 238 GLN B C 1
ATOM 6034 O O . GLN B 1 238 ? -16.578 2.318 -7.605 1 79.12 238 GLN B O 1
ATOM 6039 N N . THR B 1 239 ? -16.531 0.27 -6.785 1 79 239 THR B N 1
ATOM 6040 C CA . THR B 1 239 ? -17.266 0.705 -5.602 1 79 239 THR B CA 1
ATOM 6041 C C . THR B 1 239 ? -16.297 1.017 -4.453 1 79 239 THR B C 1
ATOM 6043 O O . THR B 1 239 ? -16.734 1.307 -3.338 1 79 239 THR B O 1
ATOM 6046 N N . ARG B 1 240 ? -15.094 0.885 -4.652 1 85.38 240 ARG B N 1
ATOM 6047 C CA . ARG B 1 240 ? -14.07 1.104 -3.639 1 85.38 240 ARG B CA 1
ATOM 6048 C C . ARG B 1 240 ? -14.281 0.186 -2.439 1 85.38 240 ARG B C 1
ATOM 6050 O O . ARG B 1 240 ? -14.023 0.577 -1.299 1 85.38 240 ARG B O 1
ATOM 6057 N N . ALA B 1 241 ? -14.695 -0.93 -2.787 1 87.38 241 ALA B N 1
ATOM 6058 C CA . ALA B 1 241 ? -15.047 -1.891 -1.745 1 87.38 241 ALA B CA 1
ATOM 6059 C C . ALA B 1 241 ? -13.812 -2.301 -0.94 1 87.38 241 ALA B C 1
ATOM 6061 O O . ALA B 1 241 ? -13.891 -2.455 0.281 1 87.38 241 ALA B O 1
ATOM 6062 N N . PHE B 1 242 ? -12.672 -2.395 -1.567 1 90.31 242 PHE B N 1
ATOM 6063 C CA . PHE B 1 242 ? -11.461 -2.898 -0.937 1 90.31 242 PHE B CA 1
ATOM 6064 C C . PHE B 1 242 ? -10.883 -1.872 0.032 1 90.31 242 PHE B C 1
ATOM 6066 O O . PHE B 1 242 ? -10.156 -2.225 0.958 1 90.31 242 PHE B O 1
ATOM 6073 N N . ASP B 1 243 ? -11.219 -0.644 -0.194 1 90.38 243 ASP B N 1
ATOM 6074 C CA . ASP B 1 243 ? -10.711 0.42 0.667 1 90.38 243 ASP B CA 1
ATOM 6075 C C . ASP B 1 243 ? -11.711 0.749 1.775 1 90.38 243 ASP B C 1
ATOM 6077 O O . ASP B 1 243 ? -11.312 1.104 2.889 1 90.38 243 ASP B O 1
ATOM 6081 N N . ASN B 1 244 ? -12.969 0.565 1.453 1 88.12 244 ASN B N 1
ATOM 6082 C CA . ASN B 1 244 ? -14.023 0.891 2.41 1 88.12 244 ASN B CA 1
ATOM 6083 C C . ASN B 1 244 ? -14.102 -0.144 3.529 1 88.12 244 ASN B C 1
ATOM 6085 O O . ASN B 1 244 ? -14.312 0.207 4.691 1 88.12 244 ASN B O 1
ATOM 6089 N N . ASP B 1 245 ? -13.969 -1.364 3.15 1 92.5 245 ASP B N 1
ATOM 6090 C CA . ASP B 1 245 ? -14.078 -2.457 4.113 1 92.5 245 ASP B CA 1
ATOM 6091 C C . ASP B 1 245 ? -13.094 -3.576 3.783 1 92.5 245 ASP B C 1
ATOM 6093 O O . ASP B 1 245 ? -13.5 -4.711 3.527 1 92.5 245 ASP B O 1
ATOM 6097 N N . PRO B 1 246 ? -11.781 -3.27 3.936 1 94.94 246 PRO B N 1
ATOM 6098 C CA . PRO B 1 246 ? -10.773 -4.262 3.557 1 94.94 246 PRO B CA 1
ATOM 6099 C C . PRO B 1 246 ? -10.867 -5.539 4.387 1 94.94 246 PRO B C 1
ATOM 6101 O O . PRO B 1 246 ? -10.562 -6.629 3.891 1 94.94 246 PRO B O 1
ATOM 6104 N N . LYS B 1 247 ? -11.305 -5.52 5.66 1 96.44 247 LYS B N 1
ATOM 6105 C CA . LYS B 1 247 ? -11.438 -6.699 6.508 1 96.44 247 LYS B CA 1
ATOM 6106 C C . LYS B 1 247 ? -12.484 -7.66 5.949 1 96.44 247 LYS B C 1
ATOM 6108 O O . LYS B 1 247 ? -12.242 -8.867 5.863 1 96.44 247 LYS B O 1
ATOM 6113 N N . ARG B 1 248 ? -13.586 -7.121 5.602 1 94.75 248 ARG B N 1
ATOM 6114 C CA . ARG B 1 248 ? -14.664 -7.93 5.039 1 94.75 248 ARG B CA 1
ATOM 6115 C C . ARG B 1 248 ? -14.219 -8.625 3.76 1 94.75 248 ARG B C 1
ATOM 6117 O O . ARG B 1 248 ? -14.477 -9.812 3.568 1 94.75 248 ARG B O 1
ATOM 6124 N N . TRP B 1 249 ? -13.609 -7.918 2.971 1 94.56 249 TRP B N 1
ATOM 6125 C CA . TRP B 1 249 ? -13.242 -8.461 1.668 1 94.56 249 TRP B CA 1
ATOM 6126 C C . TRP B 1 249 ? -12.062 -9.422 1.79 1 94.56 249 TRP B C 1
ATOM 6128 O O . TRP B 1 249 ? -11.922 -10.352 0.988 1 94.56 249 TRP B O 1
ATOM 6138 N N . ARG B 1 250 ? -11.219 -9.242 2.766 1 96.81 250 ARG B N 1
ATOM 6139 C CA . ARG B 1 250 ? -10.219 -10.258 3.062 1 96.81 250 ARG B CA 1
ATOM 6140 C C . ARG B 1 250 ? -10.875 -11.57 3.479 1 96.81 250 ARG B C 1
ATOM 6142 O O . ARG B 1 250 ? -10.406 -12.648 3.111 1 96.81 250 ARG B O 1
ATOM 6149 N N . MET B 1 251 ? -11.945 -11.461 4.25 1 96.75 251 MET B N 1
ATOM 6150 C CA . MET B 1 251 ? -12.695 -12.648 4.633 1 96.75 251 MET B CA 1
ATOM 6151 C C . MET B 1 251 ? -13.359 -13.289 3.42 1 96.75 251 MET B C 1
ATOM 6153 O O . MET B 1 251 ? -13.375 -14.516 3.289 1 96.75 251 MET B O 1
ATOM 6157 N N . VAL B 1 252 ? -13.891 -12.477 2.578 1 95.94 252 VAL B N 1
ATOM 6158 C CA . VAL B 1 252 ? -14.5 -12.977 1.35 1 95.94 252 VAL B CA 1
ATOM 6159 C C . VAL B 1 252 ? -13.453 -13.719 0.52 1 95.94 252 VAL B C 1
ATOM 6161 O O . VAL B 1 252 ? -13.742 -14.773 -0.049 1 95.94 252 VAL B O 1
ATOM 6164 N N . ALA B 1 253 ? -12.281 -13.141 0.435 1 96.69 253 ALA B N 1
ATOM 6165 C CA . ALA B 1 253 ? -11.195 -13.797 -0.294 1 96.69 253 ALA B CA 1
ATOM 6166 C C . ALA B 1 253 ? -10.906 -15.18 0.274 1 96.69 253 ALA B C 1
ATOM 6168 O O . ALA B 1 253 ? -10.781 -16.156 -0.476 1 96.69 253 ALA B O 1
ATOM 6169 N N . ALA B 1 254 ? -10.797 -15.25 1.577 1 97.31 254 ALA B N 1
ATOM 6170 C CA . ALA B 1 254 ? -10.516 -16.516 2.236 1 97.31 254 ALA B CA 1
ATOM 6171 C C . ALA B 1 254 ? -11.625 -17.531 1.979 1 97.31 254 ALA B C 1
ATOM 6173 O O . ALA B 1 254 ? -11.359 -18.719 1.729 1 97.31 254 ALA B O 1
ATOM 6174 N N . MET B 1 255 ? -12.828 -17.125 2.004 1 97.19 255 MET B N 1
ATOM 6175 C CA . MET B 1 255 ? -13.961 -18.016 1.785 1 97.19 255 MET B CA 1
ATOM 6176 C C . MET B 1 255 ? -14.016 -18.5 0.337 1 97.19 255 MET B C 1
ATOM 6178 O O . MET B 1 255 ? -14.312 -19.656 0.072 1 97.19 255 MET B O 1
ATOM 6182 N N . ALA B 1 256 ? -13.773 -17.547 -0.521 1 96.44 256 ALA B N 1
ATOM 6183 C CA . ALA B 1 256 ? -13.742 -17.922 -1.933 1 96.44 256 ALA B CA 1
ATOM 6184 C C . ALA B 1 256 ? -12.664 -18.969 -2.199 1 96.44 256 ALA B C 1
ATOM 6186 O O . ALA B 1 256 ? -12.898 -19.938 -2.932 1 96.44 256 ALA B O 1
ATOM 6187 N N . MET B 1 257 ? -11.492 -18.797 -1.604 1 96.38 257 MET B N 1
ATOM 6188 C CA . MET B 1 257 ? -10.398 -19.75 -1.765 1 96.38 257 MET B CA 1
ATOM 6189 C C . MET B 1 257 ? -10.781 -21.125 -1.221 1 96.38 257 MET B C 1
ATOM 6191 O O . MET B 1 257 ? -10.523 -22.141 -1.863 1 96.38 257 MET B O 1
ATOM 6195 N N . ASP B 1 258 ? -11.375 -21.141 -0.093 1 97.69 258 ASP B N 1
ATOM 6196 C CA . ASP B 1 258 ? -11.773 -22.406 0.518 1 97.69 258 ASP B CA 1
ATOM 6197 C C . ASP B 1 258 ? -12.859 -23.094 -0.301 1 97.69 258 ASP B C 1
ATOM 6199 O O . ASP B 1 258 ? -12.82 -24.312 -0.495 1 97.69 258 ASP B O 1
ATOM 6203 N N . ALA B 1 259 ? -13.82 -22.328 -0.751 1 97.44 259 ALA B N 1
ATOM 6204 C CA . ALA B 1 259 ? -14.891 -22.891 -1.565 1 97.44 259 ALA B CA 1
ATOM 6205 C C . ALA B 1 259 ? -14.336 -23.5 -2.855 1 97.44 259 ALA B C 1
ATOM 6207 O O . ALA B 1 259 ? -14.734 -24.578 -3.266 1 97.44 259 ALA B O 1
ATOM 6208 N N . ALA B 1 260 ? -13.445 -22.766 -3.463 1 96.31 260 ALA B N 1
ATOM 6209 C CA . ALA B 1 260 ? -12.812 -23.25 -4.691 1 96.31 260 ALA B CA 1
ATOM 6210 C C . ALA B 1 260 ? -12.016 -24.516 -4.441 1 96.31 260 ALA B C 1
ATOM 6212 O O . ALA B 1 260 ? -12.094 -25.469 -5.219 1 96.31 260 ALA B O 1
ATOM 6213 N N . THR B 1 261 ? -11.266 -24.531 -3.393 1 95.75 261 THR B N 1
ATOM 6214 C CA . THR B 1 261 ? -10.453 -25.688 -3.027 1 95.75 261 THR B CA 1
ATOM 6215 C C . THR B 1 261 ? -11.328 -26.906 -2.77 1 95.75 261 THR B C 1
ATOM 6217 O O . THR B 1 261 ? -11 -28.016 -3.211 1 95.75 261 THR B O 1
ATOM 6220 N N . LEU B 1 262 ? -12.391 -26.719 -2.104 1 97 262 LEU B N 1
ATOM 6221 C CA . LEU B 1 262 ? -13.305 -27.812 -1.822 1 97 262 LEU B CA 1
ATOM 6222 C C . LEU B 1 262 ? -13.906 -28.359 -3.111 1 97 262 LEU B C 1
ATOM 6224 O O . LEU B 1 262 ? -14.023 -29.578 -3.273 1 97 262 LEU B O 1
ATOM 6228 N N . LEU B 1 263 ? -14.289 -27.516 -3.998 1 95.31 263 LEU B N 1
ATOM 6229 C CA . LEU B 1 263 ? -14.844 -27.938 -5.281 1 95.31 263 LEU B CA 1
ATOM 6230 C C . LEU B 1 263 ? -13.852 -28.812 -6.043 1 95.31 263 LEU B C 1
ATOM 6232 O O . LEU B 1 263 ? -14.242 -29.812 -6.66 1 95.31 263 LEU B O 1
ATOM 6236 N N . GLU B 1 264 ? -12.648 -28.422 -5.996 1 91.62 264 GLU B N 1
ATOM 6237 C CA . GLU B 1 264 ? -11.602 -29.203 -6.668 1 91.62 264 GLU B CA 1
ATOM 6238 C C . GLU B 1 264 ? -11.422 -30.562 -6.008 1 91.62 264 GLU B C 1
ATOM 6240 O O . GLU B 1 264 ? -11.266 -31.578 -6.699 1 91.62 264 GLU B O 1
ATOM 6245 N N . ILE B 1 265 ? -11.414 -30.547 -4.723 1 93.25 265 ILE B N 1
ATOM 6246 C CA . ILE B 1 265 ? -11.219 -31.797 -3.984 1 93.25 265 ILE B CA 1
ATOM 6247 C C . ILE B 1 265 ? -12.352 -32.781 -4.297 1 93.25 265 ILE B C 1
ATOM 6249 O O . ILE B 1 265 ? -12.133 -33.969 -4.418 1 93.25 265 ILE B O 1
ATOM 6253 N N . LEU B 1 266 ? -13.523 -32.281 -4.566 1 93.62 266 LEU B N 1
ATOM 6254 C CA . LEU B 1 266 ? -14.703 -33.125 -4.789 1 93.62 266 LEU B CA 1
ATOM 6255 C C . LEU B 1 266 ? -14.859 -33.469 -6.27 1 93.62 266 LEU B C 1
ATOM 6257 O O . LEU B 1 266 ? -15.719 -34.25 -6.641 1 93.62 266 LEU B O 1
ATOM 6261 N N . SER B 1 267 ? -14.055 -32.969 -7.105 1 89.75 267 SER B N 1
ATOM 6262 C CA . SER B 1 267 ? -14.227 -33.062 -8.555 1 89.75 267 SER B CA 1
ATOM 6263 C C . SER B 1 267 ? -14.172 -34.5 -9.039 1 89.75 267 SER B C 1
ATOM 6265 O O . SER B 1 267 ? -14.883 -34.875 -9.977 1 89.75 267 SER B O 1
ATOM 6267 N N . PRO B 1 268 ? -13.398 -35.438 -8.359 1 86.69 268 PRO B N 1
ATOM 6268 C CA . PRO B 1 268 ? -13.359 -36.812 -8.828 1 86.69 268 PRO B CA 1
ATOM 6269 C C . PRO B 1 268 ? -14.648 -37.594 -8.539 1 86.69 268 PRO B C 1
ATOM 6271 O O . PRO B 1 268 ? -14.867 -38.656 -9.086 1 86.69 268 PRO B O 1
ATOM 6274 N N . LEU B 1 269 ? -15.453 -37.031 -7.711 1 88.56 269 LEU B N 1
ATOM 6275 C CA . LEU B 1 269 ? -16.672 -37.719 -7.301 1 88.56 269 LEU B CA 1
ATOM 6276 C C . LEU B 1 269 ? -17.797 -37.469 -8.297 1 88.56 269 LEU B C 1
ATOM 6278 O O . LEU B 1 269 ? -18.844 -38.125 -8.242 1 88.56 269 LEU B O 1
ATOM 6282 N N . VAL B 1 270 ? -17.562 -36.594 -9.242 1 88.81 270 VAL B N 1
ATOM 6283 C CA . VAL B 1 270 ? -18.609 -36.281 -10.203 1 88.81 270 VAL B CA 1
ATOM 6284 C C . VAL B 1 270 ? -18.344 -37 -11.523 1 88.81 270 VAL B C 1
ATOM 6286 O O . VAL B 1 270 ? -17.297 -37.625 -11.695 1 88.81 270 VAL B O 1
ATOM 6289 N N . ALA B 1 271 ? -19.391 -36.906 -12.422 1 87.38 271 ALA B N 1
ATOM 6290 C CA . ALA B 1 271 ? -19.234 -37.5 -13.75 1 87.38 271 ALA B CA 1
ATOM 6291 C C . ALA B 1 271 ? -18.047 -36.906 -14.484 1 87.38 271 ALA B C 1
ATOM 6293 O O . ALA B 1 271 ? -17.766 -35.688 -14.344 1 87.38 271 ALA B O 1
ATOM 6294 N N . THR B 1 272 ? -17.328 -37.688 -15.281 1 83.75 272 THR B N 1
ATOM 6295 C CA . THR B 1 272 ? -16.109 -37.281 -15.984 1 83.75 272 THR B CA 1
ATOM 6296 C C . THR B 1 272 ? -16.375 -36.062 -16.859 1 83.75 272 THR B C 1
ATOM 6298 O O . THR B 1 272 ? -15.5 -35.219 -17.016 1 83.75 272 THR B O 1
ATOM 6301 N N . SER B 1 273 ? -17.578 -35.969 -17.406 1 85 273 SER B N 1
ATOM 6302 C CA . SER B 1 273 ? -17.906 -34.875 -18.297 1 85 273 SER B CA 1
ATOM 6303 C C . SER B 1 273 ? -18.016 -33.562 -17.531 1 85 273 SER B C 1
ATOM 6305 O O . SER B 1 273 ? -17.906 -32.469 -18.125 1 85 273 SER B O 1
ATOM 6307 N N . LEU B 1 274 ? -18.125 -33.688 -16.25 1 89.94 274 LEU B N 1
ATOM 6308 C CA . LEU B 1 274 ? -18.359 -32.469 -15.461 1 89.94 274 LEU B CA 1
ATOM 6309 C C . LEU B 1 274 ? -17.078 -32.031 -14.75 1 89.94 274 LEU B C 1
ATOM 6311 O O . LEU B 1 274 ? -17.047 -30.953 -14.156 1 89.94 274 LEU B O 1
ATOM 6315 N N . VAL B 1 275 ? -16.047 -32.75 -14.867 1 86.56 275 VAL B N 1
ATOM 6316 C CA . VAL B 1 275 ? -14.812 -32.469 -14.133 1 86.56 275 VAL B CA 1
ATOM 6317 C C . VAL B 1 275 ? -14.227 -31.141 -14.609 1 86.56 275 VAL B C 1
ATOM 6319 O O . VAL B 1 275 ? -13.867 -30.281 -13.797 1 86.56 275 VAL B O 1
ATOM 6322 N N . LEU B 1 276 ? -14.172 -30.938 -15.906 1 84.06 276 LEU B N 1
ATOM 6323 C CA . LEU B 1 276 ? -13.555 -29.734 -16.453 1 84.06 276 LEU B CA 1
ATOM 6324 C C . LEU B 1 276 ? -14.383 -28.5 -16.125 1 84.06 276 LEU B C 1
ATOM 6326 O O . LEU B 1 276 ? -13.844 -27.484 -15.695 1 84.06 276 LEU B O 1
ATOM 6330 N N . PRO B 1 277 ? -15.672 -28.547 -16.297 1 87.88 277 PRO B N 1
ATOM 6331 C CA . PRO B 1 277 ? -16.484 -27.391 -15.922 1 87.88 277 PRO B CA 1
ATOM 6332 C C . PRO B 1 277 ? -16.375 -27.047 -14.438 1 87.88 277 PRO B C 1
ATOM 6334 O O . PRO B 1 277 ? -16.297 -25.875 -14.07 1 87.88 277 PRO B O 1
ATOM 6337 N N . ILE B 1 278 ? -16.328 -28 -13.633 1 90.12 278 ILE B N 1
ATOM 6338 C CA . ILE B 1 278 ? -16.234 -27.781 -12.195 1 90.12 278 ILE B CA 1
ATOM 6339 C C . ILE B 1 278 ? -14.867 -27.219 -11.836 1 90.12 278 ILE B C 1
ATOM 6341 O O . ILE B 1 278 ? -14.766 -26.297 -11.023 1 90.12 278 ILE B O 1
ATOM 6345 N N . ALA B 1 279 ? -13.898 -27.766 -12.422 1 87.31 279 ALA B N 1
ATOM 6346 C CA . ALA B 1 279 ? -12.539 -27.25 -12.211 1 87.31 279 ALA B CA 1
ATOM 6347 C C . ALA B 1 279 ? -12.422 -25.812 -12.672 1 87.31 279 ALA B C 1
ATOM 6349 O O . ALA B 1 279 ? -11.703 -25.016 -12.062 1 87.31 279 ALA B O 1
ATOM 6350 N N . SER B 1 280 ? -13.125 -25.484 -13.719 1 88.75 280 SER B N 1
ATOM 6351 C CA . SER B 1 280 ? -13.102 -24.125 -14.234 1 88.75 280 SER B CA 1
ATOM 6352 C C . SER B 1 280 ? -13.789 -23.156 -13.273 1 88.75 280 SER B C 1
ATOM 6354 O O . SER B 1 280 ? -13.305 -22.047 -13.039 1 88.75 280 SER B O 1
ATOM 6356 N N . VAL B 1 281 ? -14.859 -23.562 -12.766 1 93.12 281 VAL B N 1
ATOM 6357 C CA . VAL B 1 281 ? -15.57 -22.75 -11.797 1 93.12 281 VAL B CA 1
ATOM 6358 C C . VAL B 1 281 ? -14.727 -22.578 -10.539 1 93.12 281 VAL B C 1
ATOM 6360 O O . VAL B 1 281 ? -14.664 -21.484 -9.961 1 93.12 281 VAL B O 1
ATOM 6363 N N . ALA B 1 282 ? -14.094 -23.609 -10.109 1 93.94 282 ALA B N 1
ATOM 6364 C CA . ALA B 1 282 ? -13.188 -23.531 -8.961 1 93.94 282 ALA B CA 1
ATOM 6365 C C . ALA B 1 282 ? -12.055 -22.562 -9.227 1 93.94 282 ALA B C 1
ATOM 6367 O O . ALA B 1 282 ? -11.68 -21.781 -8.344 1 93.94 282 ALA B O 1
ATOM 6368 N N . ASN B 1 283 ? -11.625 -22.578 -10.398 1 90.75 283 ASN B N 1
ATOM 6369 C CA . ASN B 1 283 ? -10.516 -21.703 -10.75 1 90.75 283 ASN B CA 1
ATOM 6370 C C . ASN B 1 283 ? -10.961 -20.234 -10.781 1 90.75 283 ASN B C 1
ATOM 6372 O O . ASN B 1 283 ? -10.172 -19.344 -10.469 1 90.75 283 ASN B O 1
ATOM 6376 N N . ILE B 1 284 ? -12.133 -19.984 -11.227 1 92.5 284 ILE B N 1
ATOM 6377 C CA . ILE B 1 284 ? -12.688 -18.641 -11.125 1 92.5 284 ILE B CA 1
ATOM 6378 C C . ILE B 1 284 ? -12.695 -18.188 -9.664 1 92.5 284 ILE B C 1
ATOM 6380 O O . ILE B 1 284 ? -12.258 -17.078 -9.344 1 92.5 284 ILE B O 1
ATOM 6384 N N . GLY B 1 285 ? -13.156 -19.078 -8.852 1 94.62 285 GLY B N 1
ATOM 6385 C CA . GLY B 1 285 ? -13.188 -18.781 -7.426 1 94.62 285 GLY B CA 1
ATOM 6386 C C . GLY B 1 285 ? -11.812 -18.5 -6.848 1 94.62 285 GLY B C 1
ATOM 6387 O O . GLY B 1 285 ? -11.648 -17.594 -6.043 1 94.62 285 GLY B O 1
ATOM 6388 N N . LYS B 1 286 ? -10.828 -19.219 -7.227 1 93.56 286 LYS B N 1
ATOM 6389 C CA . LYS B 1 286 ? -9.461 -19.016 -6.754 1 93.56 286 LYS B CA 1
ATOM 6390 C C . LYS B 1 286 ? -8.914 -17.672 -7.207 1 93.56 286 LYS B C 1
ATOM 6392 O O . LYS B 1 286 ? -8.25 -16.969 -6.438 1 93.56 286 LYS B O 1
ATOM 6397 N N . ASN B 1 287 ? -9.25 -17.328 -8.43 1 92.25 287 ASN B N 1
ATOM 6398 C CA . ASN B 1 287 ? -8.766 -16.047 -8.945 1 92.25 287 ASN B CA 1
ATOM 6399 C C . ASN B 1 287 ? -9.477 -14.867 -8.281 1 92.25 287 ASN B C 1
ATOM 6401 O O . ASN B 1 287 ? -8.867 -13.828 -8.031 1 92.25 287 ASN B O 1
ATOM 6405 N N . ILE B 1 288 ? -10.719 -15.047 -8.023 1 93.19 288 ILE B N 1
ATOM 6406 C CA . ILE B 1 288 ? -11.445 -14.047 -7.242 1 93.19 288 ILE B CA 1
ATOM 6407 C C . ILE B 1 288 ? -10.789 -13.898 -5.871 1 93.19 288 ILE B C 1
ATOM 6409 O O . ILE B 1 288 ? -10.523 -12.781 -5.422 1 93.19 288 ILE B O 1
ATOM 6413 N N . GLY B 1 289 ? -10.547 -15.047 -5.258 1 94.75 289 GLY B N 1
ATOM 6414 C CA . GLY B 1 289 ? -9.906 -15.039 -3.953 1 94.75 289 GLY B CA 1
ATOM 6415 C C . GLY B 1 289 ? -8.531 -14.391 -3.971 1 94.75 289 GLY B C 1
ATOM 6416 O O . GLY B 1 289 ? -8.227 -13.555 -3.121 1 94.75 289 GLY B O 1
ATOM 6417 N N . PHE B 1 290 ? -7.773 -14.648 -4.945 1 91.38 290 PHE B N 1
ATOM 6418 C CA . PHE B 1 290 ? -6.41 -14.141 -5.047 1 91.38 290 PHE B CA 1
ATOM 6419 C C . PHE B 1 290 ? -6.406 -12.633 -5.262 1 91.38 290 PHE B C 1
ATOM 6421 O O . PHE B 1 290 ? -5.68 -11.898 -4.582 1 91.38 290 PHE B O 1
ATOM 6428 N N . LEU B 1 291 ? -7.191 -12.141 -6.203 1 92.12 291 LEU B N 1
ATOM 6429 C CA . LEU B 1 291 ? -7.238 -10.719 -6.512 1 92.12 291 LEU B CA 1
ATOM 6430 C C . LEU B 1 291 ? -7.812 -9.93 -5.34 1 92.12 291 LEU B C 1
ATOM 6432 O O . LEU B 1 291 ? -7.305 -8.852 -5.004 1 92.12 291 LEU B O 1
ATOM 6436 N N . THR B 1 292 ? -8.852 -10.484 -4.766 1 94.31 292 THR B N 1
ATOM 6437 C CA . THR B 1 292 ? -9.477 -9.836 -3.619 1 94.31 292 THR B CA 1
ATOM 6438 C C . THR B 1 292 ? -8.516 -9.797 -2.43 1 94.31 292 THR B C 1
ATOM 6440 O O . THR B 1 292 ? -8.43 -8.789 -1.73 1 94.31 292 THR B O 1
ATOM 6443 N N . ALA B 1 293 ? -7.836 -10.867 -2.223 1 95.44 293 ALA B N 1
ATOM 6444 C CA . ALA B 1 293 ? -6.859 -10.922 -1.141 1 95.44 293 ALA B CA 1
ATOM 6445 C C . ALA B 1 293 ? -5.738 -9.906 -1.359 1 95.44 293 ALA B C 1
ATOM 6447 O O . ALA B 1 293 ? -5.309 -9.234 -0.419 1 95.44 293 ALA B O 1
ATOM 6448 N N . SER B 1 294 ? -5.316 -9.812 -2.547 1 93.88 294 SER B N 1
ATOM 6449 C CA . SER B 1 294 ? -4.238 -8.891 -2.877 1 93.88 294 SER B CA 1
ATOM 6450 C C . SER B 1 294 ? -4.656 -7.441 -2.633 1 93.88 294 SER B C 1
ATOM 6452 O O . SER B 1 294 ? -3.928 -6.68 -1.99 1 93.88 294 SER B O 1
ATOM 6454 N N . ALA B 1 295 ? -5.809 -7.074 -3.084 1 94.12 295 ALA B N 1
ATOM 6455 C CA . ALA B 1 295 ? -6.305 -5.703 -2.955 1 94.12 295 ALA B CA 1
ATOM 6456 C C . ALA B 1 295 ? -6.562 -5.348 -1.493 1 94.12 295 ALA B C 1
ATOM 6458 O O . ALA B 1 295 ? -6.156 -4.281 -1.026 1 94.12 295 ALA B O 1
ATOM 6459 N N . SER B 1 296 ? -7.258 -6.223 -0.818 1 95.44 296 SER B N 1
ATOM 6460 C CA . SER B 1 296 ? -7.562 -5.957 0.585 1 95.44 296 SER B CA 1
ATOM 6461 C C . SER B 1 296 ? -6.293 -5.938 1.43 1 95.44 296 SER B C 1
ATOM 6463 O O . SER B 1 296 ? -6.176 -5.145 2.365 1 95.44 296 SER B O 1
ATOM 6465 N N . ARG B 1 297 ? -5.344 -6.781 1.063 1 96 297 ARG B N 1
ATOM 6466 C CA . ARG B 1 297 ? -4.074 -6.828 1.78 1 96 297 ARG B CA 1
ATOM 6467 C C . ARG B 1 297 ? -3.334 -5.5 1.675 1 96 297 ARG B C 1
ATOM 6469 O O . ARG B 1 297 ? -2.682 -5.07 2.627 1 96 297 ARG B O 1
ATOM 6476 N N . ALA B 1 298 ? -3.393 -4.922 0.534 1 94.75 298 ALA B N 1
ATOM 6477 C CA . ALA B 1 298 ? -2.744 -3.625 0.35 1 94.75 298 ALA B CA 1
ATOM 6478 C C . ALA B 1 298 ? -3.291 -2.592 1.331 1 94.75 298 ALA B C 1
ATOM 6480 O O . ALA B 1 298 ? -2.525 -1.87 1.974 1 94.75 298 ALA B O 1
ATOM 6481 N N . ALA B 1 299 ? -4.582 -2.559 1.457 1 93.88 299 ALA B N 1
ATOM 6482 C CA . ALA B 1 299 ? -5.227 -1.615 2.367 1 93.88 299 ALA B CA 1
ATOM 6483 C C . ALA B 1 299 ? -4.91 -1.949 3.82 1 93.88 299 ALA B C 1
ATOM 6485 O O . ALA B 1 299 ? -4.684 -1.052 4.637 1 93.88 299 ALA B O 1
ATOM 6486 N N . LEU B 1 300 ? -4.852 -3.189 4.145 1 96.88 300 LEU B N 1
ATOM 6487 C CA . LEU B 1 300 ? -4.551 -3.625 5.504 1 96.88 300 LEU B CA 1
ATOM 6488 C C . LEU B 1 300 ? -3.107 -3.295 5.875 1 96.88 300 LEU B C 1
ATOM 6490 O O . LEU B 1 300 ? -2.842 -2.803 6.977 1 96.88 300 LEU B O 1
ATOM 6494 N N . HIS B 1 301 ? -2.186 -3.541 4.922 1 96.62 301 HIS B N 1
ATOM 6495 C CA . HIS B 1 301 ? -0.78 -3.23 5.152 1 96.62 301 HIS B CA 1
ATOM 6496 C C . HIS B 1 301 ? -0.572 -1.732 5.352 1 96.62 301 HIS B C 1
ATOM 6498 O O . HIS B 1 301 ? 0.25 -1.319 6.172 1 96.62 301 HIS B O 1
ATOM 6504 N N . GLN B 1 302 ? -1.326 -1.019 4.602 1 94.19 302 GLN B N 1
ATOM 6505 C CA . GLN B 1 302 ? -1.233 0.432 4.727 1 94.19 302 GLN B CA 1
ATOM 6506 C C . GLN B 1 302 ? -1.602 0.887 6.137 1 94.19 302 GLN B C 1
ATOM 6508 O O . GLN B 1 302 ? -0.98 1.803 6.68 1 94.19 302 GLN B O 1
ATOM 6513 N N . SER B 1 303 ? -2.592 0.284 6.711 1 94.19 303 SER B N 1
ATOM 6514 C CA . SER B 1 303 ? -3.039 0.648 8.055 1 94.19 303 SER B CA 1
ATOM 6515 C C . SER B 1 303 ? -2.025 0.222 9.109 1 94.19 303 SER B C 1
ATOM 6517 O O . SER B 1 303 ? -1.958 0.816 10.188 1 94.19 303 SER B O 1
ATOM 6519 N N . LEU B 1 304 ? -1.249 -0.778 8.836 1 96.56 304 LEU B N 1
ATOM 6520 C CA . LEU B 1 304 ? -0.274 -1.306 9.781 1 96.56 304 LEU B CA 1
ATOM 6521 C C . LEU B 1 304 ? 1.056 -0.569 9.656 1 96.56 304 LEU B C 1
ATOM 6523 O O . LEU B 1 304 ? 1.847 -0.545 10.609 1 96.56 304 LEU B O 1
ATOM 6527 N N . ALA B 1 305 ? 1.342 0.009 8.461 1 93.75 305 ALA B N 1
ATOM 6528 C CA . ALA B 1 305 ? 2.582 0.732 8.188 1 93.75 305 ALA B CA 1
ATOM 6529 C C . ALA B 1 305 ? 2.488 2.18 8.656 1 93.75 305 ALA B C 1
ATOM 6531 O O . ALA B 1 305 ? 2.26 3.088 7.855 1 93.75 305 ALA B O 1
ATOM 6532 N N . ILE B 1 306 ? 2.836 2.488 9.953 1 90.62 306 ILE B N 1
ATOM 6533 C CA . ILE B 1 306 ? 2.555 3.793 10.539 1 90.62 306 ILE B CA 1
ATOM 6534 C C . ILE B 1 306 ? 3.791 4.684 10.43 1 90.62 306 ILE B C 1
ATOM 6536 O O . ILE B 1 306 ? 3.762 5.848 10.836 1 90.62 306 ILE B O 1
ATOM 6540 N N . SER B 1 307 ? 4.91 4.168 9.844 1 87.5 307 SER B N 1
ATOM 6541 C CA . SER B 1 307 ? 6.148 4.934 9.734 1 87.5 307 SER B CA 1
ATOM 6542 C C . SER B 1 307 ? 6.555 5.121 8.273 1 87.5 307 SER B C 1
ATOM 6544 O O . SER B 1 307 ? 7.742 5.102 7.949 1 87.5 307 SER B O 1
ATOM 6546 N N . GLY B 1 308 ? 5.562 5.125 7.457 1 87.25 308 GLY B N 1
ATOM 6547 C CA . GLY B 1 308 ? 5.883 5.285 6.047 1 87.25 308 GLY B CA 1
ATOM 6548 C C . GLY B 1 308 ? 6.711 4.145 5.488 1 87.25 308 GLY B C 1
ATOM 6549 O O . GLY B 1 308 ? 7.578 4.355 4.637 1 87.25 308 GLY B O 1
ATOM 6550 N N . ASN B 1 309 ? 6.527 2.973 5.977 1 91.38 309 ASN B N 1
ATOM 6551 C CA . ASN B 1 309 ? 7.332 1.809 5.629 1 91.38 309 ASN B CA 1
ATOM 6552 C C . ASN B 1 309 ? 6.484 0.711 4.988 1 91.38 309 ASN B C 1
ATOM 6554 O O . ASN B 1 309 ? 6.617 -0.463 5.336 1 91.38 309 ASN B O 1
ATOM 6558 N N . LEU B 1 310 ? 5.57 1.091 4.109 1 93.19 310 LEU B N 1
ATOM 6559 C CA . LEU B 1 310 ? 4.688 0.138 3.441 1 93.19 310 LEU B CA 1
ATOM 6560 C C . LEU B 1 310 ? 5.492 -0.893 2.658 1 93.19 310 LEU B C 1
ATOM 6562 O O . LEU B 1 310 ? 5.137 -2.074 2.629 1 93.19 310 LEU B O 1
ATOM 6566 N N . GLY B 1 311 ? 6.59 -0.47 2.004 1 92.81 311 GLY B N 1
ATOM 6567 C CA . GLY B 1 311 ? 7.449 -1.407 1.296 1 92.81 311 GLY B CA 1
ATOM 6568 C C . GLY B 1 311 ? 8.055 -2.465 2.201 1 92.81 311 GLY B C 1
ATOM 6569 O O . GLY B 1 311 ? 8.055 -3.65 1.865 1 92.81 311 GLY B O 1
ATOM 6570 N N . ASP B 1 312 ? 8.5 -2.033 3.303 1 92 312 ASP B N 1
ATOM 6571 C CA . ASP B 1 312 ? 9.102 -2.951 4.262 1 92 312 ASP B CA 1
ATOM 6572 C C . ASP B 1 312 ? 8.07 -3.934 4.809 1 92 312 ASP B C 1
ATOM 6574 O O . ASP B 1 312 ? 8.328 -5.137 4.891 1 92 312 ASP B O 1
ATOM 6578 N N . VAL B 1 313 ? 6.93 -3.391 5.184 1 95.12 313 VAL B N 1
ATOM 6579 C CA . VAL B 1 313 ? 5.855 -4.227 5.703 1 95.12 313 VAL B CA 1
ATOM 6580 C C . VAL B 1 313 ? 5.449 -5.262 4.656 1 95.12 313 VAL B C 1
ATOM 6582 O O . VAL B 1 313 ? 5.246 -6.434 4.977 1 95.12 313 VAL B O 1
ATOM 6585 N N . THR B 1 314 ? 5.359 -4.879 3.428 1 94 314 THR B N 1
ATOM 6586 C CA . THR B 1 314 ? 4.977 -5.77 2.338 1 94 314 THR B CA 1
ATOM 6587 C C . THR B 1 314 ? 6.062 -6.809 2.082 1 94 314 THR B C 1
ATOM 6589 O O . THR B 1 314 ? 5.766 -7.98 1.84 1 94 314 THR B O 1
ATOM 6592 N N . ALA B 1 315 ? 7.305 -6.379 2.119 1 92.56 315 ALA B N 1
ATOM 6593 C CA . ALA B 1 315 ? 8.414 -7.309 1.932 1 92.56 315 ALA B CA 1
ATOM 6594 C C . ALA B 1 315 ? 8.398 -8.398 2.998 1 92.56 315 ALA B C 1
ATOM 6596 O O . ALA B 1 315 ? 8.555 -9.586 2.686 1 92.56 315 ALA B O 1
ATOM 6597 N N . LYS B 1 316 ? 8.266 -8.016 4.203 1 93.31 316 LYS B N 1
ATOM 6598 C CA . LYS B 1 316 ? 8.258 -8.977 5.305 1 93.31 316 LYS B CA 1
ATOM 6599 C C . LYS B 1 316 ? 7.035 -9.883 5.234 1 93.31 316 LYS B C 1
ATOM 6601 O O . LYS B 1 316 ? 7.117 -11.078 5.547 1 93.31 316 LYS B O 1
ATOM 6606 N N . SER B 1 317 ? 5.895 -9.289 4.883 1 94.31 317 SER B N 1
ATOM 6607 C CA . SER B 1 317 ? 4.711 -10.117 4.66 1 94.31 317 SER B CA 1
ATOM 6608 C C . SER B 1 317 ? 4.969 -11.172 3.592 1 94.31 317 SER B C 1
ATOM 6610 O O . SER B 1 317 ? 4.516 -12.312 3.719 1 94.31 317 SER B O 1
ATOM 6612 N N . GLY B 1 318 ? 5.656 -10.773 2.508 1 92.62 318 GLY B N 1
ATOM 6613 C CA . GLY B 1 318 ? 6.039 -11.742 1.486 1 92.62 318 GLY B CA 1
ATOM 6614 C C . GLY B 1 318 ? 6.895 -12.867 2.021 1 92.62 318 GLY B C 1
ATOM 6615 O O . GLY B 1 318 ? 6.645 -14.039 1.726 1 92.62 318 GLY B O 1
ATOM 6616 N N . SER B 1 319 ? 7.84 -12.523 2.789 1 91.94 319 SER B N 1
ATOM 6617 C CA . SER B 1 319 ? 8.719 -13.516 3.402 1 91.94 319 SER B CA 1
ATOM 6618 C C . SER B 1 319 ? 7.941 -14.453 4.32 1 91.94 319 SER B C 1
ATOM 6620 O O . SER B 1 319 ? 8.156 -15.672 4.301 1 91.94 319 SER B O 1
ATOM 6622 N N . GLN B 1 320 ? 7.105 -13.914 5.109 1 94.12 320 GLN B N 1
ATOM 6623 C CA . GLN B 1 320 ? 6.266 -14.695 6.012 1 94.12 320 GLN B CA 1
ATOM 6624 C C . GLN B 1 320 ? 5.371 -15.656 5.234 1 94.12 320 GLN B C 1
ATOM 6626 O O . GLN B 1 320 ? 5.227 -16.828 5.609 1 94.12 320 GLN B O 1
ATOM 6631 N N . SER B 1 321 ? 4.812 -15.148 4.199 1 93.31 321 SER B N 1
ATOM 6632 C CA . SER B 1 321 ? 3.918 -15.969 3.385 1 93.31 321 SER B CA 1
ATOM 6633 C C . SER B 1 321 ? 4.664 -17.125 2.738 1 93.31 321 SER B C 1
ATOM 6635 O O . SER B 1 321 ? 4.137 -18.234 2.65 1 93.31 321 SER B O 1
ATOM 6637 N N . ILE B 1 322 ? 5.852 -16.859 2.246 1 91.69 322 ILE B N 1
ATOM 6638 C CA . ILE B 1 322 ? 6.656 -17.891 1.624 1 91.69 322 ILE B CA 1
ATOM 6639 C C . ILE B 1 322 ? 6.98 -18.984 2.652 1 91.69 322 ILE B C 1
ATOM 6641 O O . ILE B 1 322 ? 6.812 -20.172 2.381 1 91.69 322 ILE B O 1
ATOM 6645 N N . MET B 1 323 ? 7.398 -18.578 3.77 1 91 323 MET B N 1
ATOM 6646 C CA . MET B 1 323 ? 7.727 -19.547 4.816 1 91 323 MET B CA 1
ATOM 6647 C C . MET B 1 323 ? 6.496 -20.344 5.215 1 91 323 MET B C 1
ATOM 6649 O O . MET B 1 323 ? 6.574 -21.562 5.379 1 91 323 MET B O 1
ATOM 6653 N N . ALA B 1 324 ? 5.426 -19.672 5.426 1 94.56 324 ALA B N 1
ATOM 6654 C CA . ALA B 1 324 ? 4.184 -20.359 5.773 1 94.56 324 ALA B CA 1
ATOM 6655 C C . ALA B 1 324 ? 3.783 -21.344 4.688 1 94.56 324 ALA B C 1
ATOM 6657 O O . ALA B 1 324 ? 3.312 -22.453 4.988 1 94.56 324 ALA B O 1
ATOM 6658 N N . SER B 1 325 ? 3.938 -20.906 3.492 1 92.56 325 SER B N 1
ATOM 6659 C CA . SER B 1 3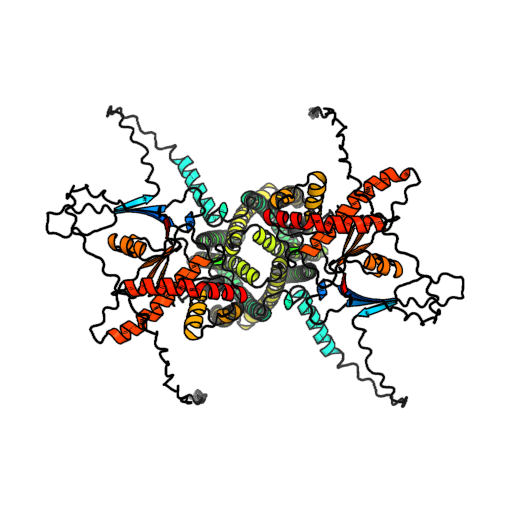25 ? 3.6 -21.781 2.367 1 92.56 325 SER B CA 1
ATOM 6660 C C . SER B 1 325 ? 4.477 -23.016 2.346 1 92.56 325 SER B C 1
ATOM 6662 O O . SER B 1 325 ? 4 -24.125 2.045 1 92.56 325 SER B O 1
ATOM 6664 N N . LEU B 1 326 ? 5.746 -22.891 2.631 1 89.62 326 LEU B N 1
ATOM 6665 C CA . LEU B 1 326 ? 6.66 -24.016 2.682 1 89.62 326 LEU B CA 1
ATOM 6666 C C . LEU B 1 326 ? 6.254 -25 3.775 1 89.62 326 LEU B C 1
ATOM 6668 O O . LEU B 1 326 ? 6.199 -26.203 3.543 1 89.62 326 LEU B O 1
ATOM 6672 N N . LEU B 1 327 ? 5.973 -24.484 4.844 1 93.12 327 LEU B N 1
ATOM 6673 C CA . LEU B 1 327 ? 5.527 -25.328 5.953 1 93.12 327 LEU B CA 1
ATOM 6674 C C . LEU B 1 327 ? 4.184 -25.984 5.637 1 93.12 327 LEU B C 1
ATOM 6676 O O . LEU B 1 327 ? 3.98 -27.156 5.93 1 93.12 327 LEU B O 1
ATOM 6680 N N . GLY B 1 328 ? 3.318 -25.188 5.105 1 94.94 328 GLY B N 1
ATOM 6681 C CA . GLY B 1 328 ? 2.01 -25.719 4.746 1 94.94 328 GLY B CA 1
ATOM 6682 C C . GLY B 1 328 ? 2.076 -26.797 3.693 1 94.94 328 GLY B C 1
ATOM 6683 O O . GLY B 1 328 ? 1.38 -27.812 3.799 1 94.94 328 GLY B O 1
ATOM 6684 N N . THR B 1 329 ? 2.859 -26.578 2.752 1 90.5 329 THR B N 1
ATOM 6685 C CA . THR B 1 329 ? 3.025 -27.578 1.71 1 90.5 329 THR B CA 1
ATOM 6686 C C . THR B 1 329 ? 3.582 -28.875 2.295 1 90.5 329 THR B C 1
ATOM 6688 O O . THR B 1 329 ? 3.109 -29.969 1.963 1 90.5 329 THR B O 1
ATOM 6691 N N . SER B 1 330 ? 4.59 -28.75 3.104 1 90.56 330 SER B N 1
ATOM 6692 C CA . SER B 1 330 ? 5.137 -29.938 3.768 1 90.56 330 SER B CA 1
ATOM 6693 C C . SER B 1 330 ? 4.07 -30.656 4.586 1 90.56 330 SER B C 1
ATOM 6695 O O . SER B 1 330 ? 3.977 -31.875 4.547 1 90.56 330 SER B O 1
ATOM 6697 N N . LEU B 1 331 ? 3.338 -29.906 5.23 1 94.19 331 LEU B N 1
ATOM 6698 C CA . LEU B 1 331 ? 2.244 -30.469 6.012 1 94.19 331 LEU B CA 1
ATOM 6699 C C . LEU B 1 331 ? 1.209 -31.125 5.105 1 94.19 331 LEU B C 1
ATOM 6701 O O . LEU B 1 331 ? 0.675 -32.188 5.434 1 94.19 331 LEU B O 1
ATOM 6705 N N . GLY B 1 332 ? 0.879 -30.438 4.023 1 93.62 332 GLY B N 1
ATOM 6706 C CA . GLY B 1 332 ? -0.066 -31 3.07 1 93.62 332 GLY B CA 1
ATOM 6707 C C . GLY B 1 332 ? 0.377 -32.344 2.504 1 93.62 332 GLY B C 1
ATOM 6708 O O . GLY B 1 332 ? -0.428 -33.25 2.379 1 93.62 332 GLY B O 1
ATOM 6709 N N . ILE B 1 333 ? 1.649 -32.469 2.246 1 88.62 333 ILE B N 1
ATOM 6710 C CA . ILE B 1 333 ? 2.203 -33.719 1.723 1 88.62 333 ILE B CA 1
ATOM 6711 C C . ILE B 1 333 ? 2.113 -34.812 2.785 1 88.62 333 ILE B C 1
ATOM 6713 O O . ILE B 1 333 ? 1.692 -35.938 2.498 1 88.62 333 ILE B O 1
ATOM 6717 N N . ALA B 1 334 ? 2.48 -34.5 3.926 1 92.5 334 ALA B N 1
ATOM 6718 C CA . ALA B 1 334 ? 2.396 -35.438 5.023 1 92.5 334 ALA B CA 1
ATOM 6719 C C . ALA B 1 334 ? 0.956 -35.906 5.25 1 92.5 334 ALA B C 1
ATOM 6721 O O . ALA B 1 334 ? 0.694 -37.094 5.445 1 92.5 334 ALA B O 1
ATOM 6722 N N . LEU B 1 335 ? 0.041 -34.969 5.195 1 93.44 335 LEU B N 1
ATOM 6723 C CA . LEU B 1 335 ? -1.37 -35.281 5.406 1 93.44 335 LEU B CA 1
ATOM 6724 C C . LEU B 1 335 ? -1.919 -36.125 4.277 1 93.44 335 LEU B C 1
ATOM 6726 O O . LEU B 1 335 ? -2.764 -37 4.508 1 93.44 335 LEU B O 1
ATOM 6730 N N . SER B 1 336 ? -1.49 -35.781 3.102 1 91.25 336 SER B N 1
ATOM 6731 C CA . SER B 1 336 ? -1.94 -36.562 1.955 1 91.25 336 SER B CA 1
ATOM 6732 C C . SER B 1 336 ? -1.578 -38.031 2.111 1 91.25 336 SER B C 1
ATOM 6734 O O . SER B 1 336 ? -2.389 -38.906 1.812 1 91.25 336 SER B O 1
ATOM 6736 N N . SER B 1 337 ? -0.375 -38.312 2.578 1 90.81 337 SER B N 1
ATOM 6737 C CA . SER B 1 337 ? 0.07 -39.688 2.814 1 90.81 337 SER B CA 1
ATOM 6738 C C . SER B 1 337 ? -0.713 -40.344 3.951 1 90.81 337 SER B C 1
ATOM 6740 O O . SER B 1 337 ? -1.093 -41.5 3.861 1 90.81 337 SER B O 1
ATOM 6742 N N . LEU B 1 338 ? -0.907 -39.625 4.922 1 92.44 338 LEU B N 1
ATOM 6743 C CA . LEU B 1 338 ? -1.619 -40.125 6.094 1 92.44 338 LEU B CA 1
ATOM 6744 C C . LEU B 1 338 ? -3.066 -40.469 5.75 1 92.44 338 LEU B C 1
ATOM 6746 O O . LEU B 1 338 ? -3.641 -41.406 6.301 1 92.44 338 LEU B O 1
ATOM 6750 N N . LEU B 1 339 ? -3.678 -39.656 4.809 1 92.75 339 LEU B N 1
ATOM 6751 C CA . LEU B 1 339 ? -5.09 -39.781 4.469 1 92.75 339 LEU B CA 1
ATOM 6752 C C . LEU B 1 339 ? -5.27 -40.75 3.291 1 92.75 339 LEU B C 1
ATOM 6754 O O . LEU B 1 339 ? -6.359 -40.844 2.725 1 92.75 339 LEU B O 1
ATOM 6758 N N . GLN B 1 340 ? -4.266 -41.438 2.885 1 86.56 340 GLN B N 1
ATOM 6759 C CA . GLN B 1 340 ? -4.238 -42.531 1.944 1 86.56 340 GLN B CA 1
ATOM 6760 C C . GLN B 1 340 ? -4.758 -42.125 0.573 1 86.56 340 GLN B C 1
ATOM 6762 O O . GLN B 1 340 ? -5.434 -42.906 -0.105 1 86.56 340 GLN B O 1
ATOM 6767 N N . HIS B 1 341 ? -4.645 -40.906 0.269 1 82.75 341 HIS B N 1
ATOM 6768 C CA . HIS B 1 341 ? -4.949 -40.375 -1.061 1 82.75 341 HIS B CA 1
ATOM 6769 C C . HIS B 1 341 ? -6.395 -40.656 -1.448 1 82.75 341 HIS B C 1
ATOM 6771 O O . HIS B 1 341 ? -6.68 -41 -2.604 1 82.75 341 HIS B O 1
ATOM 6777 N N . ASP B 1 342 ? -7.281 -40.688 -0.416 1 89.06 342 ASP B N 1
ATOM 6778 C CA . ASP B 1 342 ? -8.711 -40.875 -0.617 1 89.06 342 ASP B CA 1
ATOM 6779 C C . ASP B 1 342 ? -9.461 -39.562 -0.671 1 89.06 342 ASP B C 1
ATOM 6781 O O . ASP B 1 342 ? -9.25 -38.688 0.179 1 89.06 342 ASP B O 1
ATOM 6785 N N . THR B 1 343 ? -10.367 -39.5 -1.647 1 89.56 343 THR B N 1
ATOM 6786 C CA . THR B 1 343 ? -11.055 -38.25 -1.906 1 89.56 343 THR B CA 1
ATOM 6787 C C . THR B 1 343 ? -11.922 -37.844 -0.711 1 89.56 343 THR B C 1
ATOM 6789 O O . THR B 1 343 ? -11.93 -36.656 -0.312 1 89.56 343 THR B O 1
ATOM 6792 N N . LEU B 1 344 ? -12.656 -38.719 -0.192 1 92.44 344 LEU B N 1
ATOM 6793 C CA . LEU B 1 344 ? -13.531 -38.406 0.933 1 92.44 344 LEU B CA 1
ATOM 6794 C C . LEU B 1 344 ? -12.719 -38.062 2.174 1 92.44 344 LEU B C 1
ATOM 6796 O O . LEU B 1 344 ? -13.102 -37.188 2.951 1 92.44 344 LEU B O 1
ATOM 6800 N N . ASN B 1 345 ? -11.586 -38.781 2.369 1 94.5 345 ASN B N 1
ATOM 6801 C CA . ASN B 1 345 ? -10.68 -38.406 3.457 1 94.5 345 ASN B CA 1
ATOM 6802 C C . ASN B 1 345 ? -10.07 -37.031 3.258 1 94.5 345 ASN B C 1
ATOM 6804 O O . ASN B 1 345 ? -9.891 -36.281 4.223 1 94.5 345 ASN B O 1
ATOM 6808 N N . PHE B 1 346 ? -9.766 -36.781 2.02 1 94.94 346 PHE B N 1
ATOM 6809 C CA . PHE B 1 346 ? -9.234 -35.469 1.707 1 94.94 346 PHE B CA 1
ATOM 6810 C C . PHE B 1 346 ? -10.266 -34.375 2.02 1 94.94 346 PHE B C 1
ATOM 6812 O O . PHE B 1 346 ? -9.922 -33.312 2.547 1 94.94 346 PHE B O 1
ATOM 6819 N N . ALA B 1 347 ? -11.523 -34.625 1.711 1 95.62 347 ALA B N 1
ATOM 6820 C CA . ALA B 1 347 ? -12.578 -33.656 1.986 1 95.62 347 ALA B CA 1
ATOM 6821 C C . ALA B 1 347 ? -12.719 -33.406 3.484 1 95.62 347 ALA B C 1
ATOM 6823 O O . ALA B 1 347 ? -12.891 -32.25 3.914 1 95.62 347 ALA B O 1
ATOM 6824 N N . MET B 1 348 ? -12.625 -34.438 4.258 1 96.06 348 MET B N 1
ATOM 6825 C CA . MET B 1 348 ? -12.727 -34.281 5.707 1 96.06 348 MET B CA 1
ATOM 6826 C C . MET B 1 348 ? -11.516 -33.562 6.266 1 96.06 348 MET B C 1
ATOM 6828 O O . MET B 1 348 ? -11.656 -32.688 7.137 1 96.06 348 MET B O 1
ATOM 6832 N N . GLY B 1 349 ? -10.352 -33.969 5.801 1 96.56 349 GLY B N 1
ATOM 6833 C CA . GLY B 1 349 ? -9.156 -33.25 6.195 1 96.56 349 GLY B CA 1
ATOM 6834 C C . GLY B 1 349 ? -9.195 -31.781 5.816 1 96.56 349 GLY B C 1
ATOM 6835 O O . GLY B 1 349 ? -8.797 -30.922 6.605 1 96.56 349 GLY B O 1
ATOM 6836 N N . PHE B 1 350 ? -9.734 -31.516 4.668 1 97.5 350 PHE B N 1
ATOM 6837 C CA . PHE B 1 350 ? -9.867 -30.141 4.203 1 97.5 350 PHE B CA 1
ATOM 6838 C C . PHE B 1 350 ? -10.789 -29.344 5.125 1 97.5 350 PHE B C 1
ATOM 6840 O O . PHE B 1 350 ? -10.516 -28.188 5.426 1 97.5 350 PHE B O 1
ATOM 6847 N N . LEU B 1 351 ? -11.891 -29.953 5.48 1 97.94 351 LEU B N 1
ATOM 6848 C CA . LEU B 1 351 ? -12.828 -29.25 6.336 1 97.94 351 LEU B CA 1
ATOM 6849 C C . LEU B 1 351 ? -12.164 -28.812 7.641 1 97.94 351 LEU B C 1
ATOM 6851 O O . LEU B 1 351 ? -12.398 -27.719 8.133 1 97.94 351 LEU B O 1
ATOM 6855 N N . ALA B 1 352 ? -11.336 -29.625 8.195 1 97.88 352 ALA B N 1
ATOM 6856 C CA . ALA B 1 352 ? -10.586 -29.281 9.406 1 97.88 352 ALA B CA 1
ATOM 6857 C C . ALA B 1 352 ? -9.609 -28.141 9.133 1 97.88 352 ALA B C 1
ATOM 6859 O O . ALA B 1 352 ? -9.523 -27.188 9.914 1 97.88 352 ALA B O 1
ATOM 6860 N N . LEU B 1 353 ? -8.891 -28.25 8.047 1 98.44 353 LEU B N 1
ATOM 6861 C CA . LEU B 1 353 ? -7.949 -27.203 7.668 1 98.44 353 LEU B CA 1
ATOM 6862 C C . LEU B 1 353 ? -8.672 -25.891 7.395 1 98.44 353 LEU B C 1
ATOM 6864 O O . LEU B 1 353 ? -8.164 -24.828 7.723 1 98.44 353 LEU B O 1
ATOM 6868 N N . SER B 1 354 ? -9.867 -25.984 6.816 1 98.38 354 SER B N 1
ATOM 6869 C CA . SER B 1 354 ? -10.656 -24.797 6.473 1 98.38 354 SER B CA 1
ATOM 6870 C C . SER B 1 354 ? -11.117 -24.062 7.723 1 98.38 354 SER B C 1
ATOM 6872 O O . SER B 1 354 ? -11.148 -22.828 7.75 1 98.38 354 SER B O 1
ATOM 6874 N N . ILE B 1 355 ? -11.5 -24.797 8.711 1 98.19 355 ILE B N 1
ATOM 6875 C CA . ILE B 1 355 ? -11.906 -24.172 9.969 1 98.19 355 ILE B CA 1
ATOM 6876 C C . ILE B 1 355 ? -10.734 -23.391 10.562 1 98.19 355 ILE B C 1
ATOM 6878 O O . ILE B 1 355 ? -10.906 -22.266 11.031 1 98.19 355 ILE B O 1
ATOM 6882 N N . ILE B 1 356 ? -9.562 -23.953 10.5 1 98.44 356 ILE B N 1
ATOM 6883 C CA . ILE B 1 356 ? -8.367 -23.281 11 1 98.44 356 ILE B CA 1
ATOM 6884 C C . ILE B 1 356 ? -8.062 -22.062 10.125 1 98.44 356 ILE B C 1
ATOM 6886 O O . ILE B 1 356 ? -7.781 -20.984 10.633 1 98.44 356 ILE B O 1
ATOM 6890 N N . HIS B 1 357 ? -8.133 -22.281 8.836 1 98.44 357 HIS B N 1
ATOM 6891 C CA . HIS B 1 357 ? -7.848 -21.219 7.879 1 98.44 357 HIS B CA 1
ATOM 6892 C C . HIS B 1 357 ? -8.781 -20.031 8.078 1 98.44 357 HIS B C 1
ATOM 6894 O O . HIS B 1 357 ? -8.328 -18.891 8.195 1 98.44 357 HIS B O 1
ATOM 6900 N N . GLN B 1 358 ? -10.086 -20.281 8.195 1 97.88 358 GLN B N 1
ATOM 6901 C CA . GLN B 1 358 ? -11.078 -19.234 8.352 1 97.88 358 GLN B CA 1
ATOM 6902 C C . GLN B 1 358 ? -10.984 -18.594 9.734 1 97.88 358 GLN B C 1
ATOM 6904 O O . GLN B 1 358 ? -11.07 -17.375 9.867 1 97.88 358 GLN B O 1
ATOM 6909 N N . GLY B 1 359 ? -10.844 -19.406 10.742 1 97.88 359 GLY B N 1
ATOM 6910 C CA . GLY B 1 359 ? -10.727 -18.891 12.102 1 97.88 359 GLY B CA 1
ATOM 6911 C C . GLY B 1 359 ? -9.508 -18 12.289 1 97.88 359 GLY B C 1
ATOM 6912 O O . GLY B 1 359 ? -9.609 -16.938 12.898 1 97.88 359 GLY B O 1
ATOM 6913 N N . CYS B 1 360 ? -8.391 -18.406 11.758 1 98.31 360 CYS B N 1
ATOM 6914 C CA . CYS B 1 360 ? -7.16 -17.641 11.883 1 98.31 360 CYS B CA 1
ATOM 6915 C C . CYS B 1 360 ? -7.242 -16.344 11.086 1 98.31 360 CYS B C 1
ATOM 6917 O O . CYS B 1 360 ? -6.723 -15.305 11.516 1 98.31 360 CYS B O 1
ATOM 6919 N N . ASN B 1 361 ? -7.844 -16.391 9.906 1 97.94 361 ASN B N 1
ATOM 6920 C CA . ASN B 1 361 ? -8.047 -15.156 9.148 1 97.94 361 ASN B CA 1
ATOM 6921 C C . ASN B 1 361 ? -8.914 -14.164 9.914 1 97.94 361 ASN B C 1
ATOM 6923 O O . ASN B 1 361 ? -8.609 -12.977 9.969 1 97.94 361 ASN B O 1
ATOM 6927 N N . TYR B 1 362 ? -9.977 -14.664 10.508 1 96.56 362 TYR B N 1
ATOM 6928 C CA . TYR B 1 362 ? -10.867 -13.812 11.273 1 96.56 362 TYR B CA 1
ATOM 6929 C C . TYR B 1 362 ? -10.133 -13.172 12.453 1 96.56 362 TYR B C 1
ATOM 6931 O O . TYR B 1 362 ? -10.242 -11.969 12.68 1 96.56 362 TYR B O 1
ATOM 6939 N N . GLN B 1 363 ? -9.398 -13.953 13.195 1 97.19 363 GLN B N 1
ATOM 6940 C CA . GLN B 1 363 ? -8.656 -13.461 14.344 1 97.19 363 GLN B CA 1
ATOM 6941 C C . GLN B 1 363 ? -7.598 -12.445 13.922 1 97.19 363 GLN B C 1
ATOM 6943 O O . GLN B 1 363 ? -7.383 -11.445 14.602 1 97.19 363 GLN B O 1
ATOM 6948 N N . SER B 1 364 ? -6.918 -12.734 12.82 1 97.81 364 SER B N 1
ATOM 6949 C CA . SER B 1 364 ? -5.891 -11.82 12.336 1 97.81 364 SER B CA 1
ATOM 6950 C C . SER B 1 364 ? -6.465 -10.438 12.062 1 97.81 364 SER B C 1
ATOM 6952 O O . SER B 1 364 ? -5.848 -9.422 12.398 1 97.81 364 SER B O 1
ATOM 6954 N N . LEU B 1 365 ? -7.66 -10.336 11.516 1 97.31 365 LEU B N 1
ATOM 6955 C CA . LEU B 1 365 ? -8.266 -9.086 11.07 1 97.31 365 LEU B CA 1
ATOM 6956 C C . LEU B 1 365 ? -8.727 -8.258 12.258 1 97.31 365 LEU B C 1
ATOM 6958 O O . LEU B 1 365 ? -8.828 -7.031 12.164 1 97.31 365 LEU B O 1
ATOM 6962 N N . GLN B 1 366 ? -8.938 -8.867 13.367 1 96.12 366 GLN B N 1
ATOM 6963 C CA . GLN B 1 366 ? -9.336 -8.156 14.578 1 96.12 366 GLN B CA 1
ATOM 6964 C C . GLN B 1 366 ? -8.203 -7.285 15.109 1 96.12 366 GLN B C 1
ATOM 6966 O O . GLN B 1 366 ? -8.445 -6.34 15.859 1 96.12 366 GLN B O 1
ATOM 6971 N N . TYR B 1 367 ? -6.992 -7.516 14.672 1 96.5 367 TYR B N 1
ATOM 6972 C CA . TYR B 1 367 ? -5.824 -6.809 15.188 1 96.5 367 TYR B CA 1
ATOM 6973 C C . TYR B 1 367 ? -5.488 -5.602 14.312 1 96.5 367 TYR B C 1
ATOM 6975 O O . TYR B 1 367 ? -4.57 -4.84 14.625 1 96.5 367 TYR B O 1
ATOM 6983 N N . VAL B 1 368 ? -6.234 -5.367 13.266 1 97.06 368 VAL B N 1
ATOM 6984 C CA . VAL B 1 368 ? -5.891 -4.305 12.328 1 97.06 368 VAL B CA 1
ATOM 6985 C C . VAL B 1 368 ? -6.695 -3.049 12.648 1 97.06 368 VAL B C 1
ATOM 6987 O O . VAL B 1 368 ? -7.922 -3.039 12.516 1 97.06 368 VAL B O 1
ATOM 6990 N N . PRO B 1 369 ? -6.031 -2.027 13.078 1 96.25 369 PRO B N 1
ATOM 6991 C CA . PRO B 1 369 ? -6.738 -0.769 13.32 1 96.25 369 PRO B CA 1
ATOM 6992 C C . PRO B 1 369 ? -6.938 0.051 12.047 1 96.25 369 PRO B C 1
ATOM 6994 O O . PRO B 1 369 ? -5.961 0.49 11.43 1 96.25 369 PRO B O 1
ATOM 6997 N N . LEU B 1 370 ? -8.094 0.213 11.555 1 95.12 370 LEU B N 1
ATOM 6998 C CA . LEU B 1 370 ? -8.398 1.109 10.445 1 95.12 370 LEU B CA 1
ATOM 6999 C C . LEU B 1 370 ? -8.758 2.502 10.953 1 95.12 370 LEU B C 1
ATOM 7001 O O . LEU B 1 370 ? -9.688 2.658 11.742 1 95.12 370 LEU B O 1
ATOM 7005 N N . ALA B 1 371 ? -8.055 3.5 10.5 1 94.44 371 ALA B N 1
ATOM 7006 C CA . ALA B 1 371 ? -8.172 4.844 11.062 1 94.44 371 ALA B CA 1
ATOM 7007 C C . ALA B 1 371 ? -9.117 5.707 10.234 1 94.44 371 ALA B C 1
ATOM 7009 O O . ALA B 1 371 ? -9.117 6.934 10.367 1 94.44 371 ALA B O 1
ATOM 7010 N N . HIS B 1 372 ? -9.867 5.152 9.367 1 93.12 372 HIS B N 1
ATOM 7011 C CA . HIS B 1 372 ? -10.852 5.887 8.578 1 93.12 372 HIS B CA 1
ATOM 7012 C C . HIS B 1 372 ? -12.258 5.375 8.844 1 93.12 372 HIS B C 1
ATOM 7014 O O . HIS B 1 372 ? -12.438 4.242 9.297 1 93.12 372 HIS B O 1
ATOM 7020 N N . PHE B 1 373 ? -13.219 6.188 8.531 1 94.38 373 PHE B N 1
ATOM 7021 C CA . PHE B 1 373 ? -14.586 5.871 8.938 1 94.38 373 PHE B CA 1
ATOM 7022 C C . PHE B 1 373 ? -15.375 5.289 7.77 1 94.38 373 PHE B C 1
ATOM 7024 O O . PHE B 1 373 ? -15.312 5.805 6.652 1 94.38 373 PHE B O 1
ATOM 7031 N N . ASN B 1 374 ? -15.914 4.207 8.008 1 92.12 374 ASN B N 1
ATOM 7032 C CA . ASN B 1 374 ? -17.141 3.799 7.324 1 92.12 374 ASN B CA 1
ATOM 7033 C C . ASN B 1 374 ? -18.359 3.904 8.242 1 92.12 374 ASN B C 1
ATOM 7035 O O . ASN B 1 374 ? -18.25 4.406 9.359 1 92.12 374 ASN B O 1
ATOM 7039 N N . ILE B 1 375 ? -19.5 3.529 7.773 1 92.12 375 ILE B N 1
ATOM 7040 C CA . ILE B 1 375 ? -20.719 3.738 8.539 1 92.12 375 ILE B CA 1
ATOM 7041 C C . ILE B 1 375 ? -20.688 2.891 9.812 1 92.12 375 ILE B C 1
ATOM 7043 O O . ILE B 1 375 ? -21.156 3.32 10.867 1 92.12 375 ILE B O 1
ATOM 7047 N N . GLN B 1 376 ? -20.109 1.77 9.766 1 93.31 376 GLN B N 1
ATOM 7048 C CA . GLN B 1 376 ? -20.047 0.885 10.922 1 93.31 376 GLN B CA 1
ATOM 7049 C C . GLN B 1 376 ? -19.078 1.427 11.977 1 93.31 376 GLN B C 1
ATOM 7051 O O . GLN B 1 376 ? -19.422 1.497 13.164 1 93.31 376 GLN B O 1
ATOM 7056 N N . ARG B 1 377 ? -17.906 1.738 11.594 1 95.12 377 ARG B N 1
ATOM 7057 C CA . ARG B 1 377 ? -16.906 2.232 12.539 1 95.12 377 ARG B CA 1
ATOM 7058 C C . ARG B 1 377 ? -17.375 3.531 13.195 1 95.12 377 ARG B C 1
ATOM 7060 O O . ARG B 1 377 ? -17.203 3.717 14.398 1 95.12 377 ARG B O 1
ATOM 7067 N N . LEU B 1 378 ? -17.891 4.402 12.344 1 95.75 378 LEU B N 1
ATOM 7068 C CA . LEU B 1 378 ? -18.406 5.641 12.914 1 95.75 378 LEU B CA 1
ATOM 7069 C C . LEU B 1 378 ? -19.547 5.352 13.883 1 95.75 378 LEU B C 1
ATOM 7071 O O . LEU B 1 378 ? -19.641 5.988 14.938 1 95.75 378 LEU B O 1
ATOM 7075 N N . GLY B 1 379 ? -20.406 4.441 13.5 1 94.88 379 GLY B N 1
ATOM 7076 C CA . GLY B 1 379 ? -21.484 4.055 14.375 1 94.88 379 GLY B CA 1
ATOM 7077 C C . GLY B 1 379 ? -21.016 3.559 15.727 1 94.88 379 GLY B C 1
ATOM 7078 O O . GLY B 1 379 ? -21.594 3.92 16.766 1 94.88 379 GLY B O 1
ATOM 7079 N N . ILE B 1 380 ? -20.016 2.766 15.758 1 95.5 380 ILE B N 1
ATOM 7080 C CA . ILE B 1 380 ? -19.453 2.238 17 1 95.5 380 ILE B CA 1
ATOM 7081 C C . ILE B 1 380 ? -18.938 3.387 17.859 1 95.5 380 ILE B C 1
ATOM 7083 O O . ILE B 1 380 ? -19.188 3.432 19.062 1 95.5 380 ILE B O 1
ATOM 7087 N N . VAL B 1 381 ? -18.234 4.312 17.234 1 97 381 VAL B N 1
ATOM 7088 C CA . VAL B 1 381 ? -17.656 5.449 17.938 1 97 381 VAL B CA 1
ATOM 7089 C C . VAL B 1 381 ? -18.766 6.32 18.516 1 97 381 VAL B C 1
ATOM 7091 O O . VAL B 1 381 ? -18.703 6.73 19.672 1 97 381 VAL B O 1
ATOM 7094 N N . LEU B 1 382 ? -19.781 6.551 17.703 1 96 382 LEU B N 1
ATOM 7095 C CA . LEU B 1 382 ? -20.859 7.449 18.125 1 96 382 LEU B CA 1
ATOM 7096 C C . LEU B 1 382 ? -21.719 6.805 19.203 1 96 382 LEU B C 1
ATOM 7098 O O . LEU B 1 382 ? -22.188 7.48 20.125 1 96 382 LEU B O 1
ATOM 7102 N N . GLU B 1 383 ? -21.969 5.57 19.062 1 93.75 383 GLU B N 1
ATOM 7103 C CA . GLU B 1 383 ? -22.703 4.859 20.109 1 93.75 383 GLU B CA 1
ATOM 7104 C C . GLU B 1 383 ? -21.984 4.953 21.453 1 93.75 383 GLU B C 1
ATOM 7106 O O . GLU B 1 383 ? -22.609 5.18 22.484 1 93.75 383 GLU B O 1
ATOM 7111 N N . GLU B 1 384 ? -20.703 4.73 21.438 1 94.88 384 GLU B N 1
ATOM 7112 C CA . GLU B 1 384 ? -19.906 4.836 22.656 1 94.88 384 GLU B CA 1
ATOM 7113 C C . GLU B 1 384 ? -19.906 6.266 23.203 1 94.88 384 GLU B C 1
ATOM 7115 O O . GLU B 1 384 ? -20.016 6.484 24.406 1 94.88 384 GLU B O 1
ATOM 7120 N N . TYR B 1 385 ? -19.828 7.211 22.328 1 95.44 385 TYR B N 1
ATOM 7121 C CA . TYR B 1 385 ? -19.766 8.609 22.734 1 95.44 385 TYR B CA 1
ATOM 7122 C C . TYR B 1 385 ? -21.078 9.039 23.391 1 95.44 385 TYR B C 1
ATOM 7124 O O . TYR B 1 385 ? -21.062 9.758 24.391 1 95.44 385 TYR B O 1
ATOM 7132 N N . ILE B 1 386 ? -22.141 8.672 22.797 1 90.06 386 ILE B N 1
ATOM 7133 C CA . ILE B 1 386 ? -23.453 9.062 23.312 1 90.06 386 ILE B CA 1
ATOM 7134 C C . ILE B 1 386 ? -23.688 8.414 24.672 1 90.06 386 ILE B C 1
ATOM 7136 O O . ILE B 1 386 ? -24.281 9.016 25.547 1 90.06 386 ILE B O 1
ATOM 7140 N N . THR B 1 387 ? -23.109 7.266 24.859 1 90.25 387 THR B N 1
ATOM 7141 C CA . THR B 1 387 ? -23.359 6.508 26.078 1 90.25 387 THR B CA 1
ATOM 7142 C C . THR B 1 387 ? -22.375 6.914 27.172 1 90.25 387 THR B C 1
ATOM 7144 O O . THR B 1 387 ? -22.75 7.102 28.328 1 90.25 387 THR B O 1
ATOM 7147 N N . SER B 1 388 ? -21.094 7.098 26.812 1 93.69 388 SER B N 1
ATOM 7148 C CA . SER B 1 388 ? -20.062 7.281 27.844 1 93.69 388 SER B CA 1
ATOM 7149 C C . SER B 1 388 ? -19.281 8.562 27.609 1 93.69 388 SER B C 1
ATOM 7151 O O . SER B 1 388 ? -18.375 8.891 28.391 1 93.69 388 SER B O 1
ATOM 7153 N N . VAL B 1 389 ? -19.516 9.336 26.547 1 93.19 389 VAL B N 1
ATOM 7154 C CA . VAL B 1 389 ? -18.844 10.578 26.203 1 93.19 389 VAL B CA 1
ATOM 7155 C C . VAL B 1 389 ? -17.359 10.32 25.984 1 93.19 389 VAL B C 1
ATOM 7157 O O . VAL B 1 389 ? -16.516 11.102 26.438 1 93.19 389 VAL B O 1
ATOM 7160 N N . THR B 1 390 ? -17.125 9.133 25.516 1 95.56 390 THR B N 1
ATOM 7161 C CA . THR B 1 390 ? -15.75 8.758 25.203 1 95.56 390 THR B CA 1
ATOM 7162 C C . THR B 1 390 ? -15.617 8.43 23.719 1 95.56 390 THR B C 1
ATOM 7164 O O . THR B 1 390 ? -16.484 7.77 23.141 1 95.56 390 THR B O 1
ATOM 7167 N N . ILE B 1 391 ? -14.578 8.969 23.203 1 97.12 391 ILE B N 1
ATOM 7168 C CA . ILE B 1 391 ? -14.281 8.656 21.812 1 97.12 391 ILE B CA 1
ATOM 7169 C C . ILE B 1 391 ? -13.242 7.539 21.734 1 97.12 391 ILE B C 1
ATOM 7171 O O . ILE B 1 391 ? -12.141 7.672 22.266 1 97.12 391 ILE B O 1
ATOM 7175 N N . LEU B 1 392 ? -13.641 6.48 21.141 1 97.38 392 LEU B N 1
ATOM 7176 C CA . LEU B 1 392 ? -12.773 5.312 21 1 97.38 392 LEU B CA 1
ATOM 7177 C C . LEU B 1 392 ? -11.703 5.543 19.938 1 97.38 392 LEU B C 1
ATOM 7179 O O . LEU B 1 392 ? -11.938 6.254 18.969 1 97.38 392 LEU B O 1
ATOM 7183 N N . ASN B 1 393 ? -10.547 4.98 20.156 1 96.62 393 ASN B N 1
ATOM 7184 C CA . ASN B 1 393 ? -9.508 4.984 19.141 1 96.62 393 ASN B CA 1
ATOM 7185 C C . ASN B 1 393 ? -9.664 3.812 18.172 1 96.62 393 ASN B C 1
ATOM 7187 O O . ASN B 1 393 ? -10.469 2.908 18.406 1 96.62 393 ASN B O 1
ATOM 7191 N N . PRO B 1 394 ? -8.953 3.826 17.062 1 95.81 394 PRO B N 1
ATOM 7192 C CA . PRO B 1 394 ? -9.117 2.787 16.047 1 95.81 394 PRO B CA 1
ATOM 7193 C C . PRO B 1 394 ? -8.828 1.386 16.578 1 95.81 394 PRO B C 1
ATOM 7195 O O . PRO B 1 394 ? -9.477 0.421 16.172 1 95.81 394 PRO B O 1
ATOM 7198 N N . THR B 1 395 ? -7.926 1.219 17.438 1 94.75 395 THR B N 1
ATOM 7199 C CA . THR B 1 395 ? -7.574 -0.089 17.984 1 94.75 395 THR B CA 1
ATOM 7200 C C . THR B 1 395 ? -8.742 -0.681 18.766 1 94.75 395 THR B C 1
ATOM 7202 O O . THR B 1 395 ? -9.07 -1.859 18.609 1 94.75 395 THR B O 1
ATOM 7205 N N . LYS B 1 396 ? -9.375 0.152 19.531 1 95.56 396 LYS B N 1
ATOM 7206 C CA . LYS B 1 396 ? -10.516 -0.305 20.328 1 95.56 396 LYS B CA 1
ATOM 7207 C C . LYS B 1 396 ? -11.719 -0.604 19.438 1 95.56 396 LYS B C 1
ATOM 7209 O O . LYS B 1 396 ? -12.484 -1.532 19.703 1 95.56 396 LYS B O 1
ATOM 7214 N N . VAL B 1 397 ? -11.906 0.142 18.422 1 96.12 397 VAL B N 1
ATOM 7215 C CA . VAL B 1 397 ? -13.016 -0.076 17.5 1 96.12 397 VAL B CA 1
ATOM 7216 C C . VAL B 1 397 ? -12.812 -1.388 16.75 1 96.12 397 VAL B C 1
ATOM 7218 O O . VAL B 1 397 ? -13.781 -2.105 16.469 1 96.12 397 VAL B O 1
ATOM 7221 N N . SER B 1 398 ? -11.539 -1.719 16.375 1 94.94 398 SER B N 1
ATOM 7222 C CA . SER B 1 398 ? -11.219 -2.926 15.625 1 94.94 398 SER B CA 1
ATOM 7223 C C . SER B 1 398 ? -11.695 -4.176 16.359 1 94.94 398 SER B C 1
ATOM 7225 O O . SER B 1 398 ? -12.062 -5.168 15.719 1 94.94 398 SER B O 1
ATOM 7227 N N . GLU B 1 399 ? -11.781 -4.121 17.641 1 92.62 399 GLU B N 1
ATOM 7228 C CA . GLU B 1 399 ? -12.195 -5.266 18.438 1 92.62 399 GLU B CA 1
ATOM 7229 C C . GLU B 1 399 ? -13.711 -5.457 18.391 1 92.62 399 GLU B C 1
ATOM 7231 O O . GLU B 1 399 ? -14.219 -6.543 18.672 1 92.62 399 GLU B O 1
ATOM 7236 N N . ARG B 1 400 ? -14.406 -4.457 17.984 1 92.69 400 ARG B N 1
ATOM 7237 C CA . ARG B 1 400 ? -15.867 -4.496 18.031 1 92.69 400 ARG B CA 1
ATOM 7238 C C . ARG B 1 400 ? -16.453 -4.594 16.625 1 92.69 400 ARG B C 1
ATOM 7240 O O . ARG B 1 400 ? -17.641 -4.875 16.453 1 92.69 400 ARG B O 1
ATOM 7247 N N . GLU B 1 401 ? -15.648 -4.445 15.656 1 93.38 401 GLU B N 1
ATOM 7248 C CA . GLU B 1 401 ? -16.125 -4.438 14.273 1 93.38 401 GLU B CA 1
ATOM 7249 C C . GLU B 1 401 ? -16.625 -5.816 13.859 1 93.38 401 GLU B C 1
ATOM 7251 O O . GLU B 1 401 ? -16.047 -6.836 14.234 1 93.38 401 GLU B O 1
ATOM 7256 N N . ARG B 1 402 ? -17.719 -5.75 13.156 1 92.31 402 ARG B N 1
ATOM 7257 C CA . ARG B 1 402 ? -18.25 -6.957 12.531 1 92.31 402 ARG B CA 1
ATOM 7258 C C . ARG B 1 402 ? -17.969 -6.961 11.031 1 92.31 402 ARG B C 1
ATOM 7260 O O . ARG B 1 402 ? -18.469 -6.102 10.297 1 92.31 402 ARG B O 1
ATOM 7267 N N . PHE B 1 403 ? -17.141 -7.934 10.594 1 92.94 403 PHE B N 1
ATOM 7268 C CA . PHE B 1 403 ? -16.75 -7.898 9.188 1 92.94 403 PHE B CA 1
ATOM 7269 C C . PHE B 1 403 ? -16.984 -9.25 8.531 1 92.94 403 PHE B C 1
ATOM 7271 O O . PHE B 1 403 ? -16.562 -9.469 7.387 1 92.94 403 PHE B O 1
ATOM 7278 N N . PHE B 1 404 ? -17.656 -10.102 9.18 1 91.88 404 PHE B N 1
ATOM 7279 C CA . PHE B 1 404 ? -18.016 -11.367 8.539 1 91.88 404 PHE B CA 1
ATOM 7280 C C . PHE B 1 404 ? -18.969 -11.133 7.367 1 91.88 404 PHE B C 1
ATOM 7282 O O . PHE B 1 404 ? -19.953 -10.414 7.5 1 91.88 404 PHE B O 1
ATOM 7289 N N . PRO B 1 405 ? -18.688 -11.719 6.211 1 88.31 405 PRO B N 1
ATOM 7290 C CA . PRO B 1 405 ? -19.391 -11.375 4.973 1 88.31 405 PRO B CA 1
ATOM 7291 C C . PRO B 1 405 ? -20.875 -11.688 5.035 1 88.31 405 PRO B C 1
ATOM 7293 O O . PRO B 1 405 ? -21.672 -11.086 4.301 1 88.31 405 PRO B O 1
ATOM 7296 N N . LEU B 1 406 ? -21.391 -12.477 5.84 1 83.75 406 LEU B N 1
ATOM 7297 C CA . LEU B 1 406 ? -22.812 -12.812 5.914 1 83.75 406 LEU B CA 1
ATOM 7298 C C . LEU B 1 406 ? -23.562 -11.797 6.758 1 83.75 406 LEU B C 1
ATOM 7300 O O . LEU B 1 406 ? -24.797 -11.789 6.77 1 83.75 406 LEU B O 1
ATOM 7304 N N . VAL B 1 407 ? -22.812 -10.891 7.312 1 80.25 407 VAL B N 1
ATOM 7305 C CA . VAL B 1 407 ? -23.422 -9.844 8.125 1 80.25 407 VAL B CA 1
ATOM 7306 C C . VAL B 1 407 ? -23.375 -8.516 7.371 1 80.25 407 VAL B C 1
ATOM 7308 O O . VAL B 1 407 ? -22.328 -8.133 6.836 1 80.25 407 VAL B O 1
ATOM 7311 N N . ALA B 1 408 ? -24.453 -7.879 7.336 1 76.38 408 ALA B N 1
ATOM 7312 C CA . ALA B 1 408 ? -24.5 -6.594 6.645 1 76.38 408 ALA B CA 1
ATOM 7313 C C . ALA B 1 408 ? -23.609 -5.566 7.348 1 76.38 408 ALA B C 1
ATOM 7315 O O . ALA B 1 408 ? -23.578 -5.5 8.578 1 76.38 408 ALA B O 1
ATOM 7316 N N . PRO B 1 409 ? -22.859 -4.824 6.57 1 76.31 409 PRO B N 1
ATOM 7317 C CA . PRO B 1 409 ? -21.953 -3.844 7.156 1 76.31 409 PRO B CA 1
ATOM 7318 C C . PRO B 1 409 ? -22.688 -2.738 7.918 1 76.31 409 PRO B C 1
ATOM 7320 O O . PRO B 1 409 ? -22.125 -2.146 8.844 1 76.31 409 PRO B O 1
ATOM 7323 N N . ASN B 1 410 ? -23.906 -2.488 7.52 1 77.75 410 ASN B N 1
ATOM 7324 C CA . ASN B 1 410 ? -24.656 -1.4 8.133 1 77.75 410 ASN B CA 1
ATOM 7325 C C . ASN B 1 410 ? -25.75 -1.928 9.055 1 77.75 410 ASN B C 1
ATOM 7327 O O . ASN B 1 410 ? -26.828 -1.349 9.133 1 77.75 410 ASN B O 1
ATOM 7331 N N . GLN B 1 411 ? -25.484 -2.973 9.719 1 80.38 411 GLN B N 1
ATOM 7332 C CA . GLN B 1 411 ? -26.5 -3.598 10.555 1 80.38 411 GLN B CA 1
ATOM 7333 C C . GLN B 1 411 ? -26.984 -2.637 11.633 1 80.38 411 GLN B C 1
ATOM 7335 O O . GLN B 1 411 ? -28.172 -2.648 11.992 1 80.38 411 GLN B O 1
ATOM 7340 N N . MET B 1 412 ? -26.188 -1.779 12.062 1 82.19 412 MET B N 1
ATOM 7341 C CA . MET B 1 412 ? -26.516 -0.853 13.141 1 82.19 412 MET B CA 1
ATOM 7342 C C . MET B 1 412 ? -27.453 0.248 12.641 1 82.19 412 MET B C 1
ATOM 7344 O O . MET B 1 412 ? -28.188 0.836 13.43 1 82.19 412 MET B O 1
ATOM 7348 N N . THR B 1 413 ? -27.391 0.506 11.352 1 88.5 413 THR B N 1
ATOM 7349 C CA . THR B 1 413 ? -28.078 1.697 10.867 1 88.5 413 THR B CA 1
ATOM 7350 C C . THR B 1 413 ? -29.078 1.337 9.758 1 88.5 413 THR B C 1
ATOM 7352 O O . THR B 1 413 ? -29.906 2.162 9.367 1 88.5 413 THR B O 1
ATOM 7355 N N . LYS B 1 414 ? -29.078 0.176 9.312 1 86.06 414 LYS B N 1
ATOM 7356 C CA . LYS B 1 414 ? -29.844 -0.216 8.125 1 86.06 414 LYS B CA 1
ATOM 7357 C C . LYS B 1 414 ? -31.328 0.092 8.297 1 86.06 414 LYS B C 1
ATOM 7359 O O . LYS B 1 414 ? -32 0.418 7.32 1 86.06 414 LYS B O 1
ATOM 7364 N N . ASP B 1 415 ? -31.797 0.151 9.477 1 87.06 415 ASP B N 1
ATOM 7365 C CA . ASP B 1 415 ? -33.219 0.254 9.703 1 87.06 415 ASP B CA 1
ATOM 7366 C C . ASP B 1 415 ? -33.656 1.705 9.93 1 87.06 415 ASP B C 1
ATOM 7368 O O . ASP B 1 415 ? -34.844 2.027 9.875 1 87.06 415 ASP B O 1
ATOM 7372 N N . TRP B 1 416 ? -32.656 2.543 10.078 1 91.5 416 TRP B N 1
ATOM 7373 C CA . TRP B 1 416 ? -33.156 3.848 10.5 1 91.5 416 TRP B CA 1
ATOM 7374 C C . TRP B 1 416 ? -32.375 4.973 9.844 1 91.5 416 TRP B C 1
ATOM 7376 O O . TRP B 1 416 ? -32.781 6.133 9.883 1 91.5 416 TRP B O 1
ATOM 7386 N N . LEU B 1 417 ? -31.281 4.719 9.227 1 94.12 417 LEU B N 1
ATOM 7387 C CA . LEU B 1 417 ? -30.453 5.781 8.672 1 94.12 417 LEU B CA 1
ATOM 7388 C C . LEU B 1 417 ? -30.234 5.582 7.176 1 94.12 417 LEU B C 1
ATOM 7390 O O . LEU B 1 417 ? -29.828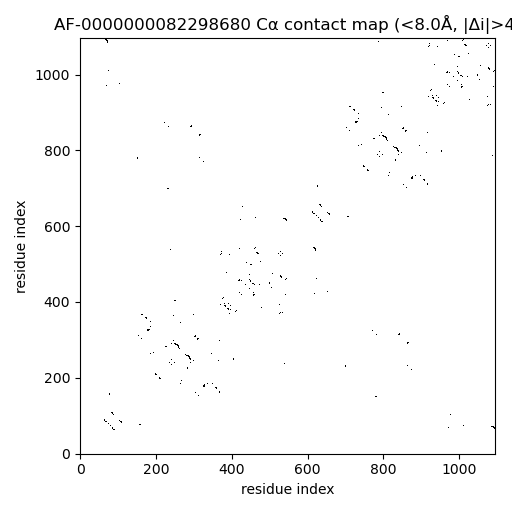 4.5 6.746 1 94.12 417 LEU B O 1
ATOM 7394 N N . HIS B 1 418 ? -30.531 6.645 6.398 1 93.81 418 HIS B N 1
ATOM 7395 C CA . HIS B 1 418 ? -30.25 6.688 4.969 1 93.81 418 HIS B CA 1
ATOM 7396 C C . HIS B 1 418 ? -29.375 7.891 4.613 1 93.81 418 HIS B C 1
ATOM 7398 O O . HIS B 1 418 ? -29.672 9.016 5.027 1 93.81 418 HIS B O 1
ATOM 7404 N N . VAL B 1 419 ? -28.328 7.566 3.945 1 94.06 419 VAL B N 1
ATOM 7405 C CA . VAL B 1 419 ? -27.406 8.633 3.586 1 94.06 419 VAL B CA 1
ATOM 7406 C C . VAL B 1 419 ? -27.422 8.852 2.074 1 94.06 419 VAL B C 1
ATOM 7408 O O . VAL B 1 419 ? -27.188 7.926 1.302 1 94.06 419 VAL B O 1
ATOM 7411 N N . GLY B 1 420 ? -27.75 10.008 1.651 1 93.56 420 GLY B N 1
ATOM 7412 C CA . GLY B 1 420 ? -27.656 10.422 0.261 1 93.56 420 GLY B CA 1
ATOM 7413 C C . GLY B 1 420 ? -28.719 9.82 -0.623 1 93.56 420 GLY B C 1
ATOM 7414 O O . GLY B 1 420 ? -28.469 9.477 -1.778 1 93.56 420 GLY B O 1
ATOM 7415 N N . ARG B 1 421 ? -29.844 9.625 -0.151 1 92.25 421 ARG B N 1
ATOM 7416 C CA . ARG B 1 421 ? -30.953 9.148 -0.966 1 92.25 421 ARG B CA 1
ATOM 7417 C C . ARG B 1 421 ? -31.453 10.25 -1.895 1 92.25 421 ARG B C 1
ATOM 7419 O O . ARG B 1 421 ? -31.266 11.438 -1.621 1 92.25 421 ARG B O 1
ATOM 7426 N N . PRO B 1 422 ? -32.062 9.812 -2.992 1 91.25 422 PRO B N 1
ATOM 7427 C CA . PRO B 1 422 ? -32.688 10.828 -3.85 1 91.25 422 PRO B CA 1
ATOM 7428 C C . PRO B 1 422 ? -33.719 11.68 -3.105 1 91.25 422 PRO B C 1
ATOM 7430 O O . PRO B 1 422 ? -34.438 11.172 -2.252 1 91.25 422 PRO B O 1
ATOM 7433 N N . LEU B 1 423 ? -33.75 12.891 -3.48 1 88.88 423 LEU B N 1
ATOM 7434 C CA . LEU B 1 423 ? -34.562 13.875 -2.781 1 88.88 423 LEU B CA 1
ATOM 7435 C C . LEU B 1 423 ? -36.031 13.469 -2.789 1 88.88 423 LEU B C 1
ATOM 7437 O O . LEU B 1 423 ? -36.75 13.703 -1.815 1 88.88 423 LEU B O 1
ATOM 7441 N N . GLN B 1 424 ? -36.469 12.836 -3.844 1 88.19 424 GLN B N 1
ATOM 7442 C CA . GLN B 1 424 ? -37.844 12.445 -3.969 1 88.19 424 GLN B CA 1
ATOM 7443 C C . GLN B 1 424 ? -38.25 11.43 -2.9 1 88.19 424 GLN B C 1
ATOM 7445 O O . GLN B 1 424 ? -39.406 11.352 -2.496 1 88.19 424 GLN B O 1
ATOM 7450 N N . HIS B 1 425 ? -37.281 10.719 -2.457 1 88.75 425 HIS B N 1
ATOM 7451 C CA . HIS B 1 425 ? -37.531 9.703 -1.442 1 88.75 425 HIS B CA 1
ATOM 7452 C C . HIS B 1 425 ? -37.312 10.258 -0.039 1 88.75 425 HIS B C 1
ATOM 7454 O O . HIS B 1 425 ? -38.094 9.953 0.879 1 88.75 425 HIS B O 1
ATOM 7460 N N . ALA B 1 426 ? -36.281 11.07 0.116 1 90.38 426 ALA B N 1
ATOM 7461 C CA . ALA B 1 426 ? -35.969 11.633 1.421 1 90.38 426 ALA B CA 1
ATOM 7462 C C . ALA B 1 426 ? -36.969 12.688 1.841 1 90.38 426 ALA B C 1
ATOM 7464 O O . ALA B 1 426 ? -37.281 12.82 3.025 1 90.38 426 ALA B O 1
ATOM 7465 N N . CYS B 1 427 ? -37.375 13.422 0.874 1 88.88 427 CYS B N 1
ATOM 7466 C CA . CYS B 1 427 ? -38.344 14.492 1.081 1 88.88 427 CYS B CA 1
ATOM 7467 C C . CYS B 1 427 ? -39.344 14.547 -0.058 1 88.88 427 CYS B C 1
ATOM 7469 O O . CYS B 1 427 ? -39.25 15.414 -0.929 1 88.88 427 CYS B O 1
ATOM 7471 N N . PRO B 1 428 ? -40.375 13.797 0.063 1 86.06 428 PRO B N 1
ATOM 7472 C CA . PRO B 1 428 ? -41.375 13.734 -1.026 1 86.06 428 PRO B CA 1
ATOM 7473 C C . PRO B 1 428 ? -42.156 15.031 -1.183 1 86.06 428 PRO B C 1
ATOM 7475 O O . PRO B 1 428 ? -42.625 15.344 -2.279 1 86.06 428 PRO B O 1
ATOM 7478 N N . ASP B 1 429 ? -42.312 15.828 -0.093 1 83.44 429 ASP B N 1
ATOM 7479 C CA . ASP B 1 429 ? -43.062 17.078 -0.119 1 83.44 429 ASP B CA 1
ATOM 7480 C C . ASP B 1 429 ? -42.094 18.281 -0.247 1 83.44 429 ASP B C 1
ATOM 7482 O O . ASP B 1 429 ? -41.375 18.609 0.696 1 83.44 429 ASP B O 1
ATOM 7486 N N . PRO B 1 430 ? -42.188 18.984 -1.397 1 86.5 430 PRO B N 1
ATOM 7487 C CA . PRO B 1 430 ? -41.281 20.125 -1.598 1 86.5 430 PRO B CA 1
ATOM 7488 C C . PRO B 1 430 ? -41.469 21.219 -0.545 1 86.5 430 PRO B C 1
ATOM 7490 O O . PRO B 1 430 ? -40.531 21.953 -0.226 1 86.5 430 PRO B O 1
ATOM 7493 N N . LEU B 1 431 ? -42.656 21.359 0.002 1 83.44 431 LEU B N 1
ATOM 7494 C CA . LEU B 1 431 ? -42.875 22.359 1.031 1 83.44 431 LEU B CA 1
ATOM 7495 C C . LEU B 1 431 ? -42.094 22.031 2.299 1 83.44 431 LEU B C 1
ATOM 7497 O O . LEU B 1 431 ? -41.688 22.938 3.021 1 83.44 431 LEU B O 1
ATOM 7501 N N . ARG B 1 432 ? -42 20.766 2.5 1 86.5 432 ARG B N 1
ATOM 7502 C CA . ARG B 1 432 ? -41.188 20.359 3.652 1 86.5 432 ARG B CA 1
ATOM 7503 C C . ARG B 1 432 ? -39.719 20.75 3.48 1 86.5 432 ARG B C 1
ATOM 7505 O O . ARG B 1 432 ? -39.062 21.078 4.453 1 86.5 432 ARG B O 1
ATOM 7512 N N . LEU B 1 433 ? -39.25 20.609 2.291 1 89.06 433 LEU B N 1
ATOM 7513 C CA . LEU B 1 433 ? -37.875 21 2.025 1 89.06 433 LEU B CA 1
ATOM 7514 C C . LEU B 1 433 ? -37.656 22.484 2.332 1 89.06 433 LEU B C 1
ATOM 7516 O O . LEU B 1 433 ? -36.656 22.875 2.902 1 89.06 433 LEU B O 1
ATOM 7520 N N . GLU B 1 434 ? -38.625 23.281 1.921 1 86.12 434 GLU B N 1
ATOM 7521 C CA . GLU B 1 434 ? -38.531 24.703 2.191 1 86.12 434 GLU B CA 1
ATOM 7522 C C . GLU B 1 434 ? -38.5 24.984 3.691 1 86.12 434 GLU B C 1
ATOM 7524 O O . GLU B 1 434 ? -37.75 25.844 4.152 1 86.12 434 GLU B O 1
ATOM 7529 N N . ALA B 1 435 ? -39.344 24.234 4.359 1 87.19 435 ALA B N 1
ATOM 7530 C CA . ALA B 1 435 ? -39.375 24.391 5.809 1 87.19 435 ALA B CA 1
ATOM 7531 C C . ALA B 1 435 ? -38.062 24 6.438 1 87.19 435 ALA B C 1
ATOM 7533 O O . ALA B 1 435 ? -37.531 24.703 7.32 1 87.19 435 ALA B O 1
ATOM 7534 N N . VAL B 1 436 ? -37.5 22.938 5.984 1 91.06 436 VAL B N 1
ATOM 7535 C CA . VAL B 1 436 ? -36.219 22.438 6.52 1 91.06 436 VAL B CA 1
ATOM 7536 C C . VAL B 1 436 ? -35.094 23.406 6.188 1 91.06 436 VAL B C 1
ATOM 7538 O O . VAL B 1 436 ? -34.25 23.672 7.023 1 91.06 436 VAL B O 1
ATOM 7541 N N . LEU B 1 437 ? -35.156 23.953 4.996 1 89.94 437 LEU B N 1
ATOM 7542 C CA . LEU B 1 437 ? -34.125 24.906 4.574 1 89.94 437 LEU B CA 1
ATOM 7543 C C . LEU B 1 437 ? -34.188 26.156 5.438 1 89.94 437 LEU B C 1
ATOM 7545 O O . LEU B 1 437 ? -33.125 26.75 5.73 1 89.94 437 LEU B O 1
ATOM 7549 N N . LYS B 1 438 ? -35.344 26.5 5.828 1 87.5 438 LYS B N 1
ATOM 7550 C CA . LYS B 1 438 ? -35.5 27.688 6.672 1 87.5 438 LYS B CA 1
ATOM 7551 C C . LYS B 1 438 ? -35 27.422 8.086 1 87.5 438 LYS B C 1
ATOM 7553 O O . LYS B 1 438 ? -34.469 28.328 8.734 1 87.5 438 LYS B O 1
ATOM 7558 N N . MET B 1 439 ? -35.125 26.219 8.516 1 88.44 439 MET B N 1
ATOM 7559 C CA . MET B 1 439 ? -34.719 25.859 9.875 1 88.44 439 MET B CA 1
ATOM 7560 C C . MET B 1 439 ? -33.219 25.531 9.938 1 88.44 439 MET B C 1
ATOM 7562 O O . MET B 1 439 ? -32.625 25.531 11.016 1 88.44 439 MET B O 1
ATOM 7566 N N . THR B 1 440 ? -32.625 25.172 8.867 1 90.56 440 THR B N 1
ATOM 7567 C CA . THR B 1 440 ? -31.219 24.812 8.789 1 90.56 440 THR B CA 1
ATOM 7568 C C . THR B 1 440 ? -30.344 26.047 8.695 1 90.56 440 THR B C 1
ATOM 7570 O O . THR B 1 440 ? -30.594 26.938 7.883 1 90.56 440 THR B O 1
ATOM 7573 N N . PRO B 1 441 ? -29.375 26.094 9.555 1 91.12 441 PRO B N 1
ATOM 7574 C CA . PRO B 1 441 ? -28.438 27.203 9.406 1 91.12 441 PRO B CA 1
ATOM 7575 C C . PRO B 1 441 ? -27.875 27.312 7.992 1 91.12 441 PRO B C 1
ATOM 7577 O O . PRO B 1 441 ? -27.594 26.297 7.363 1 91.12 441 PRO B O 1
ATOM 7580 N N . LYS B 1 442 ? -27.641 28.453 7.488 1 86.75 442 LYS B N 1
ATOM 7581 C CA . LYS B 1 442 ? -27.203 28.734 6.121 1 86.75 442 LYS B CA 1
ATOM 7582 C C . LYS B 1 442 ? -25.844 28.078 5.836 1 86.75 442 LYS B C 1
ATOM 7584 O O . LYS B 1 442 ? -25.578 27.672 4.707 1 86.75 442 LYS B O 1
ATOM 7589 N N . GLU B 1 443 ? -25.078 27.984 6.836 1 88.75 443 GLU B N 1
ATOM 7590 C CA . GLU B 1 443 ? -23.719 27.469 6.637 1 88.75 443 GLU B CA 1
ATOM 7591 C C . GLU B 1 443 ? -23.672 25.953 6.781 1 88.75 443 GLU B C 1
ATOM 7593 O O . GLU B 1 443 ? -22.625 25.344 6.586 1 88.75 443 GLU B O 1
ATOM 7598 N N . SER B 1 444 ? -24.812 25.391 7.047 1 92.5 444 SER B N 1
ATOM 7599 C CA . SER B 1 444 ? -24.812 23.938 7.25 1 92.5 444 SER B CA 1
ATOM 7600 C C . SER B 1 444 ? -24.5 23.203 5.949 1 92.5 444 SER B C 1
ATOM 7602 O O . SER B 1 444 ? -25.109 23.484 4.914 1 92.5 444 SER B O 1
ATOM 7604 N N . PRO B 1 445 ? -23.609 22.219 6.031 1 94.62 445 PRO B N 1
ATOM 7605 C CA . PRO B 1 445 ? -23.219 21.484 4.82 1 94.62 445 PRO B CA 1
ATOM 7606 C C . PRO B 1 445 ? -24.109 20.281 4.543 1 94.62 445 PRO B C 1
ATOM 7608 O O . PRO B 1 445 ? -23.844 19.5 3.625 1 94.62 445 PRO B O 1
ATOM 7611 N N . TYR B 1 446 ? -25.172 20.109 5.277 1 96.5 446 TYR B N 1
ATOM 7612 C CA . TYR B 1 446 ? -26.062 18.969 5.086 1 96.5 446 TYR B CA 1
ATOM 7613 C C . TYR B 1 446 ? -27.484 19.297 5.504 1 96.5 446 TYR B C 1
ATOM 7615 O O . TYR B 1 446 ? -27.734 20.328 6.137 1 96.5 446 TYR B O 1
ATOM 7623 N N . LEU B 1 447 ? -28.453 18.5 5.074 1 95.31 447 LEU B N 1
ATOM 7624 C CA . LEU B 1 447 ? -29.859 18.562 5.449 1 95.31 447 LEU B CA 1
ATOM 7625 C C . LEU B 1 447 ? -30.312 17.234 6.066 1 95.31 447 LEU B C 1
ATOM 7627 O O . LEU B 1 447 ? -29.828 16.172 5.695 1 95.31 447 LEU B O 1
ATOM 7631 N N . LEU B 1 448 ? -31.141 17.328 7 1 95.62 448 LEU B N 1
ATOM 7632 C CA . LEU B 1 448 ? -31.703 16.141 7.641 1 95.62 448 LEU B CA 1
ATOM 7633 C C . LEU B 1 448 ? -33.219 16.125 7.5 1 95.62 448 LEU B C 1
ATOM 7635 O O . LEU B 1 448 ? -33.875 17.156 7.625 1 95.62 448 LEU B O 1
ATOM 7639 N N . PHE B 1 449 ? -33.719 14.945 7.141 1 92.81 449 PHE B N 1
ATOM 7640 C CA . PHE B 1 449 ? -35.156 14.742 7.027 1 92.81 449 PHE B CA 1
ATOM 7641 C C . PHE B 1 449 ? -35.625 13.586 7.91 1 92.81 449 PHE B C 1
ATOM 7643 O O . PHE B 1 449 ? -35 12.531 7.93 1 92.81 449 PHE B O 1
ATOM 7650 N N . PHE B 1 450 ? -36.531 13.766 8.727 1 88.25 450 PHE B N 1
ATOM 7651 C CA . PHE B 1 450 ? -37.125 12.68 9.484 1 88.25 450 PHE B CA 1
ATOM 7652 C C . PHE B 1 450 ? -38.594 12.984 9.805 1 88.25 450 PHE B C 1
ATOM 7654 O O . PHE B 1 450 ? -39 14.148 9.844 1 88.25 450 PHE B O 1
ATOM 7661 N N . ASP B 1 451 ? -39.375 12 9.68 1 74.94 451 ASP B N 1
ATOM 7662 C CA . ASP B 1 451 ? -40.812 12.18 9.898 1 74.94 451 ASP B CA 1
ATOM 7663 C C . ASP B 1 451 ? -41.25 11.492 11.188 1 74.94 451 ASP B C 1
ATOM 7665 O O . ASP B 1 451 ? -40.594 10.578 11.672 1 74.94 451 ASP B O 1
ATOM 7669 N N . ASP B 1 452 ? -42.344 12.023 11.719 1 63.22 452 ASP B N 1
ATOM 7670 C CA . ASP B 1 452 ? -42.938 11.523 12.961 1 63.22 452 ASP B CA 1
ATOM 7671 C C . ASP B 1 452 ? -43.344 10.062 12.82 1 63.22 452 ASP B C 1
ATOM 7673 O O . ASP B 1 452 ? -43.281 9.297 13.781 1 63.22 452 ASP B O 1
ATOM 7677 N N . ASN B 1 453 ? -43.656 9.773 11.625 1 62.47 453 ASN B N 1
ATOM 7678 C CA . ASN B 1 453 ? -44.25 8.453 11.453 1 62.47 453 ASN B CA 1
ATOM 7679 C C . ASN B 1 453 ? -43.219 7.418 11.062 1 62.47 453 ASN B C 1
ATOM 7681 O O . ASN B 1 453 ? -43.469 6.215 11.094 1 62.47 453 ASN B O 1
ATOM 7685 N N . SER B 1 454 ? -42.094 7.961 10.672 1 67.06 454 SER B N 1
ATOM 7686 C CA . SER B 1 454 ? -41.094 7.02 10.227 1 67.06 454 SER B CA 1
ATOM 7687 C C . SER B 1 454 ? -39.844 7.125 11.094 1 67.06 454 SER B C 1
ATOM 7689 O O . SER B 1 454 ? -39.375 8.227 11.383 1 67.06 454 SER B O 1
ATOM 7691 N N . PRO B 1 455 ? -39.406 5.957 11.609 1 77.5 455 PRO B N 1
ATOM 7692 C CA . PRO B 1 455 ? -38.188 5.934 12.43 1 77.5 455 PRO B CA 1
ATOM 7693 C C . PRO B 1 455 ? -36.938 6.184 11.617 1 77.5 455 PRO B C 1
ATOM 7695 O O . PRO B 1 455 ? -35.812 6.227 12.172 1 77.5 455 PRO B O 1
ATOM 7698 N N . THR B 1 456 ? -37.156 6.598 10.336 1 89 456 THR B N 1
ATOM 7699 C CA . THR B 1 456 ? -35.969 6.688 9.484 1 89 456 THR B CA 1
ATOM 7700 C C . THR B 1 456 ? -35.469 8.133 9.375 1 89 456 THR B C 1
ATOM 7702 O O . THR B 1 456 ? -36.281 9.062 9.352 1 89 456 THR B O 1
ATOM 7705 N N . ILE B 1 457 ? -34.281 8.305 9.414 1 94.38 457 ILE B N 1
ATOM 7706 C CA . ILE B 1 457 ? -33.656 9.602 9.25 1 94.38 457 ILE B CA 1
ATOM 7707 C C . ILE B 1 457 ? -32.844 9.617 7.949 1 94.38 457 ILE B C 1
ATOM 7709 O O . ILE B 1 457 ? -32.094 8.688 7.668 1 94.38 457 ILE B O 1
ATOM 7713 N N . ASP B 1 458 ? -33.062 10.633 7.109 1 95.25 458 ASP B N 1
ATOM 7714 C CA . ASP B 1 458 ? -32.312 10.812 5.867 1 95.25 458 ASP B CA 1
ATOM 7715 C C . ASP B 1 458 ? -31.344 11.992 5.977 1 95.25 458 ASP B C 1
ATOM 7717 O O . ASP B 1 458 ? -31.734 13.094 6.367 1 95.25 458 ASP B O 1
ATOM 7721 N N . VAL B 1 459 ? -30.156 11.719 5.66 1 96.62 459 VAL B N 1
ATOM 7722 C CA . VAL B 1 459 ? -29.141 12.773 5.625 1 96.62 459 VAL B CA 1
ATOM 7723 C C . VAL B 1 459 ? -28.703 13.008 4.184 1 96.62 459 VAL B C 1
ATOM 7725 O O . VAL B 1 459 ? -28.297 12.07 3.49 1 96.62 459 VAL B O 1
ATOM 7728 N N . ILE B 1 460 ? -28.75 14.227 3.688 1 96.12 460 ILE B N 1
ATOM 7729 C CA . ILE B 1 460 ? -28.281 14.594 2.357 1 96.12 460 ILE B CA 1
ATOM 7730 C C . ILE B 1 460 ? -27.266 15.727 2.465 1 96.12 460 ILE B C 1
ATOM 7732 O O . ILE B 1 460 ? -27.516 16.734 3.133 1 96.12 460 ILE B O 1
ATOM 7736 N N . TYR B 1 461 ? -26.172 15.539 1.835 1 95.69 461 TYR B N 1
ATOM 7737 C CA . TYR B 1 461 ? -25.094 16.516 1.922 1 95.69 461 TYR B CA 1
ATOM 7738 C C . TYR B 1 461 ? -25.062 17.422 0.695 1 95.69 461 TYR B C 1
ATOM 7740 O O . TYR B 1 461 ? -25.547 17.031 -0.376 1 95.69 461 TYR B O 1
ATOM 7748 N N . PHE B 1 462 ? -24.562 18.609 0.948 1 93.88 462 PHE B N 1
ATOM 7749 C CA . PHE B 1 462 ? -24.328 19.531 -0.162 1 93.88 462 PHE B CA 1
ATOM 7750 C C . PHE B 1 462 ? -23.078 19.141 -0.926 1 93.88 462 PHE B C 1
ATOM 7752 O O . PHE B 1 462 ? -22.234 18.391 -0.415 1 93.88 462 PHE B O 1
ATOM 7759 N N . GLN B 1 463 ? -22.859 19.594 -2.092 1 90.12 463 GLN B N 1
ATOM 7760 C CA . GLN B 1 463 ? -21.797 19.203 -3.016 1 90.12 463 GLN B CA 1
ATOM 7761 C C . GLN B 1 463 ? -20.422 19.5 -2.424 1 90.12 463 GLN B C 1
ATOM 7763 O O . GLN B 1 463 ? -19.469 18.734 -2.631 1 90.12 463 GLN B O 1
ATOM 7768 N N . ASP B 1 464 ? -20.266 20.5 -1.591 1 88.5 464 ASP B N 1
ATOM 7769 C CA . ASP B 1 464 ? -18.953 20.938 -1.119 1 88.5 464 ASP B CA 1
ATOM 7770 C C . ASP B 1 464 ? -18.688 20.438 0.293 1 88.5 464 ASP B C 1
ATOM 7772 O O . ASP B 1 464 ? -17.719 20.859 0.934 1 88.5 464 ASP B O 1
ATOM 7776 N N . ALA B 1 465 ? -19.562 19.547 0.697 1 93.12 465 ALA B N 1
ATOM 7777 C CA . ALA B 1 465 ? -19.375 19.016 2.045 1 93.12 465 ALA B CA 1
ATOM 7778 C C . ALA B 1 465 ? -18.047 18.281 2.168 1 93.12 465 ALA B C 1
ATOM 7780 O O . ALA B 1 465 ? -17.656 17.547 1.267 1 93.12 465 ALA B O 1
ATOM 7781 N N . THR B 1 466 ? -17.281 18.516 3.238 1 92.44 466 THR B N 1
ATOM 7782 C CA . THR B 1 466 ? -15.992 17.875 3.514 1 92.44 466 THR B CA 1
ATOM 7783 C C . THR B 1 466 ? -16.188 16.594 4.305 1 92.44 466 THR B C 1
ATOM 7785 O O . THR B 1 466 ? -17.312 16.234 4.652 1 92.44 466 THR B O 1
ATOM 7788 N N . GLY B 1 467 ? -15.086 15.93 4.535 1 92.12 467 GLY B N 1
ATOM 7789 C CA . GLY B 1 467 ? -15.148 14.719 5.328 1 92.12 467 GLY B CA 1
ATOM 7790 C C . GLY B 1 467 ? -15.648 14.953 6.742 1 92.12 467 GLY B C 1
ATOM 7791 O O . GLY B 1 467 ? -16.453 14.172 7.258 1 92.12 467 GLY B O 1
ATOM 7792 N N . GLU B 1 468 ? -15.25 15.977 7.289 1 94.31 468 GLU B N 1
ATOM 7793 C CA . GLU B 1 468 ? -15.688 16.328 8.633 1 94.31 468 GLU B CA 1
ATOM 7794 C C . GLU B 1 468 ? -17.188 16.641 8.664 1 94.31 468 GLU B C 1
ATOM 7796 O O . GLU B 1 468 ? -17.875 16.344 9.641 1 94.31 468 GLU B O 1
ATOM 7801 N N . ASP B 1 469 ? -17.609 17.234 7.586 1 95.31 469 ASP B N 1
ATOM 7802 C CA . ASP B 1 469 ? -19.031 17.547 7.484 1 95.31 469 ASP B CA 1
ATOM 7803 C C . ASP B 1 469 ? -19.875 16.281 7.457 1 95.31 469 ASP B C 1
ATOM 7805 O O . ASP B 1 469 ? -20.953 16.234 8.039 1 95.31 469 ASP B O 1
ATOM 7809 N N . VAL B 1 470 ? -19.344 15.375 6.715 1 95.75 470 VAL B N 1
ATOM 7810 C CA . VAL B 1 470 ? -20.062 14.109 6.602 1 95.75 470 VAL B CA 1
ATOM 7811 C C . VAL B 1 470 ? -20.188 13.461 7.98 1 95.75 470 VAL B C 1
ATOM 7813 O O . VAL B 1 470 ? -21.266 12.977 8.352 1 95.75 470 VAL B O 1
ATOM 7816 N N . ILE B 1 471 ? -19.156 13.469 8.703 1 96.56 471 ILE B N 1
ATOM 7817 C CA . ILE B 1 471 ? -19.156 12.914 10.047 1 96.56 471 ILE B CA 1
ATOM 7818 C C . ILE B 1 471 ? -20.141 13.703 10.93 1 96.56 471 ILE B C 1
ATOM 7820 O O . ILE B 1 471 ? -20.891 13.117 11.719 1 96.56 471 ILE B O 1
ATOM 7824 N N . CYS B 1 472 ? -20.141 14.961 10.797 1 96.88 472 CYS B N 1
ATOM 7825 C CA . CYS B 1 472 ? -21.031 15.828 11.562 1 96.88 472 CYS B CA 1
ATOM 7826 C C . CYS B 1 472 ? -22.484 15.492 11.297 1 96.88 472 CYS B C 1
ATOM 7828 O O . CYS B 1 472 ? -23.297 15.43 12.227 1 96.88 472 CYS B O 1
ATOM 7830 N N . GLY B 1 473 ? -22.797 15.336 10.008 1 97 473 GLY B N 1
ATOM 7831 C CA . GLY B 1 473 ? -24.156 14.984 9.656 1 97 473 GLY B CA 1
ATOM 7832 C C . GLY B 1 473 ? -24.625 13.68 10.273 1 97 473 GLY B C 1
ATOM 7833 O O . GLY B 1 473 ? -25.75 13.57 10.742 1 97 473 GLY B O 1
ATOM 7834 N N . ILE B 1 474 ? -23.75 12.711 10.289 1 96.38 474 ILE B N 1
ATOM 7835 C CA . ILE B 1 474 ? -24.094 11.414 10.852 1 96.38 474 ILE B CA 1
ATOM 7836 C C . ILE B 1 474 ? -24.25 11.531 12.367 1 96.38 474 ILE B C 1
ATOM 7838 O O . ILE B 1 474 ? -25.156 10.938 12.961 1 96.38 474 ILE B O 1
ATOM 7842 N N . TYR B 1 475 ? -23.391 12.266 13.008 1 97 475 TYR B N 1
ATOM 7843 C CA . TYR B 1 475 ? -23.516 12.523 14.438 1 97 475 TYR B CA 1
ATOM 7844 C C . TYR B 1 475 ? -24.859 13.172 14.758 1 97 475 TYR B C 1
ATOM 7846 O O . TYR B 1 475 ? -25.516 12.797 15.727 1 97 475 TYR B O 1
ATOM 7854 N N . HIS B 1 476 ? -25.141 14.141 13.945 1 96.69 476 HIS B N 1
ATOM 7855 C CA . HIS B 1 476 ? -26.422 14.82 14.125 1 96.69 476 HIS B CA 1
ATOM 7856 C C . HIS B 1 476 ? -27.578 13.828 14.055 1 96.69 476 HIS B C 1
ATOM 7858 O O . HIS B 1 476 ? -28.516 13.898 14.867 1 96.69 476 HIS B O 1
ATOM 7864 N N . ALA B 1 477 ? -27.547 12.977 13.055 1 95.69 477 ALA B N 1
ATOM 7865 C CA . ALA B 1 477 ? -28.578 11.945 12.93 1 95.69 477 ALA B CA 1
ATOM 7866 C C . ALA B 1 477 ? -28.641 11.078 14.188 1 95.69 477 ALA B C 1
ATOM 7868 O O . ALA B 1 477 ? -29.719 10.758 14.664 1 95.69 477 ALA B O 1
ATOM 7869 N N . TRP B 1 478 ? -27.531 10.672 14.727 1 93.69 478 TRP B N 1
ATOM 7870 C CA . TRP B 1 478 ? -27.484 9.875 15.945 1 93.69 478 TRP B CA 1
ATOM 7871 C C . TRP B 1 478 ? -28.094 10.633 17.125 1 93.69 478 TRP B C 1
ATOM 7873 O O . TRP B 1 478 ? -28.766 10.039 17.969 1 93.69 478 TRP B O 1
ATOM 7883 N N . LEU B 1 479 ? -27.797 11.891 17.203 1 92.81 479 LEU B N 1
ATOM 7884 C CA . LEU B 1 479 ? -28.328 12.734 18.266 1 92.81 479 LEU B CA 1
ATOM 7885 C C . LEU B 1 479 ? -29.859 12.789 18.188 1 92.81 479 LEU B C 1
ATOM 7887 O O . LEU B 1 479 ? -30.531 12.688 19.203 1 92.81 479 LEU B O 1
ATOM 7891 N N . ILE B 1 480 ? -30.328 13 16.969 1 92 480 ILE B N 1
ATOM 7892 C CA . ILE B 1 480 ? -31.766 13.047 16.781 1 92 480 ILE B CA 1
ATOM 7893 C C . ILE B 1 480 ? -32.406 11.719 17.203 1 92 480 ILE B C 1
ATOM 7895 O O . ILE B 1 480 ? -33.406 11.695 17.906 1 92 480 ILE B O 1
ATOM 7899 N N . ARG B 1 481 ? -31.797 10.672 16.781 1 90 481 ARG B N 1
ATOM 7900 C CA . ARG B 1 481 ? -32.312 9.344 17.125 1 90 481 ARG B CA 1
ATOM 7901 C C . ARG B 1 481 ? -32.312 9.141 18.641 1 90 481 ARG B C 1
ATOM 7903 O O . ARG B 1 481 ? -33.281 8.586 19.188 1 90 481 ARG B O 1
ATOM 7910 N N . SER B 1 482 ? -31.328 9.523 19.328 1 87.06 482 SER B N 1
ATOM 7911 C CA . SER B 1 482 ? -31.219 9.367 20.781 1 87.06 482 SER B CA 1
ATOM 7912 C C . SER B 1 482 ? -32.312 10.141 21.5 1 87.06 482 SER B C 1
ATOM 7914 O O . SER B 1 482 ? -32.719 9.758 22.609 1 87.06 482 SER B O 1
ATOM 7916 N N . GLN B 1 483 ? -32.75 11.195 20.906 1 83.44 483 GLN B N 1
ATOM 7917 C CA . GLN B 1 483 ? -33.781 12.031 21.531 1 83.44 483 GLN B CA 1
ATOM 7918 C C . GLN B 1 483 ? -35.188 11.547 21.172 1 83.44 483 GLN B C 1
ATOM 7920 O O . GLN B 1 483 ? -36.125 11.742 21.922 1 83.44 483 GLN B O 1
ATOM 7925 N N . THR B 1 484 ? -35.312 10.969 20 1 80.88 484 THR B N 1
ATOM 7926 C CA . THR B 1 484 ? -36.625 10.594 19.516 1 80.88 484 THR B CA 1
ATOM 7927 C C . THR B 1 484 ? -37 9.203 20 1 80.88 484 THR B C 1
ATOM 7929 O O . THR B 1 484 ? -38.188 8.898 20.172 1 80.88 484 THR B O 1
ATOM 7932 N N . VAL B 1 485 ? -36.094 8.289 20.172 1 74.31 485 VAL B N 1
ATOM 7933 C CA . VAL B 1 485 ? -36.375 6.898 20.5 1 74.31 485 VAL B CA 1
ATOM 7934 C C . VAL B 1 485 ? -36.969 6.824 21.906 1 74.31 485 VAL B C 1
ATOM 7936 O O . VAL B 1 485 ? -38.031 6.199 22.109 1 74.31 485 VAL B O 1
ATOM 7939 N N . PRO B 1 486 ? -36.375 7.457 22.922 1 63.56 486 PRO B N 1
ATOM 7940 C CA . PRO B 1 486 ? -37 7.414 24.25 1 63.56 486 PRO B CA 1
ATOM 7941 C C . PRO B 1 486 ? -38.375 8.102 24.281 1 63.56 486 PRO B C 1
ATOM 7943 O O . PRO B 1 486 ? -39.25 7.688 25.047 1 63.56 486 PRO B O 1
ATOM 7946 N N . LEU B 1 487 ? -38.5 9.141 23.453 1 56.47 487 LEU B N 1
ATOM 7947 C CA . LEU B 1 487 ? -39.75 9.891 23.406 1 56.47 487 LEU B CA 1
ATOM 7948 C C . LEU B 1 487 ? -40.875 9.031 22.859 1 56.47 487 LEU B C 1
ATOM 7950 O O . LEU B 1 487 ? -42.031 9.18 23.281 1 56.47 487 LEU B O 1
ATOM 7954 N N . LYS B 1 488 ? -40.562 8.203 21.906 1 60.16 488 LYS B N 1
ATOM 7955 C CA . LYS B 1 488 ? -41.594 7.301 21.359 1 60.16 488 LYS B CA 1
ATOM 7956 C C . LYS B 1 488 ? -42 6.254 22.391 1 60.16 488 LYS B C 1
ATOM 7958 O O . LYS B 1 488 ? -43.156 5.84 22.438 1 60.16 488 LYS B O 1
ATOM 7963 N N . GLU B 1 489 ? -41 5.91 23.141 1 55.09 489 GLU B N 1
ATOM 7964 C CA . GLU B 1 489 ? -41.344 4.949 24.172 1 55.09 489 GLU B CA 1
ATOM 7965 C C . GLU B 1 489 ? -42.25 5.582 25.234 1 55.09 489 GLU B C 1
ATOM 7967 O O . GLU B 1 489 ? -43.125 4.926 25.781 1 55.09 489 GLU B O 1
ATOM 7972 N N . ILE B 1 490 ? -42 6.91 25.375 1 48.94 490 ILE B N 1
ATOM 7973 C CA . ILE B 1 490 ? -42.812 7.633 26.359 1 48.94 490 ILE B CA 1
ATOM 7974 C C . ILE B 1 490 ? -44.125 8.062 25.719 1 48.94 490 ILE B C 1
ATOM 7976 O O . ILE B 1 490 ? -45.188 8.031 26.375 1 48.94 490 ILE B O 1
ATOM 7980 N N . ASP B 1 491 ? -44 8.609 24.469 1 52.41 491 ASP B N 1
ATOM 7981 C CA . ASP B 1 491 ? -45.219 9.195 23.859 1 52.41 491 ASP B CA 1
ATOM 7982 C C . ASP B 1 491 ? -46.219 8.109 23.516 1 52.41 491 ASP B C 1
ATOM 7984 O O . ASP B 1 491 ? -47.25 8.391 22.875 1 52.41 491 ASP B O 1
ATOM 7988 N N . LYS B 1 492 ? -46.031 6.809 23.609 1 46.56 492 LYS B N 1
ATOM 7989 C CA . LYS B 1 492 ? -47.188 5.938 23.531 1 46.56 492 LYS B CA 1
ATOM 7990 C C . LYS B 1 492 ? -48.344 6.48 24.359 1 46.56 492 LYS B C 1
ATOM 7992 O O . LYS B 1 492 ? -49.438 5.957 24.312 1 46.56 492 LYS B O 1
ATOM 7997 N N . THR B 1 493 ? -47.969 7.094 25.469 1 41 493 THR B N 1
ATOM 7998 C CA . THR B 1 493 ? -49.094 7.484 26.344 1 41 493 THR B CA 1
ATOM 7999 C C . THR B 1 493 ? -49.719 8.781 25.844 1 41 493 THR B C 1
ATOM 8001 O O . THR B 1 493 ? -50.625 9.328 26.5 1 41 493 THR B O 1
ATOM 8004 N N . GLY B 1 494 ? -50.031 9.32 24.688 1 43.41 494 GLY B N 1
ATOM 8005 C CA . GLY B 1 494 ? -51.031 10.141 24.047 1 43.41 494 GLY B CA 1
ATOM 8006 C C . GLY B 1 494 ? -50.5 11.43 23.453 1 43.41 494 GLY B C 1
ATOM 8007 O O . GLY B 1 494 ? -50.75 11.75 22.297 1 43.41 494 GLY B O 1
ATOM 8008 N N . ASN B 1 495 ? -50.406 12.781 24.219 1 39.78 495 ASN B N 1
ATOM 8009 C CA . ASN B 1 495 ? -50.719 14.172 23.906 1 39.78 495 ASN B CA 1
ATOM 8010 C C . ASN B 1 495 ? -49.5 14.867 23.266 1 39.78 495 ASN B C 1
ATOM 8012 O O . ASN B 1 495 ? -49.625 16.016 22.812 1 39.78 495 ASN B O 1
ATOM 8016 N N . ASP B 1 496 ? -48.219 14.914 23.734 1 44.09 496 ASP B N 1
ATOM 8017 C CA . ASP B 1 496 ? -47.281 16 23.516 1 44.09 496 ASP B CA 1
ATOM 8018 C C . ASP B 1 496 ? -46.625 15.906 22.141 1 44.09 496 ASP B C 1
ATOM 8020 O O . ASP B 1 496 ? -45.844 14.977 21.875 1 44.09 496 ASP B O 1
ATOM 8024 N N . SER B 1 497 ? -47.219 16.328 21.031 1 46.66 497 SER B N 1
ATOM 8025 C CA . SER B 1 497 ? -46.719 16.594 19.688 1 46.66 497 SER B CA 1
ATOM 8026 C C . SER B 1 497 ? -45.375 17.281 19.719 1 46.66 497 SER B C 1
ATOM 8028 O O . SER B 1 497 ? -45.281 18.516 19.844 1 46.66 497 SER B O 1
ATOM 8030 N N . THR B 1 498 ? -44.5 17.031 20.516 1 53.72 498 THR B N 1
ATOM 8031 C CA . THR B 1 498 ? -43.188 17.641 20.359 1 53.72 498 THR B CA 1
ATOM 8032 C C . THR B 1 498 ? -42.781 17.703 18.891 1 53.72 498 THR B C 1
ATOM 8034 O O . THR B 1 498 ? -42.781 16.672 18.219 1 53.72 498 THR B O 1
ATOM 8037 N N . ASN B 1 499 ? -42.969 18.891 18.109 1 71 499 ASN B N 1
ATOM 8038 C CA . ASN B 1 499 ? -42.812 19.312 16.734 1 71 499 ASN B CA 1
ATOM 8039 C C . ASN B 1 499 ? -41.438 18.938 16.172 1 71 499 ASN B C 1
ATOM 8041 O O . ASN B 1 499 ? -40.406 19.266 16.75 1 71 499 ASN B O 1
ATOM 8045 N N . HIS B 1 500 ? -41.344 17.969 15.398 1 78.81 500 HIS B N 1
ATOM 8046 C CA . HIS B 1 500 ? -40.188 17.562 14.617 1 78.81 500 HIS B CA 1
ATOM 8047 C C . HIS B 1 500 ? -39.312 18.766 14.258 1 78.81 500 HIS B C 1
ATOM 8049 O O . HIS B 1 500 ? -38.094 18.688 14.273 1 78.81 500 HIS B O 1
ATOM 8055 N N . ASP B 1 501 ? -40 19.797 14.203 1 85.5 501 ASP B N 1
ATOM 8056 C CA . ASP B 1 501 ? -39.281 21.016 13.828 1 85.5 501 ASP B CA 1
ATOM 8057 C C . ASP B 1 501 ? -38.5 21.578 15 1 85.5 501 ASP B C 1
ATOM 8059 O O . ASP B 1 501 ? -37.375 22.078 14.82 1 85.5 501 ASP B O 1
ATOM 8063 N N . ASP B 1 502 ? -39.094 21.422 16.109 1 86.62 502 ASP B N 1
ATOM 8064 C CA . ASP B 1 502 ? -38.375 21.891 17.297 1 86.62 502 ASP B CA 1
ATOM 8065 C C . ASP B 1 502 ? -37.156 21.047 17.594 1 86.62 502 ASP B C 1
ATOM 8067 O O . ASP B 1 502 ? -36.094 21.562 17.984 1 86.62 502 ASP B O 1
ATOM 8071 N N . ILE B 1 503 ? -37.312 19.797 17.375 1 88.19 503 ILE B N 1
ATOM 8072 C CA . ILE B 1 503 ? -36.188 18.875 17.594 1 88.19 503 ILE B CA 1
ATOM 8073 C C . ILE B 1 503 ? -35.062 19.172 16.594 1 88.19 503 ILE B C 1
ATOM 8075 O O . ILE B 1 503 ? -33.906 19.219 16.969 1 88.19 503 ILE B O 1
ATOM 8079 N N . LEU B 1 504 ? -35.438 19.359 15.391 1 91.06 504 LEU B N 1
ATOM 8080 C CA . LEU B 1 504 ? -34.469 19.656 14.344 1 91.06 504 LEU B CA 1
ATOM 8081 C C . LEU B 1 504 ? -33.719 20.938 14.648 1 91.06 504 LEU B C 1
ATOM 8083 O O . LEU B 1 504 ? -32.469 20.969 14.555 1 91.06 504 LEU B O 1
ATOM 8087 N N . GLN B 1 505 ? -34.406 21.969 15.062 1 90.88 505 GLN B N 1
ATOM 8088 C CA . GLN B 1 505 ? -33.75 23.25 15.352 1 90.88 505 GLN B CA 1
ATOM 8089 C C . GLN B 1 505 ? -32.875 23.156 16.594 1 90.88 505 GLN B C 1
ATOM 8091 O O . GLN B 1 505 ? -31.766 23.688 16.594 1 90.88 505 GLN B O 1
ATOM 8096 N N . SER B 1 506 ? -33.406 22.547 17.578 1 91.25 506 SER B N 1
ATOM 8097 C CA . SER B 1 506 ? -32.656 22.422 18.812 1 91.25 506 SER B CA 1
ATOM 8098 C C . SER B 1 506 ? -31.391 21.578 18.609 1 91.25 506 SER B C 1
ATOM 8100 O O . SER B 1 506 ? -30.344 21.859 19.188 1 91.25 506 SER B O 1
ATOM 8102 N N . THR B 1 507 ? -31.484 20.531 17.812 1 93.69 507 THR B N 1
ATOM 8103 C CA . THR B 1 507 ? -30.359 19.641 17.609 1 93.69 507 THR B CA 1
ATOM 8104 C C . THR B 1 507 ? -29.312 20.312 16.719 1 93.69 507 THR B C 1
ATOM 8106 O O . THR B 1 507 ? -28.109 20.062 16.875 1 93.69 507 THR B O 1
ATOM 8109 N N . TYR B 1 508 ? -29.719 21.109 15.773 1 94.62 508 TYR B N 1
ATOM 8110 C CA . TYR B 1 508 ? -28.75 21.875 15 1 94.62 508 TYR B CA 1
ATOM 8111 C C . TYR B 1 508 ? -27.891 22.75 15.906 1 94.62 508 TYR B C 1
ATOM 8113 O O . TYR B 1 508 ? -26.672 22.812 15.742 1 94.62 508 TYR B O 1
ATOM 8121 N N . LYS B 1 509 ? -28.5 23.391 16.812 1 93.38 509 LYS B N 1
ATOM 8122 C CA . LYS B 1 509 ? -27.781 24.25 17.75 1 93.38 509 LYS B CA 1
ATOM 8123 C C . LYS B 1 509 ? -26.844 23.438 18.641 1 93.38 509 LYS B C 1
ATOM 8125 O O . LYS B 1 509 ? -25.703 23.844 18.906 1 93.38 509 LYS B O 1
ATOM 8130 N N . GLN B 1 510 ? -27.344 22.375 19.031 1 94.19 510 GLN B N 1
ATOM 8131 C CA . GLN B 1 510 ? -26.547 21.5 19.891 1 94.19 510 GLN B CA 1
ATOM 8132 C C . GLN B 1 510 ? -25.312 20.984 19.156 1 94.19 510 GLN B C 1
ATOM 8134 O O . GLN B 1 510 ? -24.219 20.953 19.703 1 94.19 510 GLN B O 1
ATOM 8139 N N . VAL B 1 511 ? -25.469 20.531 17.953 1 95.94 511 VAL B N 1
ATOM 8140 C CA . VAL B 1 511 ? -24.375 19.984 17.141 1 95.94 511 VAL B CA 1
ATOM 8141 C C . VAL B 1 511 ? -23.344 21.078 16.875 1 95.94 511 VAL B C 1
ATOM 8143 O O . VAL B 1 511 ? -22.141 20.812 16.891 1 95.94 511 VAL B O 1
ATOM 8146 N N . GLN B 1 512 ? -23.75 22.281 16.609 1 94.06 512 GLN B N 1
ATOM 8147 C CA . GLN B 1 512 ? -22.844 23.406 16.359 1 94.06 512 GLN B CA 1
ATOM 8148 C C . GLN B 1 512 ? -21.953 23.688 17.562 1 94.06 512 GLN B C 1
ATOM 8150 O O . GLN B 1 512 ? -20.797 24.078 17.406 1 94.06 512 GLN B O 1
ATOM 8155 N N . LYS B 1 513 ? -22.453 23.359 18.625 1 94.06 513 LYS B N 1
ATOM 8156 C CA . LYS B 1 513 ? -21.719 23.625 19.859 1 94.06 513 LYS B CA 1
ATOM 8157 C C . LYS B 1 513 ? -20.812 22.453 20.219 1 94.06 513 LYS B C 1
ATOM 8159 O O . LYS B 1 513 ? -19.703 22.641 20.703 1 94.06 513 LYS B O 1
ATOM 8164 N N . THR B 1 514 ? -21.266 21.297 20 1 94.88 514 THR B N 1
ATOM 8165 C CA . THR B 1 514 ? -20.594 20.125 20.531 1 94.88 514 THR B CA 1
ATOM 8166 C C . THR B 1 514 ? -19.641 19.516 19.5 1 94.88 514 THR B C 1
ATOM 8168 O O . THR B 1 514 ? -18.625 18.906 19.859 1 94.88 514 THR B O 1
ATOM 8171 N N . PHE B 1 515 ? -19.844 19.641 18.234 1 96.44 515 PHE B N 1
ATOM 8172 C CA . PHE B 1 515 ? -19.125 18.891 17.219 1 96.44 515 PHE B CA 1
ATOM 8173 C C . PHE B 1 515 ? -17.672 19.344 17.141 1 96.44 515 PHE B C 1
ATOM 8175 O O . PHE B 1 515 ? -16.766 18.516 16.922 1 96.44 515 PHE B O 1
ATOM 8182 N N . PRO B 1 516 ? -17.375 20.641 17.297 1 96 516 PRO B N 1
ATOM 8183 C CA . PRO B 1 516 ? -15.977 21.031 17.219 1 96 516 PRO B CA 1
ATOM 8184 C C . PRO B 1 516 ? -15.102 20.312 18.25 1 96 516 PRO B C 1
ATOM 8186 O O . PRO B 1 516 ? -13.969 19.938 17.938 1 96 516 PRO B O 1
ATOM 8189 N N . SER B 1 517 ? -15.609 20.109 19.375 1 95.69 517 SER B N 1
ATOM 8190 C CA . SER B 1 517 ? -14.875 19.359 20.391 1 95.69 517 SER B CA 1
ATOM 8191 C C . SER B 1 517 ? -14.734 17.891 20 1 95.69 517 SER B C 1
ATOM 8193 O O . SER B 1 517 ? -13.695 17.266 20.25 1 95.69 517 SER B O 1
ATOM 8195 N N . ILE B 1 518 ? -15.766 17.359 19.453 1 96.69 518 ILE B N 1
ATOM 8196 C CA . ILE B 1 518 ? -15.75 15.977 19 1 96.69 518 ILE B CA 1
ATOM 8197 C C . ILE B 1 518 ? -14.727 15.812 17.875 1 96.69 518 ILE B C 1
ATOM 8199 O O . ILE B 1 518 ? -13.945 14.859 17.875 1 96.69 518 ILE B O 1
ATOM 8203 N N . ALA B 1 519 ? -14.68 16.734 16.984 1 96.38 519 ALA B N 1
ATOM 8204 C CA . ALA B 1 519 ? -13.75 16.703 15.852 1 96.38 519 ALA B CA 1
ATOM 8205 C C . ALA B 1 519 ? -12.305 16.719 16.344 1 96.38 519 ALA B C 1
ATOM 8207 O O . ALA B 1 519 ? -11.461 15.984 15.82 1 96.38 519 ALA B O 1
ATOM 8208 N N . LEU B 1 520 ? -12.039 17.516 17.297 1 95.38 520 LEU B N 1
ATOM 8209 C CA . LEU B 1 520 ? -10.703 17.609 17.859 1 95.38 520 LEU B CA 1
ATOM 8210 C C . LEU B 1 520 ? -10.312 16.312 18.562 1 95.38 520 LEU B C 1
ATOM 8212 O O . LEU B 1 520 ? -9.18 15.852 18.438 1 95.38 520 LEU B O 1
ATOM 8216 N N . GLU B 1 521 ? -11.258 15.805 19.266 1 96.25 521 GLU B N 1
ATOM 8217 C CA . GLU B 1 521 ? -10.992 14.547 19.969 1 96.25 521 GLU B CA 1
ATOM 8218 C C . GLU B 1 521 ? -10.781 13.398 18.984 1 96.25 521 GLU B C 1
ATOM 8220 O O . GLU B 1 521 ? -10 12.484 19.25 1 96.25 521 GLU B O 1
ATOM 8225 N N . LEU B 1 522 ? -11.523 13.375 17.922 1 96.81 522 LEU B N 1
ATOM 8226 C CA . LEU B 1 522 ? -11.336 12.367 16.891 1 96.81 522 LEU B CA 1
ATOM 8227 C C . LEU B 1 522 ? -9.914 12.406 16.344 1 96.81 522 LEU B C 1
ATOM 8229 O O . LEU B 1 522 ? -9.281 11.367 16.141 1 96.81 522 LEU B O 1
ATOM 8233 N N . GLN B 1 523 ? -9.422 13.594 16.125 1 94.06 523 GLN B N 1
ATOM 8234 C CA . GLN B 1 523 ? -8.055 13.766 15.633 1 94.06 523 GLN B CA 1
ATOM 8235 C C . GLN B 1 523 ? -7.035 13.305 16.672 1 94.06 523 GLN B C 1
ATOM 8237 O O . GLN B 1 523 ? -6.055 12.641 16.328 1 94.06 523 GLN B O 1
ATOM 8242 N N . LYS B 1 524 ? -7.301 13.617 17.844 1 94.44 524 LYS B N 1
ATOM 8243 C CA . LYS B 1 524 ? -6.395 13.234 18.922 1 94.44 524 LYS B CA 1
ATOM 8244 C C . LYS B 1 524 ? -6.32 11.719 19.078 1 94.44 524 LYS B C 1
ATOM 8246 O O . LYS B 1 524 ? -5.27 11.172 19.422 1 94.44 524 LYS B O 1
ATOM 8251 N N . GLN B 1 525 ? -7.43 11.117 18.828 1 95.56 525 GLN B N 1
ATOM 8252 C CA . GLN B 1 525 ? -7.5 9.672 18.969 1 95.56 525 GLN B CA 1
ATOM 8253 C C . GLN B 1 525 ? -6.949 8.961 17.734 1 95.56 525 GLN B C 1
ATOM 8255 O O . GLN B 1 525 ? -6.863 7.734 17.703 1 95.56 525 GLN B O 1
ATOM 8260 N N . GLY B 1 526 ? -6.582 9.648 16.719 1 92.56 526 GLY B N 1
ATOM 8261 C CA . GLY B 1 526 ? -5.875 9.062 15.594 1 92.56 526 GLY B CA 1
ATOM 8262 C C . GLY B 1 526 ? -6.773 8.805 14.391 1 92.56 526 GLY B C 1
ATOM 8263 O O . GLY B 1 526 ? -6.387 8.094 13.461 1 92.56 526 GLY B O 1
ATOM 8264 N N . TRP B 1 527 ? -7.945 9.438 14.375 1 95.12 527 TRP B N 1
ATOM 8265 C CA . TRP B 1 527 ? -8.852 9.227 13.25 1 95.12 527 TRP B CA 1
ATOM 8266 C C . TRP B 1 527 ? -8.539 10.18 12.109 1 95.12 527 TRP B C 1
ATOM 8268 O O . TRP B 1 527 ? -8.227 11.352 12.336 1 95.12 527 TRP B O 1
ATOM 8278 N N . ASN B 1 528 ? -8.523 9.602 10.945 1 91.25 528 ASN B N 1
ATOM 8279 C CA . ASN B 1 528 ? -8.406 10.398 9.727 1 91.25 528 ASN B CA 1
ATOM 8280 C C . ASN B 1 528 ? -9.781 10.812 9.203 1 91.25 528 ASN B C 1
ATOM 8282 O O . ASN B 1 528 ? -10.555 9.977 8.75 1 91.25 528 ASN B O 1
ATOM 8286 N N . THR B 1 529 ? -10.039 12.062 9.148 1 90.44 529 THR B N 1
ATOM 8287 C CA . THR B 1 529 ? -11.367 12.547 8.789 1 90.44 529 THR B CA 1
ATOM 8288 C C . THR B 1 529 ? -11.344 13.227 7.422 1 90.44 529 THR B C 1
ATOM 8290 O O . THR B 1 529 ? -12.289 13.93 7.059 1 90.44 529 THR B O 1
ATOM 8293 N N . SER B 1 530 ? -10.336 12.984 6.66 1 83.62 530 SER B N 1
ATOM 8294 C CA . SER B 1 530 ? -10.258 13.57 5.324 1 83.62 530 SER B CA 1
ATOM 8295 C C . SER B 1 530 ? -11.312 12.969 4.402 1 83.62 530 SER B C 1
ATOM 8297 O O . SER B 1 530 ? -11.766 11.844 4.613 1 83.62 530 SER B O 1
ATOM 8299 N N . MET B 1 531 ? -11.688 13.75 3.457 1 75.31 531 MET B N 1
ATOM 8300 C CA . MET B 1 531 ? -12.75 13.359 2.529 1 75.31 531 MET B CA 1
ATOM 8301 C C . MET B 1 531 ? -12.32 12.164 1.69 1 75.31 531 MET B C 1
ATOM 8303 O O . MET B 1 531 ? -13.156 11.32 1.331 1 75.31 531 MET B O 1
ATOM 8307 N N . ASP B 1 532 ? -11.156 11.992 1.443 1 76.06 532 ASP B N 1
ATOM 8308 C CA . ASP B 1 532 ? -10.672 10.969 0.515 1 76.06 532 ASP B CA 1
ATOM 8309 C C . ASP B 1 532 ? -10.742 9.578 1.143 1 76.06 532 ASP B C 1
ATOM 8311 O O . ASP B 1 532 ? -10.812 8.578 0.432 1 76.06 532 ASP B O 1
ATOM 8315 N N . VAL B 1 533 ? -10.852 9.578 2.453 1 76.25 533 VAL B N 1
ATOM 8316 C CA . VAL B 1 533 ? -10.766 8.266 3.09 1 76.25 533 VAL B CA 1
ATOM 8317 C C . VAL B 1 533 ? -12.07 7.957 3.818 1 76.25 533 VAL B C 1
ATOM 8319 O O . VAL B 1 533 ? -12.297 6.816 4.23 1 76.25 533 VAL B O 1
ATOM 8322 N N . THR B 1 534 ? -12.953 8.898 3.926 1 77.94 534 THR B N 1
ATOM 8323 C CA . THR B 1 534 ? -14.242 8.68 4.57 1 77.94 534 THR B CA 1
ATOM 8324 C C . THR B 1 534 ? -15.227 8.016 3.604 1 77.94 534 THR B C 1
ATOM 8326 O O . THR B 1 534 ? -15.57 8.594 2.572 1 77.94 534 THR B O 1
ATOM 8329 N N . THR B 1 535 ? -15.578 6.809 3.965 1 84.38 535 THR B N 1
ATOM 8330 C CA . THR B 1 535 ? -16.422 6.031 3.062 1 84.38 535 THR B CA 1
ATOM 8331 C C . THR B 1 535 ? -17.812 5.828 3.66 1 84.38 535 THR B C 1
ATOM 8333 O O . THR B 1 535 ? -18.328 4.707 3.682 1 84.38 535 THR B O 1
ATOM 8336 N N . ILE B 1 536 ? -18.375 6.84 4.066 1 88.88 536 ILE B N 1
ATOM 8337 C CA . ILE B 1 536 ? -19.719 6.801 4.641 1 88.88 536 ILE B CA 1
ATOM 8338 C C . ILE B 1 536 ? -20.75 6.883 3.523 1 88.88 536 ILE B C 1
ATOM 8340 O O . ILE B 1 536 ? -21.719 6.113 3.512 1 88.88 536 ILE B O 1
ATOM 8344 N N . GLU B 1 537 ? -20.438 7.758 2.621 1 87.81 537 GLU B N 1
ATOM 8345 C CA . GLU B 1 537 ? -21.281 7.844 1.435 1 87.81 537 GLU B CA 1
ATOM 8346 C C . GLU B 1 537 ? -20.891 6.809 0.39 1 87.81 537 GLU B C 1
ATOM 8348 O O . GLU B 1 537 ? -19.703 6.543 0.197 1 87.81 537 GLU B O 1
ATOM 8353 N N . THR B 1 538 ? -21.891 6.168 -0.112 1 79.44 538 THR B N 1
ATOM 8354 C CA . THR B 1 538 ? -21.609 5.215 -1.183 1 79.44 538 THR B CA 1
ATOM 8355 C C . THR B 1 538 ? -21.5 5.93 -2.527 1 79.44 538 THR B C 1
ATOM 8357 O O . THR B 1 538 ? -21.781 7.125 -2.625 1 79.44 538 THR B O 1
ATOM 8360 N N . ALA B 1 539 ? -21.109 5.125 -3.475 1 75.06 539 ALA B N 1
ATOM 8361 C CA . ALA B 1 539 ? -20.984 5.668 -4.824 1 75.06 539 ALA B CA 1
ATOM 8362 C C . ALA B 1 539 ? -22.328 6.16 -5.348 1 75.06 539 ALA B C 1
ATOM 8364 O O . ALA B 1 539 ? -22.375 7.109 -6.137 1 75.06 539 ALA B O 1
ATOM 8365 N N . LEU B 1 540 ? -23.406 5.602 -4.852 1 77.38 540 LEU B N 1
ATOM 8366 C CA . LEU B 1 540 ? -24.734 5.91 -5.359 1 77.38 540 LEU B CA 1
ATOM 8367 C C . LEU B 1 540 ? -25.391 7.012 -4.527 1 77.38 540 LEU B C 1
ATOM 8369 O O . LEU B 1 540 ? -26.453 7.512 -4.887 1 77.38 540 LEU B O 1
ATOM 8373 N N . SER B 1 541 ? -24.641 7.352 -3.514 1 88.06 541 SER B N 1
ATOM 8374 C CA . SER B 1 541 ? -25.172 8.445 -2.713 1 88.06 541 SER B CA 1
ATOM 8375 C C . SER B 1 541 ? -25.203 9.75 -3.508 1 88.06 541 SER B C 1
ATOM 8377 O O . SER B 1 541 ? -24.344 9.984 -4.359 1 88.06 541 SER B O 1
ATOM 8379 N N . MET B 1 542 ? -26.266 10.586 -3.156 1 91.5 542 MET B N 1
ATOM 8380 C CA . MET B 1 542 ? -26.453 11.82 -3.91 1 91.5 542 MET B CA 1
ATOM 8381 C C . MET B 1 542 ? -26.234 13.039 -3.02 1 91.5 542 MET B C 1
ATOM 8383 O O . MET B 1 542 ? -26.609 13.039 -1.847 1 91.5 542 MET B O 1
ATOM 8387 N N . ARG B 1 543 ? -25.625 13.977 -3.635 1 92.69 543 ARG B N 1
ATOM 8388 C CA . ARG B 1 543 ? -25.438 15.266 -2.971 1 92.69 543 ARG B CA 1
ATOM 8389 C C . ARG B 1 543 ? -26.219 16.359 -3.688 1 92.69 543 ARG B C 1
ATOM 8391 O O . ARG B 1 543 ? -26.609 16.203 -4.844 1 92.69 543 ARG B O 1
ATOM 8398 N N . ILE B 1 544 ? -26.5 17.406 -3.002 1 92.12 544 ILE B N 1
ATOM 8399 C CA . ILE B 1 544 ? -27.344 18.453 -3.564 1 92.12 544 ILE B CA 1
ATOM 8400 C C . ILE B 1 544 ? -26.516 19.719 -3.787 1 92.12 544 ILE B C 1
ATOM 8402 O O . ILE B 1 544 ? -25.547 19.969 -3.064 1 92.12 544 ILE B O 1
ATOM 8406 N N . SER B 1 545 ? -26.828 20.375 -4.859 1 89.44 545 SER B N 1
ATOM 8407 C CA . SER B 1 545 ? -26.297 21.703 -5.172 1 89.44 545 SER B CA 1
ATOM 8408 C C . SER B 1 545 ? -27.422 22.703 -5.371 1 89.44 545 SER B C 1
ATOM 8410 O O . SER B 1 545 ? -28.375 22.453 -6.125 1 89.44 545 SER B O 1
ATOM 8412 N N . MET B 1 546 ? -27.438 23.734 -4.559 1 83.31 546 MET B N 1
ATOM 8413 C CA . MET B 1 546 ? -28.453 24.781 -4.672 1 83.31 546 MET B CA 1
ATOM 8414 C C . MET B 1 546 ? -27.844 26.156 -4.414 1 83.31 546 MET B C 1
ATOM 8416 O O . MET B 1 546 ? -26.828 26.266 -3.729 1 83.31 546 MET B O 1
ATOM 8420 N N . ASP B 1 547 ? -28.391 27.141 -5.133 1 73.38 547 ASP B N 1
ATOM 8421 C CA . ASP B 1 547 ? -28 28.516 -4.871 1 73.38 547 ASP B CA 1
ATOM 8422 C C . ASP B 1 547 ? -28.625 29.031 -3.576 1 73.38 547 ASP B C 1
ATOM 8424 O O . ASP B 1 547 ? -29.859 29.078 -3.455 1 73.38 547 ASP B O 1
ATOM 8428 N N . ARG B 1 548 ? -27.938 28.906 -2.576 1 61.94 548 ARG B N 1
ATOM 8429 C CA . ARG B 1 548 ? -28.469 29.391 -1.308 1 61.94 548 ARG B CA 1
ATOM 8430 C C . ARG B 1 548 ? -28.281 30.906 -1.184 1 61.94 548 ARG B C 1
ATOM 8432 O O . ARG B 1 548 ? -27.359 31.469 -1.776 1 61.94 548 ARG B O 1
#

Organism: NCBI:txid303405

Sequence (1096 aa):
MSSSSLIGTRMVLPQLNYCISRRLSIPTSFHWRQFPLSVFPIRRYSNTSNDTTESSNATTSSASLLRIRQIPVKSLKDDHPTGGFVYEYNNTQQPEEKTLPLRSWSIRPDPPPTVNNNNNNNNNQTEVSTSSSSSFSLEQLKRSIHESVTVYFLPAQYPKSVAPGYLGFVTFCFSASVAGSAAMVLSTQTLLLAVGIVGSNTSTSVASAGIMAGALNWVMKDFVGQIGGVIFASQMGQTRAFDNDPKRWRMVAAMAMDAATLLEILSPLVATSLVLPIASVANIGKNIGFLTASASRAALHQSLAISGNLGDVTAKSGSQSIMASLLGTSLGIALSSLLQHDTLNFAMGFLALSIIHQGCNYQSLQYVPLAHFNIQRLGIVLEEYITSVTILNPTKVSERERFFPLVAPNQMTKDWLHVGRPLQHACPDPLRLEAVLKMTPKESPYLLFFDDNSPTIDVIYFQDATGEDVICGIYHAWLIRSQTVPLKEIDKTGNDSTNHDDILQSTYKQVQKTFPSIALELQKQGWNTSMDVTTIETALSMRISMDRMSSSSLIGTRMVLPQLNYCISRRLSIPTSFHWRQFPLSVFPIRRYSNTSNDTTESSNATTSSASLLRIRQIPVKSLKDDHPTGGFVYEYNNTQQPEEKTLPLRSWSIRPDPPPTVNNNNNNNNNQTEVSTSSSSSFSLEQLKRSIHESVTVYFLPAQYPKSVAPGYLGFVTFCFSASVAGSAAMVLSTQTLLLAVGIVGSNTSTSVASAGIMAGALNWVMKDFVGQIGGVIFASQMGQTRAFDNDPKRWRMVAAMAMDAATLLEILSPLVATSLVLPIASVANIGKNIGFLTASASRAALHQSLAISGNLGDVTAKSGSQSIMASLLGTSLGIALSSLLQHDTLNFAMGFLALSIIHQGCNYQSLQYVPLAHFNIQRLGIVLEEYITSVTILNPTKVSERERFFPLVAPNQMTKDWLHVGRPLQHACPDPLRLEAVLKMTPKESPYLLFFDDNSPTIDVIYFQDATGEDVICGIYHAWLIRSQTVPLKEIDKTGNDSTNHDDILQSTYKQVQKTFPSIALELQKQGWNTSMDVTTIETALSMRISMDR

Radius of gyration: 38.02 Å; Cα contacts (8 Å, |Δi|>4): 1488; chains: 2; bounding box: 117×123×109 Å

Foldseek 3Di:
DDDDDPCPDDPDPDPPCPPPDDPPPPDPDPPPPPPPPPDPDPPPPPPDPPPPPPDPPVPPPPFPKDKDKAADPLQVLPPQGFFIKIWIFGPPPPPDDPPPPPRDTDIAGPPHPPPPDPPPPDPPPPVPVCPVPPPCPVVVVVVVVVVVCCVQQNFRSPPVQWDPLLVLLLVLVLQLLLLLLLLLLLLVLLLVVLLVVLLVPPPDPDSVVSVVVSVVLVVVLLVLLQVLLVVLLVVCVVFVVLQQFLLLLLLVLLVLLLVLSLLSLCLNVDDSVCSSVSNSVSSNSNSNSVSSNVSNVLNQLVQTRPNPPSVRSVNSSVSSSVVSSVNSNVNSVVLCVVQVVDSVSSSVSSVVSSCSSSVSSNSSQLSGFDQADALQLLVVQLVCCVVPVDGAFRNVSSNVQDNHNVDDNNPVQVQAEAEQDDCCVQPVDVVVVVVQCVLADPPQQWTWGDDPVGSHIYIAGAPPQWLLSVSLRVSLVVVLNVVVVVVVVVCVVPDDCPDPSVSSNVSNVVSVPCSVVVVVNSVVSRHDRGRVSHCHDTPPHHHDYDDD/DDDPDPDDDDPDPDPPCPPPDDPPPPPPDPPPPPPPPPDPDPPPPPPDPPPPPPDPPVPPPDFPKDKDKAFDPLQVLPPQGFFIKIWIFGPPPPPDDPPPPPRDTDIAGPPHPPPPDPPPPDPPPPVPPCPVPPPCPVVVVVVVVVVVCCVQQNFRSPPVQWDPLVVLLLVLVLQLLLLLLLLVLLLVLLLVVLLVVLLVPPPDPDSVVSVVVSVVLVVVLLVLLQVLLVVLLVVCVVFVVLQQFLLLLLLVLLVLLLVLSLLSLCLNVDDSVCSSVSNSVSSNSNSNSVSSNVSNVLNQLVQTRPNPPSVRSVSSSVSSSVVSSVNSNVNSVVLCVVQVVDSVSSSVSSVVSSVSSSVSSNSSQLSGFDQADALQLLVVQLVCCVVPVDGAFRNVSSNVQDNHNVDDNNPVQVQAEAEQDDCCVQPVDVVVVVVQCVLADPPQQWTWGDDPVGSHIYIAGAPPQWLLSVSLRVSLVVVLSVVVVVVVVVCVVDDDPPDPSVSSNVSNVVSVPCSVVVVVVSVVSRHDRGRVSHCHDTPPHHHDYDDD

Nearest PDB structures (foldseek):
  6wik-assembly1_A  TM=5.643E-01  e=2.575E-01  Carlito syrichta
  6tha-assembly1_A  TM=4.106E-01  e=2.461E-01  Homo sapiens
  7yub-assembly1_R  TM=5.269E-01  e=7.987E-01  Homo sapiens
  8u3f-assembly1_A  TM=5.251E-01  e=1.724E+00  Homo sapiens
  8bvt-assembly1_A  TM=5.547E-01  e=1.724E+00  Rattus nativitatis

Secondary structure (DSSP, 8-state):
----------------------------------------------------------------EEEEEEEEGGGTTSSS--SEEEEEEE----S--SS------EEEEES---------------------SSHHHHHHHHHHHHHHHHHHHS-TTTTTTS-TTHHHHHHHHHHHHHHHHHHHHHHHHHHHHHHHHHHHHS--S-HHHHHHHHHHHHHHHHHHHHHHHHHHHHHHHHTTHHHH-HHHHHHHHHHHHHHHHHHHHHGGGS-HHHHHHHHHHHHHHHHHHHHHHHHHHHHHHHHH-TTS-HHHHHHHHHHHHHHHHHHHHHHHHHHHHHTTT-HHHHHHHHHHHHHHHHHHHHHHHTT----B-BHHHHHHHHHHHHHHS-PPPHHHHHTT----TTS-TTTTTTTTEEES--HHHH---HHHHHHHHHHS-TT-SEEEEE-SS---EEEEEETT--HHHHHHHHHHHHHHHHHHHHHHHHGGGS-----HHHHHHHHHHHHHHHHHHHHHHHHHTT-B--TTT-B-S-TT-EEEE---/----------------------------------------------------------------EEEEEEEEGGGTTSSS--SEEEEEEE----SS-SS------EEEEES---------------------SSHHHHHHHHHHHHHHHHHHHS-TTTTTTS-TTHHHHHHHHHHHHHHHHHHHHHHHHHHHHHHHHHHHHS--S-HHHHHHHHHHHHHHHHHHHHHHHHHHHHHHHHTTHHHH-HHHHHHHHHHHHHHHHHHHHHGGGS-HHHHHHHHHHHHHHHHHHHHHHHHHHHHHHHHH-TTS-HHHHHHHHHHHHHHHHHHHHHHHHHHHHHTTT-HHHHHHHHHHHHHHHHHHHHHHHTT----B-BHHHHHHHHHHHHHHS-PPPHHHHHTT----TTS-TTTTTTTTEEES--HHHH---HHHHHHHHHHS-TT-SEEEEE-SS---EEEEEETT--HHHHHHHHHHHHHHHHHHHHHHHHGGGS-----HHHHHHHHHHHHHHHHHHHHHHHHHTT-B--TTT-B-S-TT-EEEE---

Solvent-accessible surface area (backbone atoms only — not comparable to full-atom values): 59448 Å² total; per-residue (Å²): 134,91,77,88,79,82,78,76,80,75,84,78,76,79,77,83,72,74,84,78,65,85,72,78,76,71,82,76,70,80,74,73,77,70,74,76,77,78,75,74,79,76,77,76,75,76,75,75,68,81,74,79,77,76,77,79,74,79,66,78,72,78,58,65,66,48,64,38,36,33,37,27,52,55,24,65,80,41,96,72,54,54,78,16,38,33,36,37,42,75,64,67,73,72,88,73,76,85,70,79,72,82,68,59,68,47,76,43,61,29,66,60,72,77,76,72,78,76,71,77,73,78,79,79,71,70,77,68,78,72,74,63,69,68,70,57,51,57,58,49,42,47,51,49,48,50,50,47,47,45,50,45,51,41,47,49,56,63,69,74,36,36,40,89,32,46,63,58,22,51,54,25,42,36,52,15,38,21,28,45,30,15,41,46,41,47,20,52,54,34,40,52,53,35,50,51,52,48,39,65,66,48,76,68,86,52,71,65,58,36,53,49,50,49,52,50,51,50,50,48,31,50,50,52,5,47,52,46,12,32,55,49,41,19,58,42,24,58,64,37,43,28,48,56,39,23,61,25,40,34,48,46,13,53,50,31,35,49,53,15,41,50,48,28,32,50,34,61,78,48,60,69,86,48,33,62,62,49,45,26,52,21,34,20,28,38,30,36,12,50,44,36,33,52,9,10,45,48,34,52,45,51,49,35,27,73,34,58,34,43,6,20,48,44,26,22,51,48,31,42,50,51,52,20,32,54,54,7,37,55,49,14,53,54,46,39,63,73,43,65,79,34,58,70,48,45,50,54,52,35,53,56,32,44,53,48,21,53,51,22,44,54,57,15,50,40,32,49,37,58,42,48,36,25,59,45,59,44,46,54,34,50,54,41,26,75,72,68,73,39,79,66,33,35,62,64,46,25,68,68,59,74,43,56,76,94,50,65,64,45,68,91,36,65,82,32,54,41,67,14,56,57,58,68,76,56,47,48,42,60,67,53,51,54,52,47,56,70,59,42,62,87,83,53,47,54,49,76,35,68,49,96,87,41,83,39,35,30,39,35,36,34,70,82,45,46,27,57,46,52,52,49,51,52,49,48,51,51,52,51,48,65,58,48,53,61,43,53,69,54,53,71,75,73,80,86,78,75,52,68,61,55,54,52,42,54,48,52,55,49,44,70,66,48,43,64,59,50,55,52,50,40,48,72,43,58,44,46,53,48,53,54,48,41,40,61,64,48,56,76,15,26,21,35,46,64,89,123,136,89,78,86,80,83,84,76,87,76,85,80,77,80,77,82,74,77,84,77,68,84,73,79,75,71,83,75,72,79,76,74,78,72,73,76,75,79,76,74,81,76,78,75,75,77,76,77,71,80,72,80,77,80,78,79,73,80,67,77,73,76,59,66,64,48,64,38,36,33,38,25,51,57,23,66,79,40,94,72,54,54,77,16,37,33,37,37,43,74,65,68,74,73,89,74,77,84,68,78,73,83,68,58,69,46,76,42,61,30,66,61,72,78,73,76,81,82,75,76,72,76,80,79,73,69,78,68,78,74,73,64,69,67,72,57,51,56,58,48,43,47,50,50,49,48,51,47,48,45,50,46,50,40,47,51,56,63,68,75,36,37,38,90,31,48,63,58,22,51,52,25,43,36,54,15,38,20,29,46,30,16,42,47,43,47,19,52,53,34,40,52,53,36,51,50,51,46,39,67,66,47,77,69,86,52,70,64,58,35,51,48,50,50,51,49,51,49,50,48,30,52,50,51,5,47,52,46,12,32,54,50,40,20,58,40,25,57,63,36,41,29,48,57,41,23,61,25,41,35,50,46,12,53,48,30,35,51,53,16,40,49,46,28,33,49,34,62,80,48,61,70,87,47,32,61,62,48,46,26,53,20,32,20,29,36,29,36,13,50,44,36,34,52,8,10,45,49,36,50,44,51,49,36,27,73,34,59,32,41,6,22,48,44,26,23,51,48,31,42,49,50,52,20,33,53,53,6,38,54,48,13,53,55,46,38,61,73,44,66,78,33,59,70,48,44,50,53,52,35,53,55,32,45,52,48,23,53,51,23,46,55,58,15,52,40,33,50,37,57,45,48,36,26,59,44,59,44,46,54,34,49,55,40,26,75,73,68,72,39,81,64,32,33,62,64,46,25,67,68,61,75,44,57,74,91,48,64,64,45,66,90,36,66,84,31,54,40,67,14,58,58,57,67,74,55,48,50,43,61,67,54,51,53,52,46,57,71,60,42,62,88,83,52,50,53,49,76,36,69,49,96,86,41,84,39,35,30,40,35,34,33,71,81,44,47,27,57,47,52,53,49,50,53,50,46,52,51,52,50,47,64,59,47,54,61,43,52,69,55,53,69,78,73,82,84,76,76,50,67,62,56,53,53,43,53,48,52,56,49,44,69,66,48,43,65,59,50,53,52,49,40,47,73,44,57,44,46,54,48,52,55,48,42,40,61,64,48,56,77,14,27,21,36,49,65,89,125

pLDDT: mean 75.1, std 26.05, range [15.2, 98.44]

=== Feature glossary ===
Legend for the data blocks above and below:

— What the protein is —

The amino-acid sequence is the protein's primary structure: the linear order of residues from the N-terminus to the C-terminus, written in one-letter code. Everything else here — the 3D coordinates, the secondary structure, the domain annotations — is ultimately a consequence of this string.

Database cross-references. InterPro integrates a dozen domain/family signature databases into unified entries with residue-range hits. GO terms attach function/process/location labels with evidence codes. CATH codes position the fold in a four-level structural taxonomy. Organism is the NCBI-taxonomy species name.

— Where its atoms are —

The mmCIF block holds the 3D Cartesian coordinates of each backbone atom (N, Cα, C, O) in ångströms. mmCIF is the PDB's canonical archive format — a tagged-loop text representation of the atomic model.

The six renders are orthographic views along the three Cartesian axes in both directions. Representation (cartoon, sticks, or surface) and color scheme (sequence-rainbow or by-chain) vary across proteins so the training set covers all the common visualization conventions.

— Local backbone conformation —

Secondary structure is the local, repeating backbone conformation. DSSP classifies it into eight states by reading the hydrogen-bond network: three helix types (H, G, I), two β types (E, B), two non-regular types (T, S), and unstructured coil (-).

SS3 is a coarse helix/strand/coil call (letters a/b/c) made by the P-SEA algorithm from inter-Cα distances and dihedrals. It is less detailed than DSSP but needs only Cα positions.

Backbone dihedral angles. Every residue except chain termini has a φ (preceding-C → N → Cα → C) and a ψ (N → Cα → C → next-N). They are reported in degrees following the IUPAC sign convention. Secondary structure is essentially a statement about which (φ, ψ) basin each residue occupies.

— Global shape and packing —

The geometric summary reports three shape descriptors. Rg (radius of gyration) measures how spread out the Cα atoms are about their centre of mass; compact globular proteins have small Rg, elongated or unfolded ones large. Cα contacts (<8 Å, |i−j|>4) count long-range residue pairs in spatial proximity — high for tightly packed folds, near zero for rods or random coil. The bounding-box extents give the protein's footprint along x, y, z in Å.

Solvent accessibility: the surface area of each residue that a 1.4 Å water probe can touch, in Å². When only backbone atoms are present the absolute values are lower than full-atom SASA (side chains contribute most of the area) and are flagged as backbone-only.

Plot images: a contact map (which residues are close in 3D, as an N×N binary image), a Ramachandran scatter (backbone torsion angles, revealing secondary-structure composition at a glance), and — for AlphaFold structures — a PAE heatmap (pairwise prediction confidence).

— Structural neighborhood —

Foldseek's 3Di representation compresses backbone geometry into a per-residue letter drawn from a learned twenty-state alphabet. It captures the tertiary interaction pattern around each residue — which residues are packed against it in space, regardless of where they are in sequence.

Structural nearest neighbors (via Foldseek easy-search vs the PDB). Reported per hit: target PDB id, E-value, and alignment TM-score. A TM-score above ~0.5 is the conventional threshold for 'same fold'.

— Confidence and disorder —

pLDDT (predicted Local Distance Difference Test) is AlphaFold's per-residue confidence score, ranging from 0 to 100. Values above 90 indicate high confidence (typically well-packed cores); 70–90 is confident; 50–70 low confidence; below 50 usually means the region is disordered or the prediction is unreliable there. AlphaFold stores pLDDT in the mmCIF B-factor column.

For experimental (PDB) structures, the B-factor (temperature factor) quantifies the positional spread of each atom in the crystal — a combination of thermal vibration and static disorder — in units of Å². High B-factors mark flexible loops or poorly resolved regions; low B-factors mark the rigid, well-ordered core.

Predicted Aligned Error (PAE) is an AlphaFold confidence matrix: entry (i, j) is the expected error in the position of residue j, in ångströms, when the prediction is superimposed on the true structure at residue i. Low PAE within a block of residues means that block is internally rigid and well-predicted; high PAE between two blocks means their relative placement is uncertain even if each block individually is confident.